Protein AF-A0A559M832-F1 (afdb_monomer_lite)

Foldseek 3Di:
DFEAAEEEEAAAFQFAADALQAAFWDAPLQCVLVVVSVVLQVPFPFKDWAAFFKWWDWPFFKAFCPDPSVCSSFDHDDPVRSVCVCVQFQWDDDPRMIDLFDPVQHFAQKADPVLLVLQVDLLLSQVVQAQQQLNQWDADLQQITGRPDPDIGTHIDGRVSVVVVCVSPVVSVVSNVVSRITGGHITMGGDSPSGHNQRDAALVSLLVQQLLQVVLQHQEYEDWHWDFPDFDWADRNGGPHTHTGTDRGTDLDLVSLLRNVLSNCLAPVLGQYEYELFCWRHPDQLDPSSCPNQFQNALQFGGQEYEDFPAWWAAPVRTTHGCDPVSVVVVLVSLLVRLHQYEYEPFFVVSLVCCLPVCVVSNVSSHPDHHYEDAALTWTWDQDPVRDTDTGGLQGPVLSVQLVVLLVVVDPVSPVVSLVSSLVSCQVSLVSCCVRRVGYQYEYEHAESCLVNFLVSCVSNVHRYYYDYSNRYQKAAACSHSSRMYGDGSSRSSNVSVVSNVVVVYDRDRSVRVCVSRVNDTLLVVLLVQLCVLCVVLLPDPDDPDDLLVVSCVSCVVSLVSVVSLLVQLVVCVVPDDDDPPDLPQVVLVVSCVSSVADQDDDLCLLQQFAPQLSVCCVVDLPVVSLSSLQLNLLSCVVVVHDSVVSLVSQLVSCVVVVHHSRRSHGDPLLRADSLLRVLSRSLQSAWFANSLRLATPNLVCLQDPCLLSSNLSSLVSNLVRVLSSNVPTPGFDFALFKWKDKQPDPDDIAGLLRVLVCQVQALAEEFQAQLLEHTPVSVVVQNVVSNLVLVLLCVLAVVCNVVHIYMTIGFGQAAPVRGGRHSSNLLSLQSCCVDPCVLVDQGRRLQLVLLSPQVLLFFDCNNQWDADPSNGFDDDPLFGAGVVRHGTAGDDLVVLQVDWAYEYEAEASSLSSQSSSFSSLVSNCVVNPHDLVSNLLSLQSYEYEYELHLHEDDQQARHHAYEAHHALQQSNSSSSYSDPQNDDDPVLSNVVSVVLVVPQQAQVVWAWDWDHGPSGHIYTYIGRHHFRADPSCSTGPRDPSSSSRRYDSLVSVLSNQSSPQTRSGRVNVVSVVSNVD

Structure (mmCIF, N/CA/C/O backbone):
data_AF-A0A559M832-F1
#
_entry.id   AF-A0A559M832-F1
#
loop_
_atom_site.group_PDB
_atom_site.id
_atom_site.type_symbol
_atom_site.label_atom_id
_atom_site.label_alt_id
_atom_site.label_comp_id
_atom_site.label_asym_id
_atom_site.label_entity_id
_atom_site.label_seq_id
_atom_site.pdbx_PDB_ins_code
_atom_site.Cartn_x
_atom_site.Cartn_y
_atom_site.Cartn_z
_atom_site.occupancy
_atom_site.B_iso_or_equiv
_atom_site.auth_seq_id
_atom_site.auth_comp_id
_atom_site.auth_asym_id
_atom_site.auth_atom_id
_atom_site.pdbx_PDB_model_num
ATOM 1 N N . MET A 1 1 ? -17.885 -14.722 -6.323 1.00 73.62 1 MET A N 1
ATOM 2 C CA . MET A 1 1 ? -18.082 -14.729 -4.857 1.00 73.62 1 MET A CA 1
ATOM 3 C C . MET A 1 1 ? -18.488 -13.321 -4.452 1.00 73.62 1 MET A C 1
ATOM 5 O O . MET A 1 1 ? -17.974 -12.404 -5.082 1.00 73.62 1 MET A O 1
ATOM 9 N N . PRO A 1 2 ? -19.440 -13.129 -3.524 1.00 89.62 2 PRO A N 1
ATOM 10 C CA . PRO A 1 2 ? -19.783 -11.794 -3.044 1.00 89.62 2 PRO A CA 1
ATOM 11 C C . PRO A 1 2 ? -18.578 -11.169 -2.323 1.00 89.62 2 PRO A C 1
ATOM 13 O O . PRO A 1 2 ? -17.826 -11.873 -1.653 1.00 89.62 2 PRO A O 1
ATOM 16 N N . GLU A 1 3 ? -18.382 -9.867 -2.497 1.00 95.00 3 GLU A N 1
ATOM 17 C CA . GLU A 1 3 ? -17.267 -9.101 -1.927 1.00 95.00 3 GLU A CA 1
ATOM 18 C C . GLU A 1 3 ? -17.740 -8.314 -0.701 1.00 95.00 3 GLU A C 1
ATOM 20 O O . GLU A 1 3 ? -18.883 -7.850 -0.681 1.00 95.00 3 GLU A O 1
ATOM 25 N N . ILE A 1 4 ? -16.887 -8.162 0.316 1.00 97.94 4 ILE A N 1
ATOM 26 C CA . ILE A 1 4 ? -17.235 -7.405 1.524 1.00 97.94 4 ILE A CA 1
ATOM 27 C C . ILE A 1 4 ? -16.044 -6.654 2.124 1.00 97.94 4 ILE A C 1
ATOM 29 O O . ILE A 1 4 ? -14.921 -7.156 2.163 1.00 97.94 4 ILE A O 1
ATOM 33 N N . ILE A 1 5 ? -16.316 -5.443 2.606 1.00 98.50 5 ILE A N 1
ATOM 34 C CA . ILE A 1 5 ? -15.374 -4.554 3.291 1.00 98.50 5 ILE A CA 1
ATOM 35 C C . ILE A 1 5 ? -15.496 -4.750 4.806 1.00 98.50 5 ILE A C 1
ATOM 37 O O . ILE A 1 5 ? -16.605 -4.802 5.339 1.00 98.50 5 ILE A O 1
ATOM 41 N N . ILE A 1 6 ? -14.368 -4.795 5.515 1.00 98.69 6 ILE A N 1
ATOM 42 C CA . ILE A 1 6 ? -14.341 -4.712 6.981 1.00 98.69 6 ILE A CA 1
ATOM 43 C C . ILE A 1 6 ? -13.815 -3.335 7.402 1.00 98.69 6 ILE A C 1
ATOM 45 O O . ILE A 1 6 ? -12.693 -2.956 7.053 1.00 98.69 6 ILE A O 1
ATOM 49 N N . THR A 1 7 ? -14.624 -2.613 8.176 1.00 98.88 7 THR A N 1
ATOM 50 C CA . THR A 1 7 ? -14.234 -1.403 8.908 1.00 98.88 7 THR A CA 1
ATOM 51 C C . THR A 1 7 ? -13.917 -1.772 10.355 1.00 98.88 7 THR A C 1
ATOM 53 O O . THR A 1 7 ? -14.704 -2.470 10.996 1.00 98.88 7 THR A O 1
ATOM 56 N N . VAL A 1 8 ? -12.804 -1.280 10.896 1.00 98.56 8 VAL A N 1
ATOM 57 C CA . VAL A 1 8 ? -12.481 -1.406 12.323 1.00 98.56 8 VAL A CA 1
ATOM 58 C C . VAL A 1 8 ? -12.685 -0.077 13.050 1.00 98.56 8 VAL A C 1
ATOM 60 O O . VAL A 1 8 ? -12.271 0.959 12.545 1.00 98.56 8 VAL A O 1
ATOM 63 N N . ALA A 1 9 ? -13.309 -0.097 14.226 1.00 98.19 9 ALA A N 1
ATOM 64 C CA . ALA A 1 9 ? -13.523 1.063 15.092 1.00 98.19 9 ALA A CA 1
ATOM 65 C C . ALA A 1 9 ? -12.860 0.853 16.466 1.00 98.19 9 ALA A C 1
ATOM 67 O O . ALA A 1 9 ? -13.451 0.294 17.394 1.00 98.19 9 ALA A O 1
ATOM 68 N N . THR A 1 10 ? -11.593 1.255 16.581 1.00 95.19 10 THR A N 1
ATOM 69 C CA . THR A 1 10 ? -10.688 0.810 17.660 1.00 95.19 10 THR A CA 1
ATOM 70 C C . THR A 1 10 ? -10.877 1.529 18.997 1.00 95.19 10 THR A C 1
ATOM 72 O O . THR A 1 10 ? -10.545 0.965 20.035 1.00 95.19 10 THR A O 1
ATOM 75 N N . VAL A 1 11 ? -11.424 2.750 19.001 1.00 95.94 11 VAL A N 1
ATOM 76 C CA . VAL A 1 11 ? -11.433 3.636 20.186 1.00 95.94 11 VAL A CA 1
ATOM 77 C C . VAL A 1 11 ? -12.848 3.982 20.652 1.00 95.94 11 VAL A C 1
ATOM 79 O O . VAL A 1 11 ? -13.207 3.801 21.819 1.00 95.94 11 VAL A O 1
ATOM 82 N N . GLY A 1 12 ? -13.664 4.540 19.760 1.00 93.00 12 GLY A N 1
ATOM 83 C CA . GLY A 1 12 ? -15.014 4.995 20.069 1.00 93.00 12 GLY A CA 1
ATOM 84 C C . GLY A 1 12 ? -15.144 6.061 21.147 1.00 93.00 12 GLY A C 1
ATOM 85 O O . GLY A 1 12 ? -14.166 6.610 21.654 1.00 93.00 12 GLY A O 1
ATOM 86 N N . ALA A 1 13 ? -16.397 6.341 21.514 1.00 90.94 13 ALA A N 1
ATOM 87 C CA . ALA A 1 13 ? -16.731 7.430 22.433 1.00 90.94 13 ALA A CA 1
ATOM 88 C C . ALA A 1 13 ? -17.177 6.993 23.839 1.00 90.94 13 ALA A C 1
ATOM 90 O O . ALA A 1 13 ? -17.040 7.754 24.790 1.00 90.94 13 ALA A O 1
ATOM 91 N N . SER A 1 14 ? -17.780 5.808 23.970 1.00 89.25 14 SER A N 1
ATOM 92 C CA . SER A 1 14 ? -18.372 5.319 25.230 1.00 89.25 14 SER A CA 1
ATOM 93 C C . SER A 1 14 ? -17.494 4.403 26.079 1.00 89.25 14 SER A C 1
ATOM 95 O O . SER A 1 14 ? -17.563 4.530 27.301 1.00 89.25 14 SER A O 1
ATOM 97 N N . PRO A 1 15 ? -16.739 3.441 25.511 1.00 92.56 15 PRO A N 1
ATOM 98 C CA . PRO A 1 15 ? -15.995 2.513 26.347 1.00 92.56 15 PRO A CA 1
ATOM 99 C C . PRO A 1 15 ? -14.841 3.222 27.053 1.00 92.56 15 PRO A C 1
ATOM 101 O O . PRO A 1 15 ? -14.398 4.283 26.616 1.00 92.56 15 PRO A O 1
ATOM 104 N N . ARG A 1 16 ? -14.316 2.631 28.123 1.00 92.25 16 ARG A N 1
ATOM 105 C CA . ARG A 1 16 ? -13.167 3.187 28.848 1.00 92.25 16 ARG A CA 1
ATOM 106 C C . ARG A 1 16 ? -12.054 2.171 29.053 1.00 92.25 16 ARG A C 1
ATOM 108 O O . ARG A 1 16 ? -12.302 0.977 29.226 1.00 92.25 16 ARG A O 1
ATOM 115 N N . HIS A 1 17 ? -10.834 2.675 29.042 1.00 93.50 17 HIS A N 1
ATOM 116 C CA . HIS A 1 17 ? -9.640 1.918 29.341 1.00 93.50 17 HIS A CA 1
ATOM 117 C C . HIS A 1 17 ? -9.552 1.669 30.847 1.00 93.50 17 HIS A C 1
ATOM 119 O O . HIS A 1 17 ? -9.772 2.577 31.653 1.00 93.50 17 HIS A O 1
ATOM 125 N N . ILE A 1 18 ? -9.213 0.440 31.225 1.00 92.06 18 ILE A N 1
ATOM 126 C CA . ILE A 1 18 ? -8.785 0.100 32.582 1.00 92.06 18 ILE A CA 1
ATOM 127 C C . ILE A 1 18 ? -7.366 -0.429 32.482 1.00 92.06 18 ILE A C 1
ATOM 129 O O . ILE A 1 18 ? -7.157 -1.484 31.896 1.00 92.06 18 ILE A O 1
ATOM 133 N N . ASN A 1 19 ? -6.415 0.257 33.112 1.00 91.56 19 ASN A N 1
ATOM 134 C CA . ASN A 1 19 ? -5.069 -0.279 33.254 1.00 91.56 19 ASN A CA 1
ATOM 135 C C . ASN A 1 19 ? -5.137 -1.552 34.124 1.00 91.56 19 ASN A C 1
ATOM 137 O O . ASN A 1 19 ? -5.592 -1.457 35.270 1.00 91.56 19 ASN A O 1
ATOM 141 N N . PRO A 1 20 ? -4.706 -2.730 33.637 1.00 92.44 20 PRO A N 1
ATOM 142 C CA . PRO A 1 20 ? -4.658 -3.948 34.441 1.00 92.44 20 PRO A CA 1
ATOM 143 C C . PRO A 1 20 ? -3.932 -3.755 35.772 1.00 92.44 20 PRO A C 1
ATOM 145 O O . PRO A 1 20 ? -4.461 -4.108 36.820 1.00 92.44 20 PRO A O 1
ATOM 148 N N . GLN A 1 21 ? -2.796 -3.062 35.757 1.00 91.19 21 GLN A N 1
ATOM 149 C CA . GLN A 1 21 ? -1.882 -2.913 36.890 1.00 91.19 21 GLN A CA 1
ATOM 150 C C . GLN A 1 21 ? -2.177 -1.670 37.750 1.00 91.19 21 GLN A C 1
ATOM 152 O O . GLN A 1 21 ? -1.279 -1.118 38.376 1.00 91.19 21 GLN A O 1
ATOM 157 N N . SER A 1 22 ? -3.429 -1.199 37.767 1.00 91.75 22 SER A N 1
ATOM 158 C CA . SER A 1 22 ? -3.903 -0.153 38.685 1.00 91.75 22 SER A CA 1
ATOM 159 C C . SER A 1 22 ? -4.722 -0.721 39.846 1.00 91.75 22 SER A C 1
ATOM 161 O O . SER A 1 22 ? -5.258 -1.827 39.761 1.00 91.75 22 SER A O 1
ATOM 163 N N . LEU A 1 23 ? -4.898 0.057 40.911 1.00 93.94 23 LEU A N 1
ATOM 164 C CA . LEU A 1 23 ? -5.770 -0.321 42.024 1.00 93.94 23 LEU A CA 1
ATOM 165 C C . LEU A 1 23 ? -7.212 -0.563 41.559 1.00 93.94 23 LEU A C 1
ATOM 167 O O . LEU A 1 23 ? -7.773 0.217 40.786 1.00 93.94 23 LEU A O 1
ATOM 171 N N . LYS A 1 24 ? -7.826 -1.642 42.059 1.00 94.38 24 LYS A N 1
ATOM 172 C CA . LYS A 1 24 ? -9.228 -2.002 41.764 1.00 94.38 24 LYS A CA 1
ATOM 173 C C . LYS A 1 24 ? -10.154 -1.919 42.974 1.00 94.38 24 LYS A C 1
ATOM 175 O O . LYS A 1 24 ? -11.373 -1.909 42.805 1.00 94.38 24 LYS A O 1
ATOM 180 N N . TYR A 1 25 ? -9.584 -1.859 44.174 1.00 95.12 25 TYR A N 1
ATOM 181 C CA . TYR A 1 25 ? -10.300 -1.791 45.441 1.00 95.12 25 TYR A CA 1
ATOM 182 C C . TYR A 1 25 ? -9.576 -0.854 46.412 1.00 95.12 25 TYR A C 1
ATOM 184 O O . TYR A 1 25 ? -8.351 -0.881 46.508 1.00 95.12 25 TYR A O 1
ATOM 192 N N . LEU A 1 26 ? -10.339 -0.042 47.143 1.00 94.81 26 LEU A N 1
ATOM 193 C CA . LEU A 1 26 ? -9.843 0.862 48.178 1.00 94.81 26 LEU A CA 1
ATOM 194 C C . LEU A 1 26 ? -10.636 0.632 49.475 1.00 94.81 26 LEU A C 1
ATOM 196 O O . LEU A 1 26 ? -11.864 0.763 49.447 1.00 94.81 26 LEU A O 1
ATOM 200 N N . PRO A 1 27 ? -9.980 0.326 50.611 1.00 93.12 27 PRO A N 1
ATOM 201 C CA . PRO A 1 27 ? -10.674 0.111 51.879 1.00 93.12 27 PRO A CA 1
ATOM 202 C C . PRO A 1 27 ? -11.349 1.392 52.376 1.00 93.12 27 PRO A C 1
ATOM 204 O O . PRO A 1 27 ? -10.734 2.461 52.392 1.00 93.12 27 PRO A O 1
ATOM 207 N N . TYR A 1 28 ? -12.601 1.295 52.827 1.00 91.56 28 TYR A N 1
ATOM 208 C CA . TYR A 1 28 ? -13.381 2.467 53.240 1.00 91.56 28 TYR A CA 1
ATOM 209 C C . TYR A 1 28 ? -12.707 3.230 54.386 1.00 91.56 28 TYR A C 1
ATOM 211 O O . TYR A 1 28 ? -12.607 4.455 54.330 1.00 91.56 28 TYR A O 1
ATOM 219 N N . ALA A 1 29 ? -12.185 2.514 55.389 1.00 88.94 29 ALA A N 1
ATOM 220 C CA . ALA A 1 29 ? -11.502 3.117 56.534 1.00 88.94 29 ALA A CA 1
ATOM 221 C C . ALA A 1 29 ? -10.282 3.957 56.114 1.00 88.94 29 ALA A C 1
ATOM 223 O O . ALA A 1 29 ? -10.058 5.038 56.655 1.00 88.94 29 ALA A O 1
ATOM 224 N N . PHE A 1 30 ? -9.532 3.498 55.107 1.00 92.19 30 PHE A N 1
ATOM 225 C CA . PHE A 1 30 ? -8.339 4.193 54.619 1.00 92.19 30 PHE A CA 1
ATOM 226 C C . PHE A 1 30 ? -8.718 5.441 53.819 1.00 92.19 30 PHE A C 1
ATOM 228 O O . PHE A 1 30 ? -8.145 6.510 54.015 1.00 92.19 30 PHE A O 1
ATOM 235 N N . VAL A 1 31 ? -9.750 5.342 52.976 1.00 92.44 31 VAL A N 1
ATOM 236 C CA . VAL A 1 31 ? -10.268 6.490 52.219 1.00 92.44 31 VAL A CA 1
ATOM 237 C C . VAL A 1 31 ? -10.855 7.562 53.145 1.00 92.44 31 VAL A C 1
ATOM 239 O O . VAL A 1 31 ? -10.666 8.750 52.897 1.00 92.44 31 VAL A O 1
ATOM 242 N N . GLN A 1 32 ? -11.538 7.182 54.229 1.00 89.81 32 GLN A N 1
ATOM 243 C CA . GLN A 1 32 ? -12.111 8.138 55.189 1.00 89.81 32 GLN A CA 1
ATOM 244 C C . GLN A 1 32 ? -11.050 8.973 55.913 1.00 89.81 32 GLN A C 1
ATOM 246 O O . GLN A 1 32 ? -11.281 10.155 56.161 1.00 89.81 32 GLN A O 1
ATOM 251 N N . ALA A 1 33 ? -9.874 8.401 56.182 1.00 88.94 33 ALA A N 1
ATOM 252 C CA . ALA A 1 33 ? -8.745 9.139 56.750 1.00 88.94 33 ALA A CA 1
ATOM 253 C C . ALA A 1 33 ? -8.088 10.125 55.769 1.00 88.94 33 ALA A C 1
ATOM 255 O O . ALA A 1 33 ? -7.237 10.916 56.168 1.00 88.94 33 ALA A O 1
ATOM 256 N N . MET A 1 34 ? -8.511 10.134 54.500 1.00 92.00 34 MET A N 1
ATOM 257 C CA . MET A 1 34 ? -8.094 11.102 53.485 1.00 92.00 34 MET A CA 1
ATOM 258 C C . MET A 1 34 ? -9.316 11.858 52.924 1.00 92.00 34 MET A C 1
ATOM 260 O O . MET A 1 34 ? -9.811 11.525 51.843 1.00 92.00 34 MET A O 1
ATOM 264 N N . PRO A 1 35 ? -9.814 12.918 53.599 1.00 89.31 35 PRO A N 1
ATOM 265 C CA . PRO A 1 35 ? -11.061 13.600 53.222 1.00 89.31 35 PRO A CA 1
ATOM 266 C C . PRO A 1 35 ? -11.108 14.113 51.774 1.00 89.31 35 PRO A C 1
ATOM 268 O O . PRO A 1 35 ? -12.148 14.034 51.111 1.00 89.31 35 PRO A O 1
ATOM 271 N N . CYS A 1 36 ? -9.979 14.604 51.256 1.00 90.94 36 CYS A N 1
ATOM 272 C CA . CYS A 1 36 ? -9.882 15.078 49.876 1.00 90.94 36 CYS A CA 1
ATOM 273 C C . CYS A 1 36 ? -10.043 13.927 48.868 1.00 90.94 36 CYS A C 1
ATOM 275 O O . CYS A 1 36 ? -10.770 14.075 47.886 1.00 90.94 36 CYS A O 1
ATOM 277 N N . LEU A 1 37 ? -9.442 12.763 49.145 1.00 92.06 37 LEU A N 1
ATOM 278 C CA . LEU A 1 37 ? -9.583 11.567 48.312 1.00 92.06 37 LEU A CA 1
ATOM 279 C C . LEU A 1 37 ? -11.024 11.046 48.340 1.00 92.06 37 LEU A C 1
ATOM 281 O O . LEU A 1 37 ? -11.595 10.737 47.298 1.00 92.06 37 LEU A O 1
ATOM 285 N N . ASN A 1 38 ? -11.642 11.004 49.522 1.00 91.94 38 ASN A N 1
ATOM 286 C CA . ASN A 1 38 ? -13.039 10.601 49.682 1.00 91.94 38 ASN A CA 1
ATOM 287 C C . ASN A 1 38 ? -13.988 11.474 48.840 1.00 91.94 38 ASN A C 1
ATOM 289 O O . ASN A 1 38 ? -14.901 10.975 48.185 1.00 91.94 38 ASN A O 1
ATOM 293 N N . THR A 1 39 ? -13.742 12.786 48.811 1.00 91.00 39 THR A N 1
ATOM 294 C CA . THR A 1 39 ? -14.513 13.735 47.993 1.00 91.00 39 THR A CA 1
ATOM 295 C C . THR A 1 39 ? -14.303 13.490 46.494 1.00 91.00 39 THR A C 1
ATOM 297 O O . THR A 1 39 ? -15.267 13.490 45.724 1.00 91.00 39 THR A O 1
ATOM 300 N N . ALA A 1 40 ? -13.064 13.220 46.076 1.00 89.94 40 ALA A N 1
ATOM 301 C CA . ALA A 1 40 ? -12.742 12.900 44.686 1.00 89.94 40 ALA A CA 1
ATOM 302 C C . ALA A 1 40 ? -13.398 11.584 44.221 1.00 89.94 40 ALA A C 1
ATOM 304 O O . ALA A 1 40 ? -13.961 11.522 43.131 1.00 89.94 40 ALA A O 1
ATOM 305 N N . LEU A 1 41 ? -13.409 10.544 45.058 1.00 91.56 41 LEU A N 1
ATOM 306 C CA . LEU A 1 41 ? -14.048 9.263 44.733 1.00 91.56 41 LEU A CA 1
ATOM 307 C C . LEU A 1 41 ? -15.573 9.377 44.638 1.00 91.56 41 LEU A C 1
ATOM 309 O O . LEU A 1 41 ? -16.161 8.812 43.723 1.00 91.56 41 LEU A O 1
ATOM 313 N N . LYS A 1 42 ? -16.217 10.160 45.512 1.00 89.38 42 LYS A N 1
ATOM 314 C CA . LYS A 1 42 ? -17.675 10.392 45.463 1.00 89.38 42 LYS A CA 1
ATOM 315 C C . LYS A 1 42 ? -18.145 11.161 44.230 1.00 89.38 42 LYS A C 1
ATOM 317 O O . LYS A 1 42 ? -19.314 11.074 43.866 1.00 89.38 42 LYS A O 1
ATOM 322 N N . THR A 1 43 ? -17.258 11.939 43.619 1.00 85.25 43 THR A N 1
ATOM 323 C CA . THR A 1 43 ? -17.535 12.681 42.380 1.00 85.25 43 THR A CA 1
ATOM 324 C C . THR A 1 43 ? -17.089 11.921 41.129 1.00 85.25 43 THR A C 1
ATOM 326 O O . THR A 1 43 ? -17.463 12.298 40.018 1.00 85.25 43 THR A O 1
ATOM 329 N N . SER A 1 44 ? -16.336 10.829 41.295 1.00 84.94 44 SER A N 1
ATOM 330 C CA . SER A 1 44 ? -15.936 9.942 40.208 1.00 84.94 44 SER A CA 1
ATOM 331 C C . SER A 1 44 ? -17.135 9.172 39.656 1.00 84.94 44 SER A C 1
ATOM 333 O O . SER A 1 44 ? -17.976 8.676 40.401 1.00 84.94 44 SER A O 1
ATOM 335 N N . GLN A 1 45 ? -17.187 9.023 38.332 1.00 80.12 45 GLN A N 1
ATOM 336 C CA . GLN A 1 45 ? -18.164 8.155 37.666 1.00 80.12 45 GLN A CA 1
ATOM 337 C C . GLN A 1 45 ? -17.687 6.695 37.562 1.00 80.12 45 GLN A C 1
ATOM 339 O O . GLN A 1 45 ? -18.477 5.811 37.231 1.00 80.12 45 GLN A O 1
ATOM 344 N N . ASP A 1 46 ? -16.407 6.434 37.849 1.00 87.50 46 ASP A N 1
ATOM 345 C CA . ASP A 1 46 ? -15.773 5.130 37.636 1.00 87.50 46 ASP A CA 1
ATOM 346 C C . ASP A 1 46 ? -15.683 4.286 38.908 1.00 87.50 46 ASP A C 1
ATOM 348 O O . ASP A 1 46 ? -15.711 3.055 38.829 1.00 87.50 46 ASP A O 1
ATOM 352 N N . TRP A 1 47 ? -15.580 4.929 40.072 1.00 91.81 47 TRP A N 1
ATOM 353 C CA . TRP A 1 47 ? -15.482 4.265 41.370 1.00 91.81 47 TRP A CA 1
ATOM 354 C C . TRP A 1 47 ? -16.838 4.220 42.065 1.00 91.81 47 TRP A C 1
ATOM 356 O O . TRP A 1 47 ? -17.555 5.213 42.126 1.00 91.81 47 TRP A O 1
ATOM 366 N N . VAL A 1 48 ? -17.191 3.055 42.603 1.00 93.12 48 VAL A N 1
ATOM 367 C CA . VAL A 1 48 ? -18.495 2.806 43.230 1.00 93.12 48 VAL A CA 1
ATOM 368 C C . VAL A 1 48 ? -18.307 2.244 44.629 1.00 93.12 48 VAL A C 1
ATOM 370 O O . VAL A 1 48 ? -17.433 1.408 44.853 1.00 93.12 48 VAL A O 1
ATOM 373 N N . GLU A 1 49 ? -19.143 2.676 45.570 1.00 93.75 49 GLU A N 1
ATOM 374 C CA . GLU A 1 49 ? -19.154 2.108 46.917 1.00 93.75 49 GLU A CA 1
ATOM 375 C C . GLU A 1 49 ? -19.575 0.630 46.884 1.00 93.75 49 GLU A C 1
ATOM 377 O O . GLU A 1 49 ? -20.537 0.239 46.215 1.00 93.75 49 GLU A O 1
ATOM 382 N N . THR A 1 50 ? -18.869 -0.197 47.650 1.00 92.19 50 THR A N 1
ATOM 383 C CA . THR A 1 50 ? -19.210 -1.598 47.888 1.00 92.19 50 THR A CA 1
ATOM 384 C C . THR A 1 50 ? -19.372 -1.874 49.377 1.00 92.19 50 THR A C 1
ATOM 386 O O . THR A 1 50 ? -18.683 -1.307 50.226 1.00 92.19 50 THR A O 1
ATOM 389 N N . ARG A 1 51 ? -20.289 -2.790 49.691 1.00 90.88 51 ARG A N 1
ATOM 390 C CA . ARG A 1 51 ? -20.483 -3.334 51.041 1.00 90.88 51 ARG A CA 1
ATOM 391 C C . ARG A 1 51 ? -19.504 -4.487 51.292 1.00 90.88 51 ARG A C 1
ATOM 393 O O . ARG A 1 51 ? -18.841 -4.945 50.361 1.00 90.88 51 ARG A O 1
ATOM 400 N N . ASN A 1 52 ? -19.472 -4.977 52.530 1.00 88.31 52 ASN A N 1
ATOM 401 C CA . ASN A 1 52 ? -18.650 -6.119 52.937 1.00 88.31 52 ASN A CA 1
ATOM 402 C C . ASN A 1 52 ? -18.902 -7.349 52.058 1.00 88.31 52 ASN A C 1
ATOM 404 O O . ASN A 1 52 ? -20.035 -7.606 51.636 1.00 88.31 52 ASN A O 1
ATOM 408 N N . GLY A 1 53 ? -17.852 -8.146 51.861 1.00 88.69 53 GLY A N 1
ATOM 409 C CA . GLY A 1 53 ? -17.950 -9.442 51.192 1.00 88.69 53 GLY A CA 1
ATOM 410 C C . GLY A 1 53 ? -17.415 -9.469 49.763 1.00 88.69 53 GLY A C 1
ATOM 411 O O . GLY A 1 53 ? -17.680 -10.437 49.055 1.00 88.69 53 GLY A O 1
ATOM 412 N N . SER A 1 54 ? -16.689 -8.438 49.322 1.00 91.75 54 SER A N 1
ATOM 413 C CA . SER A 1 54 ? -15.943 -8.483 48.058 1.00 91.75 54 SER A CA 1
ATOM 414 C C . SER A 1 54 ? -14.794 -9.475 48.180 1.00 91.75 54 SER A C 1
ATOM 416 O O . SER A 1 54 ? -14.191 -9.586 49.242 1.00 91.75 54 SER A O 1
ATOM 418 N N . PHE A 1 55 ? -14.453 -10.171 47.102 1.00 94.44 55 PHE A N 1
ATOM 419 C CA . PHE A 1 55 ? -13.205 -10.929 47.037 1.00 94.44 55 PHE A CA 1
ATOM 420 C C . PHE A 1 55 ? -12.164 -10.027 46.412 1.00 94.44 55 PHE A C 1
ATOM 422 O O . PHE A 1 55 ? -12.436 -9.442 45.369 1.00 94.44 55 PHE A O 1
ATOM 429 N N . VAL A 1 56 ? -11.005 -9.902 47.040 1.00 93.94 56 VAL A N 1
ATOM 430 C CA . VAL A 1 56 ? -9.916 -9.039 46.589 1.00 93.94 56 VAL A CA 1
ATOM 431 C C . VAL A 1 56 ? -8.629 -9.843 46.536 1.00 93.94 56 VAL A C 1
ATOM 433 O O . VAL A 1 56 ? -8.359 -10.680 47.400 1.00 93.94 56 VAL A O 1
ATOM 436 N N . ILE A 1 57 ? -7.845 -9.553 45.510 1.00 91.88 57 ILE A N 1
ATOM 437 C CA . ILE A 1 57 ? -6.412 -9.780 45.459 1.00 91.88 57 ILE A CA 1
ATOM 438 C C . ILE A 1 57 ? -5.770 -8.410 45.260 1.00 91.88 57 ILE A C 1
ATOM 440 O O . ILE A 1 57 ? -6.129 -7.694 44.326 1.00 91.88 57 ILE A O 1
ATOM 444 N N . SER A 1 58 ? -4.820 -8.071 46.126 1.00 91.75 58 SER A N 1
ATOM 445 C CA . SER A 1 58 ? -3.969 -6.896 45.964 1.00 91.75 58 SER A CA 1
ATOM 446 C C . SER A 1 58 ? -2.564 -7.245 46.430 1.00 91.75 58 SER A C 1
ATOM 448 O O . SER A 1 58 ? -2.368 -7.561 47.604 1.00 91.75 58 SER A O 1
ATOM 450 N N . GLU A 1 59 ? -1.607 -7.208 45.507 1.00 91.62 59 GLU A N 1
ATOM 451 C CA . GLU A 1 59 ? -0.174 -7.351 45.802 1.00 91.62 59 GLU A CA 1
ATOM 452 C C . GLU A 1 59 ? 0.499 -5.997 46.088 1.00 91.62 59 GLU A C 1
ATOM 454 O O . GLU A 1 59 ? 1.618 -5.958 46.593 1.00 91.62 59 GLU A O 1
ATOM 459 N N . SER A 1 60 ? -0.165 -4.874 45.789 1.00 91.19 60 SER A N 1
ATOM 460 C CA . SER A 1 60 ? 0.389 -3.540 46.054 1.00 91.19 60 SER A CA 1
ATOM 461 C C . SER A 1 60 ? 0.104 -3.018 47.460 1.00 91.19 60 SER A C 1
ATOM 463 O O . SER A 1 60 ? 0.816 -2.131 47.931 1.00 91.19 60 SER A O 1
ATOM 465 N N . THR A 1 61 ? -0.931 -3.533 48.134 1.00 90.94 61 THR A N 1
ATOM 466 C CA . THR A 1 61 ? -1.319 -3.045 49.461 1.00 90.94 61 THR A CA 1
ATOM 467 C C . THR A 1 61 ? -0.326 -3.512 50.525 1.00 90.94 61 THR A C 1
ATOM 469 O O . THR A 1 61 ? -0.300 -4.695 50.871 1.00 90.94 61 THR A O 1
ATOM 472 N N . LYS A 1 62 ? 0.449 -2.574 51.076 1.00 90.44 62 LYS A N 1
ATOM 473 C CA . LYS A 1 62 ? 1.426 -2.798 52.146 1.00 90.44 62 LYS A CA 1
ATOM 474 C C . LYS A 1 62 ? 1.561 -1.548 53.012 1.00 90.44 62 LYS A C 1
ATOM 476 O O . LYS A 1 62 ? 1.928 -0.490 52.511 1.00 90.44 62 LYS A O 1
ATOM 481 N N . ILE A 1 63 ? 1.338 -1.682 54.319 1.00 91.06 63 ILE A N 1
ATOM 482 C CA . ILE A 1 63 ? 1.590 -0.605 55.289 1.00 91.06 63 ILE A CA 1
ATOM 483 C C . ILE A 1 63 ? 1.918 -1.159 56.670 1.00 91.06 63 ILE A C 1
ATOM 485 O O . ILE A 1 63 ? 1.371 -2.181 57.073 1.00 91.06 63 ILE A O 1
ATOM 489 N N . SER A 1 64 ? 2.785 -0.472 57.411 1.00 89.25 64 SER A N 1
ATOM 490 C CA . SER A 1 64 ? 3.081 -0.829 58.800 1.00 89.25 64 SER A CA 1
ATOM 491 C C . SER A 1 64 ? 1.949 -0.412 59.743 1.00 89.25 64 SER A C 1
ATOM 493 O O . SER A 1 64 ? 1.455 0.719 59.674 1.00 89.25 64 SER A O 1
ATOM 495 N N . LEU A 1 65 ? 1.599 -1.278 60.698 1.00 86.31 65 LEU A N 1
ATOM 496 C CA . LEU A 1 65 ? 0.722 -0.950 61.828 1.00 86.31 65 LEU A CA 1
ATOM 497 C C . LEU A 1 65 ? 1.288 0.165 62.712 1.00 86.31 65 LEU A C 1
ATOM 499 O O . LEU A 1 65 ? 0.528 0.848 63.395 1.00 86.31 65 LEU A O 1
ATOM 503 N N . SER A 1 66 ? 2.610 0.353 62.716 1.00 84.31 66 SER A N 1
ATOM 504 C CA . SER A 1 66 ? 3.263 1.449 63.436 1.00 84.31 66 SER A CA 1
ATOM 505 C C . SER A 1 66 ? 3.289 2.764 62.655 1.00 84.31 66 SER A C 1
ATOM 507 O O . SER A 1 66 ? 3.773 3.762 63.186 1.00 84.31 66 SER A O 1
ATOM 509 N N . SER A 1 67 ? 2.791 2.789 61.414 1.00 88.06 67 SER A N 1
ATOM 510 C CA . SER A 1 67 ? 2.755 4.017 60.619 1.00 88.06 67 SER A CA 1
ATOM 511 C C . SER A 1 67 ? 1.813 5.055 61.230 1.00 88.06 67 SER A C 1
ATOM 513 O O . SER A 1 67 ? 0.737 4.729 61.735 1.00 88.06 67 SER A O 1
ATOM 515 N N . GLU A 1 68 ? 2.200 6.326 61.122 1.00 86.12 68 GLU A N 1
ATOM 516 C CA . GLU A 1 68 ? 1.395 7.462 61.588 1.00 86.12 68 GLU A CA 1
ATOM 517 C C . GLU A 1 68 ? -0.006 7.463 60.950 1.00 86.12 68 GLU A C 1
ATOM 519 O O . GLU A 1 68 ? -1.004 7.735 61.612 1.00 86.12 68 GLU A O 1
ATOM 524 N N . PHE A 1 69 ? -0.104 7.066 59.677 1.00 88.56 69 PHE A N 1
ATOM 525 C CA . PHE A 1 69 ? -1.377 6.954 58.970 1.00 88.56 69 PHE A CA 1
ATOM 526 C C . PHE A 1 69 ? -2.339 5.952 59.631 1.00 88.56 69 PHE A C 1
ATOM 528 O O . PHE A 1 69 ? -3.498 6.287 59.869 1.00 88.56 69 PHE A O 1
ATOM 535 N N . ILE A 1 70 ? -1.866 4.746 59.973 1.00 86.00 70 ILE A N 1
ATOM 536 C CA . ILE A 1 70 ? -2.695 3.729 60.643 1.00 86.00 70 ILE A CA 1
ATOM 537 C C . ILE A 1 70 ? -3.057 4.161 62.068 1.00 86.00 70 ILE A C 1
ATOM 539 O O . ILE A 1 70 ? -4.204 3.986 62.484 1.00 86.00 70 ILE A O 1
ATOM 543 N N . GLN A 1 71 ? -2.123 4.790 62.788 1.00 81.56 71 GLN A N 1
ATOM 544 C CA . GLN A 1 71 ? -2.374 5.317 64.134 1.00 81.56 71 GLN A CA 1
ATOM 545 C C . GLN A 1 71 ? -3.465 6.397 64.155 1.00 81.56 71 GLN A C 1
ATOM 547 O O . GLN A 1 71 ? -4.214 6.473 65.125 1.00 81.56 71 GLN A O 1
ATOM 552 N N . ASN A 1 72 ? -3.599 7.177 63.079 1.00 79.12 72 ASN A N 1
ATOM 553 C CA . ASN A 1 72 ? -4.632 8.206 62.937 1.00 79.12 72 ASN A CA 1
ATOM 554 C C . ASN A 1 72 ? -6.014 7.656 62.526 1.00 79.12 72 ASN A C 1
ATOM 556 O O . ASN A 1 72 ? -7.013 8.356 62.689 1.00 79.12 72 ASN A O 1
ATOM 560 N N . ILE A 1 73 ? -6.096 6.429 61.992 1.00 79.50 73 ILE A N 1
ATOM 561 C CA . ILE A 1 73 ? -7.370 5.761 61.659 1.00 79.50 73 ILE A CA 1
ATOM 562 C C . ILE A 1 73 ? -7.995 5.104 62.898 1.00 79.50 73 ILE A C 1
ATOM 564 O O . ILE A 1 73 ? -9.215 5.129 63.068 1.00 79.50 73 ILE A O 1
ATOM 568 N N . GLY A 1 74 ? -7.175 4.471 63.740 1.00 61.16 74 GLY A N 1
ATOM 569 C CA . GLY A 1 74 ? -7.632 3.790 64.950 1.00 61.16 74 GLY A CA 1
ATOM 570 C C . GLY A 1 74 ? -7.929 4.761 66.097 1.00 61.16 74 GLY A C 1
ATOM 571 O O . GLY A 1 74 ? -7.215 5.738 66.301 1.00 61.16 74 GLY A O 1
ATOM 572 N N . ALA A 1 75 ? -8.948 4.477 66.914 1.00 52.97 75 ALA A N 1
ATOM 573 C CA . ALA A 1 75 ? -9.049 5.083 68.246 1.00 52.97 75 ALA A CA 1
ATOM 574 C C . ALA A 1 75 ? -7.749 4.795 69.047 1.00 52.97 75 ALA A C 1
ATOM 576 O O . ALA A 1 75 ? -7.114 3.762 68.816 1.00 52.97 75 ALA A O 1
ATOM 577 N N . PRO A 1 76 ? -7.328 5.682 69.968 1.00 48.03 76 PRO A N 1
ATOM 578 C CA . PRO A 1 76 ? -5.921 5.921 70.286 1.00 48.03 76 PRO A CA 1
ATOM 579 C C . PRO A 1 76 ? -5.171 4.637 70.662 1.00 48.03 76 PRO A C 1
ATOM 581 O O . PRO A 1 76 ? -5.491 4.024 71.674 1.00 48.03 76 PRO A O 1
ATOM 584 N N . CYS A 1 77 ? -4.180 4.248 69.850 1.00 50.88 77 CYS A N 1
ATOM 585 C CA . CYS A 1 77 ? -3.096 3.300 70.150 1.00 50.88 77 CYS A CA 1
ATOM 586 C C . CYS A 1 77 ? -3.433 2.119 71.090 1.00 50.88 77 CYS A C 1
ATOM 588 O O . CYS A 1 77 ? -2.701 1.864 72.048 1.00 50.88 77 CYS A O 1
ATOM 590 N N . THR A 1 78 ? -4.507 1.366 70.827 1.00 61.75 78 THR A N 1
ATOM 591 C CA . THR A 1 78 ? -4.771 0.093 71.524 1.00 61.75 78 THR A CA 1
ATOM 592 C C . THR A 1 78 ? -4.628 -1.090 70.568 1.00 61.75 78 THR A C 1
ATOM 594 O O . THR A 1 78 ? -5.092 -1.054 69.429 1.00 61.75 78 THR A O 1
ATOM 597 N N . THR A 1 79 ? -4.016 -2.180 71.040 1.00 67.50 79 THR A N 1
ATOM 598 C CA . THR A 1 79 ? -3.874 -3.449 70.297 1.00 67.50 79 THR A CA 1
ATOM 599 C C . THR A 1 79 ? -5.222 -3.986 69.793 1.00 67.50 79 THR A C 1
ATOM 601 O O . THR A 1 79 ? -5.288 -4.669 68.773 1.00 67.50 79 THR A O 1
ATOM 604 N N . GLU A 1 80 ? -6.307 -3.661 70.496 1.00 71.81 80 GLU A N 1
ATOM 605 C CA . GLU A 1 80 ? -7.677 -4.050 70.160 1.00 71.81 80 GLU A CA 1
ATOM 606 C C . GLU A 1 80 ? -8.248 -3.246 68.979 1.00 71.81 80 GLU A C 1
ATOM 608 O O . GLU A 1 80 ? -8.843 -3.838 68.079 1.00 71.81 80 GLU A O 1
ATOM 613 N N . GLY A 1 81 ? -7.970 -1.937 68.900 1.00 72.12 81 GLY A N 1
ATOM 614 C CA . GLY A 1 81 ? -8.343 -1.094 67.757 1.00 72.12 81 GLY A CA 1
ATOM 615 C C . GLY A 1 81 ? -7.643 -1.502 66.456 1.00 72.12 81 GLY A C 1
ATOM 616 O O . GLY A 1 81 ? -8.290 -1.610 65.413 1.00 72.12 81 GLY A O 1
ATOM 617 N N . ASN A 1 82 ? -6.348 -1.830 66.522 1.00 74.94 82 ASN A N 1
ATOM 618 C CA . ASN A 1 82 ? -5.600 -2.340 65.365 1.00 74.94 82 ASN A CA 1
ATOM 619 C C . ASN A 1 82 ? -6.146 -3.693 64.890 1.00 74.94 82 ASN A C 1
ATOM 621 O O . ASN A 1 82 ? -6.329 -3.907 63.692 1.00 74.94 82 ASN A O 1
ATOM 625 N N . ARG A 1 83 ? -6.471 -4.597 65.824 1.00 78.56 83 ARG A N 1
ATOM 626 C CA . ARG A 1 83 ? -7.070 -5.897 65.495 1.00 78.56 83 ARG A CA 1
ATOM 627 C C . ARG A 1 83 ? -8.434 -5.737 64.822 1.00 78.56 83 ARG A C 1
ATOM 629 O O . ARG A 1 83 ? -8.706 -6.444 63.854 1.00 78.56 83 ARG A O 1
ATOM 636 N N . HIS A 1 84 ? -9.257 -4.804 65.299 1.00 81.44 84 HIS A N 1
ATOM 637 C CA . HIS A 1 84 ? -10.555 -4.492 64.704 1.00 81.44 84 HIS A CA 1
ATOM 638 C C . HIS A 1 84 ? -10.408 -3.961 63.272 1.00 81.44 84 HIS A C 1
ATOM 640 O O . HIS A 1 84 ? -11.033 -4.494 62.361 1.00 81.44 84 HIS A O 1
ATOM 646 N N . LEU A 1 85 ? -9.510 -2.992 63.047 1.00 83.44 85 LEU A N 1
ATOM 647 C CA . LEU A 1 85 ? -9.224 -2.440 61.717 1.00 83.44 85 LEU A CA 1
ATOM 648 C C . LEU A 1 85 ? -8.804 -3.530 60.718 1.00 83.44 85 LEU A C 1
ATOM 650 O O . LEU A 1 85 ? -9.317 -3.576 59.596 1.00 83.44 85 LEU A O 1
ATOM 654 N N . VAL A 1 86 ? -7.887 -4.413 61.128 1.00 84.56 86 VAL A N 1
ATOM 655 C CA . VAL A 1 86 ? -7.389 -5.520 60.299 1.00 84.56 86 VAL A CA 1
ATOM 656 C C . VAL A 1 86 ? -8.515 -6.499 59.962 1.00 84.56 86 VAL A C 1
ATOM 658 O O . VAL A 1 86 ? -8.704 -6.835 58.792 1.00 84.56 86 VAL A O 1
ATOM 661 N N . GLN A 1 87 ? -9.299 -6.915 60.961 1.00 84.00 87 GLN A N 1
ATOM 662 C CA . GLN A 1 87 ? -10.395 -7.869 60.776 1.00 84.00 87 GLN A CA 1
ATOM 663 C C . GLN A 1 87 ? -11.530 -7.306 59.915 1.00 84.00 87 GLN A C 1
ATOM 665 O O . GLN A 1 87 ? -11.977 -7.986 58.993 1.00 84.00 87 GLN A O 1
ATOM 670 N N . GLU A 1 88 ? -11.971 -6.071 60.163 1.00 83.00 88 GLU A N 1
ATOM 671 C CA . GLU A 1 88 ? -13.076 -5.451 59.421 1.00 83.00 88 GLU A CA 1
ATOM 672 C C . GLU A 1 88 ? -12.765 -5.245 57.940 1.00 83.00 88 GLU A C 1
ATOM 674 O O . GLU A 1 88 ? -13.664 -5.328 57.103 1.00 83.00 88 GLU A O 1
ATOM 679 N N . ASN A 1 89 ? -11.499 -4.988 57.607 1.00 84.69 89 ASN A N 1
ATOM 680 C CA . ASN A 1 89 ? -11.077 -4.757 56.229 1.00 84.69 89 ASN A CA 1
ATOM 681 C C . ASN A 1 89 ? -10.583 -6.034 55.534 1.00 84.69 89 ASN A C 1
ATOM 683 O O . ASN A 1 89 ? -10.320 -5.998 54.335 1.00 84.69 89 ASN A O 1
ATOM 687 N N . GLY A 1 90 ? -10.513 -7.170 56.238 1.00 85.31 90 GLY A N 1
ATOM 688 C CA . GLY A 1 90 ? -10.078 -8.448 55.662 1.00 85.31 90 GLY A CA 1
ATOM 689 C C . GLY A 1 90 ? -8.568 -8.568 55.439 1.00 85.31 90 GLY A C 1
ATOM 690 O O . GLY A 1 90 ? -8.118 -9.453 54.701 1.00 85.31 90 GLY A O 1
ATOM 691 N N . LEU A 1 91 ? -7.800 -7.683 56.073 1.00 88.31 91 LEU A N 1
ATOM 692 C CA . LEU A 1 91 ? -6.344 -7.619 56.001 1.00 88.31 91 LEU A CA 1
ATOM 693 C C . LEU A 1 91 ? -5.707 -8.726 56.853 1.00 88.31 91 LEU A C 1
ATOM 695 O O . LEU A 1 91 ? -6.346 -9.340 57.711 1.00 88.31 91 LEU A O 1
ATOM 699 N N . ILE A 1 92 ? -4.431 -8.994 56.603 1.00 88.12 92 ILE A N 1
ATOM 700 C CA . ILE A 1 92 ? -3.608 -9.925 57.376 1.00 88.12 92 ILE A CA 1
ATOM 701 C C . ILE A 1 92 ? -2.432 -9.142 57.941 1.00 88.12 92 ILE A C 1
ATOM 703 O O . ILE A 1 92 ? -1.768 -8.432 57.194 1.00 88.12 92 ILE A O 1
ATOM 707 N N . GLU A 1 93 ? -2.164 -9.305 59.234 1.00 87.56 93 GLU A N 1
ATOM 708 C CA . GLU A 1 93 ? -0.954 -8.804 59.881 1.00 87.56 93 GLU A CA 1
ATOM 709 C C . GLU A 1 93 ? 0.154 -9.864 59.817 1.00 87.56 93 GLU A C 1
ATOM 711 O O . GLU A 1 93 ? -0.064 -11.023 60.178 1.00 87.56 93 GLU A O 1
ATOM 716 N N . ASN A 1 94 ? 1.351 -9.463 59.389 1.00 84.75 94 ASN A N 1
ATOM 717 C CA . ASN A 1 94 ? 2.563 -10.261 59.517 1.00 84.75 94 ASN A CA 1
ATOM 718 C C . ASN A 1 94 ? 3.754 -9.363 59.869 1.00 84.75 94 ASN A C 1
ATOM 720 O O . ASN A 1 94 ? 4.024 -8.393 59.165 1.00 84.75 94 ASN A O 1
ATOM 724 N N . ALA A 1 95 ? 4.473 -9.701 60.942 1.00 83.00 95 ALA A N 1
ATOM 725 C CA . ALA A 1 95 ? 5.651 -8.968 61.418 1.00 83.00 95 ALA A CA 1
ATOM 726 C C . ALA A 1 95 ? 5.446 -7.440 61.569 1.00 83.00 95 ALA A C 1
ATOM 728 O O . ALA A 1 95 ? 6.383 -6.667 61.388 1.00 83.00 95 ALA A O 1
ATOM 729 N N . GLY A 1 96 ? 4.228 -7.005 61.917 1.00 84.31 96 GLY A N 1
ATOM 730 C CA . GLY A 1 96 ? 3.878 -5.592 62.103 1.00 84.31 96 GLY A CA 1
ATOM 731 C C . GLY A 1 96 ? 3.398 -4.861 60.845 1.00 84.31 96 GLY A C 1
ATOM 732 O O . GLY A 1 96 ? 2.935 -3.731 60.966 1.00 84.31 96 GLY A O 1
ATOM 733 N N . ASP A 1 97 ? 3.428 -5.491 59.670 1.00 87.94 97 ASP A N 1
ATOM 734 C CA . ASP A 1 97 ? 2.864 -4.950 58.429 1.00 87.94 97 ASP A CA 1
ATOM 735 C C . ASP A 1 97 ? 1.515 -5.611 58.092 1.00 87.94 97 ASP A C 1
ATOM 737 O O . ASP A 1 97 ? 1.294 -6.782 58.413 1.00 87.94 97 ASP A O 1
ATOM 741 N N . ILE A 1 98 ? 0.621 -4.884 57.411 1.00 89.06 98 ILE A N 1
ATOM 742 C CA . ILE A 1 98 ? -0.694 -5.376 56.967 1.00 89.06 98 ILE A CA 1
ATOM 743 C C . ILE A 1 98 ? -0.829 -5.430 55.439 1.00 89.06 98 ILE A C 1
ATOM 745 O O . ILE A 1 98 ? -0.393 -4.518 54.734 1.00 89.06 98 ILE A O 1
ATOM 749 N N . TYR A 1 99 ? -1.461 -6.506 54.950 1.00 89.12 99 TYR A N 1
ATOM 750 C CA . TYR A 1 99 ? -1.542 -6.885 53.529 1.00 89.12 99 TYR A CA 1
ATOM 751 C C . TYR A 1 99 ? -2.869 -7.572 53.164 1.00 89.12 99 TYR A C 1
ATOM 753 O O . TYR A 1 99 ? -3.599 -8.038 54.043 1.00 89.12 99 TYR A O 1
ATOM 761 N N . TYR A 1 100 ? -3.129 -7.742 51.861 1.00 85.81 100 TYR A N 1
ATOM 762 C CA . TYR A 1 100 ? -4.199 -8.607 51.327 1.00 85.81 100 TYR A CA 1
ATOM 763 C C . TYR A 1 100 ? -3.732 -10.012 50.905 1.00 85.81 100 TYR A C 1
ATOM 765 O O . TYR A 1 100 ? -4.544 -10.807 50.438 1.00 85.81 100 TYR A O 1
ATOM 773 N N . HIS A 1 101 ? -2.460 -10.363 51.093 1.00 80.56 101 HIS A N 1
ATOM 774 C CA . HIS A 1 101 ? -1.958 -11.722 50.878 1.00 80.56 101 HIS A CA 1
ATOM 775 C C . HIS A 1 101 ? -0.893 -12.090 51.917 1.00 80.56 101 HIS A C 1
ATOM 777 O O . HIS A 1 101 ? -0.344 -11.228 52.601 1.00 80.56 101 HIS A O 1
ATOM 783 N N . HIS A 1 102 ? -0.598 -13.384 52.051 1.00 70.06 102 HIS A N 1
ATOM 784 C CA . HIS A 1 102 ? 0.504 -13.831 52.898 1.00 70.06 102 HIS A CA 1
ATOM 785 C C . HIS A 1 102 ? 1.842 -13.556 52.207 1.00 70.06 102 HIS A C 1
ATOM 787 O O . HIS A 1 102 ? 1.998 -13.843 51.020 1.00 70.06 102 HIS A O 1
ATOM 793 N N . HIS A 1 103 ? 2.823 -13.065 52.966 1.00 65.94 103 HIS A N 1
ATOM 794 C CA . HIS A 1 103 ? 4.181 -12.833 52.465 1.00 65.94 103 HIS A CA 1
ATOM 795 C C . HIS A 1 103 ? 4.818 -14.118 51.896 1.00 65.94 103 HIS A C 1
ATOM 797 O O . HIS A 1 103 ? 5.433 -14.089 50.837 1.00 65.94 103 HIS A O 1
ATOM 803 N N . ASP A 1 104 ? 4.588 -15.264 52.547 1.00 69.19 104 ASP A N 1
ATOM 804 C CA . ASP A 1 104 ? 5.226 -16.541 52.185 1.00 69.19 104 ASP A CA 1
ATOM 805 C C . ASP A 1 104 ? 4.401 -17.389 51.196 1.00 69.19 104 ASP A C 1
ATOM 807 O O . ASP A 1 104 ? 4.825 -18.468 50.781 1.00 69.19 104 ASP A O 1
ATOM 811 N N . LYS A 1 105 ? 3.196 -16.929 50.834 1.00 72.88 105 LYS A N 1
ATOM 812 C CA . LYS A 1 105 ? 2.298 -17.583 49.870 1.00 72.88 105 LYS A CA 1
ATOM 813 C C . LYS A 1 105 ? 1.656 -16.517 48.976 1.00 72.88 105 LYS A C 1
ATOM 815 O O . LYS A 1 105 ? 0.581 -16.021 49.327 1.00 72.88 105 LYS A O 1
ATOM 820 N N . PRO A 1 106 ? 2.303 -16.148 47.856 1.00 71.38 106 PRO A N 1
ATOM 821 C CA . PRO A 1 106 ? 1.746 -15.168 46.936 1.00 71.38 106 PRO A CA 1
ATOM 822 C C . PRO A 1 106 ? 0.421 -15.672 46.340 1.00 71.38 106 PRO A C 1
ATOM 824 O O . PRO A 1 106 ? 0.206 -16.887 46.241 1.00 71.38 106 PRO A O 1
ATOM 827 N N . PRO A 1 107 ? -0.483 -14.757 45.960 1.00 80.06 107 PRO A N 1
ATOM 828 C CA . PRO A 1 107 ? -1.760 -15.121 45.370 1.00 80.06 107 PRO A CA 1
ATOM 829 C C . PRO A 1 107 ? -1.566 -15.855 44.034 1.00 80.06 107 PRO A C 1
ATOM 831 O O . PRO A 1 107 ? -0.669 -15.557 43.243 1.00 80.06 107 PRO A O 1
ATOM 834 N N . GLY A 1 108 ? -2.417 -16.847 43.780 1.00 84.12 108 GLY A N 1
ATOM 835 C CA . GLY A 1 108 ? -2.348 -17.671 42.581 1.00 84.12 108 GLY A CA 1
ATOM 836 C C . GLY A 1 108 ? -2.677 -16.863 41.328 1.00 84.12 108 GLY A C 1
ATOM 837 O O . GLY A 1 108 ? -3.794 -16.377 41.174 1.00 84.12 108 GLY A O 1
ATOM 838 N N . ARG A 1 109 ? -1.722 -16.780 40.397 1.00 92.38 109 ARG A N 1
ATOM 839 C CA . ARG A 1 109 ? -1.869 -16.117 39.085 1.00 92.38 109 ARG A CA 1
ATOM 840 C C . ARG A 1 109 ? -2.598 -16.968 38.035 1.00 92.38 109 ARG A C 1
ATOM 842 O O . ARG A 1 109 ? -2.652 -16.596 36.868 1.00 92.38 109 ARG A O 1
ATOM 849 N N . LEU A 1 110 ? -3.138 -18.117 38.440 1.00 93.88 110 LEU A N 1
ATOM 850 C CA . LEU A 1 110 ? -3.859 -19.059 37.588 1.00 93.88 110 LEU A CA 1
ATOM 851 C C . LEU A 1 110 ? -5.135 -19.526 38.293 1.00 93.88 110 LEU A C 1
ATOM 853 O O . LEU A 1 110 ? -5.093 -20.024 39.418 1.00 93.88 110 LEU A O 1
ATOM 857 N N . LEU A 1 111 ? -6.263 -19.408 37.598 1.00 94.25 111 LEU A N 1
ATOM 858 C CA . LEU A 1 111 ? -7.541 -20.017 37.949 1.00 94.25 111 LEU A CA 1
ATOM 859 C C . LEU A 1 111 ? -7.792 -21.178 36.992 1.00 94.25 111 LEU A C 1
ATOM 861 O O . LEU A 1 111 ? -7.952 -20.981 35.785 1.00 94.25 111 LEU A O 1
ATOM 865 N N . SER A 1 112 ? -7.804 -22.393 37.536 1.00 93.81 112 SER A N 1
ATOM 866 C CA . SER A 1 112 ? -7.795 -23.595 36.711 1.00 93.81 112 SER A CA 1
ATOM 867 C C . SER A 1 112 ? -9.135 -23.840 36.022 1.00 93.81 112 SER A C 1
ATOM 869 O O . SER A 1 112 ? -10.211 -23.497 36.530 1.00 93.81 112 SER A O 1
ATOM 871 N N . ARG A 1 113 ? -9.081 -24.504 34.869 1.00 92.81 113 ARG A N 1
ATOM 872 C CA . ARG A 1 113 ? -10.266 -24.952 34.142 1.00 92.81 113 ARG A CA 1
ATOM 873 C C . ARG A 1 113 ? -11.167 -25.824 35.011 1.00 92.81 113 ARG A C 1
ATOM 875 O O . ARG A 1 113 ? -12.383 -25.703 34.913 1.00 92.81 113 ARG A O 1
ATOM 882 N N . GLU A 1 114 ? -10.609 -26.677 35.867 1.00 92.94 114 GLU A N 1
ATOM 883 C CA . GLU A 1 114 ? -11.377 -27.550 36.765 1.00 92.94 114 GLU A CA 1
ATOM 884 C C . GLU A 1 114 ? -12.193 -26.742 37.776 1.00 92.94 114 GLU A C 1
ATOM 886 O O . GLU A 1 114 ? -13.349 -27.080 38.037 1.00 92.94 114 GLU A O 1
ATOM 891 N N . LEU A 1 115 ? -11.620 -25.665 38.325 1.00 93.44 115 LEU A N 1
ATOM 892 C CA . LEU A 1 115 ? -12.331 -24.755 39.222 1.00 93.44 115 LEU A CA 1
ATOM 893 C C . LEU A 1 115 ? -13.480 -24.058 38.484 1.00 93.44 115 LEU A C 1
ATOM 895 O O . LEU A 1 115 ? -14.615 -24.051 38.962 1.00 93.44 115 LEU A O 1
ATOM 899 N N . LEU A 1 116 ? -13.198 -23.510 37.300 1.00 93.88 116 LEU A N 1
ATOM 900 C CA . LEU A 1 116 ? -14.169 -22.759 36.502 1.00 93.88 116 LEU A CA 1
ATOM 901 C C . LEU A 1 116 ? -15.283 -23.658 35.937 1.00 93.88 116 LEU A C 1
ATOM 903 O O . LEU A 1 116 ? -16.438 -23.237 35.873 1.00 93.88 116 LEU A O 1
ATOM 907 N N . ALA A 1 117 ? -14.977 -24.913 35.600 1.00 92.31 117 ALA A N 1
ATOM 908 C CA . ALA A 1 117 ? -15.930 -25.892 35.072 1.00 92.31 117 ALA A CA 1
ATOM 909 C C . ALA A 1 117 ? -17.025 -26.296 36.074 1.00 92.31 117 ALA A C 1
ATOM 911 O O . ALA A 1 117 ? -18.075 -26.792 35.665 1.00 92.31 117 ALA A O 1
ATOM 912 N N . ARG A 1 118 ? -16.826 -26.053 37.377 1.00 93.44 118 ARG A N 1
ATOM 913 C CA . ARG A 1 118 ? -17.871 -26.243 38.400 1.00 93.44 118 ARG A CA 1
ATOM 914 C C . ARG A 1 118 ? -19.044 -25.278 38.223 1.00 93.44 118 ARG A C 1
ATOM 916 O O . ARG A 1 118 ? -20.155 -25.570 38.660 1.00 93.44 118 ARG A O 1
ATOM 923 N N . ILE A 1 119 ? -18.829 -24.147 37.550 1.00 94.25 119 ILE A N 1
ATOM 924 C CA . ILE A 1 119 ? -19.873 -23.168 37.250 1.00 94.25 119 ILE A CA 1
ATOM 925 C C . ILE A 1 119 ? -20.657 -23.645 36.017 1.00 94.25 119 ILE A C 1
ATOM 927 O O . ILE A 1 119 ? -20.387 -23.252 34.884 1.00 94.25 119 ILE A O 1
ATOM 931 N N . THR A 1 120 ? -21.665 -24.490 36.238 1.00 88.94 120 THR A N 1
ATOM 932 C CA . THR A 1 120 ? -22.481 -25.095 35.164 1.00 88.94 120 THR A CA 1
ATOM 933 C C . THR A 1 120 ? -23.357 -24.083 34.416 1.00 88.94 120 THR A C 1
ATOM 935 O O . THR A 1 120 ? -23.702 -24.278 33.249 1.00 88.94 120 THR A O 1
ATOM 938 N N . SER A 1 121 ? -23.717 -22.973 35.066 1.00 90.25 121 SER A N 1
ATOM 939 C CA . SER A 1 121 ? -24.505 -21.905 34.451 1.00 90.25 121 SER A CA 1
ATOM 940 C C . SER A 1 121 ? -23.654 -21.077 33.489 1.00 90.25 121 SER A C 1
ATOM 942 O O . SER A 1 121 ? -22.853 -20.242 33.917 1.00 90.25 121 SER A O 1
ATOM 944 N N . LYS A 1 122 ? -23.906 -21.224 32.180 1.00 86.56 122 LYS A N 1
ATOM 945 C CA . LYS A 1 122 ? -23.239 -20.444 31.119 1.00 86.56 122 LYS A CA 1
ATOM 946 C C . LYS A 1 122 ? -23.332 -18.929 31.346 1.00 86.56 122 LYS A C 1
ATOM 948 O O . LYS A 1 122 ? -22.373 -18.196 31.134 1.00 86.56 122 LYS A O 1
ATOM 953 N N . LYS A 1 123 ? -24.480 -18.446 31.830 1.00 87.44 123 LYS A N 1
ATOM 954 C CA . LYS A 1 123 ? -24.682 -17.024 32.148 1.00 87.44 123 LYS A CA 1
ATOM 955 C C . LYS A 1 123 ? -23.767 -16.559 33.285 1.00 87.44 123 LYS A C 1
ATOM 957 O O . LYS A 1 123 ? -23.245 -15.448 33.227 1.00 87.44 123 LYS A O 1
ATOM 962 N N . LEU A 1 124 ? -23.597 -17.388 34.315 1.00 93.25 124 LEU A N 1
ATOM 963 C CA . LEU A 1 124 ? -22.788 -17.053 35.484 1.00 93.25 124 LEU A CA 1
ATOM 964 C C . LEU A 1 124 ? -21.291 -17.095 35.166 1.00 93.25 124 LEU A C 1
ATOM 966 O O . LEU A 1 124 ? -20.597 -16.137 35.501 1.00 93.25 124 LEU A O 1
ATOM 970 N N . ILE A 1 125 ? -20.814 -18.134 34.469 1.00 93.88 125 ILE A N 1
ATOM 971 C CA . ILE A 1 125 ? -19.405 -18.205 34.052 1.00 93.88 125 ILE A CA 1
ATOM 972 C C . ILE A 1 125 ? -19.059 -17.048 33.111 1.00 93.88 125 ILE A C 1
ATOM 974 O O . ILE A 1 125 ? -18.077 -16.362 33.362 1.00 93.88 125 ILE A O 1
ATOM 978 N N . ASN A 1 126 ? -19.911 -16.715 32.131 1.00 91.31 126 ASN A N 1
ATOM 979 C CA . ASN A 1 126 ? -19.678 -15.562 31.252 1.00 91.31 126 ASN A CA 1
ATOM 980 C C . ASN A 1 126 ? -19.579 -14.255 32.044 1.00 91.31 126 ASN A C 1
ATOM 982 O O . ASN A 1 126 ? -18.727 -13.421 31.757 1.00 91.31 126 ASN A O 1
ATOM 986 N N . LYS A 1 127 ? -20.437 -14.070 33.057 1.00 93.06 127 LYS A N 1
ATOM 987 C CA . LYS A 1 127 ? -20.399 -12.882 33.916 1.00 93.06 127 LYS A CA 1
ATOM 988 C C . LYS A 1 127 ? -19.092 -12.800 34.711 1.00 93.06 127 LYS A C 1
ATOM 990 O O . LYS A 1 127 ? -18.534 -11.714 34.815 1.00 93.06 127 LYS A O 1
ATOM 995 N N . LEU A 1 128 ? -18.608 -13.923 35.243 1.00 95.25 128 LEU A N 1
ATOM 996 C CA . LEU A 1 128 ? -17.334 -13.993 35.958 1.00 95.25 128 LEU A CA 1
ATOM 997 C C . LEU A 1 128 ? -16.147 -13.732 35.028 1.00 95.25 128 LEU A C 1
ATOM 999 O O . LEU A 1 128 ? -15.334 -12.860 35.311 1.00 95.25 128 LEU A O 1
ATOM 1003 N N . VAL A 1 129 ? -16.075 -14.441 33.903 1.00 95.12 129 VAL A N 1
ATOM 1004 C CA . VAL A 1 129 ? -14.978 -14.319 32.940 1.00 95.12 129 VAL A CA 1
ATOM 1005 C C . VAL A 1 129 ? -14.907 -12.908 32.367 1.00 95.12 129 VAL A C 1
ATOM 1007 O O . VAL A 1 129 ? -13.832 -12.320 32.356 1.00 95.12 129 VAL A O 1
ATOM 1010 N N . LEU A 1 130 ? -16.029 -12.305 31.962 1.00 93.94 130 LEU A N 1
ATOM 1011 C CA . LEU A 1 130 ? -16.039 -10.919 31.477 1.00 93.94 130 LEU A CA 1
ATOM 1012 C C . LEU A 1 130 ? -15.609 -9.919 32.557 1.00 93.94 130 LEU A C 1
ATOM 1014 O O . LEU A 1 130 ? -14.958 -8.928 32.237 1.00 93.94 130 LEU A O 1
ATOM 1018 N N . HIS A 1 131 ? -15.949 -10.175 33.824 1.00 95.50 131 HIS A N 1
ATOM 1019 C CA . HIS A 1 131 ? -15.532 -9.335 34.949 1.00 95.50 131 HIS A CA 1
ATOM 1020 C C . HIS A 1 131 ? -14.029 -9.446 35.226 1.00 95.50 131 HIS A C 1
ATOM 1022 O O . HIS A 1 131 ? -13.363 -8.429 35.399 1.00 95.50 131 HIS A O 1
ATOM 1028 N N . LEU A 1 132 ? -13.468 -10.655 35.224 1.00 95.50 132 LEU A N 1
ATOM 1029 C CA . LEU A 1 132 ? -12.032 -10.867 35.439 1.00 95.50 132 LEU A CA 1
ATOM 1030 C C . LEU A 1 132 ? -11.204 -10.364 34.249 1.00 95.50 132 LEU A C 1
ATOM 1032 O O . LEU A 1 132 ? -10.248 -9.615 34.431 1.00 95.50 132 LEU A O 1
ATOM 1036 N N . THR A 1 133 ? -11.615 -10.690 33.023 1.00 95.25 133 THR A N 1
ATOM 1037 C CA . THR A 1 133 ? -10.905 -10.262 31.805 1.00 95.25 133 THR A CA 1
ATOM 1038 C C . THR A 1 133 ? -10.976 -8.750 31.574 1.00 95.25 133 THR A C 1
ATOM 1040 O O . THR A 1 133 ? -10.068 -8.168 30.994 1.00 95.25 133 THR A O 1
ATOM 1043 N N . SER A 1 134 ? -11.992 -8.061 32.109 1.00 95.12 134 SER A N 1
ATOM 1044 C CA . SER A 1 134 ? -12.026 -6.587 32.119 1.00 95.12 134 SER A CA 1
ATOM 1045 C C . SER A 1 134 ? -11.002 -5.930 33.048 1.00 95.12 134 SER A C 1
ATOM 1047 O O . SER A 1 134 ? -10.784 -4.726 32.948 1.00 95.12 134 SER A O 1
ATOM 1049 N N . GLN A 1 135 ? -10.393 -6.705 33.948 1.00 94.88 135 GLN A N 1
ATOM 1050 C CA . GLN A 1 135 ? -9.395 -6.235 34.907 1.00 94.88 135 GLN A CA 1
ATOM 1051 C C . GLN A 1 135 ? -7.967 -6.671 34.544 1.00 94.88 135 GLN A C 1
ATOM 1053 O O . GLN A 1 135 ? -7.051 -6.273 35.252 1.00 94.88 135 GLN A O 1
ATOM 1058 N N . GLY A 1 136 ? -7.770 -7.447 33.468 1.00 93.25 136 GLY A N 1
ATOM 1059 C CA . GLY A 1 136 ? -6.443 -7.893 33.015 1.00 93.25 136 GLY A CA 1
ATOM 1060 C C . GLY A 1 136 ? -6.219 -9.405 32.988 1.00 93.25 136 GLY A C 1
ATOM 1061 O O . GLY A 1 136 ? -5.166 -9.854 32.558 1.00 93.25 136 GLY A O 1
ATOM 1062 N N . TRP A 1 137 ? -7.188 -10.217 33.421 1.00 94.75 137 TRP A N 1
ATOM 1063 C CA . TRP A 1 137 ? -7.068 -11.669 33.256 1.00 94.75 137 TRP A CA 1
ATOM 1064 C C . TRP A 1 137 ? -7.207 -12.059 31.778 1.00 94.75 137 TRP A C 1
ATOM 1066 O O . TRP A 1 137 ? -8.035 -11.496 31.062 1.00 94.75 137 TRP A O 1
ATOM 1076 N N . ALA A 1 138 ? -6.455 -13.060 31.339 1.00 92.56 138 ALA A N 1
ATOM 1077 C CA . ALA A 1 138 ? -6.510 -13.610 29.988 1.00 92.56 138 ALA A CA 1
ATOM 1078 C C . ALA A 1 138 ? -6.856 -15.103 30.028 1.00 92.56 138 ALA A C 1
ATOM 1080 O O . ALA A 1 138 ? -6.669 -15.767 31.046 1.00 92.56 138 ALA A O 1
ATOM 1081 N N . GLY A 1 139 ? -7.417 -15.630 28.941 1.00 91.06 139 GLY A N 1
ATOM 1082 C CA . GLY A 1 139 ? -7.653 -17.066 28.803 1.00 91.06 139 GLY A CA 1
ATOM 1083 C C . GLY A 1 139 ? -6.488 -17.739 28.090 1.00 91.06 139 GLY A C 1
ATOM 1084 O O . GLY A 1 139 ? -6.096 -17.277 27.023 1.00 91.06 139 GLY A O 1
ATOM 1085 N N . ASP A 1 140 ? -5.973 -18.837 28.642 1.00 90.56 140 ASP A N 1
ATOM 1086 C CA . ASP A 1 140 ? -4.911 -19.611 27.994 1.00 90.56 140 ASP A CA 1
ATOM 1087 C C . ASP A 1 140 ? -5.467 -20.691 27.042 1.00 90.56 140 ASP A C 1
ATOM 1089 O O . ASP A 1 140 ? -6.675 -20.929 26.941 1.00 90.56 140 ASP A O 1
ATOM 1093 N N . SER A 1 141 ? -4.568 -21.389 26.344 1.00 86.81 141 SER A N 1
ATOM 1094 C CA . SER A 1 141 ? -4.927 -22.474 25.416 1.00 86.81 141 SER A CA 1
ATOM 1095 C C . SER A 1 141 ? -5.524 -23.720 26.092 1.00 86.81 141 SER A C 1
ATOM 1097 O O . SER A 1 141 ? -6.152 -24.546 25.426 1.00 86.81 141 SER A O 1
ATOM 1099 N N . CYS A 1 142 ? -5.370 -23.857 27.409 1.00 88.56 142 CYS A N 1
ATOM 1100 C CA . CYS A 1 142 ? -5.887 -24.971 28.200 1.00 88.56 142 CYS A CA 1
ATOM 1101 C C . CYS A 1 142 ? -7.297 -24.697 28.751 1.00 88.56 142 CYS A C 1
ATOM 1103 O O . CYS A 1 142 ? -7.944 -25.618 29.264 1.00 88.56 142 CYS A O 1
ATOM 1105 N N . GLY A 1 143 ? -7.795 -23.463 28.614 1.00 88.44 143 GLY A N 1
ATOM 1106 C CA . GLY A 1 143 ? -9.071 -23.008 29.159 1.00 88.44 143 GLY A CA 1
ATOM 1107 C C . GLY A 1 143 ? -8.992 -22.575 30.625 1.00 88.44 143 GLY A C 1
ATOM 1108 O O . GLY A 1 143 ? -10.016 -22.570 31.312 1.00 88.44 143 GLY A O 1
ATOM 1109 N N . ASN A 1 144 ? -7.799 -22.237 31.116 1.00 94.38 144 ASN A N 1
ATOM 1110 C CA . ASN A 1 144 ? -7.609 -21.552 32.392 1.00 94.38 144 ASN A CA 1
ATOM 1111 C C . ASN A 1 144 ? -7.798 -20.039 32.214 1.00 94.38 144 ASN A C 1
ATOM 1113 O O . ASN A 1 144 ? -7.758 -19.524 31.095 1.00 94.38 144 ASN A O 1
ATOM 1117 N N . LEU A 1 145 ? -7.958 -19.320 33.327 1.00 95.06 145 LEU A N 1
ATOM 1118 C CA . LEU A 1 145 ? -7.720 -17.877 33.358 1.00 95.06 145 LEU A CA 1
ATOM 1119 C C . LEU A 1 145 ? -6.388 -17.592 34.044 1.00 95.06 145 LEU A C 1
ATOM 1121 O O . LEU A 1 145 ? -6.131 -18.108 35.130 1.00 95.06 145 LEU A O 1
ATOM 1125 N N . VAL A 1 146 ? -5.568 -16.749 33.431 1.00 94.88 146 VAL A N 1
ATOM 1126 C CA . VAL A 1 146 ? -4.212 -16.427 33.876 1.00 94.88 146 VAL A CA 1
ATOM 1127 C C . VAL A 1 146 ? -4.005 -14.919 33.989 1.00 94.88 146 VAL A C 1
ATOM 1129 O O . VAL A 1 146 ? -4.620 -14.132 33.268 1.00 94.88 146 VAL A O 1
ATOM 1132 N N . TRP A 1 147 ? -3.143 -14.518 34.917 1.00 93.88 147 TRP A N 1
ATOM 1133 C CA . TRP A 1 147 ? -2.638 -13.155 35.040 1.00 93.88 147 TRP A CA 1
ATOM 1134 C C . TRP A 1 147 ? -1.244 -13.077 34.411 1.00 93.88 147 TRP A C 1
ATOM 1136 O O . TRP A 1 147 ? -0.264 -13.532 35.002 1.00 93.88 147 TRP A O 1
ATOM 1146 N N . GLU A 1 148 ? -1.161 -12.522 33.202 1.00 91.12 148 GLU A N 1
ATOM 1147 C CA . GLU A 1 148 ? 0.064 -12.531 32.382 1.00 91.12 148 GLU A CA 1
ATOM 1148 C C . GLU A 1 148 ? 0.968 -11.310 32.614 1.00 91.12 148 GLU A C 1
ATOM 1150 O O . GLU A 1 148 ? 2.083 -11.249 32.104 1.00 91.12 148 GLU A O 1
ATOM 1155 N N . HIS A 1 149 ? 0.515 -10.331 33.400 1.00 90.62 149 HIS A N 1
ATOM 1156 C CA . HIS A 1 149 ? 1.274 -9.108 33.649 1.00 90.62 149 HIS A CA 1
ATOM 1157 C C . HIS A 1 149 ? 2.394 -9.332 34.676 1.00 90.62 149 HIS A C 1
ATOM 1159 O O . HIS A 1 149 ? 2.158 -9.892 35.746 1.00 90.62 149 HIS A O 1
ATOM 1165 N N . GLU A 1 150 ? 3.599 -8.820 34.407 1.00 87.00 150 GLU A N 1
ATOM 1166 C CA . GLU A 1 150 ? 4.761 -8.975 35.304 1.00 87.00 150 GLU A CA 1
ATOM 1167 C C . GLU A 1 150 ? 4.593 -8.264 36.660 1.00 87.00 150 GLU A C 1
ATOM 1169 O O . GLU A 1 150 ? 5.089 -8.742 37.676 1.00 87.00 150 GLU A O 1
ATOM 1174 N N . GLY A 1 151 ? 3.867 -7.142 36.701 1.00 86.81 151 GLY A N 1
ATOM 1175 C CA . GLY A 1 151 ? 3.664 -6.351 37.926 1.00 86.81 151 GLY A CA 1
ATOM 1176 C C . GLY A 1 151 ? 2.616 -6.920 38.901 1.00 86.81 151 GLY A C 1
ATOM 1177 O O . GLY A 1 151 ? 2.159 -8.057 38.728 1.00 86.81 151 GLY A O 1
ATOM 1178 N N . PRO A 1 152 ? 2.230 -6.140 39.933 1.00 88.06 152 PRO A N 1
ATOM 1179 C CA . PRO A 1 152 ? 1.338 -6.603 40.995 1.00 88.06 152 PRO A CA 1
ATOM 1180 C C . PRO A 1 152 ? -0.057 -6.948 40.466 1.00 88.06 152 PRO A C 1
ATOM 1182 O O . PRO A 1 152 ? -0.614 -6.248 39.617 1.00 88.06 152 PRO A O 1
ATOM 1185 N N . MET A 1 153 ? -0.625 -8.028 40.996 1.00 91.44 153 MET A N 1
ATOM 1186 C CA . MET A 1 153 ? -1.995 -8.438 40.734 1.00 91.44 153 MET A CA 1
ATOM 1187 C C . MET A 1 153 ? -2.970 -7.599 41.565 1.00 91.44 153 MET A C 1
ATOM 1189 O O . MET A 1 153 ? -2.905 -7.569 42.794 1.00 91.44 153 MET A O 1
ATOM 1193 N N . GLU A 1 154 ? -3.898 -6.945 40.871 1.00 93.00 154 GLU A N 1
ATOM 1194 C CA . GLU A 1 154 ? -4.945 -6.105 41.451 1.00 93.00 154 GLU A CA 1
ATOM 1195 C C . GLU A 1 154 ? -6.285 -6.506 40.844 1.00 93.00 154 GLU A C 1
ATOM 1197 O O . GLU A 1 154 ? -6.550 -6.293 39.659 1.00 93.00 154 GLU A O 1
ATOM 1202 N N . THR A 1 155 ? -7.143 -7.157 41.624 1.00 95.00 155 THR A N 1
ATOM 1203 C CA . THR A 1 155 ? -8.442 -7.628 41.131 1.00 95.00 155 THR A CA 1
ATOM 1204 C C . THR A 1 155 ? -9.452 -7.702 42.263 1.00 95.00 155 THR A C 1
ATOM 1206 O O . THR A 1 155 ? -9.121 -8.068 43.389 1.00 95.00 155 THR A O 1
ATOM 1209 N N . TYR A 1 156 ? -10.716 -7.420 41.951 1.00 95.19 156 TYR A N 1
ATOM 1210 C CA . TYR A 1 156 ? -11.821 -7.716 42.855 1.00 95.19 156 TYR A CA 1
ATOM 1211 C C . TYR A 1 156 ? -12.959 -8.479 42.170 1.00 95.19 156 TYR A C 1
ATOM 1213 O O . TYR A 1 156 ? -13.118 -8.451 40.946 1.00 95.19 156 TYR A O 1
ATOM 1221 N N . ILE A 1 157 ? -13.805 -9.111 42.981 1.00 95.69 157 ILE A N 1
ATOM 1222 C CA . ILE A 1 157 ? -15.107 -9.661 42.601 1.00 95.69 157 ILE A CA 1
ATOM 1223 C C . ILE A 1 157 ? -16.156 -9.061 43.551 1.00 95.69 157 ILE A C 1
ATOM 1225 O O . ILE A 1 157 ? -15.981 -9.136 44.769 1.00 95.69 157 ILE A O 1
ATOM 1229 N N . PRO A 1 158 ? -17.244 -8.458 43.035 1.00 94.12 158 PRO A N 1
ATOM 1230 C CA . PRO A 1 158 ? -18.243 -7.812 43.876 1.00 94.12 158 PRO A CA 1
ATOM 1231 C C . PRO A 1 158 ? -19.060 -8.834 44.691 1.00 94.12 158 PRO A C 1
ATOM 1233 O O . PRO A 1 158 ? -19.310 -9.945 44.198 1.00 94.12 158 PRO A O 1
ATOM 1236 N N . PRO A 1 159 ? -19.581 -8.456 45.877 1.00 93.88 159 PRO A N 1
ATOM 1237 C CA . PRO A 1 159 ? -20.299 -9.366 46.777 1.00 93.88 159 PRO A CA 1
ATOM 1238 C C . PRO A 1 159 ? -21.493 -10.056 46.108 1.00 93.88 159 PRO A C 1
ATOM 1240 O O . PRO A 1 159 ? -21.774 -11.227 46.352 1.00 93.88 159 PRO A O 1
ATOM 1243 N N . GLN A 1 160 ? -22.186 -9.355 45.205 1.00 93.56 160 GLN A N 1
ATOM 1244 C CA . GLN A 1 160 ? -23.336 -9.899 44.483 1.00 93.56 160 GLN A CA 1
ATOM 1245 C C . GLN A 1 160 ? -22.936 -11.041 43.544 1.00 93.56 160 GLN A C 1
ATOM 1247 O O . GLN A 1 160 ? -23.693 -11.994 43.380 1.00 93.56 160 GLN A O 1
ATOM 1252 N N . LEU A 1 161 ? -21.763 -10.960 42.905 1.00 94.81 161 LEU A N 1
ATOM 1253 C CA . LEU A 1 161 ? -21.277 -12.031 42.037 1.00 94.81 161 LEU A CA 1
ATOM 1254 C C . LEU A 1 161 ? -20.798 -13.224 42.869 1.00 94.81 161 LEU A C 1
ATOM 1256 O O . LEU A 1 161 ? -21.104 -14.358 42.517 1.00 94.81 161 LEU A O 1
ATOM 1260 N N . ILE A 1 162 ? -20.159 -12.978 44.013 1.00 95.19 162 ILE A N 1
ATOM 1261 C CA . ILE A 1 162 ? -19.764 -14.032 44.958 1.00 95.19 162 ILE A CA 1
ATOM 1262 C C . ILE A 1 162 ? -20.983 -14.763 45.511 1.00 95.19 162 ILE A C 1
ATOM 1264 O O . ILE A 1 162 ? -20.986 -15.987 45.543 1.00 95.19 162 ILE A O 1
ATOM 1268 N N . GLY A 1 163 ? -22.053 -14.046 45.868 1.00 94.88 163 GLY A N 1
ATOM 1269 C CA . GLY A 1 163 ? -23.308 -14.662 46.301 1.00 94.88 163 GLY A CA 1
ATOM 1270 C C . GLY A 1 163 ? -23.901 -15.603 45.245 1.00 94.88 163 GLY A C 1
ATOM 1271 O O . GLY A 1 163 ? -24.365 -16.694 45.582 1.00 94.88 163 GLY A O 1
ATOM 1272 N N . LEU A 1 164 ? -23.823 -15.231 43.961 1.00 95.62 164 LEU A N 1
ATOM 1273 C CA . LEU A 1 164 ? -24.244 -16.096 42.852 1.00 95.62 164 LEU A CA 1
ATOM 1274 C C . LEU A 1 164 ? -23.331 -17.318 42.688 1.00 95.62 164 LEU A C 1
ATOM 1276 O O . LEU A 1 164 ? -23.836 -18.413 42.463 1.00 95.62 164 LEU A O 1
ATOM 1280 N N . LEU A 1 165 ? -22.011 -17.144 42.814 1.00 95.62 165 LEU A N 1
ATOM 1281 C CA . LEU A 1 165 ? -21.044 -18.246 42.755 1.00 95.62 165 LEU A CA 1
ATOM 1282 C C . LEU A 1 165 ? -21.251 -19.228 43.912 1.00 95.62 165 LEU A C 1
ATOM 1284 O O . LEU A 1 165 ? -21.362 -20.425 43.671 1.00 95.62 165 LEU A O 1
ATOM 1288 N N . LYS A 1 166 ? -21.407 -18.717 45.139 1.00 94.56 166 LYS A N 1
ATOM 1289 C CA . LYS A 1 166 ? -21.685 -19.515 46.338 1.00 94.56 166 LYS A CA 1
ATOM 1290 C C . LYS A 1 166 ? -22.973 -20.320 46.198 1.00 94.56 166 LYS A C 1
ATOM 1292 O O . LYS A 1 166 ? -23.004 -21.491 46.551 1.00 94.56 166 LYS A O 1
ATOM 1297 N N . SER A 1 167 ? -24.023 -19.695 45.663 1.00 94.31 167 SER A N 1
ATOM 1298 C CA . SER A 1 167 ? -25.316 -20.356 45.443 1.00 94.31 167 SER A CA 1
ATOM 1299 C C . SER A 1 167 ? -25.255 -21.431 44.354 1.00 94.31 167 SER A C 1
ATOM 1301 O O . SER A 1 167 ? -26.074 -22.344 44.360 1.00 94.31 167 SER A O 1
ATOM 1303 N N . ALA A 1 168 ? -24.322 -21.312 43.403 1.00 92.12 168 ALA A N 1
ATOM 1304 C CA . ALA A 1 168 ? -24.137 -22.289 42.336 1.00 92.12 168 ALA A CA 1
ATOM 1305 C C . ALA A 1 168 ? -23.308 -23.501 42.795 1.00 92.12 168 ALA A C 1
ATOM 1307 O O . ALA A 1 168 ? -23.715 -24.633 42.549 1.00 92.12 168 ALA A O 1
ATOM 1308 N N . ASP A 1 169 ? -22.165 -23.270 43.447 1.00 94.25 169 ASP A N 1
ATOM 1309 C CA . ASP A 1 169 ? -21.331 -24.303 44.076 1.00 94.25 169 ASP A CA 1
ATOM 1310 C C . ASP A 1 169 ? -20.372 -23.645 45.087 1.00 94.25 169 ASP A C 1
ATOM 1312 O O . ASP A 1 169 ? -19.462 -22.907 44.705 1.00 94.25 169 ASP A O 1
ATOM 1316 N N . GLU A 1 170 ? -20.540 -23.923 46.383 1.00 94.25 170 GLU A N 1
ATOM 1317 C CA . GLU A 1 170 ? -19.711 -23.338 47.448 1.00 94.25 170 GLU A CA 1
ATOM 1318 C C . GLU A 1 170 ? -18.215 -23.666 47.290 1.00 94.25 170 GLU A C 1
ATOM 1320 O O . GLU A 1 170 ? -17.365 -22.827 47.593 1.00 94.25 170 GLU A O 1
ATOM 1325 N N . ARG A 1 171 ? -17.878 -24.810 46.680 1.00 95.12 171 ARG A N 1
ATOM 1326 C CA . ARG A 1 171 ? -16.484 -25.214 46.422 1.00 95.12 171 ARG A CA 1
ATOM 1327 C C . ARG A 1 171 ? -15.769 -24.290 45.441 1.00 95.12 171 ARG A C 1
ATOM 1329 O O . ARG A 1 171 ? -14.543 -24.242 45.425 1.00 95.12 171 ARG A O 1
ATOM 1336 N N . VAL A 1 172 ? -16.512 -23.555 44.607 1.00 93.81 172 VAL A N 1
ATOM 1337 C CA . VAL A 1 172 ? -15.925 -22.518 43.746 1.00 93.81 172 VAL A CA 1
ATOM 1338 C C . VAL A 1 172 ? -15.358 -21.403 44.616 1.00 93.81 172 VAL A C 1
ATOM 1340 O O . VAL A 1 172 ? -14.216 -20.996 44.433 1.00 93.81 172 VAL A O 1
ATOM 1343 N N . VAL A 1 173 ? -16.135 -20.950 45.599 1.00 94.75 173 VAL A N 1
ATOM 1344 C CA . VAL A 1 173 ? -15.746 -19.889 46.534 1.00 94.75 173 VAL A CA 1
ATOM 1345 C C . VAL A 1 173 ? -14.574 -20.338 47.406 1.00 94.75 173 VAL A C 1
ATOM 1347 O O . VAL A 1 173 ? -13.612 -19.588 47.558 1.00 94.75 173 VAL A O 1
ATOM 1350 N N . GLU A 1 174 ? -14.605 -21.576 47.905 1.00 94.56 174 GLU A N 1
ATOM 1351 C CA . GLU A 1 174 ? -13.473 -22.187 48.616 1.00 94.56 174 GLU A CA 1
ATOM 1352 C C . GLU A 1 174 ? -12.213 -22.247 47.745 1.00 94.56 174 GLU A C 1
ATOM 1354 O O . GLU A 1 174 ? -11.124 -21.939 48.222 1.00 94.56 174 GLU A O 1
ATOM 1359 N N . GLY A 1 175 ? -12.356 -22.581 46.458 1.00 93.44 175 GLY A N 1
ATOM 1360 C CA . GLY A 1 175 ? -11.252 -22.598 45.501 1.00 93.44 175 GLY A CA 1
ATOM 1361 C C . GLY A 1 175 ? -10.621 -21.221 45.295 1.00 93.44 175 GLY A C 1
ATOM 1362 O O . GLY A 1 175 ? -9.402 -21.106 45.343 1.00 93.44 175 GLY A O 1
ATOM 1363 N N . PHE A 1 176 ? -11.430 -20.164 45.161 1.00 93.06 176 PHE A N 1
ATOM 1364 C CA . PHE A 1 176 ? -10.922 -18.787 45.119 1.00 93.06 176 PHE A CA 1
ATOM 1365 C C . PHE A 1 176 ? -10.133 -18.440 46.394 1.00 93.06 176 PHE A C 1
ATOM 1367 O O . PHE A 1 176 ? -9.009 -17.947 46.309 1.00 93.06 176 PHE A O 1
ATOM 1374 N N . LEU A 1 177 ? -10.665 -18.748 47.580 1.00 91.69 177 LEU A N 1
ATOM 1375 C CA . LEU A 1 177 ? -9.959 -18.505 48.847 1.00 91.69 177 LEU A CA 1
ATOM 1376 C C . LEU A 1 177 ? -8.648 -19.308 48.941 1.00 91.69 177 LEU A C 1
ATOM 1378 O O . LEU A 1 177 ? -7.625 -18.775 49.370 1.00 91.69 177 LEU A O 1
ATOM 1382 N N . ALA A 1 178 ? -8.650 -20.566 48.491 1.00 89.81 178 ALA A N 1
ATOM 1383 C CA . ALA A 1 178 ? -7.461 -21.417 48.442 1.00 89.81 178 ALA A CA 1
ATOM 1384 C C . ALA A 1 178 ? -6.397 -20.894 47.459 1.00 89.81 178 ALA A C 1
ATOM 1386 O O . ALA A 1 178 ? -5.204 -21.068 47.699 1.00 89.81 178 ALA A O 1
ATOM 1387 N N . SER A 1 179 ? -6.815 -20.202 46.395 1.00 89.00 179 SER A N 1
ATOM 1388 C CA . SER A 1 179 ? -5.938 -19.502 45.448 1.00 89.00 179 SER A CA 1
ATOM 1389 C C . SER A 1 179 ? -5.433 -18.144 45.960 1.00 89.00 179 SER A C 1
ATOM 1391 O O . SER A 1 179 ? -4.803 -17.410 45.205 1.00 89.00 179 SER A O 1
ATOM 1393 N N . GLY A 1 180 ? -5.679 -17.793 47.226 1.00 88.12 180 GLY A N 1
ATOM 1394 C CA . GLY A 1 180 ? -5.143 -16.582 47.852 1.00 88.12 180 GLY A CA 1
ATOM 1395 C C . GLY A 1 180 ? -6.046 -15.350 47.766 1.00 88.12 180 GLY A C 1
ATOM 1396 O O . GLY A 1 180 ? -5.617 -14.271 48.164 1.00 88.12 180 GLY A O 1
ATOM 1397 N N . TRP A 1 181 ? -7.290 -15.488 47.296 1.00 91.69 181 TRP A N 1
ATOM 1398 C CA . TRP A 1 181 ? -8.273 -14.404 47.372 1.00 91.69 181 TRP A CA 1
ATOM 1399 C C . TRP A 1 181 ? -8.718 -14.170 48.819 1.00 91.69 181 TRP A C 1
ATOM 1401 O O . TRP A 1 181 ? -8.812 -15.104 49.620 1.00 91.69 181 TRP A O 1
ATOM 1411 N N . ARG A 1 182 ? -9.042 -12.920 49.161 1.00 90.94 182 ARG A N 1
ATOM 1412 C CA . ARG A 1 182 ? -9.484 -12.530 50.507 1.00 90.94 182 ARG A CA 1
ATOM 1413 C C . ARG A 1 182 ? -10.847 -11.874 50.492 1.00 90.94 182 ARG A C 1
ATOM 1415 O O . ARG A 1 182 ? -11.174 -11.133 49.573 1.00 90.94 182 ARG A O 1
ATOM 1422 N N . ILE A 1 183 ? -11.620 -12.116 51.546 1.00 92.38 183 ILE A N 1
ATOM 1423 C CA . ILE A 1 183 ? -12.872 -11.400 51.787 1.00 92.38 183 ILE A CA 1
ATOM 1424 C C . ILE A 1 183 ? -12.518 -10.023 52.341 1.00 92.38 183 ILE A C 1
ATOM 1426 O O . ILE A 1 183 ? -11.959 -9.942 53.429 1.00 92.38 183 ILE A O 1
ATOM 1430 N N . ALA A 1 184 ? -12.834 -8.967 51.602 1.00 91.06 184 ALA A N 1
ATOM 1431 C CA . ALA A 1 184 ? -12.587 -7.587 51.990 1.00 91.06 184 ALA A CA 1
ATOM 1432 C C . ALA A 1 184 ? -13.816 -6.940 52.652 1.00 91.06 184 ALA A C 1
ATOM 1434 O O . ALA A 1 184 ? -14.970 -7.352 52.443 1.00 91.06 184 ALA A O 1
ATOM 1435 N N . GLY A 1 185 ? -13.535 -5.910 53.451 1.00 89.56 185 GLY A N 1
ATOM 1436 C CA . GLY A 1 185 ? -14.524 -5.047 54.097 1.00 89.56 185 GLY A CA 1
ATOM 1437 C C . GLY A 1 185 ? -15.292 -4.133 53.129 1.00 89.56 185 GLY A C 1
ATOM 1438 O O . GLY A 1 185 ? -15.331 -4.383 51.920 1.00 89.56 185 GLY A O 1
ATOM 1439 N N . PRO A 1 186 ? -15.944 -3.076 53.640 1.00 92.06 186 PRO A N 1
ATOM 1440 C CA . PRO A 1 186 ? -16.573 -2.072 52.797 1.00 92.06 186 PRO A CA 1
ATOM 1441 C C . PRO A 1 186 ? -15.496 -1.184 52.166 1.00 92.06 186 PRO A C 1
ATOM 1443 O O . PRO A 1 186 ? -14.415 -0.988 52.727 1.00 92.06 186 PRO A O 1
ATOM 1446 N N . GLY A 1 187 ? -15.793 -0.604 51.008 1.00 93.19 187 GLY A N 1
ATOM 1447 C CA . GLY A 1 187 ? -14.797 0.170 50.275 1.00 93.19 187 GLY A CA 1
ATOM 1448 C C . GLY A 1 187 ? -15.324 0.806 49.007 1.00 93.19 187 GLY A C 1
ATOM 1449 O O . GLY A 1 187 ? -16.529 0.869 48.775 1.00 93.19 187 GLY A O 1
ATOM 1450 N N . TYR A 1 188 ? -14.393 1.239 48.169 1.00 95.00 188 TYR A N 1
ATOM 1451 C CA . TYR A 1 188 ? -14.659 1.681 46.808 1.00 95.00 188 TYR A CA 1
ATOM 1452 C C . TYR A 1 188 ? -14.056 0.672 45.835 1.00 95.00 188 TYR A C 1
ATOM 1454 O O . TYR A 1 188 ? -12.932 0.216 46.030 1.00 95.00 188 TYR A O 1
ATOM 1462 N N . VAL A 1 189 ? -14.797 0.318 44.788 1.00 94.56 189 VAL A N 1
ATOM 1463 C CA . VAL A 1 189 ? -14.330 -0.562 43.711 1.00 94.56 189 VAL A CA 1
ATOM 1464 C C . VAL A 1 189 ? -14.352 0.164 42.383 1.00 94.56 189 VAL A C 1
ATOM 1466 O O . VAL A 1 189 ? -15.267 0.942 42.106 1.00 94.56 189 VAL A O 1
ATOM 1469 N N . LEU A 1 190 ? -13.376 -0.133 41.533 1.00 93.50 190 LEU A N 1
ATOM 1470 C CA . LEU A 1 190 ? -13.400 0.332 40.158 1.00 93.50 190 LEU A CA 1
ATOM 1471 C C . LEU A 1 190 ? -14.488 -0.441 39.408 1.00 93.50 190 LEU A C 1
ATOM 1473 O O . LEU A 1 190 ? -14.465 -1.671 39.340 1.00 93.50 190 LEU A O 1
ATOM 1477 N N . SER A 1 191 ? -15.460 0.257 38.830 1.00 91.50 191 SER A N 1
ATOM 1478 C CA . SER A 1 191 ? -16.465 -0.373 37.975 1.00 91.50 191 SER A CA 1
ATOM 1479 C C . SER A 1 191 ? -15.773 -1.160 36.850 1.00 91.50 191 SER A C 1
ATOM 1481 O O . SER A 1 191 ? -14.651 -0.857 36.455 1.00 91.50 191 SER A O 1
ATOM 1483 N N . THR A 1 192 ? -16.417 -2.180 36.304 1.00 91.25 192 THR A N 1
ATOM 1484 C CA . THR A 1 192 ? -15.946 -2.897 35.100 1.00 91.25 192 THR A CA 1
ATOM 1485 C C . THR A 1 192 ? -16.924 -2.747 33.932 1.00 91.25 192 THR A C 1
ATOM 1487 O O . THR A 1 192 ? -16.678 -3.202 32.812 1.00 91.25 192 THR A O 1
ATOM 1490 N N . SER A 1 193 ? -18.050 -2.069 34.176 1.00 89.19 193 SER A N 1
ATOM 1491 C CA . SER A 1 193 ? -19.068 -1.807 33.166 1.00 89.19 193 SER A CA 1
ATOM 1492 C C . SER A 1 193 ? -18.525 -0.869 32.090 1.00 89.19 193 SER A C 1
ATOM 1494 O O . SER A 1 193 ? -17.911 0.150 32.406 1.00 89.19 193 SER A O 1
ATOM 1496 N N . GLY A 1 194 ? -18.739 -1.226 30.821 1.00 90.00 194 GLY A N 1
ATOM 1497 C CA . GLY A 1 194 ? -18.269 -0.439 29.676 1.00 90.00 194 GLY A CA 1
ATOM 1498 C C . GLY A 1 194 ? -16.746 -0.328 29.564 1.00 90.00 194 GLY A C 1
ATOM 1499 O O . GLY A 1 194 ? -16.264 0.537 28.842 1.00 90.00 194 GLY A O 1
ATOM 1500 N N . ALA A 1 195 ? -15.989 -1.178 30.260 1.00 92.06 195 ALA A N 1
ATOM 1501 C CA . ALA A 1 195 ? -14.543 -1.056 30.332 1.00 92.06 195 ALA A CA 1
ATOM 1502 C C . ALA A 1 195 ? -13.788 -2.257 29.748 1.00 92.06 195 ALA A C 1
ATOM 1504 O O . ALA A 1 195 ? -14.321 -3.376 29.673 1.00 92.06 195 ALA A O 1
ATOM 1505 N N . SER A 1 196 ? -12.557 -2.005 29.305 1.00 94.69 196 SER A N 1
ATOM 1506 C CA . SER A 1 196 ? -11.641 -3.015 28.770 1.00 94.69 196 SER A CA 1
ATOM 1507 C C . SER A 1 196 ? -10.182 -2.580 28.953 1.00 94.69 196 SER A C 1
ATOM 1509 O O . SER A 1 196 ? -9.891 -1.401 28.745 1.00 94.69 196 SER A O 1
ATOM 1511 N N . PRO A 1 197 ? -9.255 -3.499 29.272 1.00 94.81 197 PRO A N 1
ATOM 1512 C CA . PRO A 1 197 ? -7.825 -3.197 29.254 1.00 94.81 197 PRO A CA 1
ATOM 1513 C C . PRO A 1 197 ? -7.264 -3.068 27.835 1.00 94.81 197 PRO A C 1
ATOM 1515 O O . PRO A 1 197 ? -6.223 -2.458 27.634 1.00 94.81 197 PRO A O 1
ATOM 1518 N N . TRP A 1 198 ? -7.992 -3.585 26.846 1.00 95.19 198 TRP A N 1
ATOM 1519 C CA . TRP A 1 198 ? -7.605 -3.558 25.438 1.00 95.19 198 TRP A CA 1
ATOM 1520 C C . TRP A 1 198 ? -7.925 -2.238 24.737 1.00 95.19 198 TRP A C 1
ATOM 1522 O O . TRP A 1 198 ? -7.567 -2.078 23.580 1.00 95.19 198 TRP A O 1
ATOM 1532 N N . LEU A 1 199 ? -8.638 -1.310 25.389 1.00 96.75 199 LEU A N 1
ATOM 1533 C CA . LEU A 1 199 ? -9.055 -0.067 24.743 1.00 96.75 199 LEU A CA 1
ATOM 1534 C C . LEU A 1 199 ? -7.865 0.889 24.573 1.00 96.75 199 LEU A C 1
ATOM 1536 O O . LEU A 1 199 ? -7.353 1.360 25.593 1.00 96.75 199 LEU A O 1
ATOM 1540 N N . PRO A 1 200 ? -7.453 1.224 23.338 1.00 96.62 200 PRO A N 1
ATOM 1541 C CA . PRO A 1 200 ? -6.384 2.180 23.114 1.00 96.62 200 PRO A CA 1
ATOM 1542 C C . PRO A 1 200 ? -6.895 3.610 23.322 1.00 96.62 200 PRO A C 1
ATOM 1544 O O . PRO A 1 200 ? -7.959 3.988 22.828 1.00 96.62 200 PRO A O 1
ATOM 1547 N N . ILE A 1 201 ? -6.135 4.413 24.066 1.00 94.44 201 ILE A N 1
ATOM 1548 C CA . ILE A 1 201 ? -6.489 5.812 24.375 1.00 94.44 201 ILE A CA 1
ATOM 1549 C C . ILE A 1 201 ? -5.340 6.797 24.141 1.00 94.44 201 ILE A C 1
ATOM 1551 O O . ILE A 1 201 ? -5.539 7.998 24.288 1.00 94.44 201 ILE A O 1
ATOM 1555 N N . THR A 1 202 ? -4.154 6.307 23.772 1.00 95.19 202 THR A N 1
ATOM 1556 C CA . THR A 1 202 ? -2.977 7.130 23.453 1.00 95.19 202 THR A CA 1
ATOM 1557 C C . THR A 1 202 ? -2.634 6.999 21.971 1.00 95.19 202 THR A C 1
ATOM 1559 O O . THR A 1 202 ? -2.893 5.936 21.406 1.00 95.19 202 THR A O 1
ATOM 1562 N N . PRO A 1 203 ? -1.992 8.001 21.336 1.00 97.19 203 PRO A N 1
ATOM 1563 C CA . PRO A 1 203 ? -1.607 7.922 19.926 1.00 97.19 203 PRO A CA 1
ATOM 1564 C C . PRO A 1 203 ? -0.919 6.606 19.548 1.00 97.19 203 PRO A C 1
ATOM 1566 O O . PRO A 1 203 ? -1.387 5.901 18.659 1.00 97.19 203 PRO A O 1
ATOM 1569 N N . LYS A 1 204 ? 0.107 6.213 20.313 1.00 96.38 204 LYS A N 1
ATOM 1570 C CA . LYS A 1 204 ? 0.856 4.968 20.102 1.00 96.38 204 LYS A CA 1
ATOM 1571 C C . LYS A 1 204 ? -0.040 3.724 20.131 1.00 96.38 204 LYS A C 1
ATOM 1573 O O . LYS A 1 204 ? -0.015 2.930 19.200 1.00 96.38 204 LYS A O 1
ATOM 1578 N N . THR A 1 205 ? -0.856 3.568 21.177 1.00 96.38 205 THR A N 1
ATOM 1579 C CA . THR A 1 205 ? -1.723 2.379 21.313 1.00 96.38 205 THR A CA 1
ATOM 1580 C C . THR A 1 205 ? -2.825 2.347 20.253 1.00 96.38 205 THR A C 1
ATOM 1582 O O . THR A 1 205 ? -3.215 1.272 19.807 1.00 96.38 205 THR A O 1
ATOM 1585 N N . ILE A 1 206 ? -3.302 3.513 19.800 1.00 98.19 206 ILE A N 1
ATOM 1586 C CA . ILE A 1 206 ? -4.276 3.623 18.706 1.00 98.19 206 ILE A CA 1
ATOM 1587 C C . ILE A 1 206 ? -3.655 3.158 17.387 1.00 98.19 206 ILE A C 1
ATOM 1589 O O . ILE A 1 206 ? -4.300 2.413 16.647 1.00 98.19 206 ILE A O 1
ATOM 1593 N N . VAL A 1 207 ? -2.419 3.574 17.098 1.00 97.69 207 VAL A N 1
ATOM 1594 C CA . VAL A 1 207 ? -1.673 3.153 15.903 1.00 97.69 207 VAL A CA 1
ATOM 1595 C C . VAL A 1 207 ? -1.440 1.641 15.921 1.00 97.69 207 VAL A C 1
ATOM 1597 O O . VAL A 1 207 ? -1.791 0.966 14.954 1.00 97.69 207 VAL A O 1
ATOM 1600 N N . GLU A 1 208 ? -0.920 1.103 17.029 1.00 96.19 208 GLU A N 1
ATOM 1601 C CA . GLU A 1 208 ? -0.624 -0.328 17.197 1.00 96.19 208 GLU A CA 1
ATOM 1602 C C . GLU A 1 208 ? -1.873 -1.201 17.009 1.00 96.19 208 GLU A C 1
ATOM 1604 O O . GLU A 1 208 ? -1.865 -2.132 16.202 1.00 96.19 208 GLU A O 1
ATOM 1609 N N . GLU A 1 209 ? -2.973 -0.868 17.690 1.00 97.31 209 GLU A N 1
ATOM 1610 C CA . GLU A 1 209 ? -4.226 -1.626 17.602 1.00 97.31 209 GLU A CA 1
ATOM 1611 C C . GLU A 1 209 ? -4.847 -1.552 16.199 1.00 97.31 209 GLU A C 1
ATOM 1613 O O . GLU A 1 209 ? -5.386 -2.535 15.685 1.00 97.31 209 GLU A O 1
ATOM 1618 N N . SER A 1 210 ? -4.757 -0.391 15.547 1.00 97.88 210 SER A N 1
ATOM 1619 C CA . SER A 1 210 ? -5.303 -0.206 14.201 1.00 97.88 210 SER A CA 1
ATOM 1620 C C . SER A 1 210 ? -4.491 -0.967 13.150 1.00 97.88 210 SER A C 1
ATOM 1622 O O . SER A 1 210 ? -5.083 -1.621 12.293 1.00 97.88 210 SER A O 1
ATOM 1624 N N . ALA A 1 211 ? -3.157 -0.948 13.234 1.00 93.31 211 ALA A N 1
ATOM 1625 C CA . ALA A 1 211 ? -2.287 -1.731 12.354 1.00 93.31 211 ALA A CA 1
ATOM 1626 C C . ALA A 1 211 ? -2.488 -3.246 12.552 1.00 93.31 211 ALA A C 1
ATOM 1628 O O . ALA A 1 211 ? -2.579 -3.997 11.577 1.00 93.31 211 ALA A O 1
ATOM 1629 N N . ALA A 1 212 ? -2.648 -3.697 13.803 1.00 92.81 212 ALA A N 1
ATOM 1630 C CA . ALA A 1 212 ? -2.965 -5.092 14.108 1.00 92.81 212 ALA A CA 1
ATOM 1631 C C . ALA A 1 212 ? -4.304 -5.519 13.481 1.00 92.81 212 ALA A C 1
ATOM 1633 O O . ALA A 1 212 ? -4.407 -6.588 12.882 1.00 92.81 212 ALA A O 1
ATOM 1634 N N . ALA A 1 213 ? -5.325 -4.661 13.545 1.00 96.38 213 ALA A N 1
ATOM 1635 C CA . ALA A 1 213 ? -6.611 -4.925 12.911 1.00 96.38 213 ALA A CA 1
ATOM 1636 C C . ALA A 1 213 ? -6.543 -4.945 11.373 1.00 96.38 213 ALA A C 1
ATOM 1638 O O . ALA A 1 213 ? -7.214 -5.767 10.745 1.00 96.38 213 ALA A O 1
ATOM 1639 N N . VAL A 1 214 ? -5.729 -4.082 10.754 1.00 95.31 214 VAL A N 1
ATOM 1640 C CA . VAL A 1 214 ? -5.486 -4.119 9.300 1.00 95.31 214 VAL A CA 1
ATOM 1641 C C . VAL A 1 214 ? -4.823 -5.431 8.891 1.00 95.31 214 VAL A C 1
ATOM 1643 O O . VAL A 1 214 ? -5.286 -6.080 7.953 1.00 95.31 214 VAL A O 1
ATOM 1646 N N . SER A 1 215 ? -3.822 -5.879 9.653 1.00 88.25 215 SER A N 1
ATOM 1647 C CA . SER A 1 215 ? -3.148 -7.166 9.432 1.00 88.25 215 SER A CA 1
ATOM 1648 C C . SER A 1 215 ? -4.111 -8.363 9.486 1.00 88.25 215 SER A C 1
ATOM 1650 O O . SER A 1 215 ? -3.892 -9.366 8.808 1.00 88.25 215 SER A O 1
ATOM 1652 N N . GLU A 1 216 ? -5.211 -8.253 10.239 1.00 94.50 216 GLU A N 1
ATOM 1653 C CA . GLU A 1 216 ? -6.257 -9.281 10.330 1.00 94.50 216 GLU A CA 1
ATOM 1654 C C . GLU A 1 216 ? -7.345 -9.183 9.245 1.00 94.50 216 GLU A C 1
ATOM 1656 O O . GLU A 1 216 ? -8.191 -10.079 9.138 1.00 94.50 216 GLU A O 1
ATOM 1661 N N . GLY A 1 217 ? -7.318 -8.143 8.403 1.00 93.44 217 GLY A N 1
ATOM 1662 C CA . GLY A 1 217 ? -8.194 -7.982 7.237 1.00 93.44 217 GLY A CA 1
ATOM 1663 C C . GLY A 1 217 ? -9.114 -6.758 7.259 1.00 93.44 217 GLY A C 1
ATOM 1664 O O . GLY A 1 217 ? -9.983 -6.646 6.391 1.00 93.44 217 GLY A O 1
ATOM 1665 N N . ALA A 1 218 ? -8.964 -5.840 8.219 1.00 97.81 218 ALA A N 1
ATOM 1666 C CA . ALA A 1 218 ? -9.647 -4.550 8.151 1.00 97.81 218 ALA A CA 1
ATOM 1667 C C . ALA A 1 218 ? -9.042 -3.683 7.038 1.00 97.81 218 ALA A C 1
ATOM 1669 O O . ALA A 1 218 ? -7.834 -3.675 6.824 1.00 97.81 218 ALA A O 1
ATOM 1670 N N . THR A 1 219 ? -9.882 -2.924 6.334 1.00 98.00 219 THR A N 1
ATOM 1671 C CA . THR A 1 219 ? -9.418 -2.038 5.246 1.00 98.00 219 THR A CA 1
ATOM 1672 C C . THR A 1 219 ? -9.781 -0.572 5.439 1.00 98.00 219 THR A C 1
ATOM 1674 O O . THR A 1 219 ? -9.152 0.299 4.835 1.00 98.00 219 THR A O 1
ATOM 1677 N N . ILE A 1 220 ? -10.754 -0.288 6.310 1.00 98.69 220 ILE A N 1
ATOM 1678 C CA . ILE A 1 220 ? -11.109 1.063 6.751 1.00 98.69 220 ILE A CA 1
ATOM 1679 C C . ILE A 1 220 ? -10.891 1.147 8.262 1.00 98.69 220 ILE A C 1
ATOM 1681 O O . ILE A 1 220 ? -11.380 0.291 8.998 1.00 98.69 220 ILE A O 1
ATOM 1685 N N . ILE A 1 221 ? -10.200 2.187 8.724 1.00 98.69 221 ILE A N 1
ATOM 1686 C CA . ILE A 1 221 ? -9.930 2.434 10.144 1.00 98.69 221 ILE A CA 1
ATOM 1687 C C . ILE A 1 221 ? -10.749 3.646 10.588 1.00 98.69 221 ILE A C 1
ATOM 1689 O O . ILE A 1 221 ? -10.464 4.773 10.186 1.00 98.69 221 ILE A O 1
ATOM 1693 N N . HIS A 1 222 ? -11.775 3.416 11.402 1.00 98.75 222 HIS A N 1
ATOM 1694 C CA . HIS A 1 222 ? -12.581 4.452 12.035 1.00 98.75 222 HIS A CA 1
ATOM 1695 C C . HIS A 1 222 ? -11.959 4.870 13.370 1.00 98.75 222 HIS A C 1
ATOM 1697 O O . HIS A 1 222 ? -11.816 4.056 14.285 1.00 98.75 222 HIS A O 1
ATOM 1703 N N . LEU A 1 223 ? -11.585 6.144 13.477 1.00 98.44 223 LEU A N 1
ATOM 1704 C CA . LEU A 1 223 ? -10.790 6.659 14.585 1.00 98.44 223 LEU A CA 1
ATOM 1705 C C . LEU A 1 223 ? -11.534 7.704 15.412 1.00 98.44 223 LEU A C 1
ATOM 1707 O O . LEU A 1 223 ? -12.201 8.604 14.897 1.00 98.44 223 LEU A O 1
ATOM 1711 N N . HIS A 1 224 ? -11.318 7.588 16.716 1.00 98.12 224 HIS A N 1
ATOM 1712 C CA . HIS A 1 224 ? -11.631 8.575 17.734 1.00 98.12 224 HIS A CA 1
ATOM 1713 C C . HIS A 1 224 ? -10.354 8.892 18.523 1.00 98.12 224 HIS A C 1
ATOM 1715 O O . HIS A 1 224 ? -9.421 8.093 18.559 1.00 98.12 224 HIS A O 1
ATOM 1721 N N . THR A 1 225 ? -10.348 10.029 19.212 1.00 97.00 225 THR A N 1
ATOM 1722 C CA . THR A 1 225 ? -9.328 10.397 20.205 1.00 97.00 225 THR A CA 1
ATOM 1723 C C . THR A 1 225 ? -9.998 10.636 21.555 1.00 97.00 225 THR A C 1
ATOM 1725 O O . THR A 1 225 ? -11.208 10.885 21.630 1.00 97.00 225 THR A O 1
ATOM 1728 N N . ARG A 1 226 ? -9.227 10.539 22.640 1.00 93.38 226 ARG A N 1
ATOM 1729 C CA . ARG A 1 226 ? -9.719 10.760 24.003 1.00 93.38 226 ARG A CA 1
ATOM 1730 C C . ARG A 1 226 ? -9.006 11.942 24.626 1.00 93.38 226 ARG A C 1
ATOM 1732 O O . ARG A 1 226 ? -7.787 12.032 24.582 1.00 93.38 226 ARG A O 1
ATOM 1739 N N . LYS A 1 227 ? -9.766 12.830 25.260 1.00 89.12 227 LYS A N 1
ATOM 1740 C CA . LYS A 1 227 ? -9.184 13.865 26.105 1.00 89.12 227 LYS A CA 1
ATOM 1741 C C . LYS A 1 227 ? -8.839 13.248 27.450 1.00 89.12 227 LYS A C 1
ATOM 1743 O O . LYS A 1 227 ? -9.738 12.895 28.211 1.00 89.12 227 LYS A O 1
ATOM 1748 N N . ILE A 1 228 ? -7.550 13.154 27.741 1.00 80.69 228 ILE A N 1
ATOM 1749 C CA . ILE A 1 228 ? -7.053 12.740 29.051 1.00 80.69 228 ILE A CA 1
ATOM 1750 C C . ILE A 1 228 ? -6.922 14.013 29.895 1.00 80.69 228 ILE A C 1
ATOM 1752 O O . ILE A 1 228 ? -5.910 14.708 29.872 1.00 80.69 228 ILE A O 1
ATOM 1756 N N . LEU A 1 229 ? -8.021 14.404 30.544 1.00 61.75 229 LEU A N 1
ATOM 1757 C CA . LEU A 1 229 ? -8.091 15.600 31.385 1.00 61.75 229 LEU A CA 1
ATOM 1758 C C . LEU A 1 229 ? -7.954 15.249 32.867 1.00 61.75 229 LEU A C 1
ATOM 1760 O O . LEU A 1 229 ? -8.638 14.346 33.350 1.00 61.75 229 LEU A O 1
ATOM 1764 N N . HIS A 1 230 ? -7.200 16.084 33.589 1.00 55.25 230 HIS A N 1
ATOM 1765 C CA . HIS A 1 230 ? -7.199 16.158 35.055 1.00 55.25 230 HIS A CA 1
ATOM 1766 C C . HIS A 1 230 ? -6.883 14.834 35.763 1.00 55.25 230 HIS A C 1
ATOM 1768 O O . HIS A 1 230 ? -7.546 14.499 36.744 1.00 55.25 230 HIS A O 1
ATOM 1774 N N . GLU A 1 231 ? -5.865 14.100 35.301 1.00 64.19 231 GLU A N 1
ATOM 1775 C CA . GLU A 1 231 ? -5.333 12.970 36.065 1.00 64.19 231 GLU A CA 1
ATOM 1776 C C . GLU A 1 231 ? -4.764 13.477 37.392 1.00 64.19 231 GLU A C 1
ATOM 1778 O O . GLU A 1 231 ? -3.677 14.047 37.465 1.00 64.19 231 GLU A O 1
ATOM 1783 N N . SER A 1 232 ? -5.547 13.315 38.455 1.00 75.12 232 SER A N 1
ATOM 1784 C CA . SER A 1 232 ? -5.056 13.509 39.812 1.00 75.12 232 SER A CA 1
ATOM 1785 C C . SER A 1 232 ? -4.427 12.194 40.232 1.00 75.12 232 SER A C 1
ATOM 1787 O O . SER A 1 232 ? -5.142 11.211 40.442 1.00 75.12 232 SER A O 1
ATOM 1789 N N . SER A 1 233 ? -3.097 12.175 40.299 1.00 85.44 233 SER A N 1
ATOM 1790 C CA . SER A 1 233 ? -2.356 11.063 40.884 1.00 85.44 233 SER A CA 1
ATOM 1791 C C . SER A 1 233 ? -2.320 11.232 42.397 1.00 85.44 233 SER A C 1
ATOM 1793 O O . SER A 1 233 ? -1.954 12.294 42.903 1.00 85.44 233 SER A O 1
ATOM 1795 N N . TRP A 1 234 ? -2.716 10.188 43.112 1.00 90.38 234 TRP A N 1
ATOM 1796 C CA . TRP A 1 234 ? -2.682 10.127 44.564 1.00 90.38 234 TRP A CA 1
ATOM 1797 C C . TRP A 1 234 ? -1.658 9.087 44.989 1.00 90.38 234 TRP A C 1
ATOM 1799 O O . TRP A 1 234 ? -1.838 7.895 44.735 1.00 90.38 234 TRP A O 1
ATOM 1809 N N . GLU A 1 235 ? -0.618 9.543 45.679 1.00 90.50 235 GLU A N 1
ATOM 1810 C CA . GLU A 1 235 ? 0.266 8.664 46.438 1.00 90.50 235 GLU A CA 1
ATOM 1811 C C . GLU A 1 235 ? -0.487 8.179 47.677 1.00 90.50 235 GLU A C 1
ATOM 1813 O O . GLU A 1 235 ? -0.972 8.981 48.483 1.00 90.50 235 GLU A O 1
ATOM 1818 N N . LEU A 1 236 ? -0.633 6.862 47.807 1.00 93.06 236 LEU A N 1
ATOM 1819 C CA . LEU A 1 236 ? -1.382 6.258 48.901 1.00 93.06 236 LEU A CA 1
ATOM 1820 C C . LEU A 1 236 ? -0.409 5.692 49.938 1.00 93.06 236 LEU A C 1
ATOM 1822 O O . LEU A 1 236 ? 0.405 4.843 49.586 1.00 93.06 236 LEU A O 1
ATOM 1826 N N . PRO A 1 237 ? -0.526 6.052 51.231 1.00 91.56 237 PRO A N 1
ATOM 1827 C CA . PRO A 1 237 ? 0.348 5.523 52.283 1.00 91.56 237 PRO A CA 1
ATOM 1828 C C . PRO A 1 237 ? 0.379 3.994 52.383 1.00 91.56 237 PRO A C 1
ATOM 1830 O O . PRO A 1 237 ? 1.309 3.435 52.958 1.00 91.56 237 PRO A O 1
ATOM 1833 N N . TRP A 1 238 ? -0.660 3.327 51.872 1.00 91.38 238 TRP A N 1
ATOM 1834 C CA . TRP A 1 238 ? -0.849 1.885 51.976 1.00 91.38 238 TRP A CA 1
ATOM 1835 C C . TRP A 1 238 ? -0.680 1.111 50.680 1.00 91.38 238 TRP A C 1
ATOM 1837 O O . TRP A 1 238 ? -0.925 -0.093 50.686 1.00 91.38 238 TRP A O 1
ATOM 1847 N N . SER A 1 239 ? -0.312 1.759 49.577 1.00 92.25 239 SER A N 1
ATOM 1848 C CA . SER A 1 239 ? -0.095 1.073 48.307 1.00 92.25 239 SER A CA 1
ATOM 1849 C C . SER A 1 239 ? 1.213 1.512 47.674 1.00 92.25 239 SER A C 1
ATOM 1851 O O . SER A 1 239 ? 1.582 2.679 47.720 1.00 92.25 239 SER A O 1
ATOM 1853 N N . THR A 1 240 ? 1.900 0.565 47.044 1.00 90.69 240 THR A N 1
ATOM 1854 C CA . THR A 1 240 ? 3.051 0.848 46.180 1.00 90.69 240 THR A CA 1
ATOM 1855 C C . THR A 1 240 ? 2.648 1.356 44.793 1.00 90.69 240 THR A C 1
ATOM 1857 O O . THR A 1 240 ? 3.519 1.722 44.007 1.00 90.69 240 THR A O 1
ATOM 1860 N N . LEU A 1 241 ? 1.349 1.365 44.477 1.00 91.44 241 LEU A N 1
ATOM 1861 C CA . LEU A 1 241 ? 0.803 1.896 43.235 1.00 91.44 241 LEU A CA 1
ATOM 1862 C C . LEU A 1 241 ? 0.090 3.230 43.487 1.00 91.44 241 LEU A C 1
ATOM 1864 O O . LEU A 1 241 ? -0.687 3.336 44.442 1.00 91.44 241 LEU A O 1
ATOM 1868 N N . PRO A 1 242 ? 0.254 4.219 42.594 1.00 90.31 242 PRO A N 1
ATOM 1869 C CA . PRO A 1 242 ? -0.543 5.431 42.657 1.00 90.31 242 PRO A CA 1
ATOM 1870 C C . PRO A 1 242 ? -1.997 5.151 42.253 1.00 90.31 242 PRO A C 1
ATOM 1872 O O . PRO A 1 242 ? -2.286 4.308 41.395 1.00 90.31 242 PRO A O 1
ATOM 1875 N N . LEU A 1 243 ? -2.930 5.912 42.826 1.00 90.88 243 LEU A N 1
ATOM 1876 C CA . LEU A 1 243 ? -4.305 5.975 42.337 1.00 90.88 243 LEU A CA 1
ATOM 1877 C C . LEU A 1 243 ? -4.444 7.136 41.355 1.00 90.88 243 LEU A C 1
ATOM 1879 O O . LEU A 1 243 ? -4.303 8.296 41.733 1.00 90.88 243 LEU A O 1
ATOM 1883 N N . VAL A 1 244 ? -4.804 6.819 40.115 1.00 87.56 244 VAL A N 1
ATOM 1884 C CA . VAL A 1 244 ? -5.087 7.819 39.082 1.00 87.56 244 VAL A CA 1
ATOM 1885 C C . VAL A 1 244 ? -6.597 7.953 38.910 1.00 87.56 244 VAL A C 1
ATOM 1887 O O . VAL A 1 244 ? -7.286 6.980 38.597 1.00 87.56 244 VAL A O 1
ATOM 1890 N N . LEU A 1 245 ? -7.111 9.165 39.118 1.00 86.50 245 LEU A N 1
ATOM 1891 C CA . LEU A 1 245 ? -8.498 9.532 38.829 1.00 86.50 245 LEU A CA 1
ATOM 1892 C C . LEU A 1 245 ? -8.517 10.513 37.657 1.00 86.50 245 LEU A C 1
ATOM 1894 O O . LEU A 1 245 ? -7.834 11.530 37.710 1.00 86.50 245 LEU A O 1
ATOM 1898 N N . GLY A 1 246 ? -9.311 10.232 36.627 1.00 79.94 246 GLY A N 1
ATOM 1899 C CA . GLY A 1 246 ? -9.425 11.080 35.443 1.00 79.94 246 GLY A CA 1
ATOM 1900 C C . GLY A 1 246 ? -10.589 10.654 34.556 1.00 79.94 246 GLY A C 1
ATOM 1901 O O . GLY A 1 246 ? -11.130 9.562 34.710 1.00 79.94 246 GLY A O 1
ATOM 1902 N N . THR A 1 247 ? -10.982 11.525 33.628 1.00 81.69 247 THR A N 1
ATOM 1903 C CA . THR A 1 247 ? -12.001 11.189 32.622 1.00 81.69 247 THR A CA 1
ATOM 1904 C C . THR A 1 247 ? -11.334 10.861 31.295 1.00 81.69 247 THR A C 1
ATOM 1906 O O . THR A 1 247 ? -10.342 11.481 30.924 1.00 81.69 247 THR A O 1
ATOM 1909 N N . GLN A 1 248 ? -11.901 9.902 30.567 1.00 88.00 248 GLN A N 1
ATOM 1910 C CA . GLN A 1 248 ? -11.450 9.514 29.228 1.00 88.00 248 GLN A CA 1
ATOM 1911 C C . GLN A 1 248 ? -12.481 9.963 28.190 1.00 88.00 248 GLN A C 1
ATOM 1913 O O . GLN A 1 248 ? -12.997 9.155 27.409 1.00 88.00 248 GLN A O 1
ATOM 1918 N N . ALA A 1 249 ? -12.852 11.243 28.251 1.00 88.56 249 ALA A N 1
ATOM 1919 C CA . ALA A 1 249 ? -13.933 11.795 27.449 1.00 88.56 249 ALA A CA 1
ATOM 1920 C C . ALA A 1 249 ? -13.599 11.728 25.955 1.00 88.56 249 ALA A C 1
ATOM 1922 O O . ALA A 1 249 ? -12.465 11.977 25.540 1.00 88.56 249 ALA A O 1
ATOM 1923 N N . ASN A 1 250 ? -14.598 11.411 25.136 1.00 92.12 250 ASN A N 1
ATOM 1924 C CA . ASN A 1 250 ? -14.477 11.545 23.693 1.00 92.12 250 ASN A CA 1
ATOM 1925 C C . ASN A 1 250 ? -14.259 13.014 23.325 1.00 92.12 250 ASN A C 1
ATOM 1927 O O . ASN A 1 250 ? -15.088 13.860 23.646 1.00 92.12 250 ASN A O 1
ATOM 1931 N N . GLN A 1 251 ? -13.169 13.301 22.626 1.00 93.38 251 GLN A N 1
ATOM 1932 C CA . GLN A 1 251 ? -12.884 14.632 22.112 1.00 93.38 251 GLN A CA 1
ATOM 1933 C C . GLN A 1 251 ? -11.982 14.489 20.905 1.00 93.38 251 GLN A C 1
ATOM 1935 O O . GLN A 1 251 ? -11.053 13.687 20.906 1.00 93.38 251 GLN A O 1
ATOM 1940 N N . ILE A 1 252 ? -12.194 15.334 19.909 1.00 95.69 252 ILE A N 1
ATOM 1941 C CA . ILE A 1 252 ? -11.213 15.524 18.849 1.00 95.69 252 ILE A CA 1
ATOM 1942 C C . ILE A 1 252 ? -10.007 16.253 19.440 1.00 95.69 252 ILE A C 1
ATOM 1944 O O . ILE A 1 252 ? -10.124 17.404 19.862 1.00 95.69 252 ILE A O 1
ATOM 1948 N N . VAL A 1 253 ? -8.858 15.580 19.465 1.00 95.44 253 VAL A N 1
ATOM 1949 C CA . VAL A 1 253 ? -7.578 16.130 19.916 1.00 95.44 253 VAL A CA 1
ATOM 1950 C C . VAL A 1 253 ? -6.680 16.252 18.681 1.00 95.44 253 VAL A C 1
ATOM 1952 O O . VAL A 1 253 ? -6.077 15.264 18.267 1.00 95.44 253 VAL A O 1
ATOM 1955 N N . PRO A 1 254 ? -6.611 17.429 18.022 1.00 95.44 254 PRO A N 1
ATOM 1956 C CA . PRO A 1 254 ? -5.880 17.566 16.761 1.00 95.44 254 PRO A CA 1
ATOM 1957 C C . PRO A 1 254 ? -4.403 17.165 16.852 1.00 95.44 254 PRO A C 1
ATOM 1959 O O . PRO A 1 254 ? -3.890 16.578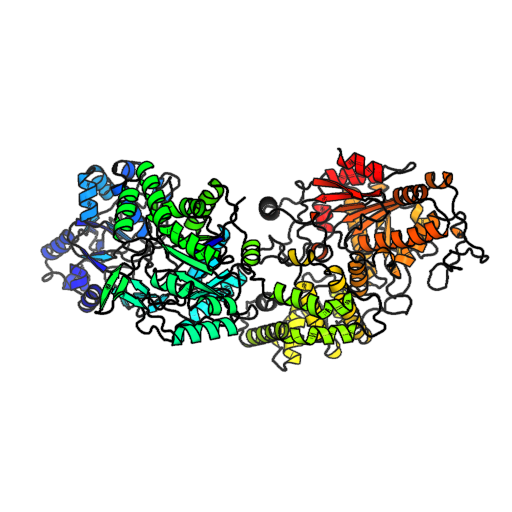 15.907 1.00 95.44 254 PRO A O 1
ATOM 1962 N N . THR A 1 255 ? -3.755 17.419 17.993 1.00 95.44 255 THR A N 1
ATOM 1963 C CA . THR A 1 255 ? -2.354 17.047 18.245 1.00 95.44 255 THR A CA 1
ATOM 1964 C C . THR A 1 255 ? -2.138 15.539 18.306 1.00 95.44 255 THR A C 1
ATOM 1966 O O . THR A 1 255 ? -1.082 15.066 17.907 1.00 95.44 255 THR A O 1
ATOM 1969 N N . ASP A 1 256 ? -3.133 14.771 18.752 1.00 96.56 256 ASP A N 1
ATOM 1970 C CA . ASP A 1 256 ? -3.047 13.309 18.746 1.00 96.56 256 ASP A CA 1
ATOM 1971 C C . ASP A 1 256 ? -3.141 12.794 17.310 1.00 96.56 256 ASP A C 1
ATOM 1973 O O . ASP A 1 256 ? -2.366 11.933 16.903 1.00 96.56 256 ASP A O 1
ATOM 1977 N N . TYR A 1 257 ? -4.036 13.370 16.500 1.00 97.81 257 TYR A N 1
ATOM 1978 C CA . TYR A 1 257 ? -4.116 13.038 15.077 1.00 97.81 257 TYR A CA 1
ATOM 1979 C C . TYR A 1 257 ? -2.859 13.439 14.294 1.00 97.81 257 TYR A C 1
ATOM 1981 O O . TYR A 1 257 ? -2.520 12.748 13.334 1.00 97.81 257 TYR A O 1
ATOM 1989 N N . ASP A 1 258 ? -2.155 14.500 14.711 1.00 95.19 258 ASP A N 1
ATOM 1990 C CA . ASP A 1 258 ? -0.863 14.910 14.133 1.00 95.19 258 ASP A CA 1
ATOM 1991 C C . ASP A 1 258 ? 0.228 13.837 14.303 1.00 95.19 258 ASP A C 1
ATOM 1993 O O . ASP A 1 258 ? 1.207 13.851 13.563 1.00 95.19 258 ASP A O 1
ATOM 1997 N N . VAL A 1 259 ? 0.027 12.876 15.213 1.00 95.00 259 VAL A N 1
ATOM 1998 C CA . VAL A 1 259 ? 0.869 11.682 15.382 1.00 95.00 259 VAL A CA 1
ATOM 1999 C C . VAL A 1 259 ? 0.229 10.458 14.718 1.00 95.00 259 VAL A C 1
ATOM 2001 O O . VAL A 1 259 ? 0.859 9.796 13.896 1.00 95.00 259 VAL A O 1
ATOM 2004 N N . ILE A 1 260 ? -1.046 10.182 15.017 1.00 97.00 260 ILE A N 1
ATOM 2005 C CA . ILE A 1 260 ? -1.737 8.951 14.595 1.00 97.00 260 ILE A CA 1
ATOM 2006 C C . ILE A 1 260 ? -1.789 8.813 13.071 1.00 97.00 260 ILE A C 1
ATOM 2008 O O . ILE A 1 260 ? -1.508 7.740 12.540 1.00 97.00 260 ILE A O 1
ATOM 2012 N N . VAL A 1 261 ? -2.182 9.872 12.352 1.00 96.38 261 VAL A N 1
ATOM 2013 C CA . VAL A 1 261 ? -2.415 9.778 10.902 1.00 96.38 261 VAL A CA 1
ATOM 2014 C C . VAL A 1 261 ? -1.104 9.567 10.131 1.00 96.38 261 VAL A C 1
ATOM 2016 O O . VAL A 1 261 ? -1.067 8.645 9.311 1.00 96.38 261 VAL A O 1
ATOM 2019 N N . PRO A 1 262 ? -0.023 10.341 10.371 1.00 91.31 262 PRO A N 1
ATOM 2020 C CA . PRO A 1 262 ? 1.262 10.086 9.720 1.00 91.31 262 PRO A CA 1
ATOM 2021 C C . PRO A 1 262 ? 1.845 8.705 10.037 1.00 91.31 262 PRO A C 1
ATOM 2023 O O . PRO A 1 262 ? 2.298 8.022 9.119 1.00 91.31 262 PRO A O 1
ATOM 2026 N N . GLU A 1 263 ? 1.800 8.262 11.299 1.00 91.38 263 GLU A N 1
ATOM 2027 C CA . GLU A 1 263 ? 2.329 6.947 11.684 1.00 91.38 263 GLU A CA 1
ATOM 2028 C C . GLU A 1 263 ? 1.547 5.804 11.025 1.00 91.38 263 GLU A C 1
ATOM 2030 O O . GLU A 1 263 ? 2.152 4.899 10.448 1.00 91.38 263 GLU A O 1
ATOM 2035 N N . LEU A 1 264 ? 0.210 5.873 11.009 1.00 91.81 264 LEU A N 1
ATOM 2036 C CA . LEU A 1 264 ? -0.604 4.870 10.319 1.00 91.81 264 LEU A CA 1
ATOM 2037 C C . LEU A 1 264 ? -0.331 4.827 8.820 1.00 91.81 264 LEU A C 1
ATOM 2039 O O . LEU A 1 264 ? -0.266 3.740 8.262 1.00 91.81 264 LEU A O 1
ATOM 2043 N N . ARG A 1 265 ? -0.130 5.969 8.158 1.00 89.19 265 ARG A N 1
ATOM 2044 C CA . ARG A 1 265 ? 0.217 5.991 6.727 1.00 89.19 265 ARG A CA 1
ATOM 2045 C C . ARG A 1 265 ? 1.602 5.424 6.444 1.00 89.19 265 ARG A C 1
ATOM 2047 O O . ARG A 1 265 ? 1.808 4.830 5.389 1.00 89.19 265 ARG A O 1
ATOM 2054 N N . ALA A 1 266 ? 2.545 5.592 7.369 1.00 82.56 266 ALA A N 1
ATOM 2055 C CA . ALA A 1 266 ? 3.882 5.030 7.234 1.00 82.56 266 ALA A CA 1
ATOM 2056 C C . ALA A 1 266 ? 3.881 3.495 7.351 1.00 82.56 266 ALA A C 1
ATOM 2058 O O . ALA A 1 266 ? 4.658 2.832 6.655 1.00 82.56 266 ALA A O 1
ATOM 2059 N N . ILE A 1 267 ? 3.019 2.942 8.213 1.00 83.69 267 ILE A N 1
ATOM 2060 C CA . ILE A 1 267 ? 2.878 1.494 8.434 1.00 83.69 267 ILE A CA 1
ATOM 2061 C C . ILE A 1 267 ? 1.960 0.871 7.370 1.00 83.69 267 ILE A C 1
ATOM 2063 O O . ILE A 1 267 ? 2.363 -0.071 6.693 1.00 83.69 267 ILE A O 1
ATOM 2067 N N . GLU A 1 268 ? 0.769 1.441 7.174 1.00 86.88 268 GLU A N 1
ATOM 2068 C CA . GLU A 1 268 ? -0.318 0.942 6.321 1.00 86.88 268 GLU A CA 1
ATOM 2069 C C . GLU A 1 268 ? -0.743 1.977 5.253 1.00 86.88 268 GLU A C 1
ATOM 2071 O O . GLU A 1 268 ? -1.856 2.514 5.293 1.00 86.88 268 GLU A O 1
ATOM 2076 N N . PRO A 1 269 ? 0.098 2.266 4.239 1.00 84.56 269 PRO A N 1
ATOM 2077 C CA . PRO A 1 269 ? -0.132 3.350 3.272 1.00 84.56 269 PRO A CA 1
ATOM 2078 C C . PRO A 1 269 ? -1.384 3.178 2.397 1.00 84.56 269 PRO A C 1
ATOM 2080 O O . PRO A 1 269 ? -1.844 4.132 1.769 1.00 84.56 269 PRO A O 1
ATOM 2083 N N . LEU A 1 270 ? -1.931 1.961 2.313 1.00 89.00 270 LEU A N 1
ATOM 2084 C CA . LEU A 1 270 ? -3.143 1.672 1.546 1.00 89.00 270 LEU A CA 1
ATOM 2085 C C . LEU A 1 270 ? -4.417 1.679 2.396 1.00 89.00 270 LEU A C 1
ATOM 2087 O O . LEU A 1 270 ? -5.502 1.694 1.811 1.00 89.00 270 LEU A O 1
ATOM 2091 N N . ALA A 1 271 ? -4.317 1.698 3.729 1.00 92.94 271 ALA A N 1
ATOM 2092 C CA . ALA A 1 271 ? -5.489 1.786 4.591 1.00 92.94 271 ALA A CA 1
ATOM 2093 C C . ALA A 1 271 ? -6.269 3.075 4.331 1.00 92.94 271 ALA A C 1
ATOM 2095 O O . ALA A 1 271 ? -5.715 4.110 3.951 1.00 92.94 271 ALA A O 1
ATOM 2096 N N . ILE A 1 272 ? -7.587 2.984 4.478 1.00 97.75 272 ILE A N 1
ATOM 2097 C CA . ILE A 1 272 ? -8.490 4.123 4.341 1.00 97.75 272 ILE A CA 1
ATOM 2098 C C . ILE A 1 272 ? -8.774 4.645 5.742 1.00 97.75 272 ILE A C 1
ATOM 2100 O O . ILE A 1 272 ? -9.314 3.924 6.584 1.00 97.75 272 ILE A O 1
ATOM 2104 N N . ILE A 1 273 ? -8.413 5.900 5.990 1.00 98.25 273 ILE A N 1
ATOM 2105 C CA . ILE A 1 273 ? -8.571 6.527 7.297 1.00 98.25 273 ILE A CA 1
ATOM 2106 C C . ILE A 1 273 ? -9.922 7.243 7.340 1.00 98.25 273 ILE A C 1
ATOM 2108 O O . ILE A 1 273 ? -10.216 8.111 6.516 1.00 98.25 273 ILE A O 1
ATOM 2112 N N . ASN A 1 274 ? -10.745 6.868 8.318 1.00 98.69 274 ASN A N 1
ATOM 2113 C CA . ASN A 1 274 ? -12.051 7.450 8.593 1.00 98.69 274 ASN A CA 1
ATOM 2114 C C . ASN A 1 274 ? -12.018 8.167 9.947 1.00 98.69 274 ASN A C 1
ATOM 2116 O O . ASN A 1 274 ? -12.013 7.526 10.997 1.00 98.69 274 ASN A O 1
ATOM 2120 N N . LEU A 1 275 ? -11.979 9.499 9.938 1.00 98.62 275 LEU A N 1
ATOM 2121 C CA . LEU A 1 275 ? -11.915 10.277 11.177 1.00 98.62 275 LEU A CA 1
ATOM 2122 C C . LEU A 1 275 ? -13.308 10.670 11.664 1.00 98.62 275 LEU A C 1
ATOM 2124 O O . LEU A 1 275 ? -14.080 11.320 10.951 1.00 98.62 275 LEU A O 1
ATOM 2128 N N . SER A 1 276 ? -13.613 10.341 12.917 1.00 98.19 276 SER A N 1
ATOM 2129 C CA . SER A 1 276 ? -14.880 10.727 13.527 1.00 98.19 276 SER A CA 1
ATOM 2130 C C . SER A 1 276 ? -14.986 12.243 13.688 1.00 98.19 276 SER A C 1
ATOM 2132 O O . SER A 1 276 ? -14.046 12.910 14.125 1.00 98.19 276 SER A O 1
ATOM 2134 N N . THR A 1 277 ? -16.151 12.801 13.362 1.00 97.31 277 THR A N 1
ATOM 2135 C CA . THR A 1 277 ? -16.507 14.206 13.625 1.00 97.31 277 THR A CA 1
ATOM 2136 C C . THR A 1 277 ? -17.521 14.340 14.762 1.00 97.31 277 THR A C 1
ATOM 2138 O O . THR A 1 277 ? -18.119 15.402 14.948 1.00 97.31 277 THR A O 1
ATOM 2141 N N . SER A 1 278 ? -17.759 13.263 15.515 1.00 93.88 278 SER A N 1
ATOM 2142 C CA . SER A 1 278 ? -18.742 13.216 16.597 1.00 93.88 278 SER A CA 1
ATOM 2143 C C . SER A 1 278 ? -18.410 14.204 17.718 1.00 93.88 278 SER A C 1
ATOM 2145 O O . SER A 1 278 ? -17.272 14.274 18.178 1.00 93.88 278 SER A O 1
ATOM 2147 N N . ALA A 1 279 ? -19.428 14.921 18.198 1.00 91.62 279 ALA A N 1
ATOM 2148 C CA . ALA A 1 279 ? -19.352 15.766 19.394 1.00 91.62 279 ALA A CA 1
ATOM 2149 C C . ALA A 1 279 ? -19.967 15.084 20.628 1.00 91.62 279 ALA A C 1
ATOM 2151 O O . ALA A 1 279 ? -20.290 15.736 21.616 1.00 91.62 279 ALA A O 1
ATOM 2152 N N . ARG A 1 280 ? -20.171 13.759 20.590 1.00 87.00 280 ARG A N 1
ATOM 2153 C CA . ARG A 1 280 ? -20.718 13.026 21.736 1.00 87.00 280 ARG A CA 1
ATOM 2154 C C . ARG A 1 280 ? -19.809 13.209 22.954 1.00 87.00 280 ARG A C 1
ATOM 2156 O O . ARG A 1 280 ? -18.650 12.814 22.900 1.00 87.00 280 ARG A O 1
ATOM 2163 N N . GLY A 1 281 ? -20.369 13.725 24.047 1.00 78.94 281 GLY A N 1
ATOM 2164 C CA . GLY A 1 281 ? -19.635 13.999 25.289 1.00 78.94 281 GLY A CA 1
ATOM 2165 C C . GLY A 1 281 ? -19.106 15.432 25.408 1.00 78.94 281 GLY A C 1
ATOM 2166 O O . GLY A 1 281 ? -18.597 15.777 26.469 1.00 78.94 281 GLY A O 1
ATOM 2167 N N . ASP A 1 282 ? -19.272 16.258 24.370 1.00 77.38 282 ASP A N 1
ATOM 2168 C CA . ASP A 1 282 ? -18.968 17.690 24.366 1.00 77.38 282 ASP A CA 1
ATOM 2169 C C . ASP A 1 282 ? -20.276 18.502 24.294 1.00 77.38 282 ASP A C 1
ATOM 2171 O O . ASP A 1 282 ? -21.271 18.066 23.709 1.00 77.38 282 ASP A O 1
ATOM 2175 N N . ASN A 1 283 ? -20.284 19.688 24.897 1.00 75.19 283 ASN A N 1
ATOM 2176 C CA . ASN A 1 283 ? -21.449 20.568 24.940 1.00 75.19 283 ASN A CA 1
ATOM 2177 C C . ASN A 1 283 ? -21.541 21.493 23.713 1.00 75.19 283 ASN A C 1
ATOM 2179 O O . ASN A 1 283 ? -22.603 22.069 23.476 1.00 75.19 283 ASN A O 1
ATOM 2183 N N . ASP A 1 284 ? -20.471 21.636 22.920 1.00 86.94 284 ASP A N 1
ATOM 2184 C CA . ASP A 1 284 ? -20.457 22.501 21.731 1.00 86.94 284 ASP A CA 1
ATOM 2185 C C . ASP A 1 284 ? -20.548 21.707 20.415 1.00 86.94 284 ASP A C 1
ATOM 2187 O O . ASP A 1 284 ? -19.556 21.327 19.788 1.00 86.94 284 ASP A O 1
ATOM 2191 N N . SER A 1 285 ? -21.783 21.487 19.958 1.00 88.56 285 SER A N 1
ATOM 2192 C CA . SER A 1 285 ? -22.075 20.767 18.709 1.00 88.56 285 SER A CA 1
ATOM 2193 C C . SER A 1 285 ? -21.699 21.534 17.429 1.00 88.56 285 SER A C 1
ATOM 2195 O O . SER A 1 285 ? -21.557 20.911 16.374 1.00 88.56 285 SER A O 1
ATOM 2197 N N . GLU A 1 286 ? -21.526 22.857 17.493 1.00 90.81 286 GLU A N 1
ATOM 2198 C CA . GLU A 1 286 ? -21.256 23.722 16.329 1.00 90.81 286 GLU A CA 1
ATOM 2199 C C . GLU A 1 286 ? -19.764 24.069 16.181 1.00 90.81 286 GLU A C 1
ATOM 2201 O O . GLU A 1 286 ? -19.359 24.708 15.201 1.00 90.81 286 GLU A O 1
ATOM 2206 N N . SER A 1 287 ? -18.941 23.626 17.136 1.00 93.56 287 SER A N 1
ATOM 2207 C CA . SER A 1 287 ? -17.516 23.923 17.207 1.00 93.56 287 SER A CA 1
ATOM 2208 C C . SER A 1 287 ? -16.764 23.598 15.914 1.00 93.56 287 SER A C 1
ATOM 2210 O O . SER A 1 287 ? -16.931 22.542 15.291 1.00 93.56 287 SER A O 1
ATOM 2212 N N . SER A 1 288 ? -15.840 24.485 15.538 1.00 94.00 288 SER A N 1
ATOM 2213 C CA . SER A 1 288 ? -14.909 24.249 14.432 1.00 94.00 288 SER A CA 1
ATOM 2214 C C . SER A 1 288 ? -13.929 23.107 14.708 1.00 94.00 288 SER A C 1
ATOM 2216 O O . SER A 1 288 ? -13.374 22.560 13.753 1.00 94.00 288 SER A O 1
ATOM 2218 N N . ILE A 1 289 ? -13.765 22.682 15.971 1.00 94.69 289 ILE A N 1
ATOM 2219 C CA . ILE A 1 289 ? -12.909 21.542 16.327 1.00 94.69 289 ILE A CA 1
ATOM 2220 C C . ILE A 1 289 ? -13.336 20.261 15.600 1.00 94.69 289 ILE A C 1
ATOM 2222 O O . ILE A 1 289 ? -12.483 19.466 15.220 1.00 94.69 289 ILE A O 1
ATOM 2226 N N . ARG A 1 290 ? -14.634 20.124 15.278 1.00 96.88 290 ARG A N 1
ATOM 2227 C CA . ARG A 1 290 ? -15.229 18.988 14.549 1.00 96.88 290 ARG A CA 1
ATOM 2228 C C . ARG A 1 290 ? -14.722 18.802 13.112 1.00 96.88 290 ARG A C 1
ATOM 2230 O O . ARG A 1 290 ? -15.084 17.831 12.449 1.00 96.88 290 ARG A O 1
ATOM 2237 N N . ARG A 1 291 ? -13.911 19.736 12.614 1.00 97.06 291 ARG A N 1
ATOM 2238 C CA . ARG A 1 291 ? -13.207 19.671 11.322 1.00 97.06 291 ARG A CA 1
ATOM 2239 C C . ARG A 1 291 ? -11.743 20.111 11.408 1.00 97.06 291 ARG A C 1
ATOM 2241 O O . ARG A 1 291 ? -11.087 20.210 10.378 1.00 97.06 291 ARG A O 1
ATOM 2248 N N . ALA A 1 292 ? -11.217 20.386 12.603 1.00 97.00 292 ALA A N 1
ATOM 2249 C CA . ALA A 1 292 ? -9.844 20.870 12.767 1.00 97.00 292 ALA A CA 1
ATOM 2250 C C . ALA A 1 292 ? -8.797 19.787 12.450 1.00 97.00 292 ALA A C 1
ATOM 2252 O O . ALA A 1 292 ? -7.723 20.093 11.938 1.00 97.00 292 ALA A O 1
ATOM 2253 N N . HIS A 1 293 ? -9.134 18.525 12.716 1.00 97.69 293 HIS A N 1
ATOM 2254 C CA . HIS A 1 293 ? -8.360 17.335 12.352 1.00 97.69 293 HIS A CA 1
ATOM 2255 C C . HIS A 1 293 ? -8.633 16.847 10.923 1.00 97.69 293 HIS A C 1
ATOM 2257 O O . HIS A 1 293 ? -8.025 15.895 10.462 1.00 97.69 293 HIS A O 1
ATOM 2263 N N . LEU A 1 294 ? -9.535 17.485 10.177 1.00 97.94 294 LEU A N 1
ATOM 2264 C CA . LEU A 1 294 ? -9.791 17.153 8.774 1.00 97.94 294 LEU A CA 1
ATOM 2265 C C . LEU A 1 294 ? -8.873 17.978 7.862 1.00 97.94 294 LEU A C 1
ATOM 2267 O O . LEU A 1 294 ? -9.339 18.744 7.024 1.00 97.94 294 LEU A O 1
ATOM 2271 N N . LYS A 1 295 ? -7.564 17.885 8.082 1.00 95.50 295 LYS A N 1
ATOM 2272 C CA . LYS A 1 295 ? -6.529 18.669 7.390 1.00 95.50 295 LYS A CA 1
ATOM 2273 C C . LYS A 1 295 ? -5.530 17.747 6.697 1.00 95.50 295 LYS A C 1
ATOM 2275 O O . LYS A 1 295 ? -5.611 16.531 6.826 1.00 95.50 295 LYS A O 1
ATOM 2280 N N . GLU A 1 296 ? -4.594 18.329 5.961 1.00 92.69 296 GLU A N 1
ATOM 2281 C CA . GLU A 1 296 ? -3.490 17.578 5.364 1.00 92.69 296 GLU A CA 1
ATOM 2282 C C . GLU A 1 296 ? -2.505 17.110 6.444 1.00 92.69 296 GLU A C 1
ATOM 2284 O O . GLU A 1 296 ? -2.066 17.904 7.278 1.00 92.69 296 GLU A O 1
ATOM 2289 N N . TYR A 1 297 ? -2.154 15.823 6.409 1.00 90.56 297 TYR A N 1
ATOM 2290 C CA . TYR A 1 297 ? -1.187 15.185 7.307 1.00 90.56 297 TYR A CA 1
ATOM 2291 C C . TYR A 1 297 ? 0.078 14.833 6.530 1.00 90.56 297 TYR A C 1
ATOM 2293 O O . TYR A 1 297 ? 0.377 13.667 6.271 1.00 90.56 297 TYR A O 1
ATOM 2301 N N . GLY A 1 298 ? 0.787 15.873 6.097 1.00 83.81 298 GLY A N 1
ATOM 2302 C CA . GLY A 1 298 ? 1.947 15.737 5.226 1.00 83.81 298 GLY A CA 1
ATOM 2303 C C . GLY A 1 298 ? 1.570 15.554 3.748 1.00 83.81 298 GLY A C 1
ATOM 2304 O O . GLY A 1 298 ? 0.478 15.944 3.325 1.00 83.81 298 GLY A O 1
ATOM 2305 N N . PRO A 1 299 ? 2.476 14.990 2.936 1.00 79.44 299 PRO A N 1
ATOM 2306 C CA . PRO A 1 299 ? 2.397 15.053 1.475 1.00 79.44 299 PRO A CA 1
ATOM 2307 C C . PRO A 1 299 ? 1.297 14.181 0.854 1.00 79.44 299 PRO A C 1
ATOM 2309 O O . PRO A 1 299 ? 0.922 14.390 -0.298 1.00 79.44 299 PRO A O 1
ATOM 2312 N N . ASP A 1 300 ? 0.769 13.210 1.600 1.00 79.31 300 ASP A N 1
ATOM 2313 C CA . ASP A 1 300 ? -0.296 12.315 1.132 1.00 79.31 300 ASP A CA 1
ATOM 2314 C C . ASP A 1 300 ? -1.709 12.860 1.396 1.00 79.31 300 ASP A C 1
ATOM 2316 O O . ASP A 1 300 ? -2.703 12.184 1.140 1.00 79.31 300 ASP A O 1
ATOM 2320 N N . GLY A 1 301 ? -1.808 14.112 1.855 1.00 86.62 301 GLY A N 1
ATOM 2321 C CA . GLY A 1 301 ? -3.052 14.877 1.891 1.00 86.62 301 GLY A CA 1
ATOM 2322 C C . GLY A 1 301 ? -3.903 14.633 3.136 1.00 86.62 301 GLY A C 1
ATOM 2323 O O . GLY A 1 301 ? -3.404 14.243 4.193 1.00 86.62 301 GLY A O 1
ATOM 2324 N N . ALA A 1 302 ? -5.197 14.913 3.028 1.00 93.75 302 ALA A N 1
ATOM 2325 C CA . ALA A 1 302 ? -6.180 14.760 4.101 1.00 93.75 302 ALA A CA 1
ATOM 2326 C C . ALA A 1 302 ? -6.662 13.301 4.255 1.00 93.75 302 ALA A C 1
ATOM 2328 O O . ALA A 1 302 ? -6.421 12.501 3.348 1.00 93.75 302 ALA A O 1
ATOM 2329 N N . PRO A 1 303 ? -7.306 12.917 5.378 1.00 96.50 303 PRO A N 1
ATOM 2330 C CA . PRO A 1 303 ? -7.944 11.601 5.515 1.00 96.50 303 PRO A CA 1
ATOM 2331 C C . PRO A 1 303 ? -9.002 11.368 4.430 1.00 96.50 303 PRO A C 1
ATOM 2333 O O . PRO A 1 303 ? -9.675 12.298 3.996 1.00 96.50 303 PRO A O 1
ATOM 2336 N N . GLU A 1 304 ? -9.182 10.119 4.008 1.00 97.19 304 GLU A N 1
ATOM 2337 C CA . GLU A 1 304 ? -10.094 9.781 2.912 1.00 97.19 304 GLU A CA 1
ATOM 2338 C C . GLU A 1 304 ? -11.565 9.949 3.289 1.00 97.19 304 GLU A C 1
ATOM 2340 O O . GLU A 1 304 ? -12.385 10.336 2.449 1.00 97.19 304 GLU A O 1
ATOM 2345 N N . ILE A 1 305 ? -11.905 9.615 4.536 1.00 98.31 305 ILE A N 1
ATOM 2346 C CA . ILE A 1 305 ? -13.278 9.573 5.026 1.00 98.31 305 ILE A CA 1
ATOM 2347 C C . ILE A 1 305 ? -13.399 10.369 6.326 1.00 98.31 305 ILE A C 1
ATOM 2349 O O . ILE A 1 305 ? -12.479 10.429 7.145 1.00 98.31 305 ILE A O 1
ATOM 2353 N N . CYS A 1 306 ? -14.567 10.969 6.537 1.00 98.38 306 CYS A N 1
ATOM 2354 C CA . CYS A 1 306 ? -14.982 11.429 7.856 1.00 98.38 306 CYS A CA 1
ATOM 2355 C C . CYS A 1 306 ? -16.432 11.038 8.147 1.00 98.38 306 CYS A C 1
ATOM 2357 O O . CYS A 1 306 ? -17.237 10.900 7.221 1.00 98.38 306 CYS A O 1
ATOM 2359 N N . SER A 1 307 ? -16.787 10.893 9.424 1.00 97.94 307 SER A N 1
ATOM 2360 C CA . SER A 1 307 ? -18.182 10.636 9.787 1.00 97.94 307 SER A CA 1
ATOM 2361 C C . SER A 1 307 ? -19.049 11.885 9.635 1.00 97.94 307 SER A C 1
ATOM 2363 O O . SER A 1 307 ? -18.601 13.013 9.861 1.00 97.94 307 SER A O 1
ATOM 2365 N N . MET A 1 308 ? -20.315 11.704 9.256 1.00 97.38 308 MET A N 1
ATOM 2366 C CA . MET A 1 308 ? -21.284 12.790 9.130 1.00 97.38 308 MET A CA 1
ATOM 2367 C C . MET A 1 308 ? -22.711 12.310 9.412 1.00 97.38 308 MET A C 1
ATOM 2369 O O . MET A 1 308 ? -23.151 11.287 8.901 1.00 97.38 308 MET A O 1
ATOM 2373 N N . CYS A 1 309 ? -23.471 13.092 10.179 1.00 96.69 309 CYS A N 1
ATOM 2374 C CA . CYS A 1 309 ? -24.874 12.817 10.498 1.00 96.69 309 CYS A CA 1
ATOM 2375 C C . CYS A 1 309 ? -25.757 13.982 10.021 1.00 96.69 309 CYS A C 1
ATOM 2377 O O . CYS A 1 309 ? -25.743 15.035 10.662 1.00 96.69 309 CYS A O 1
ATOM 2379 N N . PRO A 1 310 ? -26.534 13.852 8.930 1.00 94.88 310 PRO A N 1
ATOM 2380 C CA . PRO A 1 310 ? -27.483 14.880 8.501 1.00 94.88 310 PRO A CA 1
ATOM 2381 C C . PRO A 1 310 ? -28.749 14.898 9.383 1.00 94.88 310 PRO A C 1
ATOM 2383 O O . PRO A 1 310 ? -29.851 14.634 8.914 1.00 94.88 310 PRO A O 1
ATOM 2386 N N . GLY A 1 311 ? -28.585 15.177 10.679 1.00 92.75 311 GLY A N 1
ATOM 2387 C CA . GLY A 1 311 ? -29.655 15.222 11.680 1.00 92.75 311 GLY A CA 1
ATOM 2388 C C . GLY A 1 311 ? -29.122 15.212 13.118 1.00 92.75 311 GLY A C 1
ATOM 2389 O O . GLY A 1 311 ? -27.926 15.025 13.343 1.00 92.75 311 GLY A O 1
ATOM 2390 N N . GLU A 1 312 ? -30.001 15.431 14.099 1.00 93.31 312 GLU A N 1
ATOM 2391 C CA . GLU A 1 312 ? -29.670 15.275 15.525 1.00 93.31 312 GLU A CA 1
ATOM 2392 C C . GLU A 1 312 ? -29.435 13.793 15.856 1.00 93.31 312 GLU A C 1
ATOM 2394 O O . GLU A 1 312 ? -30.149 12.913 15.368 1.00 93.31 312 GLU A O 1
ATOM 2399 N N . VAL A 1 313 ? -28.431 13.528 16.694 1.00 95.25 313 VAL A N 1
ATOM 2400 C CA . VAL A 1 313 ? -28.193 12.215 17.301 1.00 95.25 313 VAL A CA 1
ATOM 2401 C C . VAL A 1 313 ? -28.538 12.334 18.777 1.00 95.25 313 VAL A C 1
ATOM 2403 O O . VAL A 1 313 ? -27.886 13.086 19.502 1.00 95.25 313 VAL A O 1
ATOM 2406 N N . LEU A 1 314 ? -29.552 11.596 19.224 1.00 93.38 314 LEU A N 1
ATOM 2407 C CA . LEU A 1 314 ? -30.070 11.671 20.587 1.00 93.38 314 LEU A CA 1
ATOM 2408 C C . LEU A 1 314 ? -30.231 10.260 21.153 1.00 93.38 314 LEU A C 1
ATOM 2410 O O . LEU A 1 314 ? -31.136 9.515 20.779 1.00 93.38 314 LEU A O 1
ATOM 2414 N N . PHE A 1 315 ? -29.333 9.891 22.063 1.00 91.88 315 PHE A N 1
ATOM 2415 C CA . PHE A 1 315 ? -29.358 8.600 22.744 1.00 91.88 315 PHE A CA 1
ATOM 2416 C C . PHE A 1 315 ? -30.413 8.609 23.857 1.00 91.88 315 PHE A C 1
ATOM 2418 O O . PHE A 1 315 ? -30.588 9.611 24.551 1.00 91.88 315 PHE A O 1
ATOM 2425 N N . THR A 1 316 ? -31.037 7.460 24.133 1.00 86.50 316 THR A N 1
ATOM 2426 C CA . THR A 1 316 ? -32.021 7.317 25.231 1.00 86.50 316 THR A CA 1
ATOM 2427 C C . THR A 1 316 ? -31.453 7.591 26.626 1.00 86.50 316 THR A C 1
ATOM 2429 O O . THR A 1 316 ? -32.205 7.739 27.583 1.00 86.50 316 THR A O 1
ATOM 2432 N N . THR A 1 317 ? -30.127 7.647 26.769 1.00 78.81 317 THR A N 1
ATOM 2433 C CA . THR A 1 317 ? -29.441 8.063 28.001 1.00 78.81 317 THR A CA 1
ATOM 2434 C C . THR A 1 317 ? -29.489 9.577 28.238 1.00 78.81 317 THR A C 1
ATOM 2436 O O . THR A 1 317 ? -28.909 10.046 29.210 1.00 78.81 317 THR A O 1
ATOM 2439 N N . GLY A 1 318 ? -30.128 10.349 27.350 1.00 70.69 318 GLY A N 1
ATOM 2440 C CA . GLY A 1 318 ? -30.203 11.812 27.423 1.00 70.69 318 GLY A CA 1
ATOM 2441 C C . GLY A 1 318 ? -28.944 12.528 26.924 1.00 70.69 318 GLY A C 1
ATOM 2442 O O . GLY A 1 318 ? -28.851 13.747 27.019 1.00 70.69 318 GLY A O 1
ATOM 2443 N N . THR A 1 319 ? -27.978 11.784 26.383 1.00 80.38 319 THR A N 1
ATOM 2444 C CA . THR A 1 319 ? -26.757 12.317 25.764 1.00 80.38 319 THR A CA 1
ATOM 2445 C C . THR A 1 319 ? -26.918 12.359 24.244 1.00 80.38 319 THR A C 1
ATOM 2447 O O . THR A 1 319 ? -27.767 11.666 23.686 1.00 80.38 319 THR A O 1
ATOM 2450 N N . GLY A 1 320 ? -26.124 13.167 23.541 1.00 84.56 320 GLY A N 1
ATOM 2451 C CA . GLY A 1 320 ? -26.272 13.343 22.096 1.00 84.56 320 GLY A CA 1
ATOM 2452 C C . GLY A 1 320 ? -25.476 14.525 21.566 1.00 84.56 320 GLY A C 1
ATOM 2453 O O . GLY A 1 320 ? -24.653 15.082 22.288 1.00 84.56 320 GLY A O 1
ATOM 2454 N N . TYR A 1 321 ? -25.713 14.881 20.307 1.00 91.81 321 TYR A N 1
ATOM 2455 C CA . TYR A 1 321 ? -25.186 16.095 19.688 1.00 91.81 321 TYR A CA 1
ATOM 2456 C C . TYR A 1 321 ? -26.054 16.520 18.500 1.00 91.81 321 TYR A C 1
ATOM 2458 O O . TYR A 1 321 ? -26.671 15.696 17.816 1.00 91.81 321 TYR A O 1
ATOM 2466 N N . GLN A 1 322 ? -26.090 17.826 18.246 1.00 91.44 322 GLN A N 1
ATOM 2467 C CA . GLN A 1 322 ? -26.833 18.401 17.130 1.00 91.44 322 GLN A CA 1
ATOM 2468 C C . GLN A 1 322 ? -25.938 18.566 15.899 1.00 91.44 322 GLN A C 1
ATOM 2470 O O . GLN A 1 322 ? -24.718 18.694 15.985 1.00 91.44 322 GLN A O 1
ATOM 2475 N N . ASN A 1 323 ? -26.555 18.555 14.722 1.00 93.69 323 ASN A N 1
ATOM 2476 C CA . ASN A 1 323 ? -25.882 18.869 13.467 1.00 93.69 323 ASN A CA 1
ATOM 2477 C C . ASN A 1 323 ? -26.766 19.856 12.710 1.00 93.69 323 ASN A C 1
ATOM 2479 O O . ASN A 1 323 ? -27.646 19.450 11.947 1.00 93.69 323 ASN A O 1
ATOM 2483 N N . SER A 1 324 ? -26.589 21.157 12.967 1.00 93.12 324 SER A N 1
ATOM 2484 C CA . SER A 1 324 ? -27.429 22.164 12.324 1.00 93.12 324 SER A CA 1
ATOM 2485 C C . SER A 1 324 ? -27.202 22.190 10.804 1.00 93.12 324 SER A C 1
ATOM 2487 O O . SER A 1 324 ? -26.116 21.850 10.316 1.00 93.12 324 SER A O 1
ATOM 2489 N N . PRO A 1 325 ? -28.183 22.663 10.013 1.00 92.56 325 PRO A N 1
ATOM 2490 C CA . PRO A 1 325 ? -27.992 22.853 8.578 1.00 92.56 325 PRO A CA 1
ATOM 2491 C C . PRO A 1 325 ? -26.790 23.747 8.237 1.00 92.56 325 PRO A C 1
ATOM 2493 O O . PRO A 1 325 ? -26.108 23.501 7.239 1.00 92.56 325 PRO A O 1
ATOM 2496 N N . LYS A 1 326 ? -26.512 24.758 9.076 1.00 94.12 326 LYS A N 1
ATOM 2497 C CA . LYS A 1 326 ? -25.369 25.668 8.927 1.00 94.12 326 LYS A CA 1
ATOM 2498 C C . LYS A 1 326 ? -24.051 24.924 9.133 1.00 94.12 326 LYS A C 1
ATOM 2500 O O . LYS A 1 326 ? -23.170 25.018 8.279 1.00 94.12 326 LYS A O 1
ATOM 2505 N N . PHE A 1 327 ? -23.931 24.161 10.217 1.00 95.44 327 PHE A N 1
ATOM 2506 C CA . PHE A 1 327 ? -22.761 23.327 10.480 1.00 95.44 327 PHE A CA 1
ATOM 2507 C C . PHE A 1 327 ? -22.512 22.337 9.342 1.00 95.44 327 PHE A C 1
ATOM 2509 O O . PHE A 1 327 ? -21.415 22.292 8.793 1.00 95.44 327 PHE A O 1
ATOM 2516 N N . LEU A 1 328 ? -23.541 21.600 8.914 1.00 95.31 328 LEU A N 1
ATOM 2517 C CA . LEU A 1 328 ? -23.418 20.613 7.838 1.00 95.31 328 LEU A CA 1
ATOM 2518 C C . LEU A 1 328 ? -22.965 21.243 6.517 1.00 95.31 328 LEU A C 1
ATOM 2520 O O . LEU A 1 328 ? -22.163 20.651 5.798 1.00 95.31 328 LEU A O 1
ATOM 2524 N N . GLN A 1 329 ? -23.428 22.455 6.196 1.00 94.69 329 GLN A N 1
ATOM 2525 C CA . GLN A 1 329 ? -22.947 23.188 5.024 1.00 94.69 329 GLN A CA 1
ATOM 2526 C C . GLN A 1 329 ? -21.451 23.513 5.131 1.00 94.69 329 GLN A C 1
ATOM 2528 O O . GLN A 1 329 ? -20.721 23.343 4.155 1.00 94.69 329 GLN A O 1
ATOM 2533 N N . GLN A 1 330 ? -20.987 23.947 6.306 1.00 96.00 330 GLN A N 1
ATOM 2534 C CA . GLN A 1 330 ? -19.569 24.223 6.550 1.00 96.00 330 GLN A CA 1
ATOM 2535 C C . GLN A 1 330 ? -18.723 22.947 6.493 1.00 96.00 330 GLN A C 1
ATOM 2537 O O . GLN A 1 330 ? -17.669 22.952 5.861 1.00 96.00 330 GLN A O 1
ATOM 2542 N N . GLN A 1 331 ? -19.195 21.847 7.088 1.00 96.56 331 GLN A N 1
ATOM 2543 C CA . GLN A 1 331 ? -18.512 20.554 7.023 1.00 96.56 331 GLN A CA 1
ATOM 2544 C C . GLN A 1 331 ? -18.405 20.048 5.583 1.00 96.56 331 GLN A C 1
ATOM 2546 O O . GLN A 1 331 ? -17.333 19.615 5.179 1.00 96.56 331 GLN A O 1
ATOM 2551 N N . LEU A 1 332 ? -19.474 20.133 4.785 1.00 95.69 332 LEU A N 1
ATOM 2552 C CA . LEU A 1 332 ? -19.452 19.718 3.379 1.00 95.69 332 LEU A CA 1
ATOM 2553 C C . LEU A 1 332 ? -18.501 20.574 2.537 1.00 95.69 332 LEU A C 1
ATOM 2555 O O . LEU A 1 332 ? -17.753 20.031 1.729 1.00 95.69 332 LEU A O 1
ATOM 2559 N N . ALA A 1 333 ? -18.504 21.897 2.735 1.00 95.62 333 ALA A N 1
ATOM 2560 C CA . ALA A 1 333 ? -17.567 22.791 2.055 1.00 95.62 333 ALA A CA 1
ATOM 2561 C C . ALA A 1 333 ? -16.110 22.459 2.420 1.00 95.62 333 ALA A C 1
ATOM 2563 O O . ALA A 1 333 ? -15.235 22.453 1.556 1.00 95.62 333 ALA A O 1
ATOM 2564 N N . HIS A 1 334 ? -15.860 22.124 3.689 1.00 97.12 334 HIS A N 1
ATOM 2565 C CA . HIS A 1 334 ? -14.556 21.663 4.164 1.00 97.12 334 HIS A CA 1
ATOM 2566 C C . HIS A 1 334 ? -14.159 20.322 3.533 1.00 97.12 334 HIS A C 1
ATOM 2568 O O . HIS A 1 334 ? -13.058 20.192 3.009 1.00 97.12 334 HIS A O 1
ATOM 2574 N N . CYS A 1 335 ? -15.077 19.355 3.494 1.00 96.69 335 CYS A N 1
ATOM 2575 C CA . CYS A 1 335 ? -14.869 18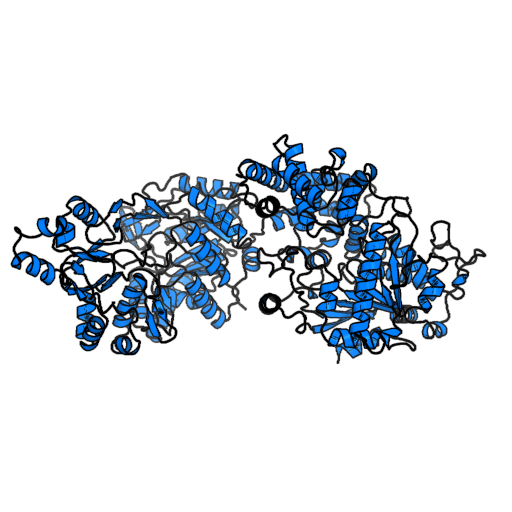.058 2.851 1.00 96.69 335 CYS A CA 1
ATOM 2576 C C . CYS A 1 335 ? -14.534 18.208 1.361 1.00 96.69 335 CYS A C 1
ATOM 2578 O O . CYS A 1 335 ? -13.590 17.595 0.882 1.00 96.69 335 CYS A O 1
ATOM 2580 N N . GLN A 1 336 ? -15.245 19.076 0.635 1.00 94.94 336 GLN A N 1
ATOM 2581 C CA . GLN A 1 336 ? -14.952 19.367 -0.774 1.00 94.94 336 GLN A CA 1
ATOM 2582 C C . GLN A 1 336 ? -13.571 19.994 -0.958 1.00 94.94 336 GLN A C 1
ATOM 2584 O O . GLN A 1 336 ? -12.841 19.603 -1.863 1.00 94.94 336 GLN A O 1
ATOM 2589 N N . ARG A 1 337 ? -13.199 20.941 -0.087 1.00 94.19 337 ARG A N 1
ATOM 2590 C CA . ARG A 1 337 ? -11.893 21.607 -0.138 1.00 94.19 337 ARG A CA 1
ATOM 2591 C C . ARG A 1 337 ? -10.731 20.628 0.026 1.00 94.19 337 ARG A C 1
ATOM 2593 O O . ARG A 1 337 ? -9.730 20.783 -0.661 1.00 94.19 337 ARG A O 1
ATOM 2600 N N . TYR A 1 338 ? -10.865 19.659 0.927 1.00 93.81 338 TYR A N 1
ATOM 2601 C CA . TYR A 1 338 ? -9.812 18.692 1.253 1.00 93.81 338 TYR A CA 1
ATOM 2602 C C . TYR A 1 338 ? -10.000 17.324 0.578 1.00 93.81 338 TYR A C 1
ATOM 2604 O O . TYR A 1 338 ? -9.268 16.391 0.887 1.00 93.81 338 TYR A O 1
ATOM 2612 N N . ASN A 1 339 ? -10.964 17.197 -0.343 1.00 92.88 339 ASN A N 1
ATOM 2613 C CA . ASN A 1 339 ? -11.315 15.943 -1.018 1.00 92.88 339 ASN A CA 1
ATOM 2614 C C . ASN A 1 339 ? -11.601 14.768 -0.052 1.00 92.88 339 ASN A C 1
ATOM 2616 O O . ASN A 1 339 ? -11.210 13.628 -0.293 1.00 92.88 339 ASN A O 1
ATOM 2620 N N . ILE A 1 340 ? -12.300 15.056 1.045 1.00 96.69 340 ILE A N 1
ATOM 2621 C CA . ILE A 1 340 ? -12.706 14.079 2.062 1.00 96.69 340 ILE A CA 1
ATOM 2622 C C . ILE A 1 340 ? -14.125 13.617 1.742 1.00 96.69 340 ILE A C 1
ATOM 2624 O O . ILE A 1 340 ? -15.018 14.443 1.523 1.00 96.69 340 ILE A O 1
ATOM 2628 N N . ARG A 1 341 ? -14.367 12.304 1.734 1.00 97.50 341 ARG A N 1
ATOM 2629 C CA . ARG A 1 341 ? -15.705 11.766 1.479 1.00 97.50 341 ARG A CA 1
ATOM 2630 C C . ARG A 1 341 ? -16.460 11.527 2.788 1.00 97.50 341 ARG A C 1
ATOM 2632 O O . ARG A 1 341 ? -15.967 10.793 3.637 1.00 97.50 341 ARG A O 1
ATOM 2639 N N . PRO A 1 342 ? -17.669 12.079 2.967 1.00 97.94 342 PRO A N 1
ATOM 2640 C CA . PRO A 1 342 ? -18.451 11.796 4.161 1.00 97.94 342 PRO A CA 1
ATOM 2641 C C . PRO A 1 342 ? -18.994 10.359 4.138 1.00 97.94 342 PRO A C 1
ATOM 2643 O O . PRO A 1 342 ? -19.642 9.946 3.170 1.00 97.94 342 PRO A O 1
ATOM 2646 N N . GLU A 1 343 ? -18.777 9.623 5.225 1.00 98.62 343 GLU A N 1
ATOM 2647 C CA . GLU A 1 343 ? -19.545 8.432 5.580 1.00 98.62 343 GLU A CA 1
ATOM 2648 C C . GLU A 1 343 ? -20.750 8.856 6.416 1.00 98.62 343 GLU A C 1
ATOM 2650 O O . GLU A 1 343 ? -20.618 9.489 7.465 1.00 98.62 343 GLU A O 1
ATOM 2655 N N . ILE A 1 344 ? -21.945 8.519 5.936 1.00 98.25 344 ILE A N 1
ATOM 2656 C CA . ILE A 1 344 ? -23.181 8.888 6.611 1.00 98.25 344 ILE A CA 1
ATOM 2657 C C . ILE A 1 344 ? -23.508 7.875 7.696 1.00 98.25 344 ILE A C 1
ATOM 2659 O O . ILE A 1 344 ? -23.900 6.748 7.394 1.00 98.25 344 ILE A O 1
ATOM 2663 N N . GLU A 1 345 ? -23.391 8.297 8.951 1.00 98.19 345 GLU A N 1
ATOM 2664 C CA . GLU A 1 345 ? -23.737 7.487 10.116 1.00 98.19 345 GLU A CA 1
ATOM 2665 C C . GLU A 1 345 ? -25.239 7.584 10.385 1.00 98.19 345 GLU A C 1
ATOM 2667 O O . GLU A 1 345 ? -25.758 8.534 10.974 1.00 98.19 345 GLU A O 1
ATOM 2672 N N . VAL A 1 346 ? -25.973 6.583 9.915 1.00 98.31 346 VAL A N 1
ATOM 2673 C CA . VAL A 1 346 ? -27.422 6.507 10.056 1.00 98.31 346 VAL A CA 1
ATOM 2674 C C . VAL A 1 346 ? -27.749 5.964 11.444 1.00 98.31 346 VAL A C 1
ATOM 2676 O O . VAL A 1 346 ? -27.976 4.769 11.616 1.00 98.31 346 VAL A O 1
ATOM 2679 N N . PHE A 1 347 ? -27.767 6.848 12.444 1.00 97.62 347 PHE A N 1
ATOM 2680 C CA . PHE A 1 347 ? -28.218 6.512 13.800 1.00 97.62 347 PHE A CA 1
ATOM 2681 C C . PHE A 1 347 ? -29.726 6.262 13.866 1.00 97.62 347 PHE A C 1
ATOM 2683 O O . PHE A 1 347 ? -30.181 5.341 14.542 1.00 97.62 347 PHE A O 1
ATOM 2690 N N . ASN A 1 348 ? -30.509 7.075 13.160 1.00 97.44 348 ASN A N 1
ATOM 2691 C CA . ASN A 1 348 ? -31.959 7.122 13.312 1.00 97.44 348 ASN A CA 1
ATOM 2692 C C . ASN A 1 348 ? -32.685 7.320 11.970 1.00 97.44 348 ASN A C 1
ATOM 2694 O O . ASN A 1 348 ? -32.075 7.571 10.922 1.00 97.44 348 ASN A O 1
ATOM 2698 N N . ARG A 1 349 ? -34.014 7.165 11.983 1.00 96.88 349 ARG A N 1
ATOM 2699 C CA . ARG A 1 349 ? -34.848 7.276 10.774 1.00 96.88 349 ARG A CA 1
ATOM 2700 C C . ARG A 1 349 ? -34.917 8.711 10.256 1.00 96.88 349 ARG A C 1
ATOM 2702 O O . ARG A 1 349 ? -35.086 8.899 9.050 1.00 96.88 349 ARG A O 1
ATOM 2709 N N . THR A 1 350 ? -34.743 9.710 11.120 1.00 95.75 350 THR A N 1
ATOM 2710 C CA . THR A 1 350 ? -34.614 11.114 10.711 1.00 95.75 350 THR A CA 1
ATOM 2711 C C . THR A 1 350 ? -33.394 11.320 9.814 1.00 95.75 350 THR A C 1
ATOM 2713 O O . THR A 1 350 ? -33.551 11.796 8.690 1.00 95.75 350 THR A O 1
ATOM 2716 N N . ILE A 1 351 ? -32.211 10.867 10.236 1.00 97.38 351 ILE A N 1
ATOM 2717 C CA . ILE A 1 351 ? -30.983 10.917 9.432 1.00 97.38 351 ILE A CA 1
ATOM 2718 C C . ILE A 1 351 ? -31.174 10.171 8.111 1.00 97.38 351 ILE A C 1
ATOM 2720 O O . ILE A 1 351 ? -30.796 10.689 7.058 1.00 97.38 351 ILE A O 1
ATOM 2724 N N . LEU A 1 352 ? -31.803 8.989 8.129 1.00 97.44 352 LEU A N 1
ATOM 2725 C CA . LEU A 1 352 ? -32.097 8.243 6.903 1.00 97.44 352 LEU A CA 1
ATOM 2726 C C . LEU A 1 352 ? -32.948 9.075 5.933 1.00 97.44 352 LEU A C 1
ATOM 2728 O O . LEU A 1 352 ? -32.615 9.181 4.752 1.00 97.44 352 LEU A O 1
ATOM 2732 N N . ARG A 1 353 ? -34.031 9.690 6.419 1.00 96.56 353 ARG A N 1
ATOM 2733 C CA . ARG A 1 353 ? -34.922 10.515 5.596 1.00 96.56 353 ARG A CA 1
ATOM 2734 C C . ARG A 1 353 ? -34.180 11.703 4.989 1.00 96.56 353 ARG A C 1
ATOM 2736 O O . ARG A 1 353 ? -34.305 11.922 3.784 1.00 96.56 353 ARG A O 1
ATOM 2743 N N . GLU A 1 354 ? -33.400 12.439 5.777 1.00 95.31 354 GLU A N 1
ATOM 2744 C CA . GLU A 1 354 ? -32.631 13.590 5.279 1.00 95.31 354 GLU A CA 1
ATOM 2745 C C . GLU A 1 354 ? -31.575 13.165 4.253 1.00 95.31 354 GLU A C 1
ATOM 2747 O O . GLU A 1 354 ? -31.459 13.769 3.182 1.00 95.31 354 GLU A O 1
ATOM 2752 N N . THR A 1 355 ? -30.875 12.058 4.518 1.00 95.62 355 THR A N 1
ATOM 2753 C CA . THR A 1 355 ? -29.889 11.464 3.602 1.00 95.62 355 THR A CA 1
ATOM 2754 C C . THR A 1 355 ? -30.496 11.162 2.235 1.00 95.62 355 THR A C 1
ATOM 2756 O O . THR A 1 355 ? -29.915 11.504 1.206 1.00 95.62 355 THR A O 1
ATOM 2759 N N . LEU A 1 356 ? -31.680 10.541 2.209 1.00 95.31 356 LEU A N 1
ATOM 2760 C CA . LEU A 1 356 ? -32.343 10.123 0.972 1.00 95.31 356 LEU A CA 1
ATOM 2761 C C . LEU A 1 356 ? -33.107 11.254 0.263 1.00 95.31 356 LEU A C 1
ATOM 2763 O O . LEU A 1 356 ? -33.538 11.061 -0.874 1.00 95.31 356 LEU A O 1
ATOM 2767 N N . SER A 1 357 ? -33.257 12.419 0.900 1.00 92.38 357 SER A N 1
ATOM 2768 C CA . SER A 1 357 ? -34.000 13.568 0.372 1.00 92.38 357 SER A CA 1
ATOM 2769 C C . SER A 1 357 ? -33.090 14.779 0.132 1.00 92.38 357 SER A C 1
ATOM 2771 O O . SER A 1 357 ? -32.397 14.846 -0.885 1.00 92.38 357 SER A O 1
ATOM 2773 N N . SER A 1 358 ? -33.088 15.741 1.053 1.00 87.50 358 SER A N 1
ATOM 2774 C CA . SER A 1 358 ? -32.456 17.054 0.928 1.00 87.50 358 SER A CA 1
ATOM 2775 C C . SER A 1 358 ? -30.925 16.979 0.839 1.00 87.50 358 SER A C 1
ATOM 2777 O O . SER A 1 358 ? -30.290 17.823 0.194 1.00 87.50 358 SER A O 1
ATOM 2779 N N . PHE A 1 359 ? -30.319 15.954 1.449 1.00 90.94 359 PHE A N 1
ATOM 2780 C CA . PHE A 1 359 ? -28.868 15.817 1.552 1.00 90.94 359 PHE A CA 1
ATOM 2781 C C . PHE A 1 359 ? -28.236 15.060 0.375 1.00 90.94 359 PHE A C 1
ATOM 2783 O O . PHE A 1 359 ? -27.088 15.326 0.017 1.00 90.94 359 PHE A O 1
ATOM 2790 N N . LYS A 1 360 ? -28.995 14.184 -0.297 1.00 89.69 360 LYS A N 1
ATOM 2791 C CA . LYS A 1 360 ? -28.554 13.378 -1.450 1.00 89.69 360 LYS A CA 1
ATOM 2792 C C . LYS A 1 360 ? -27.730 14.144 -2.504 1.00 89.69 360 LYS A C 1
ATOM 2794 O O . LYS A 1 360 ? -26.624 13.697 -2.812 1.00 89.69 360 LYS A O 1
ATOM 2799 N N . PRO A 1 361 ? -28.187 15.283 -3.070 1.00 88.12 361 PRO A N 1
ATOM 2800 C CA . PRO A 1 361 ? -27.415 15.994 -4.094 1.00 88.12 361 PRO A CA 1
ATOM 2801 C C . PRO A 1 361 ? -26.126 16.624 -3.548 1.00 88.12 361 PRO A C 1
ATOM 2803 O O . PRO A 1 361 ? -25.214 16.914 -4.318 1.00 88.12 361 PRO A O 1
ATOM 2806 N N . ARG A 1 362 ? -26.036 16.850 -2.232 1.00 88.81 362 ARG A N 1
ATOM 2807 C CA . ARG A 1 362 ? -24.837 17.392 -1.584 1.00 88.81 362 ARG A CA 1
ATOM 2808 C C . ARG A 1 362 ? -23.765 16.317 -1.428 1.00 88.81 362 ARG A C 1
ATOM 2810 O O . ARG A 1 362 ? -22.606 16.601 -1.703 1.00 88.81 362 ARG A O 1
ATOM 2817 N N . LEU A 1 363 ? -24.163 15.087 -1.091 1.00 85.75 363 LEU A N 1
ATOM 2818 C CA . LEU A 1 363 ? -23.258 13.936 -0.988 1.00 85.75 363 LEU A CA 1
ATOM 2819 C C . LEU A 1 363 ? -22.551 13.635 -2.306 1.00 85.75 363 LEU A C 1
ATOM 2821 O O . LEU A 1 363 ? -21.338 13.464 -2.318 1.00 85.75 363 LEU A O 1
ATOM 2825 N N . ALA A 1 364 ? -23.288 13.654 -3.420 1.00 85.75 364 ALA A N 1
ATOM 2826 C CA . ALA A 1 364 ? -22.716 13.391 -4.740 1.00 85.75 364 ALA A CA 1
ATOM 2827 C C . ALA A 1 364 ? -21.584 14.372 -5.111 1.00 85.75 364 ALA A C 1
ATOM 2829 O O . ALA A 1 364 ? -20.658 13.998 -5.826 1.00 85.75 364 ALA A O 1
ATOM 2830 N N . LYS A 1 365 ? -21.619 15.611 -4.594 1.00 89.69 365 LYS A N 1
ATOM 2831 C CA . LYS A 1 365 ? -20.560 16.612 -4.814 1.00 89.69 365 LYS A CA 1
ATOM 2832 C C . LYS A 1 365 ? -19.286 16.348 -4.005 1.00 89.69 365 LYS A C 1
ATOM 2834 O O . LYS A 1 365 ? -18.251 16.904 -4.343 1.00 89.69 365 LYS A O 1
ATOM 2839 N N . CYS A 1 366 ? -19.355 15.541 -2.948 1.00 88.88 366 CYS A N 1
ATOM 2840 C CA . CYS A 1 366 ? -18.198 15.129 -2.144 1.00 88.88 366 CYS A CA 1
ATOM 2841 C C . CYS A 1 366 ? -17.581 13.803 -2.634 1.00 88.88 366 CYS A C 1
ATOM 2843 O O . CYS A 1 366 ? -16.689 13.256 -1.990 1.00 88.88 366 CYS A O 1
ATOM 2845 N N . GLY A 1 367 ? -18.052 13.277 -3.769 1.00 89.94 367 GLY A N 1
ATOM 2846 C CA . GLY A 1 367 ? -17.518 12.082 -4.415 1.00 89.94 367 GLY A CA 1
ATOM 2847 C C . GLY A 1 367 ? -18.456 10.876 -4.360 1.00 89.94 367 GLY A C 1
ATOM 2848 O O . GLY A 1 367 ? -19.347 10.772 -3.518 1.00 89.94 367 GLY A O 1
ATOM 2849 N N . MET A 1 368 ? -18.236 9.953 -5.295 1.00 91.81 368 MET A N 1
ATOM 2850 C CA . MET A 1 368 ? -18.992 8.711 -5.451 1.00 91.81 368 MET A CA 1
ATOM 2851 C C . MET A 1 368 ? -18.046 7.503 -5.354 1.00 91.81 368 MET A C 1
ATOM 2853 O O . MET A 1 368 ? -16.895 7.622 -5.774 1.00 91.81 368 MET A O 1
ATOM 2857 N N . PRO A 1 369 ? -18.511 6.344 -4.850 1.00 95.56 369 PRO A N 1
ATOM 2858 C CA . PRO A 1 369 ? -19.851 6.087 -4.311 1.00 95.56 369 PRO A CA 1
ATOM 2859 C C . PRO A 1 369 ? -20.110 6.783 -2.963 1.00 95.56 369 PRO A C 1
ATOM 2861 O O . PRO A 1 369 ? -19.176 7.012 -2.197 1.00 95.56 369 PRO A O 1
ATOM 2864 N N . CYS A 1 370 ? -21.378 7.099 -2.657 1.00 95.62 370 CYS A N 1
ATOM 2865 C CA . CYS A 1 370 ? -21.769 7.533 -1.308 1.00 95.62 370 CYS A CA 1
ATOM 2866 C C . CYS A 1 370 ? -21.527 6.398 -0.306 1.00 95.62 370 CYS A C 1
ATOM 2868 O O . CYS A 1 370 ? -21.808 5.245 -0.626 1.00 95.62 370 CYS A O 1
ATOM 2870 N N . ILE A 1 371 ? -21.067 6.715 0.901 1.00 97.81 371 ILE A N 1
ATOM 2871 C CA . ILE A 1 371 ? -20.752 5.718 1.930 1.00 97.81 371 ILE A CA 1
ATOM 2872 C C . ILE A 1 371 ? -21.757 5.876 3.068 1.00 97.81 371 ILE A C 1
ATOM 2874 O O . ILE A 1 371 ? -22.026 6.994 3.508 1.00 97.81 371 ILE A O 1
ATOM 2878 N N . VAL A 1 372 ? -22.366 4.773 3.493 1.00 98.38 372 VAL A N 1
ATOM 2879 C CA . VAL A 1 372 ? -23.434 4.763 4.494 1.00 98.38 372 VAL A CA 1
ATOM 2880 C C . VAL A 1 372 ? -23.132 3.701 5.543 1.00 98.38 372 VAL A C 1
ATOM 2882 O O . VAL A 1 372 ? -22.975 2.530 5.203 1.00 98.38 372 VAL A O 1
ATOM 2885 N N . MET A 1 373 ? -23.120 4.104 6.810 1.00 98.75 373 MET A N 1
ATOM 2886 C CA . MET A 1 373 ? -22.981 3.229 7.967 1.00 98.75 373 MET A CA 1
ATOM 2887 C C . MET A 1 373 ? -24.315 3.140 8.706 1.00 98.75 373 MET A C 1
ATOM 2889 O O . MET A 1 373 ? -24.802 4.127 9.253 1.00 98.75 373 MET A O 1
ATOM 2893 N N . LEU A 1 374 ? -24.923 1.957 8.736 1.00 98.75 374 LEU A N 1
ATOM 2894 C CA . LEU A 1 374 ? -26.108 1.697 9.548 1.00 98.75 374 LEU A CA 1
ATOM 2895 C C . LEU A 1 374 ? -25.684 1.441 10.997 1.00 98.75 374 LEU A C 1
ATOM 2897 O O . LEU A 1 374 ? -25.018 0.446 11.290 1.00 98.75 374 LEU A O 1
ATOM 2901 N N . VAL A 1 375 ? -26.101 2.318 11.911 1.00 97.94 375 VAL A N 1
ATOM 2902 C CA . VAL A 1 375 ? -25.827 2.172 13.346 1.00 97.94 375 VAL A CA 1
ATOM 2903 C C . VAL A 1 375 ? -26.964 1.380 13.996 1.00 97.94 375 VAL A C 1
ATOM 2905 O O . VAL A 1 375 ? -27.833 1.914 14.686 1.00 97.94 375 VAL A O 1
ATOM 2908 N N . ALA A 1 376 ? -27.013 0.081 13.709 1.00 97.12 376 ALA A N 1
ATOM 2909 C CA . ALA A 1 376 ? -28.099 -0.783 14.152 1.00 97.12 376 ALA A CA 1
ATOM 2910 C C . ALA A 1 376 ? -27.874 -1.338 15.574 1.00 97.12 376 ALA A C 1
ATOM 2912 O O . ALA A 1 376 ? -26.754 -1.587 16.022 1.00 97.12 376 ALA A O 1
ATOM 2913 N N . GLY A 1 377 ? -28.975 -1.541 16.304 1.00 94.25 377 GLY A N 1
ATOM 2914 C CA . GLY A 1 377 ? -28.946 -2.027 17.690 1.00 94.25 377 GLY A CA 1
ATOM 2915 C C . GLY A 1 377 ? -28.672 -0.951 18.749 1.00 94.25 377 GLY A C 1
ATOM 2916 O O . GLY A 1 377 ? -28.493 -1.296 19.916 1.00 94.25 377 GLY A O 1
ATOM 2917 N N . VAL A 1 378 ? -28.669 0.331 18.367 1.00 94.94 378 VAL A N 1
ATOM 2918 C CA . VAL A 1 378 ? -28.528 1.476 19.278 1.00 94.94 378 VAL A CA 1
ATOM 2919 C C . VAL A 1 378 ? -29.869 2.200 19.425 1.00 94.94 378 VAL A C 1
ATOM 2921 O O . VAL A 1 378 ? -30.499 2.585 18.439 1.00 94.94 378 VAL A O 1
ATOM 2924 N N . ASP A 1 379 ? -30.302 2.392 20.671 1.00 95.81 379 ASP A N 1
ATOM 2925 C CA . ASP A 1 379 ? -31.555 3.080 20.989 1.00 95.81 379 ASP A CA 1
ATOM 2926 C C . ASP A 1 379 ? -31.399 4.601 20.756 1.00 95.81 379 ASP A C 1
ATOM 2928 O O . ASP A 1 379 ? -30.439 5.220 21.228 1.00 95.81 379 ASP A O 1
ATOM 2932 N N . GLN A 1 380 ? -32.328 5.198 20.006 1.00 96.38 380 GLN A N 1
ATOM 2933 C CA . GLN A 1 380 ? -32.326 6.596 19.571 1.00 96.38 380 GLN A CA 1
ATOM 2934 C C . GLN A 1 380 ? -33.701 7.223 19.773 1.00 96.38 380 GLN A C 1
ATOM 2936 O O . GLN A 1 380 ? -34.729 6.551 19.693 1.00 96.38 380 GLN A O 1
ATOM 2941 N N . GLN A 1 381 ? -33.709 8.532 19.995 1.00 95.00 381 GLN A N 1
ATOM 2942 C CA . GLN A 1 381 ? -34.926 9.315 20.140 1.00 95.00 381 GLN A CA 1
ATOM 2943 C C . GLN A 1 381 ? -34.948 10.496 19.176 1.00 95.00 381 GLN A C 1
ATOM 2945 O O . GLN A 1 381 ? -33.915 10.926 18.665 1.00 95.00 381 GLN A O 1
ATOM 2950 N N . ARG A 1 382 ? -36.139 11.049 18.966 1.00 92.38 382 ARG A N 1
ATOM 2951 C CA . ARG A 1 382 ? -36.349 12.350 18.325 1.00 92.38 382 ARG A CA 1
ATOM 2952 C C . ARG A 1 382 ? -37.248 13.225 19.191 1.00 92.38 382 ARG A C 1
ATOM 2954 O O . ARG A 1 382 ? -38.073 12.703 19.939 1.00 92.38 382 ARG A O 1
ATOM 2961 N N . ARG A 1 383 ? -37.119 14.543 19.045 1.00 89.00 383 ARG A N 1
ATOM 2962 C CA . ARG A 1 383 ? -38.016 15.531 19.663 1.00 89.00 383 ARG A CA 1
ATOM 2963 C C . ARG A 1 383 ? -39.220 15.778 18.748 1.00 89.00 383 ARG A C 1
ATOM 2965 O O . ARG A 1 383 ? -39.036 16.135 17.584 1.00 89.00 383 ARG A O 1
ATOM 2972 N N . ALA A 1 384 ? -40.431 15.554 19.250 1.00 82.50 384 ALA A N 1
ATOM 2973 C CA . ALA A 1 384 ? -41.688 15.856 18.559 1.00 82.50 384 ALA A CA 1
ATOM 2974 C C . ALA A 1 384 ? -42.117 17.331 18.759 1.00 82.50 384 ALA A C 1
ATOM 2976 O O . ALA A 1 384 ? -41.475 18.075 19.496 1.00 82.50 384 ALA A O 1
ATOM 2977 N N . GLU A 1 385 ? -43.225 17.765 18.136 1.00 74.19 385 GLU A N 1
ATOM 2978 C CA . GLU A 1 385 ? -43.702 19.172 18.123 1.00 74.19 385 GLU A CA 1
ATOM 2979 C C . GLU A 1 385 ? -43.992 19.787 19.514 1.00 74.19 385 GLU A C 1
ATOM 2981 O O . GLU A 1 385 ? -44.133 21.003 19.626 1.00 74.19 385 GLU A O 1
ATOM 2986 N N . LYS A 1 386 ? -44.065 18.974 20.579 1.00 74.25 386 LYS A N 1
ATOM 2987 C CA . LYS A 1 386 ? -44.269 19.402 21.979 1.00 74.25 386 LYS A CA 1
ATOM 2988 C C . LYS A 1 386 ? -43.109 19.028 22.918 1.00 74.25 386 LYS A C 1
ATOM 2990 O O . LYS A 1 386 ? -43.337 18.860 24.111 1.00 74.25 386 LYS A O 1
ATOM 2995 N N . ASP A 1 387 ? -41.901 18.827 22.390 1.00 73.38 387 ASP A N 1
ATOM 2996 C CA . ASP A 1 387 ? -40.732 18.309 23.133 1.00 73.38 387 ASP A CA 1
ATOM 2997 C C . ASP A 1 387 ? -40.914 16.897 23.733 1.00 73.38 387 ASP A C 1
ATOM 2999 O O . ASP A 1 387 ? -40.080 16.421 24.507 1.00 73.38 387 ASP A O 1
ATOM 3003 N N . GLU A 1 388 ? -41.964 16.171 23.339 1.00 85.81 388 GLU A N 1
ATOM 3004 C CA . GLU A 1 388 ? -42.105 14.751 23.660 1.00 85.81 388 GLU A CA 1
ATOM 3005 C C . GLU A 1 388 ? -41.040 13.930 22.913 1.00 85.81 388 GLU A C 1
ATOM 3007 O O . GLU A 1 388 ? -40.751 14.176 21.738 1.00 85.81 388 GLU A O 1
ATOM 3012 N N . LEU A 1 389 ? -40.435 12.962 23.607 1.00 90.56 389 LEU A N 1
ATOM 3013 C CA . LEU A 1 389 ? -39.411 12.084 23.042 1.00 90.56 389 LEU A CA 1
ATOM 3014 C C . LEU A 1 389 ? -40.050 10.818 22.471 1.00 90.56 389 LEU A C 1
ATOM 3016 O O . LEU A 1 389 ? -40.680 10.049 23.196 1.00 90.56 389 LEU A O 1
ATOM 3020 N N . GLU A 1 390 ? -39.823 10.569 21.185 1.00 93.69 390 GLU A N 1
ATOM 3021 C CA . GLU A 1 390 ? -40.307 9.380 20.477 1.00 93.69 390 GLU A CA 1
ATOM 3022 C C . GLU A 1 390 ? -39.145 8.492 20.022 1.00 93.69 390 GLU A C 1
ATOM 3024 O O . GLU A 1 390 ? -38.048 8.988 19.773 1.00 93.69 390 GLU A O 1
ATOM 3029 N N . ASP A 1 391 ? -39.392 7.186 19.886 1.00 95.44 391 ASP A N 1
ATOM 3030 C CA . ASP A 1 391 ? -38.434 6.230 19.314 1.00 95.44 391 ASP A CA 1
ATOM 3031 C C . ASP A 1 391 ? -38.178 6.547 17.830 1.00 95.44 391 ASP A C 1
ATOM 3033 O O . ASP A 1 391 ? -39.107 6.558 17.019 1.00 95.44 391 ASP A O 1
ATOM 3037 N N . ASP A 1 392 ? -36.913 6.788 17.479 1.00 96.50 392 ASP A N 1
ATOM 3038 C CA . ASP A 1 392 ? -36.473 7.037 16.099 1.00 96.50 392 ASP A CA 1
ATOM 3039 C C . ASP A 1 392 ? -35.415 6.022 15.632 1.00 96.50 392 ASP A C 1
ATOM 3041 O O . ASP A 1 392 ? -34.748 6.221 14.613 1.00 96.50 392 ASP A O 1
ATOM 3045 N N . SER A 1 393 ? -35.244 4.915 16.359 1.00 97.50 393 SER A N 1
ATOM 3046 C CA . SER A 1 393 ? -34.252 3.888 16.051 1.00 97.50 393 SER A CA 1
ATOM 3047 C C . SER A 1 393 ? -34.495 3.187 14.712 1.00 97.50 393 SER A C 1
ATOM 3049 O O . SER A 1 393 ? -35.624 3.020 14.230 1.00 97.50 393 SER A O 1
ATOM 3051 N N . LEU A 1 394 ? -33.407 2.685 14.115 1.00 97.62 394 LEU A N 1
ATOM 3052 C CA . LEU A 1 394 ? -33.495 1.789 12.956 1.00 97.62 394 LEU A CA 1
ATOM 3053 C C . LEU A 1 394 ? -34.228 0.492 13.312 1.00 97.62 394 LEU A C 1
ATOM 3055 O O . LEU A 1 394 ? -35.153 0.092 12.607 1.00 97.62 394 LEU A O 1
ATOM 3059 N N . ILE A 1 395 ? -33.849 -0.109 14.443 1.00 97.69 395 ILE A N 1
ATOM 3060 C CA . ILE A 1 395 ? -34.538 -1.241 15.066 1.00 97.69 395 ILE A CA 1
ATOM 3061 C C . ILE A 1 395 ? -35.296 -0.689 16.276 1.00 97.69 395 ILE A C 1
ATOM 3063 O O . ILE A 1 395 ? -34.631 -0.203 17.191 1.00 97.69 395 ILE A O 1
ATOM 3067 N N . PRO A 1 396 ? -36.639 -0.748 16.309 1.00 96.69 396 PRO A N 1
ATOM 3068 C CA . PRO A 1 396 ? -37.422 -0.201 17.417 1.00 96.69 396 PRO A CA 1
ATOM 3069 C C . PRO A 1 396 ? -36.964 -0.724 18.783 1.00 96.69 396 PRO A C 1
ATOM 3071 O O . PRO A 1 396 ? -36.618 -1.901 18.917 1.00 96.69 396 PRO A O 1
ATOM 3074 N N . ILE A 1 397 ? -37.029 0.111 19.821 1.00 95.50 397 ILE A N 1
ATOM 3075 C CA . ILE A 1 397 ? -36.518 -0.212 21.167 1.00 95.50 397 ILE A CA 1
ATOM 3076 C C . ILE A 1 397 ? -37.162 -1.494 21.718 1.00 95.50 397 ILE A C 1
ATOM 3078 O O . ILE A 1 397 ? -36.493 -2.330 22.333 1.00 95.50 397 ILE A O 1
ATOM 3082 N N . SER A 1 398 ? -38.468 -1.676 21.495 1.00 95.56 398 SER A N 1
ATOM 3083 C CA . SER A 1 398 ? -39.194 -2.890 21.893 1.00 95.56 398 SER A CA 1
ATOM 3084 C C . SER A 1 398 ? -38.650 -4.134 21.184 1.00 95.56 398 SER A C 1
ATOM 3086 O O . SER A 1 398 ? -38.291 -5.107 21.843 1.00 95.56 398 SER A O 1
ATOM 3088 N N . ARG A 1 399 ? -38.480 -4.066 19.857 1.00 95.88 399 ARG A N 1
ATOM 3089 C CA . ARG A 1 399 ? -37.891 -5.140 19.043 1.00 95.88 399 ARG A CA 1
ATOM 3090 C C . ARG A 1 399 ? -36.468 -5.471 19.470 1.00 95.88 399 ARG A C 1
ATOM 3092 O O . ARG A 1 399 ? -36.128 -6.645 19.599 1.00 95.88 399 ARG A O 1
ATOM 3099 N N . ARG A 1 400 ? -35.636 -4.462 19.735 1.00 96.62 400 ARG A N 1
ATOM 3100 C CA . ARG A 1 400 ? -34.256 -4.670 20.188 1.00 96.62 400 ARG A CA 1
ATOM 3101 C C . ARG A 1 400 ? -34.207 -5.398 21.535 1.00 96.62 400 ARG A C 1
ATOM 3103 O O . ARG A 1 400 ? -33.374 -6.288 21.712 1.00 96.62 400 ARG A O 1
ATOM 3110 N N . LYS A 1 401 ? -35.095 -5.065 22.480 1.00 95.81 401 LYS A N 1
ATOM 3111 C CA . LYS A 1 401 ? -35.198 -5.778 23.768 1.00 95.81 401 LYS A CA 1
ATOM 3112 C C . LYS A 1 401 ? -35.540 -7.259 23.571 1.00 95.81 401 LYS A C 1
ATOM 3114 O O . LYS A 1 401 ? -34.900 -8.102 24.202 1.00 95.81 401 LYS A O 1
ATOM 3119 N N . ASP A 1 402 ? -36.460 -7.574 22.661 1.00 96.75 402 ASP A N 1
ATOM 3120 C CA . ASP A 1 402 ? -36.807 -8.960 22.316 1.00 96.75 402 ASP A CA 1
ATOM 3121 C C . ASP A 1 402 ? -35.619 -9.704 21.688 1.00 96.75 402 ASP A C 1
ATOM 3123 O O . ASP A 1 402 ? -35.279 -10.809 22.114 1.00 96.75 402 ASP A O 1
ATOM 3127 N N . ILE A 1 403 ? -34.929 -9.072 20.731 1.00 97.00 403 ILE A N 1
ATOM 3128 C CA . ILE A 1 403 ? -33.714 -9.607 20.094 1.00 97.00 403 ILE A CA 1
ATOM 3129 C C . ILE A 1 403 ? -32.649 -9.918 21.151 1.00 97.00 403 ILE A C 1
ATOM 3131 O O . ILE A 1 403 ? -32.080 -11.008 21.159 1.00 97.00 403 ILE A O 1
ATOM 3135 N N . PHE A 1 404 ? -32.399 -8.995 22.082 1.00 94.19 404 PHE A N 1
ATOM 3136 C CA . PHE A 1 404 ? -31.430 -9.205 23.159 1.00 94.19 404 PHE A CA 1
ATOM 3137 C C . PHE A 1 404 ? -31.836 -10.384 24.047 1.00 94.19 404 PHE A C 1
ATOM 3139 O O . PHE A 1 404 ? -31.000 -11.237 24.335 1.00 94.19 404 PHE A O 1
ATOM 3146 N N . SER A 1 405 ? -33.110 -10.466 24.441 1.00 93.31 405 SER A N 1
ATOM 3147 C CA . SER A 1 405 ? -33.644 -11.584 25.228 1.00 93.31 405 SER A CA 1
ATOM 3148 C C . SER A 1 405 ? -33.372 -12.933 24.551 1.00 93.31 405 SER A C 1
ATOM 3150 O O . SER A 1 405 ? -32.835 -13.849 25.177 1.00 93.31 405 SER A O 1
ATOM 3152 N N . LEU A 1 406 ? -33.635 -13.026 23.242 1.00 94.25 406 LEU A N 1
ATOM 3153 C CA . LEU A 1 406 ? -33.371 -14.220 22.437 1.00 94.25 406 LEU A CA 1
ATOM 3154 C C . LEU A 1 406 ? -31.879 -14.568 22.372 1.00 94.25 406 LEU A C 1
ATOM 3156 O O . LEU A 1 406 ? -31.509 -15.728 22.574 1.00 94.25 406 LEU A O 1
ATOM 3160 N N . LEU A 1 407 ? -31.010 -13.581 22.148 1.00 90.69 407 LEU A N 1
ATOM 3161 C CA . LEU A 1 407 ? -29.558 -13.782 22.113 1.00 90.69 407 LEU A CA 1
ATOM 3162 C C . LEU A 1 407 ? -29.007 -14.239 23.468 1.00 90.69 407 LEU A C 1
ATOM 3164 O O . LEU A 1 407 ? -28.119 -15.093 23.516 1.00 90.69 407 LEU A O 1
ATOM 3168 N N . TYR A 1 408 ? -29.569 -13.746 24.574 1.00 85.12 408 TYR A N 1
ATOM 3169 C CA . TYR A 1 408 ? -29.184 -14.169 25.920 1.00 85.12 408 TYR A CA 1
ATOM 3170 C C . TYR A 1 408 ? -29.587 -15.609 26.259 1.00 85.12 408 TYR A C 1
ATOM 3172 O O . TYR A 1 408 ? -29.005 -16.180 27.182 1.00 85.12 408 TYR A O 1
ATOM 3180 N N . THR A 1 409 ? -30.507 -16.235 25.511 1.00 84.19 409 THR A N 1
ATOM 3181 C CA . THR A 1 409 ? -30.778 -17.680 25.661 1.00 84.19 409 THR A CA 1
ATOM 3182 C C . THR A 1 409 ? -29.573 -18.537 25.268 1.00 84.19 409 THR A C 1
ATOM 3184 O O . THR A 1 409 ? -29.418 -19.649 25.765 1.00 84.19 409 THR A O 1
ATOM 3187 N N . GLY A 1 410 ? -28.722 -18.041 24.358 1.00 78.81 410 GLY A N 1
ATOM 3188 C CA . GLY A 1 410 ? -27.572 -18.773 23.825 1.00 78.81 410 GLY A CA 1
ATOM 3189 C C . GLY A 1 410 ? -27.926 -19.986 22.955 1.00 78.81 410 GLY A C 1
ATOM 3190 O O . GLY A 1 410 ? -27.032 -20.769 22.634 1.00 78.81 410 GLY A O 1
ATOM 3191 N N . THR A 1 411 ? -29.200 -20.157 22.583 1.00 86.25 411 THR A N 1
ATOM 3192 C CA . THR A 1 411 ? -29.677 -21.269 21.747 1.00 86.25 411 THR A CA 1
ATOM 3193 C C . THR A 1 411 ? -29.616 -20.920 20.260 1.00 86.25 411 THR A C 1
ATOM 3195 O O . THR A 1 411 ? -29.797 -19.765 19.874 1.00 86.25 411 THR A O 1
ATOM 3198 N N . ASN A 1 412 ? -29.422 -21.923 19.398 1.00 89.06 412 ASN A N 1
ATOM 3199 C CA . ASN A 1 412 ? -29.450 -21.710 17.945 1.00 89.06 412 ASN A CA 1
ATOM 3200 C C . ASN A 1 412 ? -30.829 -21.234 17.460 1.00 89.06 412 ASN A C 1
ATOM 3202 O O . ASN A 1 412 ? -30.904 -20.357 16.608 1.00 89.06 412 ASN A O 1
ATOM 3206 N N . ALA A 1 413 ? -31.916 -21.751 18.044 1.00 92.44 413 ALA A N 1
ATOM 3207 C CA . ALA A 1 413 ? -33.273 -21.299 17.736 1.00 92.44 413 ALA A CA 1
ATOM 3208 C C . ALA A 1 413 ? -33.471 -19.812 18.080 1.00 92.44 413 ALA A C 1
ATOM 3210 O O . ALA A 1 413 ? -33.947 -19.049 17.241 1.00 92.44 413 ALA A O 1
ATOM 3211 N N . GLY A 1 414 ? -33.030 -19.385 19.271 1.00 93.56 414 GLY A N 1
ATOM 3212 C CA . GLY A 1 414 ? -33.075 -17.982 19.683 1.00 93.56 414 GLY A CA 1
ATOM 3213 C C . GLY A 1 414 ? -32.241 -17.079 18.774 1.00 93.56 414 GLY A C 1
ATOM 3214 O O . GLY A 1 414 ? -32.725 -16.035 18.343 1.00 93.56 414 GLY A O 1
ATOM 3215 N N . ARG A 1 415 ? -31.024 -17.501 18.405 1.00 94.00 415 ARG A N 1
ATOM 3216 C CA . ARG A 1 415 ? -30.182 -16.762 17.448 1.00 94.00 415 ARG A CA 1
ATOM 3217 C C . ARG A 1 415 ? -30.829 -16.631 16.070 1.00 94.00 415 ARG A C 1
ATOM 3219 O O . ARG A 1 415 ? -30.825 -15.538 15.516 1.00 94.00 415 ARG A O 1
ATOM 3226 N N . ASN A 1 416 ? -31.419 -17.701 15.540 1.00 96.38 416 ASN A N 1
ATOM 3227 C CA . ASN A 1 416 ? -32.096 -17.671 14.241 1.00 96.38 416 ASN A CA 1
ATOM 3228 C C . ASN A 1 416 ? -33.318 -16.746 14.261 1.00 96.38 416 ASN A C 1
ATOM 3230 O O . ASN A 1 416 ? -33.512 -15.963 13.336 1.00 96.38 416 ASN A O 1
ATOM 3234 N N . GLN A 1 417 ? -34.118 -16.779 15.329 1.00 97.31 417 GLN A N 1
ATOM 3235 C CA . GLN A 1 417 ? -35.252 -15.868 15.471 1.00 97.31 417 GLN A CA 1
ATOM 3236 C C . GLN A 1 417 ? -34.792 -14.406 15.591 1.00 97.31 417 GLN A C 1
ATOM 3238 O O . GLN A 1 417 ? -35.354 -13.528 14.939 1.00 97.31 417 GLN A O 1
ATOM 3243 N N . ALA A 1 418 ? -33.737 -14.145 16.368 1.00 97.88 418 ALA A N 1
ATOM 3244 C CA . ALA A 1 418 ? -33.129 -12.822 16.491 1.00 97.88 418 ALA A CA 1
ATOM 3245 C C . ALA A 1 418 ? -32.581 -12.304 15.148 1.00 97.88 418 ALA A C 1
ATOM 3247 O O . ALA A 1 418 ? -32.754 -11.126 14.826 1.00 97.88 418 ALA A O 1
ATOM 3248 N N . LEU A 1 419 ? -31.971 -13.184 14.345 1.00 98.12 419 LEU A N 1
ATOM 3249 C CA . LEU A 1 419 ? -31.519 -12.884 12.987 1.00 98.12 419 LEU A CA 1
ATOM 3250 C C . LEU A 1 419 ? -32.690 -12.478 12.087 1.00 98.12 419 LEU A C 1
ATOM 3252 O O . LEU A 1 419 ? -32.636 -11.413 11.479 1.00 98.12 419 LEU A O 1
ATOM 3256 N N . GLU A 1 420 ? -33.752 -13.284 12.025 1.00 98.25 420 GLU A N 1
ATOM 3257 C CA . GLU A 1 420 ? -34.916 -12.993 11.177 1.00 98.25 420 GLU A CA 1
ATOM 3258 C C . GLU A 1 420 ? -35.598 -11.674 11.579 1.00 98.25 420 GLU A C 1
ATOM 3260 O O . GLU A 1 420 ? -35.949 -10.874 10.713 1.00 98.25 420 GLU A O 1
ATOM 3265 N N . MET A 1 421 ? -35.705 -11.383 12.881 1.00 98.25 421 MET A N 1
ATOM 3266 C CA . MET A 1 421 ? -36.218 -10.096 13.371 1.00 98.25 421 MET A CA 1
ATOM 3267 C C . MET A 1 421 ? -35.328 -8.921 12.948 1.00 98.25 421 MET A C 1
ATOM 3269 O O . MET A 1 421 ? -35.824 -7.925 12.429 1.00 98.25 421 MET A O 1
ATOM 3273 N N . THR A 1 422 ? -34.010 -9.059 13.115 1.00 98.38 422 THR A N 1
ATOM 3274 C CA . THR A 1 422 ? -33.040 -8.018 12.741 1.00 98.38 422 THR A CA 1
ATOM 3275 C C . THR A 1 422 ? -33.082 -7.740 11.235 1.00 98.38 422 THR A C 1
ATOM 3277 O O . THR A 1 422 ? -33.115 -6.586 10.809 1.00 98.38 422 THR A O 1
ATOM 3280 N N . VAL A 1 423 ? -33.131 -8.792 10.411 1.00 98.44 423 VAL A N 1
ATOM 3281 C CA . VAL A 1 423 ? -33.234 -8.680 8.949 1.00 98.44 423 VAL A CA 1
ATOM 3282 C C . VAL A 1 423 ? -34.558 -8.036 8.540 1.00 98.44 423 VAL A C 1
ATOM 3284 O O . VAL A 1 423 ? -34.557 -7.184 7.654 1.00 98.44 423 VAL A O 1
ATOM 3287 N N . ALA A 1 424 ? -35.673 -8.390 9.184 1.00 98.19 424 ALA A N 1
ATOM 3288 C CA . ALA A 1 424 ? -36.983 -7.819 8.877 1.00 98.19 424 ALA A CA 1
ATOM 3289 C C . ALA A 1 424 ? -37.035 -6.298 9.103 1.00 98.19 424 ALA A C 1
ATOM 3291 O O . ALA A 1 424 ? -37.615 -5.588 8.281 1.00 98.19 424 ALA A O 1
ATOM 3292 N N . ASP A 1 425 ? -36.397 -5.796 10.164 1.00 97.88 425 ASP A N 1
ATOM 3293 C CA . ASP A 1 425 ? -36.364 -4.361 10.468 1.00 97.88 425 ASP A CA 1
ATOM 3294 C C . ASP A 1 425 ? -35.401 -3.587 9.543 1.00 97.88 425 ASP A C 1
ATOM 3296 O O . ASP A 1 425 ? -35.704 -2.472 9.111 1.00 97.88 425 ASP A O 1
ATOM 3300 N N . LEU A 1 426 ? -34.259 -4.180 9.170 1.00 98.44 426 LEU A N 1
ATOM 3301 C CA . LEU A 1 426 ? -33.238 -3.506 8.352 1.00 98.44 426 LEU A CA 1
ATOM 3302 C C . LEU A 1 426 ? -33.453 -3.637 6.834 1.00 98.44 426 LEU A C 1
ATOM 3304 O O . LEU A 1 426 ? -33.055 -2.746 6.078 1.00 98.44 426 LEU A O 1
ATOM 3308 N N . ALA A 1 427 ? -34.100 -4.699 6.347 1.00 98.50 427 ALA A N 1
ATOM 3309 C CA . ALA A 1 427 ? -34.298 -4.919 4.911 1.00 98.50 427 ALA A CA 1
ATOM 3310 C C . ALA A 1 427 ? -35.048 -3.773 4.199 1.00 98.50 427 ALA A C 1
ATOM 3312 O O . ALA A 1 427 ? -34.607 -3.367 3.115 1.00 98.50 427 ALA A O 1
ATOM 3313 N N . PRO A 1 428 ? -36.128 -3.184 4.758 1.00 98.19 428 PRO A N 1
ATOM 3314 C CA . PRO A 1 428 ? -36.786 -2.027 4.154 1.00 98.19 428 PRO A CA 1
ATOM 3315 C C . PRO A 1 428 ? -35.855 -0.818 4.016 1.00 98.19 428 PRO A C 1
ATOM 3317 O O . PRO A 1 428 ? -35.903 -0.137 2.988 1.00 98.19 428 PRO A O 1
ATOM 3320 N N . ILE A 1 429 ? -34.984 -0.592 5.008 1.00 98.38 429 ILE A N 1
ATOM 3321 C CA . ILE A 1 429 ? -34.003 0.501 5.036 1.00 98.38 429 ILE A CA 1
ATOM 3322 C C . ILE A 1 429 ? -32.971 0.303 3.927 1.00 98.38 429 ILE A C 1
ATOM 3324 O O . ILE A 1 429 ? -32.827 1.173 3.067 1.00 98.38 429 ILE A O 1
ATOM 3328 N N . VAL A 1 430 ? -32.329 -0.868 3.871 1.00 98.50 430 VAL A N 1
ATOM 3329 C CA . VAL A 1 430 ? -31.337 -1.202 2.833 1.00 98.50 430 VAL A CA 1
ATOM 3330 C C . VAL A 1 430 ? -31.952 -1.076 1.441 1.00 98.50 430 VAL A C 1
ATOM 3332 O O . VAL A 1 430 ? -31.400 -0.412 0.562 1.00 98.50 430 VAL A O 1
ATOM 3335 N N . LYS A 1 431 ? -33.152 -1.632 1.239 1.00 98.06 431 LYS A N 1
ATOM 3336 C CA . LYS A 1 431 ? -33.866 -1.549 -0.041 1.00 98.06 431 LYS A CA 1
ATOM 3337 C C . LYS A 1 431 ? -34.249 -0.108 -0.386 1.00 98.06 431 LYS A C 1
ATOM 3339 O O . LYS A 1 431 ? -34.333 0.229 -1.565 1.00 98.06 431 LYS A O 1
ATOM 3344 N N . GLY A 1 432 ? -34.529 0.734 0.608 1.00 97.62 432 GLY A N 1
ATOM 3345 C CA . GLY A 1 432 ? -34.776 2.167 0.443 1.00 97.62 432 GLY A CA 1
ATOM 3346 C C . GLY A 1 432 ? -33.523 2.929 0.009 1.00 97.62 432 GLY A C 1
ATOM 3347 O O . GLY A 1 432 ? -33.592 3.709 -0.941 1.00 97.62 432 GLY A O 1
ATOM 3348 N N . ILE A 1 433 ? -32.375 2.643 0.631 1.00 97.56 433 ILE A N 1
ATOM 3349 C CA . ILE A 1 433 ? -31.082 3.231 0.261 1.00 97.56 433 ILE A CA 1
ATOM 3350 C C . ILE A 1 433 ? -30.708 2.821 -1.160 1.00 97.56 433 ILE A C 1
ATOM 3352 O O . ILE A 1 433 ? -30.497 3.697 -1.986 1.00 97.56 433 ILE A O 1
ATOM 3356 N N . ARG A 1 434 ? -30.725 1.526 -1.504 1.00 97.12 434 ARG A N 1
ATOM 3357 C CA . ARG A 1 434 ? -30.389 1.053 -2.864 1.00 97.12 434 ARG A CA 1
ATOM 3358 C C . ARG A 1 434 ? -31.290 1.648 -3.950 1.00 97.12 434 ARG A C 1
ATOM 3360 O O . ARG A 1 434 ? -30.819 1.935 -5.043 1.00 97.12 434 ARG A O 1
ATOM 3367 N N . ARG A 1 435 ? -32.580 1.865 -3.658 1.00 96.88 435 ARG A N 1
ATOM 3368 C CA . ARG A 1 435 ? -33.517 2.513 -4.596 1.00 96.88 435 ARG A CA 1
ATOM 3369 C C . ARG A 1 435 ? -33.177 3.983 -4.844 1.00 96.88 435 ARG A C 1
ATOM 3371 O O . ARG A 1 435 ? -33.313 4.455 -5.966 1.00 96.88 435 ARG A O 1
ATOM 3378 N N . ASN A 1 436 ? -32.752 4.707 -3.811 1.00 95.56 436 ASN A N 1
ATOM 3379 C CA . ASN A 1 436 ? -32.521 6.150 -3.890 1.00 95.56 436 ASN A CA 1
ATOM 3380 C C . ASN A 1 436 ? -31.055 6.522 -4.170 1.00 95.56 436 ASN A C 1
ATOM 3382 O O . ASN A 1 436 ? -30.798 7.592 -4.718 1.00 95.56 436 ASN A O 1
ATOM 3386 N N . LEU A 1 437 ? -30.110 5.653 -3.823 1.00 94.69 437 LEU A N 1
ATOM 3387 C CA . LEU A 1 437 ? -28.663 5.790 -3.969 1.00 94.69 437 LEU A CA 1
ATOM 3388 C C . LEU A 1 437 ? -28.095 4.470 -4.539 1.00 94.69 437 LEU A C 1
ATOM 3390 O O . LEU A 1 437 ? -27.481 3.694 -3.806 1.00 94.69 437 LEU A O 1
ATOM 3394 N N . PRO A 1 438 ? -28.299 4.182 -5.838 1.00 92.25 438 PRO A N 1
ATOM 3395 C CA . PRO A 1 438 ? -27.998 2.869 -6.425 1.00 92.25 438 PRO A CA 1
ATOM 3396 C C . PRO A 1 438 ? -26.520 2.474 -6.352 1.00 92.25 438 PRO A C 1
ATOM 3398 O O . PRO A 1 438 ? -26.205 1.290 -6.287 1.00 92.25 438 PRO A O 1
ATOM 3401 N N . HIS A 1 439 ? -25.620 3.455 -6.317 1.00 93.19 439 HIS A N 1
ATOM 3402 C CA . HIS A 1 439 ? -24.180 3.224 -6.223 1.00 93.19 439 HIS A CA 1
ATOM 3403 C C . HIS A 1 439 ? -23.635 3.326 -4.795 1.00 93.19 439 HIS A C 1
ATOM 3405 O O . HIS A 1 439 ? -22.435 3.163 -4.623 1.00 93.19 439 HIS A O 1
ATOM 3411 N N . ALA A 1 440 ? -24.458 3.629 -3.783 1.00 95.62 440 ALA A N 1
ATOM 3412 C CA . ALA A 1 440 ? -23.954 3.766 -2.418 1.00 95.62 440 ALA A CA 1
ATOM 3413 C C . ALA A 1 440 ? -23.362 2.452 -1.905 1.00 95.62 440 ALA A C 1
ATOM 3415 O O . ALA A 1 440 ? -23.870 1.383 -2.235 1.00 95.62 440 ALA A O 1
ATOM 3416 N N . LYS A 1 441 ? -22.333 2.547 -1.066 1.00 97.81 441 LYS A N 1
ATOM 3417 C CA . LYS A 1 441 ? -21.783 1.437 -0.296 1.00 97.81 441 LYS A CA 1
ATOM 3418 C C . LYS A 1 441 ? -22.399 1.441 1.090 1.00 97.81 441 LYS A C 1
ATOM 3420 O O . LYS A 1 441 ? -22.352 2.458 1.778 1.00 97.81 441 LYS A O 1
ATOM 3425 N N . ILE A 1 442 ? -23.045 0.333 1.444 1.00 98.56 442 ILE A N 1
ATOM 3426 C CA . ILE A 1 442 ? -23.810 0.203 2.685 1.00 98.56 442 ILE A CA 1
ATOM 3427 C C . ILE A 1 442 ? -23.079 -0.768 3.601 1.00 98.56 442 ILE A C 1
ATOM 3429 O O . ILE A 1 442 ? -22.994 -1.960 3.297 1.00 98.56 442 ILE A O 1
ATOM 3433 N N . SER A 1 443 ? -22.613 -0.245 4.727 1.00 98.69 443 SER A N 1
ATOM 3434 C CA . SER A 1 443 ? -22.056 -1.008 5.834 1.00 98.69 443 SER A CA 1
ATOM 3435 C C . SER A 1 443 ? -23.012 -0.996 7.025 1.00 98.69 443 SER A C 1
ATOM 3437 O O . SER A 1 443 ? -23.880 -0.129 7.128 1.00 98.69 443 SER A O 1
ATOM 3439 N N . THR A 1 444 ? -22.867 -1.948 7.943 1.00 98.56 444 THR A N 1
ATOM 3440 C CA . THR A 1 444 ? -23.560 -1.911 9.239 1.00 98.56 444 THR A CA 1
ATOM 3441 C C . THR A 1 444 ? -22.597 -2.252 10.363 1.00 98.56 444 THR A C 1
ATOM 3443 O O . THR A 1 444 ? -21.725 -3.105 10.200 1.00 98.56 444 THR A O 1
ATOM 3446 N N . LEU A 1 445 ? -22.807 -1.631 11.517 1.00 98.12 445 LEU A N 1
ATOM 3447 C CA . LEU A 1 445 ? -22.368 -2.161 12.805 1.00 98.12 445 LEU A CA 1
ATOM 3448 C C . LEU A 1 445 ? -23.575 -2.745 13.541 1.00 98.12 445 LEU A C 1
ATOM 3450 O O . LEU A 1 445 ? -24.725 -2.429 13.217 1.00 98.12 445 LEU A O 1
ATOM 3454 N N . LEU A 1 446 ? -23.312 -3.586 14.538 1.00 97.06 446 LEU A N 1
ATOM 3455 C CA . LEU A 1 446 ? -24.315 -4.063 15.486 1.00 97.06 446 LEU A CA 1
ATOM 3456 C C . LEU A 1 446 ? -23.769 -3.920 16.903 1.00 97.06 446 LEU A C 1
ATOM 3458 O O . LEU A 1 446 ? -22.708 -4.453 17.212 1.00 97.06 446 LEU A O 1
ATOM 3462 N N . ALA A 1 447 ? -24.496 -3.215 17.767 1.00 90.38 447 ALA A N 1
ATOM 3463 C CA . ALA A 1 447 ? -24.027 -2.939 19.121 1.00 90.38 447 ALA A CA 1
ATOM 3464 C C . ALA A 1 447 ? -24.194 -4.137 20.075 1.00 90.38 447 ALA A C 1
ATOM 3466 O O . ALA A 1 447 ? -25.229 -4.818 20.105 1.00 90.38 447 ALA A O 1
ATOM 3467 N N . GLY A 1 448 ? -23.191 -4.351 20.931 1.00 85.44 448 GLY A N 1
ATOM 3468 C CA . GLY A 1 448 ? -23.273 -5.280 22.059 1.00 85.44 448 GLY A CA 1
ATOM 3469 C C . GLY A 1 448 ? -23.574 -6.734 21.647 1.00 85.44 448 GLY A C 1
ATOM 3470 O O . GLY A 1 448 ? -22.920 -7.262 20.751 1.00 85.44 448 GLY A O 1
ATOM 3471 N N . PRO A 1 449 ? -24.549 -7.428 22.276 1.00 86.94 449 PRO A N 1
ATOM 3472 C CA . PRO A 1 449 ? -24.818 -8.843 21.993 1.00 86.94 449 PRO A CA 1
ATOM 3473 C C . PRO A 1 449 ? -25.165 -9.153 20.533 1.00 86.94 449 PRO A C 1
ATOM 3475 O O . PRO A 1 449 ? -24.964 -10.291 20.100 1.00 86.94 449 PRO A O 1
ATOM 3478 N N . MET A 1 450 ? -25.681 -8.166 19.788 1.00 94.38 450 MET A N 1
ATOM 3479 C CA . MET A 1 450 ? -26.062 -8.319 18.383 1.00 94.38 450 MET A CA 1
ATOM 3480 C C . MET A 1 450 ? -24.864 -8.505 17.448 1.00 94.38 450 MET A C 1
ATOM 3482 O O . MET A 1 450 ? -25.081 -8.928 16.319 1.00 94.38 450 MET A O 1
ATOM 3486 N N . GLN A 1 451 ? -23.621 -8.284 17.894 1.00 92.56 451 GLN A N 1
ATOM 3487 C CA . GLN A 1 451 ? -22.423 -8.591 17.097 1.00 92.56 451 GLN A CA 1
ATOM 3488 C C . GLN A 1 451 ? -22.398 -10.048 16.599 1.00 92.56 451 GLN A C 1
ATOM 3490 O O . GLN A 1 451 ? -21.945 -10.297 15.488 1.00 92.56 451 GLN A O 1
ATOM 3495 N N . GLN A 1 452 ? -22.998 -10.990 17.343 1.00 91.31 452 GLN A N 1
ATOM 3496 C CA . GLN A 1 452 ? -23.185 -12.396 16.926 1.00 91.31 452 GLN A CA 1
ATOM 3497 C C . GLN A 1 452 ? -23.994 -12.573 15.633 1.00 91.31 452 GLN A C 1
ATOM 3499 O O . GLN A 1 452 ? -24.034 -13.663 15.071 1.00 91.31 452 GLN A O 1
ATOM 3504 N N . LEU A 1 453 ? -24.729 -11.543 15.215 1.00 96.12 453 LEU A N 1
ATOM 3505 C CA . LEU A 1 453 ? -25.582 -11.565 14.033 1.00 96.12 453 LEU A CA 1
ATOM 3506 C C . LEU A 1 453 ? -24.952 -10.817 12.853 1.00 96.12 453 LEU A C 1
ATOM 3508 O O . LEU A 1 453 ? -25.554 -10.782 11.786 1.00 96.12 453 LEU A O 1
ATOM 3512 N N . LEU A 1 454 ? -23.772 -10.211 13.014 1.00 97.00 454 LEU A N 1
ATOM 3513 C CA . LEU A 1 454 ? -23.237 -9.254 12.047 1.00 97.00 454 LEU A CA 1
ATOM 3514 C C . LEU A 1 454 ? -22.981 -9.879 10.670 1.00 97.00 454 LEU A C 1
ATOM 3516 O O . LEU A 1 454 ? -23.539 -9.408 9.677 1.00 97.00 454 LEU A O 1
ATOM 3520 N N . ALA A 1 455 ? -22.213 -10.968 10.613 1.00 96.81 455 ALA A N 1
ATOM 3521 C CA . ALA A 1 455 ? -21.941 -11.693 9.374 1.00 96.81 455 ALA A CA 1
ATOM 3522 C C . ALA A 1 455 ? -23.222 -12.220 8.680 1.00 96.81 455 ALA A C 1
ATOM 3524 O O . ALA A 1 455 ? -23.417 -11.928 7.495 1.00 96.81 455 ALA A O 1
ATOM 3525 N N . PRO A 1 456 ? -24.153 -12.925 9.364 1.00 97.12 456 PRO A N 1
ATOM 3526 C CA . PRO A 1 456 ? -25.370 -13.408 8.710 1.00 97.12 456 PRO A CA 1
ATOM 3527 C C . PRO A 1 456 ? -26.347 -12.289 8.317 1.00 97.12 456 PRO A C 1
ATOM 3529 O O . PRO A 1 456 ? -27.020 -12.416 7.293 1.00 97.12 456 PRO A O 1
ATOM 3532 N N . VAL A 1 457 ? -26.423 -11.181 9.067 1.00 98.19 457 VAL A N 1
ATOM 3533 C CA . VAL A 1 457 ? -27.210 -9.999 8.665 1.00 98.19 457 VAL A CA 1
ATOM 3534 C C . VAL A 1 457 ? -26.635 -9.393 7.388 1.00 98.19 457 VAL A C 1
ATOM 3536 O O . VAL A 1 457 ? -27.390 -9.139 6.449 1.00 98.19 457 VAL A O 1
ATOM 3539 N N . ALA A 1 458 ? -25.312 -9.218 7.312 1.00 97.69 458 ALA A N 1
ATOM 3540 C CA . ALA A 1 458 ? -24.653 -8.701 6.117 1.00 97.69 458 ALA A CA 1
ATOM 3541 C C . ALA A 1 458 ? -24.916 -9.581 4.888 1.00 97.69 458 ALA A C 1
ATOM 3543 O O . ALA A 1 458 ? -25.306 -9.062 3.838 1.00 97.69 458 ALA A O 1
ATOM 3544 N N . PHE A 1 459 ? -24.820 -10.905 5.062 1.00 96.81 459 PHE A N 1
ATOM 3545 C CA . PHE A 1 459 ? -25.151 -11.892 4.036 1.00 96.81 459 PHE A CA 1
ATOM 3546 C C . PHE A 1 459 ? -26.597 -11.770 3.546 1.00 96.81 459 PHE A C 1
ATOM 3548 O O . PHE A 1 459 ? -26.850 -11.639 2.349 1.00 96.81 459 PHE A O 1
ATOM 3555 N N . ARG A 1 460 ? -27.567 -11.773 4.468 1.00 97.12 460 ARG A N 1
ATOM 3556 C CA . ARG A 1 460 ? -28.999 -11.762 4.125 1.00 97.12 460 ARG A CA 1
ATOM 3557 C C . ARG A 1 460 ? -29.464 -10.444 3.510 1.00 97.12 460 ARG A C 1
ATOM 3559 O O . ARG A 1 460 ? -30.446 -10.447 2.770 1.00 97.12 460 ARG A O 1
ATOM 3566 N N . LEU A 1 461 ? -28.787 -9.339 3.812 1.00 97.50 461 LEU A N 1
ATOM 3567 C CA . LEU A 1 461 ? -29.125 -8.010 3.300 1.00 97.50 461 LEU A CA 1
ATOM 3568 C C . LEU A 1 461 ? -28.318 -7.598 2.060 1.00 97.50 461 LEU A C 1
ATOM 3570 O O . LEU A 1 461 ? -28.656 -6.584 1.448 1.00 97.50 461 LEU A O 1
ATOM 3574 N N . GLY A 1 462 ? -27.281 -8.351 1.675 1.00 96.44 462 GLY A N 1
ATOM 3575 C CA . GLY A 1 462 ? -26.402 -7.981 0.562 1.00 96.44 462 GLY A CA 1
ATOM 3576 C C . GLY A 1 462 ? -25.683 -6.651 0.815 1.00 96.44 462 GLY A C 1
ATOM 3577 O O . GLY A 1 462 ? -25.716 -5.743 -0.026 1.00 96.44 462 GLY A O 1
ATOM 3578 N N . LEU A 1 463 ? -25.112 -6.503 2.013 1.00 98.06 463 LEU A N 1
ATOM 3579 C CA . LEU A 1 463 ? -24.325 -5.324 2.386 1.00 98.06 463 LEU A CA 1
ATOM 3580 C C . LEU A 1 463 ? -22.960 -5.330 1.684 1.00 98.06 463 LEU A C 1
ATOM 3582 O O . LEU A 1 463 ? -22.449 -6.390 1.332 1.00 98.06 463 LEU A O 1
ATOM 3586 N N . ASP A 1 464 ? -22.381 -4.142 1.486 1.00 98.38 464 ASP A N 1
ATOM 3587 C CA . ASP A 1 464 ? -21.026 -3.998 0.930 1.00 98.38 464 ASP A CA 1
ATOM 3588 C C . ASP A 1 464 ? -19.949 -4.070 2.016 1.00 98.38 464 ASP A C 1
ATOM 3590 O O . ASP A 1 464 ? -18.781 -4.294 1.705 1.00 98.38 464 ASP A O 1
ATOM 3594 N N . GLY A 1 465 ? -20.319 -3.855 3.279 1.00 98.31 465 GLY A N 1
ATOM 3595 C CA . GLY A 1 465 ? -19.373 -3.883 4.379 1.00 98.31 465 GLY A CA 1
ATOM 3596 C C . GLY A 1 465 ? -19.993 -4.140 5.744 1.00 98.31 465 GLY A C 1
ATOM 3597 O O . GLY A 1 465 ? -21.211 -4.138 5.936 1.00 98.31 465 GLY A O 1
ATOM 3598 N N . VAL A 1 466 ? -19.117 -4.367 6.710 1.00 98.62 466 VAL A N 1
ATOM 3599 C CA . VAL A 1 466 ? -19.435 -4.547 8.126 1.00 98.62 466 VAL A CA 1
ATOM 3600 C C . VAL A 1 466 ? -18.420 -3.799 8.970 1.00 98.62 466 VAL A C 1
ATOM 3602 O O . VAL A 1 466 ? -17.274 -3.620 8.558 1.00 98.62 466 VAL A O 1
ATOM 3605 N N . ARG A 1 467 ? -18.836 -3.374 10.160 1.00 98.69 467 ARG A N 1
ATOM 3606 C CA . ARG A 1 467 ? -17.960 -2.723 11.128 1.00 98.69 467 ARG A CA 1
ATOM 3607 C C . ARG A 1 467 ? -17.951 -3.468 12.459 1.00 98.69 467 ARG A C 1
ATOM 3609 O O . ARG A 1 467 ? -19.007 -3.846 12.966 1.00 98.69 467 ARG A O 1
ATOM 3616 N N . VAL A 1 468 ? -16.748 -3.659 12.997 1.00 97.81 468 VAL A N 1
ATOM 3617 C CA . VAL A 1 468 ? -16.482 -4.182 14.347 1.00 97.81 468 VAL A CA 1
ATOM 3618 C C . VAL A 1 468 ? -15.413 -3.337 15.024 1.00 97.81 468 VAL A C 1
ATOM 3620 O O . VAL A 1 468 ? -14.753 -2.527 14.380 1.00 97.81 468 VAL A O 1
ATOM 3623 N N . GLY A 1 469 ? -15.204 -3.545 16.314 1.00 96.94 469 GLY A N 1
ATOM 3624 C CA . GLY A 1 469 ? -14.174 -2.866 17.083 1.00 96.94 469 GLY A CA 1
ATOM 3625 C C . GLY A 1 469 ? -14.640 -2.594 18.506 1.00 96.94 469 GLY A C 1
ATOM 3626 O O . GLY A 1 469 ? -15.832 -2.702 18.828 1.00 96.94 469 GLY A O 1
ATOM 3627 N N . LEU A 1 470 ? -13.689 -2.209 19.353 1.00 96.75 470 LEU A N 1
ATOM 3628 C CA . LEU A 1 470 ? -13.935 -1.916 20.765 1.00 96.75 470 LEU A CA 1
ATOM 3629 C C . LEU A 1 470 ? -14.955 -0.797 20.991 1.00 96.75 470 LEU A C 1
ATOM 3631 O O . LEU A 1 470 ? -15.586 -0.756 22.047 1.00 96.75 470 LEU A O 1
ATOM 3635 N N . GLU A 1 471 ? -15.166 0.073 20.002 1.00 95.94 471 GLU A N 1
ATOM 3636 C CA . GLU A 1 471 ? -16.250 1.052 20.020 1.00 95.94 471 GLU A CA 1
ATOM 3637 C C . GLU A 1 471 ? -17.642 0.408 20.116 1.00 95.94 471 GLU A C 1
ATOM 3639 O O . GLU A 1 471 ? -18.487 0.870 20.887 1.00 95.94 471 GLU A O 1
ATOM 3644 N N . ASP A 1 472 ? -17.869 -0.659 19.350 1.00 94.50 472 ASP A N 1
ATOM 3645 C CA . ASP A 1 472 ? -19.189 -1.264 19.155 1.00 94.50 472 ASP A CA 1
ATOM 3646 C C . ASP A 1 472 ? -19.447 -2.411 20.150 1.00 94.50 472 ASP A C 1
ATOM 3648 O O . ASP A 1 472 ? -20.592 -2.707 20.520 1.00 94.50 472 ASP A O 1
ATOM 3652 N N . GLY A 1 473 ? -18.373 -3.056 20.614 1.00 93.31 473 GLY A N 1
ATOM 3653 C CA . GLY A 1 473 ? -18.426 -4.123 21.604 1.00 93.31 473 GLY A CA 1
ATOM 3654 C C . GLY A 1 473 ? -17.048 -4.471 22.144 1.00 93.31 473 GLY A C 1
ATOM 3655 O O . GLY A 1 473 ? -16.056 -4.450 21.435 1.00 93.31 473 GLY A O 1
ATOM 3656 N N . LEU A 1 474 ? -16.987 -4.820 23.427 1.00 94.12 474 LEU A N 1
ATOM 3657 C CA . LEU A 1 474 ? -15.725 -5.038 24.147 1.00 94.12 474 LEU A CA 1
ATOM 3658 C C . LEU A 1 474 ? -15.342 -6.512 24.283 1.00 94.12 474 LEU A C 1
ATOM 3660 O O . LEU A 1 474 ? -14.463 -6.844 25.073 1.00 94.12 474 LEU A O 1
ATOM 3664 N N . SER A 1 475 ? -16.070 -7.401 23.617 1.00 91.75 475 SER A N 1
ATOM 3665 C CA . SER A 1 475 ? -15.959 -8.841 23.814 1.00 91.75 475 SER A CA 1
ATOM 3666 C C . SER A 1 475 ? -15.579 -9.552 22.528 1.00 91.75 475 SER A C 1
ATOM 3668 O O . SER A 1 475 ? -15.894 -9.083 21.438 1.00 91.75 475 SER A O 1
ATOM 3670 N N . VAL A 1 476 ? -14.931 -10.702 22.680 1.00 89.81 476 VAL A N 1
ATOM 3671 C CA . VAL A 1 476 ? -14.527 -11.594 21.591 1.00 89.81 476 VAL A CA 1
ATOM 3672 C C . VAL A 1 476 ? -15.029 -12.998 21.900 1.00 89.81 476 VAL A C 1
ATOM 3674 O O . VAL A 1 476 ? -15.005 -13.443 23.054 1.00 89.81 476 VAL A O 1
ATOM 3677 N N . PHE A 1 477 ? -15.502 -13.700 20.871 1.00 85.56 477 PHE A N 1
ATOM 3678 C CA . PHE A 1 477 ? -15.851 -15.112 20.974 1.00 85.56 477 PHE A CA 1
ATOM 3679 C C . PHE A 1 477 ? -14.591 -15.965 20.897 1.00 85.56 477 PHE A C 1
ATOM 3681 O O . PHE A 1 477 ? -13.841 -15.908 19.927 1.00 85.56 477 PHE A O 1
ATOM 3688 N N . ASN A 1 478 ? -14.377 -16.783 21.923 1.00 84.06 478 ASN A N 1
ATOM 3689 C CA . ASN A 1 478 ? -13.275 -17.731 21.964 1.00 84.06 478 ASN A CA 1
ATOM 3690 C C . ASN A 1 478 ? -13.760 -19.012 22.658 1.00 84.06 478 ASN A C 1
ATOM 3692 O O . ASN A 1 478 ? -14.016 -18.979 23.863 1.00 84.06 478 ASN A O 1
ATOM 3696 N N . PRO A 1 479 ? -13.903 -20.137 21.932 1.00 82.31 479 PRO A N 1
ATOM 3697 C CA . PRO A 1 479 ? -14.451 -21.373 22.486 1.00 82.31 479 PRO A CA 1
ATOM 3698 C C . PRO A 1 479 ? -13.547 -22.030 23.536 1.00 82.31 479 PRO A C 1
ATOM 3700 O O . PRO A 1 479 ? -14.029 -22.872 24.291 1.00 82.31 479 PRO A O 1
ATOM 3703 N N . VAL A 1 480 ? -12.262 -21.664 23.586 1.00 84.56 480 VAL A N 1
ATOM 3704 C CA . VAL A 1 480 ? -11.303 -22.182 24.571 1.00 84.56 480 VAL A CA 1
ATOM 3705 C C . VAL A 1 480 ? -11.511 -21.524 25.937 1.00 84.56 480 VAL A C 1
ATOM 3707 O O . VAL A 1 480 ? -11.354 -22.177 26.968 1.00 84.56 480 VAL A O 1
ATOM 3710 N N . ILE A 1 481 ? -11.937 -20.257 25.959 1.00 86.00 481 ILE A N 1
ATOM 3711 C CA . ILE A 1 481 ? -12.222 -19.530 27.197 1.00 86.00 481 ILE A CA 1
ATOM 3712 C C . ILE A 1 481 ? -13.475 -20.123 27.862 1.00 86.00 481 ILE A C 1
ATOM 3714 O O . ILE A 1 481 ? -14.491 -20.320 27.185 1.00 86.00 481 ILE A O 1
ATOM 3718 N N . PRO A 1 482 ? -13.472 -20.360 29.187 1.00 85.88 482 PRO A N 1
ATOM 3719 C CA . PRO A 1 482 ? -14.657 -20.808 29.911 1.00 85.88 482 PRO A CA 1
ATOM 3720 C C . PRO A 1 482 ? -15.881 -19.933 29.617 1.00 85.88 482 PRO A C 1
ATOM 3722 O O . PRO A 1 482 ? -15.851 -18.713 29.740 1.00 85.88 482 PRO A O 1
ATOM 3725 N N . GLY A 1 483 ? -16.975 -20.560 29.183 1.00 84.38 483 GLY A N 1
ATOM 3726 C CA . GLY A 1 483 ? -18.192 -19.845 28.782 1.00 84.38 483 GLY A CA 1
ATOM 3727 C C . GLY A 1 483 ? -18.222 -19.336 27.328 1.00 84.38 483 GLY A C 1
ATOM 3728 O O . GLY A 1 483 ? -19.304 -19.057 26.794 1.00 84.38 483 GLY A O 1
ATOM 3729 N N . GLY A 1 484 ? -17.076 -19.328 26.643 1.00 87.06 484 GLY A N 1
ATOM 3730 C CA . GLY A 1 484 ? -16.947 -19.069 25.207 1.00 87.06 484 GLY A CA 1
ATOM 3731 C C . GLY A 1 484 ? -16.801 -17.594 24.817 1.00 87.06 484 GLY A C 1
ATOM 3732 O O . GLY A 1 484 ? -16.923 -17.269 23.635 1.00 87.06 484 GLY A O 1
ATOM 3733 N N . VAL A 1 485 ? -16.618 -16.689 25.785 1.00 89.81 485 VAL A N 1
ATOM 3734 C CA . VAL A 1 485 ? -16.520 -15.240 25.553 1.00 89.81 485 VAL A CA 1
ATOM 3735 C C . VAL A 1 485 ? -15.622 -14.573 26.598 1.00 89.81 485 VAL A C 1
ATOM 3737 O O . VAL A 1 485 ? -15.728 -14.868 27.787 1.00 89.81 485 VAL A O 1
ATOM 3740 N N . GLY A 1 486 ? -14.774 -13.645 26.159 1.00 91.81 486 GLY A N 1
ATOM 3741 C CA . GLY A 1 486 ? -13.907 -12.828 27.015 1.00 91.81 486 GLY A CA 1
ATOM 3742 C C . GLY A 1 486 ? -13.827 -11.383 26.524 1.00 91.81 486 GLY A C 1
ATOM 3743 O O . GLY A 1 486 ? -14.415 -11.046 25.495 1.00 91.81 486 GLY A O 1
ATOM 3744 N N . LYS A 1 487 ? -13.137 -10.512 27.267 1.00 93.62 487 LYS A N 1
ATOM 3745 C CA . LYS A 1 487 ? -12.652 -9.233 26.724 1.00 93.62 487 LYS A CA 1
ATOM 3746 C C . LYS A 1 487 ? -11.458 -9.506 25.810 1.00 93.62 487 LYS A C 1
ATOM 3748 O O . LYS A 1 487 ? -10.650 -10.364 26.142 1.00 93.62 487 LYS A O 1
ATOM 3753 N N . GLY A 1 488 ? -11.360 -8.784 24.702 1.00 92.50 488 GLY A N 1
ATOM 3754 C CA . GLY A 1 488 ? -10.286 -8.952 23.720 1.00 92.50 488 GLY A CA 1
ATOM 3755 C C . GLY A 1 488 ? -10.104 -7.692 22.887 1.00 92.50 488 GLY A C 1
ATOM 3756 O O . GLY A 1 488 ? -10.771 -6.695 23.167 1.00 92.50 488 GLY A O 1
ATOM 3757 N N . SER A 1 489 ? -9.216 -7.733 21.899 1.00 95.00 489 SER A N 1
ATOM 3758 C CA . SER A 1 489 ? -8.861 -6.580 21.062 1.00 95.00 489 SER A CA 1
ATOM 3759 C C . SER A 1 489 ? -9.776 -6.423 19.836 1.00 95.00 489 SER A C 1
ATOM 3761 O O . SER A 1 489 ? -10.535 -7.327 19.477 1.00 95.00 489 SER A O 1
ATOM 3763 N N . SER A 1 490 ? -9.716 -5.272 19.162 1.00 96.88 490 SER A N 1
ATOM 3764 C CA . SER A 1 490 ? -10.383 -5.067 17.867 1.00 96.88 490 SER A CA 1
ATOM 3765 C C . SER A 1 490 ? -9.780 -5.965 16.786 1.00 96.88 490 SER A C 1
ATOM 3767 O O . SER A 1 490 ? -10.519 -6.474 15.945 1.00 96.88 490 SER A O 1
ATOM 3769 N N . ALA A 1 491 ? -8.465 -6.205 16.815 1.00 95.94 491 ALA A N 1
ATOM 3770 C CA . ALA A 1 491 ? -7.809 -7.119 15.877 1.00 95.94 491 ALA A CA 1
ATOM 3771 C C . ALA A 1 491 ? -8.381 -8.546 15.968 1.00 95.94 491 ALA A C 1
ATOM 3773 O O . ALA A 1 491 ? -8.727 -9.153 14.953 1.00 95.94 491 ALA A O 1
ATOM 3774 N N . GLU A 1 492 ? -8.597 -9.057 17.183 1.00 94.50 492 GLU A N 1
ATOM 3775 C CA . GLU A 1 492 ? -9.233 -10.363 17.381 1.00 94.50 492 GLU A CA 1
ATOM 3776 C C . GLU A 1 492 ? -10.683 -10.399 16.873 1.00 94.50 492 GLU A C 1
ATOM 3778 O O . GLU A 1 492 ? -11.118 -11.412 16.316 1.00 94.50 492 GLU A O 1
ATOM 3783 N N . GLN A 1 493 ? -11.431 -9.300 17.024 1.00 96.06 493 GLN A N 1
ATOM 3784 C CA . GLN A 1 493 ? -12.787 -9.181 16.475 1.00 96.06 493 GLN A CA 1
ATOM 3785 C C . GLN A 1 493 ? -12.786 -9.209 14.948 1.00 96.06 493 GLN A C 1
ATOM 3787 O O . GLN A 1 493 ? -13.624 -9.887 14.352 1.00 96.06 493 GLN A O 1
ATOM 3792 N N . VAL A 1 494 ? -11.846 -8.504 14.313 1.00 97.56 494 VAL A N 1
ATOM 3793 C CA . VAL A 1 494 ? -11.681 -8.502 12.854 1.00 97.56 494 VAL A CA 1
ATOM 3794 C C . VAL A 1 494 ? -11.342 -9.900 12.354 1.00 97.56 494 VAL A C 1
ATOM 3796 O O . VAL A 1 494 ? -11.997 -10.378 11.428 1.00 97.56 494 VAL A O 1
ATOM 3799 N N . ARG A 1 495 ? -10.392 -10.589 12.998 1.00 95.00 495 ARG A N 1
ATOM 3800 C CA . ARG A 1 495 ? -10.025 -11.969 12.658 1.00 95.00 495 ARG A CA 1
ATOM 3801 C C . ARG A 1 495 ? -11.238 -12.894 12.693 1.00 95.00 495 ARG A C 1
ATOM 3803 O O . ARG A 1 495 ? -11.509 -13.595 11.719 1.00 95.00 495 ARG A O 1
ATOM 3810 N N . HIS A 1 496 ? -11.987 -12.862 13.794 1.00 94.00 496 HIS A N 1
ATOM 3811 C CA . HIS A 1 496 ? -13.170 -13.699 13.964 1.00 94.00 496 HIS A CA 1
ATOM 3812 C C . HIS A 1 496 ? -14.247 -13.392 12.914 1.00 94.00 496 HIS A C 1
ATOM 3814 O O . HIS A 1 496 ? -14.763 -14.303 12.269 1.00 94.00 496 HIS A O 1
ATOM 3820 N N . LEU A 1 497 ? -14.540 -12.109 12.679 1.00 95.94 497 LEU A N 1
ATOM 3821 C CA . LEU A 1 497 ? -15.507 -11.690 11.667 1.00 95.94 497 LEU A CA 1
ATOM 3822 C C . LEU A 1 497 ? -15.082 -12.115 10.255 1.00 95.94 497 LEU A C 1
ATOM 3824 O O . LEU A 1 497 ? -15.912 -12.585 9.477 1.00 95.94 497 LEU A O 1
ATOM 3828 N N . ARG A 1 498 ? -13.797 -11.965 9.912 1.00 96.12 498 ARG A N 1
ATOM 3829 C CA . ARG A 1 498 ? -13.244 -12.400 8.625 1.00 96.12 498 ARG A CA 1
ATOM 3830 C C . ARG A 1 498 ? -13.456 -13.899 8.426 1.00 96.12 498 ARG A C 1
ATOM 3832 O O . ARG A 1 498 ? -13.920 -14.296 7.359 1.00 96.12 498 ARG A O 1
ATOM 3839 N N . GLU A 1 499 ? -13.137 -14.712 9.431 1.00 94.62 499 GLU A N 1
ATOM 3840 C CA . GLU A 1 499 ? -13.337 -16.166 9.398 1.00 94.62 499 GLU A CA 1
ATOM 3841 C C . GLU A 1 499 ? -14.821 -16.527 9.195 1.00 94.62 499 GLU A C 1
ATOM 3843 O O . GLU A 1 499 ? -15.137 -17.357 8.339 1.00 94.62 499 GLU A O 1
ATOM 3848 N N . GLU A 1 500 ? -15.743 -15.866 9.904 1.00 94.88 500 GLU A N 1
ATOM 3849 C CA . GLU A 1 500 ? -17.188 -16.082 9.737 1.00 94.88 500 GLU A CA 1
ATOM 3850 C C . GLU A 1 500 ? -17.688 -15.699 8.336 1.00 94.88 500 GLU A C 1
ATOM 3852 O O . GLU A 1 500 ? -18.435 -16.451 7.706 1.00 94.88 500 GLU A O 1
ATOM 3857 N N . LEU A 1 501 ? -17.262 -14.549 7.810 1.00 96.06 501 LEU A N 1
ATOM 3858 C CA . LEU A 1 501 ? -17.630 -14.097 6.466 1.00 96.06 501 LEU A CA 1
ATOM 3859 C C . LEU A 1 501 ? -17.104 -15.048 5.385 1.00 96.06 501 LEU A C 1
ATOM 3861 O O . LEU A 1 501 ? -17.839 -15.402 4.460 1.00 96.06 501 LEU A O 1
ATOM 3865 N N . GLN A 1 502 ? -15.856 -15.499 5.516 1.00 93.88 502 GLN A N 1
ATOM 3866 C CA . GLN A 1 502 ? -15.256 -16.475 4.606 1.00 93.88 502 GLN A CA 1
ATOM 3867 C C . GLN A 1 502 ? -15.998 -17.815 4.654 1.00 93.88 502 GLN A C 1
ATOM 3869 O O . GLN A 1 502 ? -16.256 -18.403 3.603 1.00 93.88 502 GLN A O 1
ATOM 3874 N N . ALA A 1 503 ? -16.423 -18.265 5.840 1.00 94.81 503 ALA A N 1
ATOM 3875 C CA . ALA A 1 503 ? -17.249 -19.463 5.992 1.00 94.81 503 ALA A CA 1
ATOM 3876 C C . ALA A 1 503 ? -18.630 -19.330 5.317 1.00 94.81 503 ALA A C 1
ATOM 3878 O O . ALA A 1 503 ? -19.174 -20.322 4.833 1.00 94.81 503 ALA A O 1
ATOM 3879 N N . LEU A 1 504 ? -19.177 -18.112 5.222 1.00 95.19 504 LEU A N 1
ATOM 3880 C CA . LEU A 1 504 ? -20.396 -17.800 4.461 1.00 95.19 504 LEU A CA 1
ATOM 3881 C C . LEU A 1 504 ? -20.155 -17.627 2.945 1.00 95.19 504 LEU A C 1
ATOM 3883 O O . LEU A 1 504 ? -21.104 -17.387 2.197 1.00 95.19 504 LEU A O 1
ATOM 3887 N N . GLY A 1 505 ? -18.911 -17.760 2.472 1.00 93.38 505 GLY A N 1
ATOM 3888 C CA . GLY A 1 505 ? -18.545 -17.683 1.055 1.00 93.38 505 GLY A CA 1
ATOM 3889 C C . GLY A 1 505 ? -18.216 -16.278 0.541 1.00 93.38 505 GLY A C 1
ATOM 3890 O O . GLY A 1 505 ? -18.150 -16.082 -0.677 1.00 93.38 505 GLY A O 1
ATOM 3891 N N . TYR A 1 506 ? -18.013 -15.300 1.430 1.00 94.62 506 TYR A N 1
ATOM 3892 C CA . TYR A 1 506 ? -17.535 -13.972 1.044 1.00 94.62 506 TYR A CA 1
ATOM 3893 C C . TYR A 1 506 ? -16.044 -13.962 0.705 1.00 94.62 506 TYR A C 1
ATOM 3895 O O . TYR A 1 506 ? -15.222 -14.617 1.348 1.00 94.62 506 TYR A O 1
ATOM 3903 N N . HIS A 1 507 ? -15.690 -13.120 -0.261 1.00 93.94 507 HIS A N 1
ATOM 3904 C CA . HIS A 1 507 ? -14.335 -12.625 -0.435 1.00 93.94 507 HIS A CA 1
ATOM 3905 C C . HIS A 1 507 ? -14.186 -11.307 0.337 1.00 93.94 507 HIS A C 1
ATOM 3907 O O . HIS A 1 507 ? -14.793 -10.298 -0.022 1.00 93.94 507 HIS A O 1
ATOM 3913 N N . VAL A 1 508 ? -13.408 -11.324 1.421 1.00 94.94 508 VAL A N 1
ATOM 3914 C CA . VAL A 1 508 ? -13.055 -10.104 2.162 1.00 94.94 508 VAL A CA 1
ATOM 3915 C C . VAL A 1 508 ? -12.043 -9.319 1.337 1.00 94.94 508 VAL A C 1
ATOM 3917 O O . VAL A 1 508 ? -11.012 -9.871 0.951 1.00 94.94 508 VAL A O 1
ATOM 3920 N N . LEU A 1 509 ? -12.370 -8.063 1.033 1.00 94.69 509 LEU A N 1
ATOM 3921 C CA . LEU A 1 509 ? -11.568 -7.228 0.144 1.00 94.69 509 LEU A CA 1
ATOM 3922 C C . LEU A 1 509 ? -10.215 -6.866 0.764 1.00 94.69 509 LEU A C 1
ATOM 3924 O O . LEU A 1 509 ? -10.119 -6.587 1.957 1.00 94.69 509 LEU A O 1
ATOM 3928 N N . SER A 1 510 ? -9.182 -6.833 -0.079 1.00 89.38 510 SER A N 1
ATOM 3929 C CA . SER A 1 510 ? -7.862 -6.294 0.258 1.00 89.38 510 SER A CA 1
ATOM 3930 C C . SER A 1 510 ? -7.890 -4.759 0.340 1.00 89.38 510 SER A C 1
ATOM 3932 O O . SER A 1 510 ? -8.795 -4.120 -0.197 1.00 89.38 510 SER A O 1
ATOM 3934 N N . LEU A 1 511 ? -6.864 -4.135 0.934 1.00 90.12 511 LEU A N 1
ATOM 3935 C CA . LEU A 1 511 ? -6.720 -2.667 0.969 1.00 90.12 511 LEU A CA 1
ATOM 3936 C C . LEU A 1 511 ? -6.805 -2.047 -0.440 1.00 90.12 511 LEU A C 1
ATOM 3938 O O . LEU A 1 511 ? -7.507 -1.057 -0.664 1.00 90.12 511 LEU A O 1
ATOM 3942 N N . LYS A 1 512 ? -6.134 -2.678 -1.414 1.00 85.38 512 LYS A N 1
ATOM 3943 C CA . LYS A 1 512 ? -6.128 -2.262 -2.823 1.00 85.38 512 LYS A CA 1
ATOM 3944 C C . LYS A 1 512 ? -7.519 -2.377 -3.449 1.00 85.38 512 LYS A C 1
ATOM 3946 O O . LYS A 1 512 ? -7.966 -1.455 -4.135 1.00 85.38 512 LYS A O 1
ATOM 3951 N N . ASP A 1 513 ? -8.217 -3.484 -3.207 1.00 89.25 513 ASP A N 1
ATOM 3952 C CA . ASP A 1 513 ? -9.559 -3.695 -3.748 1.00 89.25 513 ASP A CA 1
ATOM 3953 C C . ASP A 1 513 ? -10.596 -2.772 -3.119 1.00 89.25 513 ASP A C 1
ATOM 3955 O O . ASP A 1 513 ? -11.434 -2.228 -3.839 1.00 89.25 513 ASP A O 1
ATOM 3959 N N . THR A 1 514 ? -10.506 -2.513 -1.815 1.00 95.25 514 THR A N 1
ATOM 3960 C CA . THR A 1 514 ? -11.372 -1.545 -1.138 1.00 95.25 514 THR A CA 1
ATOM 3961 C C . THR A 1 514 ? -11.205 -0.155 -1.753 1.00 95.25 514 THR A C 1
ATOM 3963 O O . THR A 1 514 ? -12.201 0.474 -2.116 1.00 95.25 514 THR A O 1
ATOM 3966 N N . ARG A 1 515 ? -9.967 0.309 -1.983 1.00 93.31 515 ARG A N 1
ATOM 3967 C CA . ARG A 1 515 ? -9.709 1.585 -2.676 1.00 93.31 515 ARG A CA 1
ATOM 3968 C C . ARG A 1 515 ? -10.278 1.626 -4.090 1.00 93.31 515 ARG A C 1
ATOM 3970 O O . ARG A 1 515 ? -10.864 2.638 -4.477 1.00 93.31 515 ARG A O 1
ATOM 3977 N N . ARG A 1 516 ? -10.172 0.530 -4.846 1.00 90.38 516 ARG A N 1
ATOM 3978 C CA . ARG A 1 516 ? -10.763 0.399 -6.188 1.00 90.38 516 ARG A CA 1
ATOM 3979 C C . ARG A 1 516 ? -12.288 0.511 -6.144 1.00 90.38 516 ARG A C 1
ATOM 3981 O O . ARG A 1 516 ? -12.862 1.320 -6.870 1.00 90.38 516 ARG A O 1
ATOM 3988 N N . VAL A 1 517 ? -12.938 -0.264 -5.276 1.00 93.75 517 VAL A N 1
ATOM 3989 C CA . VAL A 1 517 ? -14.404 -0.309 -5.128 1.00 93.75 517 VAL A CA 1
ATOM 3990 C C . VAL A 1 517 ? -14.968 1.013 -4.598 1.00 93.75 517 VAL A C 1
ATOM 3992 O O . VAL A 1 517 ? -16.082 1.394 -4.964 1.00 93.75 517 VAL A O 1
ATOM 3995 N N . LEU A 1 518 ? -14.202 1.732 -3.774 1.00 95.94 518 LEU A N 1
ATOM 3996 C CA . LEU A 1 518 ? -14.550 3.062 -3.276 1.00 95.94 518 LEU A CA 1
ATOM 3997 C C . LEU A 1 518 ? -14.070 4.205 -4.171 1.00 95.94 518 LEU A C 1
ATOM 3999 O O . LEU A 1 518 ? -14.348 5.355 -3.851 1.00 95.94 518 LEU A O 1
ATOM 4003 N N . CYS A 1 519 ? -13.387 3.947 -5.286 1.00 93.69 519 CYS A N 1
ATOM 4004 C CA . CYS A 1 519 ? -12.819 4.997 -6.140 1.00 93.69 519 CYS A CA 1
ATOM 4005 C C . CYS A 1 519 ? -11.997 6.021 -5.326 1.00 93.69 519 CYS A C 1
ATOM 4007 O O . CYS A 1 519 ? -12.218 7.232 -5.410 1.00 93.69 519 CYS A O 1
ATOM 4009 N N . MET A 1 520 ? -11.095 5.508 -4.486 1.00 92.50 520 MET A N 1
ATOM 4010 C CA . MET A 1 520 ? -10.173 6.269 -3.639 1.00 92.50 520 MET A CA 1
ATOM 4011 C C . MET A 1 520 ? -8.729 5.859 -3.965 1.00 92.50 520 MET A C 1
ATOM 4013 O O . MET A 1 520 ? -8.099 5.169 -3.159 1.00 92.50 520 MET A O 1
ATOM 4017 N N . PRO A 1 521 ? -8.208 6.209 -5.157 1.00 88.81 521 PRO A N 1
ATOM 4018 C CA . PRO A 1 521 ? -6.812 5.947 -5.499 1.00 88.81 521 PRO A CA 1
ATOM 4019 C C . PRO A 1 521 ? -5.871 6.654 -4.518 1.00 88.81 521 PRO A C 1
ATOM 4021 O O . PRO A 1 521 ? -6.238 7.643 -3.881 1.00 88.81 521 PRO A O 1
ATOM 4024 N N . THR A 1 522 ? -4.643 6.156 -4.403 1.00 87.56 522 THR A N 1
ATOM 4025 C CA . THR A 1 522 ? -3.606 6.849 -3.628 1.00 87.56 522 THR A CA 1
ATOM 4026 C C . THR A 1 522 ? -3.208 8.165 -4.306 1.00 87.56 522 THR A C 1
ATOM 4028 O O . THR A 1 522 ? -3.491 8.393 -5.489 1.00 87.56 522 THR A O 1
ATOM 4031 N N . SER A 1 523 ? -2.519 9.041 -3.572 1.00 85.25 523 SER A N 1
ATOM 4032 C CA . SER A 1 523 ? -1.926 10.275 -4.113 1.00 85.25 523 SER A CA 1
ATOM 4033 C C . SER A 1 523 ? -0.980 9.973 -5.289 1.00 85.25 523 SER A C 1
ATOM 4035 O O . SER A 1 523 ? -1.071 10.604 -6.341 1.00 85.25 523 SER A O 1
ATOM 4037 N N . ALA A 1 524 ? -0.143 8.942 -5.138 1.00 86.69 524 ALA A N 1
ATOM 4038 C CA . ALA A 1 524 ? 0.753 8.423 -6.168 1.00 86.69 524 ALA A CA 1
ATOM 4039 C C . ALA A 1 524 ? -0.002 7.958 -7.424 1.00 86.69 524 ALA A C 1
ATOM 4041 O O . ALA A 1 524 ? 0.353 8.346 -8.535 1.00 86.69 524 ALA A O 1
ATOM 4042 N N . GLU A 1 525 ? -1.064 7.162 -7.266 1.00 88.94 525 GLU A N 1
ATOM 4043 C CA . GLU A 1 525 ? -1.859 6.695 -8.407 1.00 88.94 525 GLU A CA 1
ATOM 4044 C C . GLU A 1 525 ? -2.580 7.831 -9.118 1.00 88.94 525 GLU A C 1
ATOM 4046 O O . GLU A 1 525 ? -2.545 7.904 -10.345 1.00 88.94 525 GLU A O 1
ATOM 4051 N N . SER A 1 526 ? -3.161 8.757 -8.361 1.00 90.38 526 SER A N 1
ATOM 4052 C CA . SER A 1 526 ? -3.843 9.921 -8.925 1.00 90.38 526 SER A CA 1
ATOM 4053 C C . SER A 1 526 ? -2.893 10.775 -9.764 1.00 90.38 526 SER A C 1
ATOM 4055 O O . SER A 1 526 ? -3.228 11.146 -10.887 1.00 90.38 526 SER A O 1
ATOM 4057 N N . LEU A 1 527 ? -1.688 11.043 -9.250 1.00 93.31 527 LEU A N 1
ATOM 4058 C CA . LEU A 1 527 ? -0.678 11.826 -9.954 1.00 93.31 527 LEU A CA 1
ATOM 4059 C C . LEU A 1 527 ? -0.168 11.114 -11.212 1.00 93.31 527 LEU A C 1
ATOM 4061 O O . LEU A 1 527 ? -0.053 11.745 -12.261 1.00 93.31 527 LEU A O 1
ATOM 4065 N N . PHE A 1 528 ? 0.105 9.810 -11.129 1.00 94.62 528 PHE A N 1
ATOM 4066 C CA . PHE A 1 528 ? 0.571 9.031 -12.276 1.00 94.62 528 PHE A CA 1
ATOM 4067 C C . PHE A 1 528 ? -0.473 9.001 -13.399 1.00 94.62 528 PHE A C 1
ATOM 4069 O O . PHE A 1 528 ? -0.147 9.254 -14.557 1.00 94.62 528 PHE A O 1
ATOM 4076 N N . LEU A 1 529 ? -1.742 8.749 -13.063 1.00 93.06 529 LEU A N 1
ATOM 4077 C CA . LEU A 1 529 ? -2.830 8.729 -14.042 1.00 93.06 529 LEU A CA 1
ATOM 4078 C C . LEU A 1 529 ? -3.090 10.116 -14.641 1.00 93.06 529 LEU A C 1
ATOM 4080 O O . LEU A 1 529 ? -3.307 10.216 -15.845 1.00 93.06 529 LEU A O 1
ATOM 4084 N N . ALA A 1 530 ? -3.016 11.180 -13.838 1.00 95.06 530 ALA A N 1
ATOM 4085 C CA . ALA A 1 530 ? -3.115 12.545 -14.346 1.00 95.06 530 ALA A CA 1
ATOM 4086 C C . ALA A 1 530 ? -1.965 12.869 -15.313 1.00 95.06 530 ALA A C 1
ATOM 4088 O O . ALA A 1 530 ? -2.201 13.452 -16.366 1.00 95.06 530 ALA A O 1
ATOM 4089 N N . ALA A 1 531 ? -0.735 12.444 -14.998 1.00 96.00 531 ALA A N 1
ATOM 4090 C CA . ALA A 1 531 ? 0.419 12.617 -15.877 1.00 96.00 531 ALA A CA 1
ATOM 4091 C C . ALA A 1 531 ? 0.254 11.852 -17.199 1.00 96.00 531 ALA A C 1
ATOM 4093 O O . ALA A 1 531 ? 0.550 12.400 -18.262 1.00 96.00 531 ALA A O 1
ATOM 4094 N N . MET A 1 532 ? -0.270 10.623 -17.158 1.00 94.75 532 MET A N 1
ATOM 4095 C CA . MET A 1 532 ? -0.615 9.868 -18.368 1.00 94.75 532 MET A CA 1
ATOM 4096 C C . MET A 1 532 ? -1.662 10.594 -19.218 1.00 94.75 532 MET A C 1
ATOM 4098 O O . MET A 1 532 ? -1.508 10.684 -20.433 1.00 94.75 532 MET A O 1
ATOM 4102 N N . ASP A 1 533 ? -2.716 11.118 -18.592 1.00 94.06 533 ASP A N 1
ATOM 4103 C CA . ASP A 1 533 ? -3.824 11.773 -19.289 1.00 94.06 533 ASP A CA 1
ATOM 4104 C C . ASP A 1 533 ? -3.367 13.048 -20.010 1.00 94.06 533 ASP A C 1
ATOM 4106 O O . ASP A 1 533 ? -3.527 13.167 -21.229 1.00 94.06 533 ASP A O 1
ATOM 4110 N N . VAL A 1 534 ? -2.683 13.953 -19.298 1.00 94.56 534 VAL A N 1
ATOM 4111 C CA . VAL A 1 534 ? -2.227 15.233 -19.871 1.00 94.56 534 VAL A CA 1
ATOM 4112 C C . VAL A 1 534 ? -1.169 15.060 -20.964 1.00 94.56 534 VAL A C 1
ATOM 4114 O O . VAL A 1 534 ? -1.045 15.921 -21.830 1.00 94.56 534 VAL A O 1
ATOM 4117 N N . THR A 1 535 ? -0.440 13.940 -20.983 1.00 92.50 535 THR A N 1
ATOM 4118 C CA . THR A 1 535 ? 0.609 13.650 -21.982 1.00 92.50 535 THR A CA 1
ATOM 4119 C C . THR A 1 535 ? 0.172 12.658 -23.067 1.00 92.50 535 THR A C 1
ATOM 4121 O O . THR A 1 535 ? 0.932 12.366 -23.995 1.00 92.50 535 THR A O 1
ATOM 4124 N N . SER A 1 536 ? -1.062 12.150 -23.007 1.00 90.19 536 SER A N 1
ATOM 4125 C CA . SER A 1 536 ? -1.579 11.126 -23.926 1.00 90.19 536 SER A CA 1
ATOM 4126 C C . SER A 1 536 ? -1.496 11.541 -25.403 1.00 90.19 536 SER A C 1
ATOM 4128 O O . SER A 1 536 ? -1.112 10.745 -26.262 1.00 90.19 536 SER A O 1
ATOM 4130 N N . HIS A 1 537 ? -1.767 12.809 -25.713 1.00 86.94 537 HIS A N 1
ATOM 4131 C CA . HIS A 1 537 ? -1.699 13.360 -27.070 1.00 86.94 537 HIS A CA 1
ATOM 4132 C C . HIS A 1 537 ? -0.267 13.422 -27.641 1.00 86.94 537 HIS A C 1
ATOM 4134 O O . HIS A 1 537 ? -0.080 13.299 -28.851 1.00 86.94 537 HIS A O 1
ATOM 4140 N N . LEU A 1 538 ? 0.749 13.559 -26.780 1.00 83.81 538 LEU A N 1
ATOM 4141 C CA . LEU A 1 538 ? 2.164 13.587 -27.178 1.00 83.81 538 LEU A CA 1
ATOM 4142 C C . LEU A 1 538 ? 2.713 12.185 -27.453 1.00 83.81 538 LEU A C 1
ATOM 4144 O O . LEU A 1 538 ? 3.637 12.016 -28.241 1.00 83.81 538 LEU A O 1
ATOM 4148 N N . THR A 1 539 ? 2.146 11.178 -26.793 1.00 71.75 539 THR A N 1
ATOM 4149 C CA . THR A 1 539 ? 2.671 9.805 -26.774 1.00 71.75 539 THR A CA 1
ATOM 4150 C C . THR A 1 539 ? 1.944 8.861 -27.738 1.00 71.75 539 THR A C 1
ATOM 4152 O O . THR A 1 539 ? 2.401 7.741 -27.966 1.00 71.75 539 THR A O 1
ATOM 4155 N N . THR A 1 540 ? 0.834 9.308 -28.338 1.00 64.06 540 THR A N 1
ATOM 4156 C CA . THR A 1 540 ? 0.002 8.530 -29.276 1.00 64.06 540 THR A CA 1
ATOM 4157 C C . THR A 1 540 ? 0.179 8.913 -30.747 1.00 64.06 540 THR A C 1
ATOM 4159 O O . THR A 1 540 ? -0.147 8.105 -31.617 1.00 64.06 540 THR A O 1
ATOM 4162 N N . SER A 1 541 ? 0.702 10.105 -31.062 1.00 52.94 541 SER A N 1
ATOM 4163 C CA . SER A 1 541 ? 0.877 10.536 -32.455 1.00 52.94 541 SER A CA 1
ATOM 4164 C C . SER A 1 541 ? 2.207 10.046 -33.047 1.00 52.94 541 SER A C 1
ATOM 4166 O O . SER A 1 541 ? 3.276 10.212 -32.463 1.00 52.94 541 SER A O 1
ATOM 4168 N N . ASN A 1 542 ? 2.154 9.460 -34.249 1.00 46.66 542 ASN A N 1
ATOM 4169 C CA . ASN A 1 542 ? 3.332 9.048 -35.033 1.00 46.66 542 ASN A CA 1
ATOM 4170 C C . ASN A 1 542 ? 4.141 10.237 -35.595 1.00 46.66 542 ASN A C 1
ATOM 4172 O O . ASN A 1 542 ? 5.101 10.033 -36.334 1.00 46.66 542 ASN A O 1
ATOM 4176 N N . ALA A 1 543 ? 3.750 11.472 -35.280 1.00 42.34 543 ALA A N 1
ATOM 4177 C CA . ALA A 1 543 ? 4.287 12.686 -35.867 1.00 42.34 543 ALA A CA 1
ATOM 4178 C C . ALA A 1 543 ? 4.435 13.761 -34.788 1.00 42.34 543 ALA A C 1
ATOM 4180 O O . ALA A 1 543 ? 3.588 14.637 -34.649 1.00 42.34 543 ALA A O 1
ATOM 4181 N N . VAL A 1 544 ? 5.539 13.724 -34.046 1.00 42.38 544 VAL A N 1
ATOM 4182 C CA . VAL A 1 544 ? 6.030 14.932 -33.377 1.00 42.38 544 VAL A CA 1
ATOM 4183 C C . VAL A 1 544 ? 7.357 15.289 -34.028 1.00 42.38 544 VAL A C 1
ATOM 4185 O O . VAL A 1 544 ? 8.427 14.888 -33.583 1.00 42.38 544 VAL A O 1
ATOM 4188 N N . SER A 1 545 ? 7.274 16.015 -35.142 1.00 41.97 545 SER A N 1
ATOM 4189 C CA . SER A 1 545 ? 8.387 16.812 -35.651 1.00 41.97 545 SER A CA 1
ATOM 4190 C C . SER A 1 545 ? 8.494 18.063 -34.767 1.00 41.97 545 SER A C 1
ATOM 4192 O O . SER A 1 545 ? 7.869 19.084 -35.049 1.00 41.97 545 SER A O 1
ATOM 4194 N N . GLY A 1 546 ? 9.194 17.949 -33.638 1.00 55.09 546 GLY A N 1
ATOM 4195 C CA . GLY A 1 546 ? 9.372 19.016 -32.648 1.00 55.09 546 GLY A CA 1
ATOM 4196 C C . GLY A 1 546 ? 10.085 18.515 -31.387 1.00 55.09 546 GLY A C 1
ATOM 4197 O O . GLY A 1 546 ? 10.226 17.307 -31.200 1.00 55.09 546 GLY A O 1
ATOM 4198 N N . ASP A 1 547 ? 10.539 19.431 -30.526 1.00 68.19 547 ASP A N 1
ATOM 4199 C CA . ASP A 1 547 ? 11.185 19.095 -29.248 1.00 68.19 547 ASP A CA 1
ATOM 4200 C C . ASP A 1 547 ? 10.168 18.474 -28.272 1.00 68.19 547 ASP A C 1
ATOM 4202 O O . ASP A 1 547 ? 9.472 19.162 -27.520 1.00 68.19 547 ASP A O 1
ATOM 4206 N N . ILE A 1 548 ? 10.066 17.142 -28.312 1.00 73.31 548 ILE A N 1
ATOM 4207 C CA . ILE A 1 548 ? 9.193 16.344 -27.442 1.00 73.31 548 ILE A CA 1
ATOM 4208 C C . ILE A 1 548 ? 9.467 16.600 -25.954 1.00 73.31 548 ILE A C 1
ATOM 4210 O O . ILE A 1 548 ? 8.563 16.442 -25.137 1.00 73.31 548 ILE A O 1
ATOM 4214 N N . THR A 1 549 ? 10.680 17.027 -25.595 1.00 77.00 549 THR A N 1
ATOM 4215 C CA . THR A 1 549 ? 11.065 17.298 -24.208 1.00 77.00 549 THR A CA 1
ATOM 4216 C C . THR A 1 549 ? 10.400 18.568 -23.697 1.00 77.00 549 THR A C 1
ATOM 4218 O O . THR A 1 549 ? 9.763 18.544 -22.641 1.00 77.00 549 THR A O 1
ATOM 4221 N N . ALA A 1 550 ? 10.482 19.660 -24.464 1.00 83.44 550 ALA A N 1
ATOM 4222 C CA . ALA A 1 550 ? 9.807 20.912 -24.132 1.00 83.44 550 ALA A CA 1
ATOM 4223 C C . ALA A 1 550 ? 8.285 20.713 -24.048 1.00 83.44 550 ALA A C 1
ATOM 4225 O O . ALA A 1 550 ? 7.667 21.090 -23.052 1.00 83.44 550 ALA A O 1
ATOM 4226 N N . ALA A 1 551 ? 7.702 20.015 -25.030 1.00 86.38 551 ALA A N 1
ATOM 4227 C CA . ALA A 1 551 ? 6.274 19.700 -25.042 1.00 86.38 551 ALA A CA 1
ATOM 4228 C C . ALA A 1 551 ? 5.844 18.845 -23.833 1.00 86.38 551 ALA A C 1
ATOM 4230 O O . ALA A 1 551 ? 4.804 19.104 -23.228 1.00 86.38 551 ALA A O 1
ATOM 4231 N N . MET A 1 552 ? 6.656 17.853 -23.445 1.00 88.81 552 MET A N 1
ATOM 4232 C CA . MET A 1 552 ? 6.408 17.024 -22.261 1.00 88.81 552 MET A CA 1
ATOM 4233 C C . MET A 1 552 ? 6.436 17.862 -20.977 1.00 88.81 552 MET A C 1
ATOM 4235 O O . MET A 1 552 ? 5.538 17.745 -20.144 1.00 88.81 552 MET A O 1
ATOM 4239 N N . SER A 1 553 ? 7.436 18.735 -20.820 1.00 88.19 553 SER A N 1
ATOM 4240 C CA . SER A 1 553 ? 7.527 19.627 -19.658 1.00 88.19 553 SER A CA 1
ATOM 4241 C C . SER A 1 553 ? 6.346 20.600 -19.588 1.00 88.19 553 SER A C 1
ATOM 4243 O O . SER A 1 553 ? 5.783 20.801 -18.511 1.00 88.19 553 SER A O 1
ATOM 4245 N N . ASP A 1 554 ? 5.926 21.159 -20.725 1.00 90.56 554 ASP A N 1
ATOM 4246 C CA . ASP A 1 554 ? 4.762 22.043 -20.807 1.00 90.56 554 ASP A CA 1
ATOM 4247 C C . ASP A 1 554 ? 3.466 21.329 -20.401 1.00 90.56 554 ASP A C 1
ATOM 4249 O O . ASP A 1 554 ? 2.690 21.875 -19.612 1.00 90.56 554 ASP A O 1
ATOM 4253 N N . ALA A 1 555 ? 3.254 20.101 -20.883 1.00 93.44 555 ALA A N 1
ATOM 4254 C CA . ALA A 1 555 ? 2.075 19.299 -20.560 1.00 93.44 555 ALA A CA 1
ATOM 4255 C C . ALA A 1 555 ? 2.019 18.888 -19.078 1.00 93.44 555 ALA A C 1
ATOM 4257 O O . ALA A 1 555 ? 0.939 18.820 -18.494 1.00 93.44 555 ALA A O 1
ATOM 4258 N N . LEU A 1 556 ? 3.175 18.636 -18.456 1.00 95.56 556 LEU A N 1
ATOM 4259 C CA . LEU A 1 556 ? 3.282 18.210 -17.057 1.00 95.56 556 LEU A CA 1
ATOM 4260 C C . LEU A 1 556 ? 3.251 19.367 -16.045 1.00 95.56 556 LEU A C 1
ATOM 4262 O O . LEU A 1 556 ? 2.995 19.133 -14.860 1.00 95.56 556 LEU A O 1
ATOM 4266 N N . ARG A 1 557 ? 3.450 20.615 -16.490 1.00 95.31 557 ARG A N 1
ATOM 4267 C CA . ARG A 1 557 ? 3.471 21.817 -15.637 1.00 95.31 557 ARG A CA 1
ATOM 4268 C C . ARG A 1 557 ? 2.287 21.932 -14.660 1.00 95.31 557 ARG A C 1
ATOM 4270 O O . ARG A 1 557 ? 2.540 22.266 -13.501 1.00 95.31 557 ARG A O 1
ATOM 4277 N N . PRO A 1 558 ? 1.022 21.641 -15.037 1.00 96.62 558 PRO A N 1
ATOM 4278 C CA . PRO A 1 558 ? -0.113 21.719 -14.111 1.00 96.62 558 PRO A CA 1
ATOM 4279 C C . PRO A 1 558 ? -0.007 20.783 -12.897 1.00 96.62 558 PRO A C 1
ATOM 4281 O O . PRO A 1 558 ? -0.680 21.007 -11.895 1.00 96.62 558 PRO A O 1
ATOM 4284 N N . LEU A 1 559 ? 0.832 19.745 -12.972 1.00 96.31 559 LEU A N 1
ATOM 4285 C CA . LEU A 1 559 ? 1.005 18.736 -11.926 1.00 96.31 559 LEU A CA 1
ATOM 4286 C C . LEU A 1 559 ? 2.194 19.022 -10.995 1.00 96.31 559 LEU A C 1
ATOM 4288 O O . LEU A 1 559 ? 2.338 18.350 -9.974 1.00 96.31 559 LEU A O 1
ATOM 4292 N N . HIS A 1 560 ? 3.015 20.038 -11.294 1.00 95.25 560 HIS A N 1
ATOM 4293 C CA . HIS A 1 560 ? 4.170 20.423 -10.474 1.00 95.25 560 HIS A CA 1
ATOM 4294 C C . HIS A 1 560 ? 3.845 20.634 -8.985 1.00 95.25 560 HIS A C 1
ATOM 4296 O O . HIS A 1 560 ? 4.617 20.135 -8.161 1.00 95.25 560 HIS A O 1
ATOM 4302 N N . PRO A 1 561 ? 2.721 21.280 -8.597 1.00 93.06 561 PRO A N 1
ATOM 4303 C CA . PRO A 1 561 ? 2.425 21.520 -7.184 1.00 93.06 561 PRO A CA 1
ATOM 4304 C C . PRO A 1 561 ? 2.352 20.242 -6.336 1.00 93.06 561 PRO A C 1
ATOM 4306 O O . PRO A 1 561 ? 2.710 20.268 -5.161 1.00 93.06 561 PRO A O 1
ATOM 4309 N N . ALA A 1 562 ? 1.931 19.114 -6.925 1.00 89.00 562 ALA A N 1
ATOM 4310 C CA . ALA A 1 562 ? 1.822 17.833 -6.224 1.00 89.00 562 ALA A CA 1
ATOM 4311 C C . ALA A 1 562 ? 3.187 17.219 -5.868 1.00 89.00 562 ALA A C 1
ATOM 4313 O O . ALA A 1 562 ? 3.281 16.434 -4.928 1.00 89.00 562 ALA A O 1
ATOM 4314 N N . PHE A 1 563 ? 4.235 17.556 -6.622 1.00 93.31 563 PHE A N 1
ATOM 4315 C CA . PHE A 1 563 ? 5.611 17.147 -6.341 1.00 93.31 563 PHE A CA 1
ATOM 4316 C C . PHE A 1 563 ? 6.350 18.193 -5.499 1.00 93.31 563 PHE A C 1
ATOM 4318 O O . PHE A 1 563 ? 7.052 17.847 -4.551 1.00 93.31 563 PHE A O 1
ATOM 4325 N N . GLU A 1 564 ? 6.143 19.479 -5.790 1.00 92.94 564 GLU A N 1
ATOM 4326 C CA . GLU A 1 564 ? 6.750 20.593 -5.057 1.00 92.94 564 GLU A CA 1
ATOM 4327 C C . GLU A 1 564 ? 6.375 20.582 -3.569 1.00 92.94 564 GLU A C 1
ATOM 4329 O O . GLU A 1 564 ? 7.237 20.801 -2.717 1.00 92.94 564 GLU A O 1
ATOM 4334 N N . SER A 1 565 ? 5.121 20.257 -3.235 1.00 90.50 565 SER A N 1
ATOM 4335 C CA . SER A 1 565 ? 4.680 20.123 -1.841 1.00 90.50 565 SER A CA 1
ATOM 4336 C C . SER A 1 565 ? 5.489 19.079 -1.064 1.00 90.50 565 SER A C 1
ATOM 4338 O O . SER A 1 565 ? 5.757 19.271 0.122 1.00 90.50 565 SER A O 1
ATOM 4340 N N . ARG A 1 566 ? 5.944 18.011 -1.733 1.00 92.69 566 ARG A N 1
ATOM 4341 C CA . ARG A 1 566 ? 6.760 16.943 -1.140 1.00 92.69 566 ARG A CA 1
ATOM 4342 C C . ARG A 1 566 ? 8.192 17.391 -0.887 1.00 92.69 566 ARG A C 1
ATOM 4344 O O . ARG A 1 566 ? 8.715 17.154 0.198 1.00 92.69 566 ARG A O 1
ATOM 4351 N N . GLU A 1 567 ? 8.818 18.068 -1.853 1.00 94.25 567 GLU A N 1
ATOM 4352 C CA . GLU A 1 567 ? 10.156 18.653 -1.658 1.00 94.25 567 GLU A CA 1
ATOM 4353 C C . GLU A 1 567 ? 10.139 19.717 -0.557 1.00 94.25 567 GLU A C 1
ATOM 4355 O O . GLU A 1 567 ? 11.047 19.766 0.273 1.00 94.25 567 GLU A O 1
ATOM 4360 N N . LYS A 1 568 ? 9.083 20.535 -0.507 1.00 93.00 568 LYS A N 1
ATOM 4361 C CA . LYS A 1 568 ? 8.899 21.531 0.546 1.00 93.00 568 LYS A CA 1
ATOM 4362 C C . LYS A 1 568 ? 8.754 20.877 1.919 1.00 93.00 568 LYS A C 1
ATOM 4364 O O . LYS A 1 568 ? 9.448 21.280 2.847 1.00 93.00 568 LYS A O 1
ATOM 4369 N N . TRP A 1 569 ? 7.914 19.847 2.032 1.00 92.44 569 TRP A N 1
ATOM 4370 C CA . TRP A 1 569 ? 7.742 19.100 3.278 1.00 92.44 569 TRP A CA 1
ATOM 4371 C C . TRP A 1 569 ? 9.063 18.477 3.745 1.00 92.44 569 TRP A C 1
ATOM 4373 O O . TRP A 1 569 ? 9.425 18.611 4.910 1.00 92.44 569 TRP A O 1
ATOM 4383 N N . LEU A 1 570 ? 9.831 17.869 2.832 1.00 94.19 570 LEU A N 1
ATOM 4384 C CA . LEU A 1 570 ? 11.168 17.345 3.124 1.00 94.19 570 LEU A CA 1
ATOM 4385 C C . LEU A 1 570 ? 12.078 18.433 3.713 1.00 94.19 570 LEU A C 1
ATOM 4387 O O . LEU A 1 570 ? 12.690 18.209 4.753 1.00 94.19 570 LEU A O 1
ATOM 4391 N N . LEU A 1 571 ? 12.150 19.612 3.089 1.00 94.00 571 LEU A N 1
ATOM 4392 C CA . LEU A 1 571 ? 12.968 20.728 3.581 1.00 94.00 571 LEU A CA 1
ATOM 4393 C C . LEU A 1 571 ? 12.525 21.218 4.967 1.00 94.00 571 LEU A C 1
ATOM 4395 O O . LEU A 1 571 ? 13.367 21.471 5.826 1.00 94.00 571 LEU A O 1
ATOM 4399 N N . GLU A 1 572 ? 11.217 21.310 5.210 1.00 92.06 572 GLU A N 1
ATOM 4400 C CA . GLU A 1 572 ? 10.664 21.680 6.518 1.00 92.06 572 GLU A CA 1
ATOM 4401 C C . GLU A 1 572 ? 11.062 20.667 7.602 1.00 92.06 572 GLU A C 1
ATOM 4403 O O . GLU A 1 572 ? 11.530 21.066 8.671 1.00 92.06 572 GLU A O 1
ATOM 4408 N N . GLN A 1 573 ? 10.967 19.364 7.312 1.00 90.81 573 GLN A N 1
ATOM 4409 C CA . GLN A 1 573 ? 11.394 18.320 8.249 1.00 90.81 573 GLN A CA 1
ATOM 4410 C C . GLN A 1 573 ? 12.897 18.372 8.525 1.00 90.81 573 GLN A C 1
ATOM 4412 O O . GLN A 1 573 ? 13.314 18.296 9.681 1.00 90.81 573 GLN A O 1
ATOM 4417 N N . MET A 1 574 ? 13.708 18.563 7.480 1.00 90.62 574 MET A N 1
ATOM 4418 C CA . MET A 1 574 ? 15.160 18.707 7.602 1.00 90.62 574 MET A CA 1
ATOM 4419 C C . MET A 1 574 ? 15.549 19.889 8.501 1.00 90.62 574 MET A C 1
ATOM 4421 O O . MET A 1 574 ? 16.492 19.766 9.281 1.00 90.62 574 MET A O 1
ATOM 4425 N N . ALA A 1 575 ? 14.816 21.004 8.426 1.00 87.94 575 ALA A N 1
ATOM 4426 C CA . ALA A 1 575 ? 15.047 22.185 9.254 1.00 87.94 575 ALA A CA 1
ATOM 4427 C C . ALA A 1 575 ? 14.605 22.000 10.718 1.00 87.94 575 ALA A C 1
ATOM 4429 O O . ALA A 1 575 ? 15.213 22.582 11.615 1.00 87.94 575 ALA A O 1
ATOM 4430 N N . SER A 1 576 ? 13.563 21.200 10.974 1.00 84.88 576 SER A N 1
ATOM 4431 C CA . SER A 1 576 ? 13.074 20.919 12.335 1.00 84.88 576 SER A CA 1
ATOM 4432 C C . SER A 1 576 ? 13.836 19.813 13.071 1.00 84.88 576 SER A C 1
ATOM 4434 O O . SER A 1 576 ? 13.668 19.647 14.279 1.00 84.88 576 SER A O 1
ATOM 4436 N N . GLN A 1 577 ? 14.648 19.031 12.358 1.00 83.69 577 GLN A N 1
ATOM 4437 C CA . GLN A 1 577 ? 15.313 17.858 12.910 1.00 83.69 577 GLN A CA 1
ATOM 4438 C C . GLN A 1 577 ? 16.469 18.249 13.843 1.00 83.69 577 GLN A C 1
ATOM 4440 O O . GLN A 1 577 ? 17.375 18.989 13.460 1.00 83.69 577 GLN A O 1
ATOM 4445 N N . SER A 1 578 ? 16.479 17.673 15.049 1.00 79.56 578 SER A N 1
ATOM 4446 C CA . SER A 1 578 ? 17.667 17.659 15.909 1.00 79.56 578 SER A CA 1
ATOM 4447 C C . SER A 1 578 ? 18.597 16.524 15.478 1.00 79.56 578 SER A C 1
ATOM 4449 O O . SER A 1 578 ? 18.146 15.388 15.300 1.00 79.56 578 SER A O 1
ATOM 4451 N N . TRP A 1 579 ? 19.878 16.831 15.302 1.00 80.25 579 TRP A N 1
ATOM 4452 C CA . TRP A 1 579 ? 20.919 15.873 14.933 1.00 80.25 579 TRP A CA 1
ATOM 4453 C C . TRP A 1 579 ? 21.739 15.574 16.190 1.00 80.25 579 TRP A C 1
ATOM 4455 O O . TRP A 1 579 ? 22.521 16.420 16.618 1.00 80.25 579 TRP A O 1
ATOM 4465 N N . ASP A 1 580 ? 21.503 14.424 16.827 1.00 66.88 580 ASP A N 1
ATOM 4466 C CA . ASP A 1 580 ? 22.347 13.952 17.930 1.00 66.88 580 ASP A CA 1
ATOM 4467 C C . ASP A 1 580 ? 23.625 13.271 17.399 1.00 66.88 580 ASP A C 1
ATOM 4469 O O . ASP A 1 580 ? 23.673 12.821 16.253 1.00 66.88 580 ASP A O 1
ATOM 4473 N N . ASP A 1 581 ? 24.670 13.187 18.229 1.00 57.62 581 ASP A N 1
ATOM 4474 C CA . ASP A 1 581 ? 25.963 12.596 17.833 1.00 57.62 581 ASP A CA 1
ATOM 4475 C C . ASP A 1 581 ? 25.894 11.070 17.591 1.00 57.62 581 ASP A C 1
ATOM 4477 O O . ASP A 1 581 ? 26.803 10.497 16.991 1.00 57.62 581 ASP A O 1
ATOM 4481 N N . ASN A 1 582 ? 24.829 10.388 18.039 1.00 54.72 582 ASN A N 1
ATOM 4482 C CA . ASN A 1 582 ? 24.706 8.925 17.971 1.00 54.72 582 ASN A CA 1
ATOM 4483 C C . ASN A 1 582 ? 23.893 8.418 16.759 1.00 54.72 582 ASN A C 1
ATOM 4485 O O . ASN A 1 582 ? 23.970 7.229 16.430 1.00 54.72 582 ASN A O 1
ATOM 4489 N N . THR A 1 583 ? 23.121 9.269 16.074 1.00 60.12 583 THR A N 1
ATOM 4490 C CA . THR A 1 583 ? 22.281 8.872 14.933 1.00 60.12 583 THR A CA 1
ATOM 4491 C C . THR A 1 583 ? 23.068 8.869 13.622 1.00 60.12 583 THR A C 1
ATOM 4493 O O . THR A 1 583 ? 23.660 9.867 13.214 1.00 60.12 583 THR A O 1
ATOM 4496 N N . LYS A 1 584 ? 23.006 7.763 12.863 1.00 79.06 584 LYS A N 1
ATOM 4497 C CA . LYS A 1 584 ? 23.504 7.733 11.475 1.00 79.06 584 LYS A CA 1
ATOM 4498 C C . LYS A 1 584 ? 22.670 8.681 10.601 1.00 79.06 584 LYS A C 1
ATOM 4500 O O . LYS A 1 584 ? 21.581 8.301 10.166 1.00 79.06 584 LYS A O 1
ATOM 4505 N N . ILE A 1 585 ? 23.206 9.871 10.301 1.00 85.75 585 ILE A N 1
ATOM 4506 C CA . ILE A 1 585 ? 22.583 10.942 9.486 1.00 85.75 585 ILE A CA 1
ATOM 4507 C C . ILE A 1 585 ? 21.866 10.378 8.257 1.00 85.75 585 ILE A C 1
ATOM 4509 O O . ILE A 1 585 ? 20.714 10.695 7.978 1.00 85.75 585 ILE A O 1
ATOM 4513 N N . THR A 1 586 ? 22.534 9.483 7.544 1.00 83.38 586 THR A N 1
ATOM 4514 C CA . THR A 1 586 ? 22.032 8.869 6.323 1.00 83.38 586 THR A CA 1
ATOM 4515 C C . THR A 1 586 ? 20.741 8.071 6.495 1.00 83.38 586 THR A C 1
ATOM 4517 O O . THR A 1 586 ? 19.840 8.184 5.662 1.00 83.38 586 THR A O 1
ATOM 4520 N N . LEU A 1 587 ? 20.628 7.263 7.558 1.00 83.50 587 LEU A N 1
ATOM 4521 C CA . LEU A 1 587 ? 19.411 6.488 7.820 1.00 83.50 587 LEU A CA 1
ATOM 4522 C C . LEU A 1 587 ? 18.238 7.435 8.058 1.00 83.50 587 LEU A C 1
ATOM 4524 O O . LEU A 1 587 ? 17.167 7.233 7.487 1.00 83.50 587 LEU A O 1
ATOM 4528 N N . LYS A 1 588 ? 18.477 8.508 8.820 1.00 87.31 588 LYS A N 1
ATOM 4529 C CA . LYS A 1 588 ? 17.465 9.525 9.097 1.00 87.31 588 LYS A CA 1
ATOM 4530 C C . LYS A 1 588 ? 17.052 10.279 7.836 1.00 87.31 588 LYS A C 1
ATOM 4532 O O . LYS A 1 588 ? 15.865 10.419 7.576 1.00 87.31 588 LYS A O 1
ATOM 4537 N N . VAL A 1 589 ? 18.003 10.700 7.004 1.00 90.19 589 VAL A N 1
ATOM 4538 C CA . VAL A 1 589 ? 17.709 11.367 5.723 1.00 90.19 589 VAL A CA 1
ATOM 4539 C C . VAL A 1 589 ? 16.852 10.481 4.819 1.00 90.19 589 VAL A C 1
ATOM 4541 O O . VAL A 1 589 ? 15.860 10.944 4.262 1.00 90.19 589 VAL A O 1
ATOM 4544 N N . ARG A 1 590 ? 17.188 9.193 4.700 1.00 86.94 590 ARG A N 1
ATOM 4545 C CA . ARG A 1 590 ? 16.407 8.239 3.898 1.00 86.94 590 ARG A CA 1
ATOM 4546 C C . ARG A 1 590 ? 15.001 8.031 4.454 1.00 86.94 590 ARG A C 1
ATOM 4548 O O . ARG A 1 590 ? 14.059 7.933 3.674 1.00 86.94 590 ARG A O 1
ATOM 4555 N N . GLU A 1 591 ? 14.857 7.983 5.774 1.00 85.75 591 GLU A N 1
ATOM 4556 C CA . GLU A 1 591 ? 13.558 7.920 6.445 1.00 85.75 591 GLU A CA 1
ATOM 4557 C C . GLU A 1 591 ? 12.708 9.160 6.132 1.00 85.75 591 GLU A C 1
ATOM 4559 O O . GLU A 1 591 ? 11.562 9.021 5.719 1.00 85.75 591 GLU A O 1
ATOM 4564 N N . ILE A 1 592 ? 13.276 10.366 6.232 1.00 89.12 592 ILE A N 1
ATOM 4565 C CA . ILE A 1 592 ? 12.553 11.612 5.936 1.00 89.12 592 ILE A CA 1
ATOM 4566 C C . ILE A 1 592 ? 12.165 11.676 4.449 1.00 89.12 592 ILE A C 1
ATOM 4568 O O . ILE A 1 592 ? 11.026 12.011 4.137 1.00 89.12 592 ILE A O 1
ATOM 4572 N N . ILE A 1 593 ? 13.054 11.297 3.522 1.00 90.56 593 ILE A N 1
ATOM 4573 C CA . ILE A 1 593 ? 12.731 11.194 2.084 1.00 90.56 593 ILE A CA 1
ATOM 4574 C C . ILE A 1 593 ? 11.567 10.220 1.857 1.00 90.56 593 ILE A C 1
ATOM 4576 O O . ILE A 1 593 ? 10.628 10.540 1.127 1.00 90.56 593 ILE A O 1
ATOM 4580 N N . LYS A 1 594 ? 11.602 9.047 2.503 1.00 85.38 594 LYS A N 1
ATOM 4581 C CA . LYS A 1 594 ? 10.529 8.051 2.416 1.00 85.38 594 LYS A CA 1
ATOM 4582 C C . LYS A 1 594 ? 9.209 8.612 2.951 1.00 85.38 594 LYS A C 1
ATOM 4584 O O . LYS A 1 594 ? 8.189 8.457 2.289 1.00 85.38 594 LYS A O 1
ATOM 4589 N N . ASN A 1 595 ? 9.230 9.298 4.092 1.00 84.88 595 ASN A N 1
ATOM 4590 C CA . ASN A 1 595 ? 8.044 9.912 4.698 1.00 84.88 595 ASN A CA 1
ATOM 4591 C C . ASN A 1 595 ? 7.508 11.091 3.869 1.00 84.88 595 ASN A C 1
ATOM 4593 O O . ASN A 1 595 ? 6.309 11.353 3.871 1.00 84.88 595 ASN A O 1
ATOM 4597 N N . ALA A 1 596 ? 8.368 11.752 3.087 1.00 88.69 596 ALA A N 1
ATOM 4598 C CA . ALA A 1 596 ? 7.951 12.729 2.083 1.00 88.69 596 ALA A CA 1
ATOM 4599 C C . ALA A 1 596 ? 7.213 12.070 0.890 1.00 88.69 596 ALA A C 1
ATOM 4601 O O . ALA A 1 596 ? 6.678 12.754 0.010 1.00 88.69 596 ALA A O 1
ATOM 4602 N N . GLY A 1 597 ? 7.207 10.733 0.824 1.00 85.75 597 GLY A N 1
ATOM 4603 C CA . GLY A 1 597 ? 6.759 9.943 -0.319 1.00 85.75 597 GLY A CA 1
ATOM 4604 C C . GLY A 1 597 ? 7.575 10.238 -1.575 1.00 85.75 597 GLY A C 1
ATOM 4605 O O . GLY A 1 597 ? 7.035 10.193 -2.679 1.00 85.75 597 GLY A O 1
ATOM 4606 N N . LEU A 1 598 ? 8.850 10.598 -1.401 1.00 89.31 598 LEU A N 1
ATOM 4607 C CA . LEU A 1 598 ? 9.807 10.831 -2.473 1.00 89.31 598 LEU A CA 1
ATOM 4608 C C . LEU A 1 598 ? 10.624 9.564 -2.727 1.00 89.31 598 LEU A C 1
ATOM 4610 O O . LEU A 1 598 ? 10.853 8.745 -1.835 1.00 89.31 598 LEU A O 1
ATOM 4614 N N . TYR A 1 599 ? 11.105 9.430 -3.956 1.00 85.56 599 TYR A N 1
ATOM 4615 C CA . TYR A 1 599 ? 11.985 8.344 -4.356 1.00 85.56 599 TYR A CA 1
ATOM 4616 C C . TYR A 1 599 ? 13.227 8.922 -5.019 1.00 85.56 599 TYR A C 1
ATOM 4618 O O . TYR A 1 599 ? 13.138 9.644 -6.011 1.00 85.56 599 TYR A O 1
ATOM 4626 N N . VAL A 1 600 ? 14.394 8.591 -4.470 1.00 86.19 600 VAL A N 1
ATOM 4627 C CA . VAL A 1 600 ? 15.674 8.909 -5.101 1.00 86.19 600 VAL A CA 1
ATOM 4628 C C . VAL A 1 600 ? 15.980 7.785 -6.075 1.00 86.19 600 VAL A C 1
ATOM 4630 O O . VAL A 1 600 ? 16.194 6.647 -5.663 1.00 86.19 600 VAL A O 1
ATOM 4633 N N . ARG A 1 601 ? 15.954 8.083 -7.377 1.00 81.56 601 ARG A N 1
ATOM 4634 C CA . ARG A 1 601 ? 16.200 7.072 -8.403 1.00 81.56 601 ARG A CA 1
ATOM 4635 C C . ARG A 1 601 ? 17.654 6.623 -8.369 1.00 81.56 601 ARG A C 1
ATOM 4637 O O . ARG A 1 601 ? 18.552 7.405 -8.653 1.00 81.56 601 ARG A O 1
ATOM 4644 N N . TYR A 1 602 ? 17.853 5.333 -8.119 1.00 76.31 602 TYR A N 1
ATOM 4645 C CA . TYR A 1 602 ? 19.174 4.719 -8.112 1.00 76.31 602 TYR A CA 1
ATOM 4646 C C . TYR A 1 602 ? 19.488 4.108 -9.468 1.00 76.31 602 TYR A C 1
ATOM 4648 O O . TYR A 1 602 ? 18.861 3.144 -9.906 1.00 76.31 602 TYR A O 1
ATOM 4656 N N . PHE A 1 603 ? 20.490 4.660 -10.133 1.00 77.75 603 PHE A N 1
ATOM 4657 C CA . PHE A 1 603 ? 21.018 4.100 -11.363 1.00 77.75 603 PHE A CA 1
ATOM 4658 C C . PHE A 1 603 ? 22.517 4.361 -11.448 1.00 77.75 603 PHE A C 1
ATOM 4660 O O . PHE A 1 603 ? 23.070 5.218 -10.758 1.00 77.75 603 PHE A O 1
ATOM 4667 N N . PHE A 1 604 ? 23.195 3.534 -12.233 1.00 75.25 604 PHE A N 1
ATOM 4668 C CA . PHE A 1 604 ? 24.642 3.423 -12.149 1.00 75.25 604 PHE A CA 1
ATOM 4669 C C . PHE A 1 604 ? 25.360 4.641 -12.760 1.00 75.25 604 PHE A C 1
ATOM 4671 O O . PHE A 1 604 ? 26.370 5.097 -12.228 1.00 75.25 604 PHE A O 1
ATOM 4678 N N . GLU A 1 605 ? 24.803 5.201 -13.833 1.00 81.62 605 GLU A N 1
ATOM 4679 C CA . GLU A 1 605 ? 25.330 6.382 -14.530 1.00 81.62 605 GLU A CA 1
ATOM 4680 C C . GLU A 1 605 ? 25.079 7.704 -13.788 1.00 81.62 605 GLU A C 1
ATOM 4682 O O . GLU A 1 605 ? 25.585 8.738 -14.203 1.00 81.62 605 GLU A O 1
ATOM 4687 N N . GLU A 1 606 ? 24.396 7.685 -12.638 1.00 86.31 606 GLU A N 1
ATOM 4688 C CA . GLU A 1 606 ? 24.320 8.844 -11.735 1.00 86.31 606 GLU A CA 1
ATOM 4689 C C . GLU A 1 606 ? 25.723 9.322 -11.318 1.00 86.31 606 GLU A C 1
ATOM 4691 O O . GLU A 1 606 ? 25.936 10.500 -11.033 1.00 86.31 606 GLU A O 1
ATOM 4696 N N . ARG A 1 607 ? 26.708 8.411 -11.344 1.00 89.00 607 ARG A N 1
ATOM 4697 C CA . ARG A 1 607 ? 28.124 8.714 -11.109 1.00 89.00 607 ARG A CA 1
ATOM 4698 C C . ARG A 1 607 ? 28.701 9.767 -12.058 1.00 89.00 607 ARG A C 1
ATOM 4700 O O . ARG A 1 607 ? 29.679 10.403 -11.683 1.00 89.00 607 ARG A O 1
ATOM 4707 N N . ASP A 1 608 ? 28.128 9.951 -13.250 1.00 91.50 608 ASP A N 1
ATOM 4708 C CA . ASP A 1 608 ? 28.623 10.899 -14.260 1.00 91.50 608 ASP A CA 1
ATOM 4709 C C . ASP A 1 608 ? 28.511 12.357 -13.770 1.00 91.50 608 ASP A C 1
ATOM 4711 O O . ASP A 1 608 ? 29.193 13.239 -14.279 1.00 91.50 608 ASP A O 1
ATOM 4715 N N . ARG A 1 609 ? 27.704 12.610 -12.730 1.00 92.69 609 ARG A N 1
ATOM 4716 C CA . ARG A 1 609 ? 27.525 13.927 -12.095 1.00 92.69 609 ARG A CA 1
ATOM 4717 C C . ARG A 1 609 ? 28.607 14.278 -11.066 1.00 92.69 609 ARG A C 1
ATOM 4719 O O . ARG A 1 609 ? 28.632 15.402 -10.559 1.00 92.69 609 ARG A O 1
ATOM 4726 N N . TYR A 1 610 ? 29.441 13.310 -10.689 1.00 92.31 610 TYR A N 1
ATOM 4727 C CA . TYR A 1 610 ? 30.394 13.425 -9.586 1.00 92.31 610 TYR A CA 1
ATOM 4728 C C . TYR A 1 610 ? 31.823 13.630 -10.096 1.00 92.31 610 TYR A C 1
ATOM 4730 O O . TYR A 1 610 ? 32.157 13.150 -11.181 1.00 92.31 610 TYR A O 1
ATOM 4738 N N . PRO A 1 611 ? 32.700 14.264 -9.295 1.00 92.50 611 PRO A N 1
ATOM 4739 C CA . PRO A 1 611 ? 34.127 14.329 -9.595 1.00 92.50 611 PRO A CA 1
ATOM 4740 C C . PRO A 1 611 ? 34.730 12.937 -9.877 1.00 92.50 611 PRO A C 1
ATOM 4742 O O . PRO A 1 611 ? 34.341 11.968 -9.209 1.00 92.50 611 PRO A O 1
ATOM 4745 N N . PRO A 1 612 ? 35.724 12.810 -10.779 1.00 90.94 612 PRO A N 1
ATOM 4746 C CA . PRO A 1 612 ? 36.270 11.517 -11.208 1.00 90.94 612 PRO A CA 1
ATOM 4747 C C . PRO A 1 612 ? 36.734 10.607 -10.062 1.00 90.94 612 PRO A C 1
ATOM 4749 O O . PRO A 1 612 ? 36.483 9.398 -10.071 1.00 90.94 612 PRO A O 1
ATOM 4752 N N . GLU A 1 613 ? 37.370 11.185 -9.038 1.00 89.50 613 GLU A N 1
ATOM 4753 C CA . GLU A 1 613 ? 37.836 10.448 -7.859 1.00 89.50 613 GLU A CA 1
ATOM 4754 C C . GLU A 1 613 ? 36.665 9.802 -7.099 1.00 89.50 613 GLU A C 1
ATOM 4756 O O . GLU A 1 613 ? 36.729 8.620 -6.754 1.00 89.50 613 GLU A O 1
ATOM 4761 N N . GLY A 1 614 ? 35.565 10.535 -6.904 1.00 87.88 614 GLY A N 1
ATOM 4762 C CA . GLY A 1 614 ? 34.358 10.023 -6.262 1.00 87.88 614 GLY A CA 1
ATOM 4763 C C . GLY A 1 614 ? 33.627 9.017 -7.134 1.00 87.88 614 GLY A C 1
ATOM 4764 O O . GLY A 1 614 ? 33.325 7.915 -6.673 1.00 87.88 614 GLY A O 1
ATOM 4765 N N . ALA A 1 615 ? 33.429 9.346 -8.414 1.00 87.31 615 ALA A N 1
ATOM 4766 C CA . ALA A 1 615 ? 32.797 8.471 -9.396 1.00 87.31 615 ALA A CA 1
ATOM 4767 C C . ALA A 1 615 ? 33.470 7.085 -9.436 1.00 87.31 615 ALA A C 1
ATOM 4769 O O . ALA A 1 615 ? 32.785 6.060 -9.460 1.00 87.31 615 ALA A O 1
ATOM 4770 N N . SER A 1 616 ? 34.806 7.024 -9.346 1.00 83.38 616 SER A N 1
ATOM 4771 C CA . SER A 1 616 ? 35.575 5.768 -9.352 1.00 83.38 616 SER A CA 1
ATOM 4772 C C . SER A 1 616 ? 35.193 4.786 -8.231 1.00 83.38 616 SER A C 1
ATOM 4774 O O . SER A 1 616 ? 35.331 3.564 -8.387 1.00 83.38 616 SER A O 1
ATOM 4776 N N . LYS A 1 617 ? 34.676 5.295 -7.106 1.00 80.00 617 LYS A N 1
ATOM 4777 C CA . LYS A 1 617 ? 34.331 4.499 -5.925 1.00 80.00 617 LYS A CA 1
ATOM 4778 C C . LYS A 1 617 ? 32.889 3.986 -5.933 1.00 80.00 617 LYS A C 1
ATOM 4780 O O . LYS A 1 617 ? 32.592 3.067 -5.175 1.00 80.00 617 LYS A O 1
ATOM 4785 N N . PHE A 1 618 ? 32.023 4.452 -6.840 1.00 74.62 618 PHE A N 1
ATOM 4786 C CA . PHE A 1 618 ? 30.603 4.053 -6.894 1.00 74.62 618 PHE A CA 1
ATOM 4787 C C . PHE A 1 618 ? 30.387 2.534 -7.018 1.00 74.62 618 PHE A C 1
ATOM 4789 O O . PHE A 1 618 ? 29.395 2.013 -6.519 1.00 74.62 618 PHE A O 1
ATOM 4796 N N . GLY A 1 619 ? 31.315 1.797 -7.642 1.00 61.44 619 GLY A N 1
ATOM 4797 C CA . GLY A 1 619 ? 31.219 0.333 -7.770 1.00 61.44 619 GLY A CA 1
ATOM 4798 C C . GLY A 1 619 ? 31.877 -0.491 -6.654 1.00 61.44 619 GLY A C 1
ATOM 4799 O O . GLY A 1 619 ? 31.857 -1.720 -6.751 1.00 61.44 619 GLY A O 1
ATOM 4800 N N . ASN A 1 620 ? 32.466 0.164 -5.645 1.00 55.41 620 ASN A N 1
ATOM 4801 C CA . ASN A 1 620 ? 33.094 -0.453 -4.465 1.00 55.41 620 ASN A CA 1
ATOM 4802 C C . ASN A 1 620 ? 32.464 0.016 -3.138 1.00 55.41 620 ASN A C 1
ATOM 4804 O O . ASN A 1 620 ? 32.748 -0.564 -2.094 1.00 55.41 620 ASN A O 1
ATOM 4808 N N . ILE A 1 621 ? 31.632 1.059 -3.165 1.00 54.28 621 ILE A N 1
ATOM 4809 C CA . ILE A 1 621 ? 30.926 1.567 -1.991 1.00 54.28 621 ILE A CA 1
ATOM 4810 C C . ILE A 1 621 ? 29.674 0.711 -1.775 1.00 54.28 621 ILE A C 1
ATOM 4812 O O . ILE A 1 621 ? 28.835 0.581 -2.668 1.00 54.28 621 ILE A O 1
ATOM 4816 N N . HIS A 1 622 ? 29.538 0.125 -0.583 1.00 54.12 622 HIS A N 1
ATOM 4817 C CA . HIS A 1 622 ? 28.338 -0.620 -0.178 1.00 54.12 622 HIS A CA 1
ATOM 4818 C C . HIS A 1 622 ? 27.070 0.269 -0.134 1.00 54.12 622 HIS A C 1
ATOM 4820 O O . HIS A 1 622 ? 25.955 -0.248 -0.188 1.00 54.12 622 HIS A O 1
ATOM 4826 N N . ASP A 1 623 ? 27.258 1.592 -0.191 1.00 64.88 623 ASP A N 1
ATOM 4827 C CA . ASP A 1 623 ? 26.312 2.635 0.207 1.00 64.88 623 ASP A CA 1
ATOM 4828 C C . ASP A 1 623 ? 26.050 3.697 -0.893 1.00 64.88 623 ASP A C 1
ATOM 4830 O O . ASP A 1 623 ? 25.870 4.879 -0.611 1.00 64.88 623 ASP A O 1
ATOM 4834 N N . ILE A 1 624 ? 26.010 3.324 -2.183 1.00 75.69 624 ILE A N 1
ATOM 4835 C CA . ILE A 1 624 ? 25.636 4.263 -3.277 1.00 75.69 624 ILE A CA 1
ATOM 4836 C C . ILE A 1 624 ? 24.302 4.981 -2.995 1.00 75.69 624 ILE A C 1
ATOM 4838 O O . ILE A 1 624 ? 24.124 6.155 -3.321 1.00 75.69 624 ILE A O 1
ATOM 4842 N N . TYR A 1 625 ? 23.392 4.276 -2.324 1.00 79.00 625 TYR A N 1
ATOM 4843 C CA . TYR A 1 625 ? 22.097 4.783 -1.893 1.00 79.00 625 TYR A CA 1
ATOM 4844 C C . TYR A 1 625 ? 22.237 5.986 -0.970 1.00 79.00 625 TYR A C 1
ATOM 4846 O O . TYR A 1 625 ? 21.481 6.952 -1.067 1.00 79.00 625 TYR A O 1
ATOM 4854 N N . ASP A 1 626 ? 23.239 5.943 -0.109 1.00 82.88 626 ASP A N 1
ATOM 4855 C CA . ASP A 1 626 ? 23.466 6.919 0.934 1.00 82.88 626 ASP A CA 1
ATOM 4856 C C . ASP A 1 626 ? 24.031 8.201 0.325 1.00 82.88 626 ASP A C 1
ATOM 4858 O O . ASP A 1 626 ? 23.518 9.288 0.580 1.00 82.88 626 ASP A O 1
ATOM 4862 N N . ILE A 1 627 ? 24.990 8.065 -0.594 1.00 87.19 627 ILE A N 1
ATOM 4863 C CA . ILE A 1 627 ? 25.581 9.188 -1.335 1.00 87.19 627 ILE A CA 1
ATOM 4864 C C . ILE A 1 627 ? 24.525 9.925 -2.154 1.00 87.19 627 ILE A C 1
ATOM 4866 O O . ILE A 1 627 ? 24.469 11.156 -2.111 1.00 87.19 627 ILE A O 1
ATOM 4870 N N . GLN A 1 628 ? 23.679 9.194 -2.882 1.00 89.00 628 GLN A N 1
ATOM 4871 C CA . GLN A 1 628 ? 22.631 9.804 -3.702 1.00 89.00 628 GLN A CA 1
ATOM 4872 C C . GLN A 1 628 ? 21.550 10.462 -2.837 1.00 89.00 628 GLN A C 1
ATOM 4874 O O . GLN A 1 628 ? 21.124 11.572 -3.142 1.00 89.00 628 GLN A O 1
ATOM 4879 N N . SER A 1 629 ? 21.150 9.835 -1.725 1.00 90.25 629 SER A N 1
ATOM 4880 C CA . SER A 1 629 ? 20.145 10.402 -0.809 1.00 90.25 629 SER A CA 1
ATOM 4881 C C . SER A 1 629 ? 20.646 11.678 -0.131 1.00 90.25 629 SER A C 1
ATOM 4883 O O . SER A 1 629 ? 19.923 12.670 -0.052 1.00 90.25 629 SER A O 1
ATOM 4885 N N . LEU A 1 630 ? 21.904 11.679 0.318 1.00 92.31 630 LEU A N 1
ATOM 4886 C CA . LEU A 1 630 ? 22.526 12.857 0.913 1.00 92.31 630 LEU A CA 1
ATOM 4887 C C . LEU A 1 630 ? 22.719 13.973 -0.119 1.00 92.31 630 LEU A C 1
ATOM 4889 O O . LEU A 1 630 ? 22.401 15.119 0.183 1.00 92.31 630 LEU A O 1
ATOM 4893 N N . ASN A 1 631 ? 23.173 13.667 -1.342 1.00 93.62 631 ASN A N 1
ATOM 4894 C CA . ASN A 1 631 ? 23.292 14.692 -2.386 1.00 93.62 631 ASN A CA 1
ATOM 4895 C C . ASN A 1 631 ? 21.929 15.245 -2.803 1.00 93.62 631 ASN A C 1
ATOM 4897 O O . ASN A 1 631 ? 21.804 16.455 -2.939 1.00 93.62 631 ASN A O 1
ATOM 4901 N N . TYR A 1 632 ? 20.891 14.411 -2.906 1.00 94.56 632 TYR A N 1
ATOM 4902 C CA . TYR A 1 632 ? 19.531 14.872 -3.191 1.00 94.56 632 TYR A CA 1
ATOM 4903 C C . TYR A 1 632 ? 19.094 15.970 -2.209 1.00 94.56 632 TYR A C 1
ATOM 4905 O O . TYR A 1 632 ? 18.671 17.049 -2.620 1.00 94.56 632 TYR A O 1
ATOM 4913 N N . VAL A 1 633 ? 19.275 15.740 -0.904 1.00 95.31 633 VAL A N 1
ATOM 4914 C CA . VAL A 1 633 ? 18.941 16.735 0.126 1.00 95.31 633 VAL A CA 1
ATOM 4915 C C . VAL A 1 633 ? 19.901 17.922 0.114 1.00 95.31 633 VAL A C 1
ATOM 4917 O O . VAL A 1 633 ? 19.457 19.064 0.217 1.00 95.31 633 VAL A O 1
ATOM 4920 N N . TYR A 1 634 ? 21.203 17.682 -0.052 1.00 95.00 634 TYR A N 1
ATOM 4921 C CA . TYR A 1 634 ? 22.212 18.736 -0.159 1.00 95.00 634 TYR A CA 1
ATOM 4922 C C . TYR A 1 634 ? 21.881 19.719 -1.288 1.00 95.00 634 TYR A C 1
ATOM 4924 O O . TYR A 1 634 ? 21.894 20.930 -1.080 1.00 95.00 634 TYR A O 1
ATOM 4932 N N . GLU A 1 635 ? 21.528 19.214 -2.470 1.00 95.25 635 GLU A N 1
ATOM 4933 C CA . GLU A 1 635 ? 21.150 20.017 -3.632 1.00 95.25 635 GLU A CA 1
ATOM 4934 C C . GLU A 1 635 ? 19.910 20.874 -3.361 1.00 95.25 635 GLU A C 1
ATOM 4936 O O . GLU A 1 635 ? 19.889 22.053 -3.730 1.00 95.25 635 GLU A O 1
ATOM 4941 N N . LEU A 1 636 ? 18.899 20.309 -2.692 1.00 95.50 636 LEU A N 1
ATOM 4942 C CA . LEU A 1 636 ? 17.674 21.024 -2.332 1.00 95.50 636 LEU A CA 1
ATOM 4943 C C . LEU A 1 636 ? 17.928 22.119 -1.291 1.00 95.50 636 LEU A C 1
ATOM 4945 O O . LEU A 1 636 ? 17.504 23.254 -1.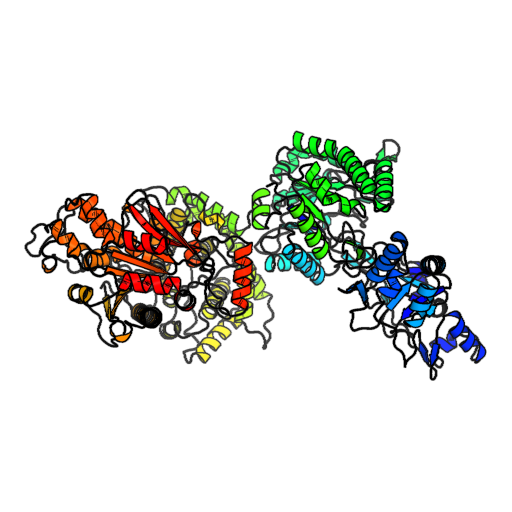506 1.00 95.50 636 LEU A O 1
ATOM 4949 N N . LEU A 1 637 ? 18.662 21.818 -0.215 1.00 94.62 637 LEU A N 1
ATOM 4950 C CA . LEU A 1 637 ? 19.019 22.794 0.824 1.00 94.62 637 LEU A CA 1
ATOM 4951 C C . LEU A 1 637 ? 19.825 23.954 0.233 1.00 94.62 637 LEU A C 1
ATOM 4953 O O . LEU A 1 637 ? 19.510 25.121 0.462 1.00 94.62 637 LEU A O 1
ATOM 4957 N N . GLN A 1 638 ? 20.815 23.636 -0.604 1.00 93.19 638 GLN A N 1
ATOM 4958 C CA . GLN A 1 638 ? 21.637 24.629 -1.291 1.00 93.19 638 GLN A CA 1
ATOM 4959 C C . GLN A 1 638 ? 20.811 25.510 -2.234 1.00 93.19 638 GLN A C 1
ATOM 4961 O O . GLN A 1 638 ? 21.020 26.720 -2.284 1.00 93.19 638 GLN A O 1
ATOM 4966 N N . LYS A 1 639 ? 19.864 24.927 -2.981 1.00 91.44 639 LYS A N 1
ATOM 4967 C CA . LYS A 1 639 ? 18.954 25.683 -3.855 1.00 91.44 639 LYS A CA 1
ATOM 4968 C C . LYS A 1 639 ? 18.006 26.581 -3.051 1.00 91.44 639 LYS A C 1
ATOM 4970 O O . LYS A 1 639 ? 17.695 27.678 -3.504 1.00 91.44 639 LYS A O 1
ATOM 4975 N N . ALA A 1 640 ? 17.567 26.130 -1.878 1.00 92.12 640 ALA A N 1
ATOM 4976 C CA . ALA A 1 640 ? 16.692 26.878 -0.979 1.00 92.12 640 ALA A CA 1
ATOM 4977 C C . ALA A 1 640 ? 17.429 27.936 -0.132 1.00 92.12 640 ALA A C 1
ATOM 4979 O O . ALA A 1 640 ? 16.779 28.684 0.595 1.00 92.12 640 ALA A O 1
ATOM 4980 N N . GLY A 1 641 ? 18.765 28.001 -0.197 1.00 92.44 641 GLY A N 1
ATOM 4981 C CA . GLY A 1 641 ? 19.568 28.889 0.649 1.00 92.44 641 GLY A CA 1
ATOM 4982 C C . GLY A 1 641 ? 19.539 28.516 2.138 1.00 92.44 641 GLY A C 1
ATOM 4983 O O . GLY A 1 641 ? 19.741 29.382 2.986 1.00 92.44 641 GLY A O 1
ATOM 4984 N N . GLN A 1 642 ? 19.258 27.251 2.459 1.00 92.62 642 GLN A N 1
ATOM 4985 C CA . GLN A 1 642 ? 19.200 26.721 3.824 1.00 92.62 642 GLN A CA 1
ATOM 4986 C C . GLN A 1 642 ? 20.542 26.095 4.243 1.00 92.62 642 GLN A C 1
ATOM 4988 O O . GLN A 1 642 ? 21.392 25.793 3.401 1.00 92.62 642 GLN A O 1
ATOM 4993 N N . ASP A 1 643 ? 20.747 25.897 5.550 1.00 91.00 643 ASP A N 1
ATOM 4994 C CA . ASP A 1 643 ? 21.979 25.288 6.065 1.00 91.00 643 ASP A CA 1
ATOM 4995 C C . ASP A 1 643 ? 22.084 23.812 5.647 1.00 91.00 643 ASP A C 1
ATOM 4997 O O . ASP A 1 643 ? 21.218 22.997 5.951 1.00 91.00 643 ASP A O 1
ATOM 5001 N N . ALA A 1 644 ? 23.173 23.471 4.957 1.00 92.38 644 ALA A N 1
ATOM 5002 C CA . ALA A 1 644 ? 23.468 22.123 4.483 1.00 92.38 644 ALA A CA 1
ATOM 5003 C C . ALA A 1 644 ? 24.723 21.516 5.134 1.00 92.38 644 ALA A C 1
ATOM 5005 O O . ALA A 1 644 ? 25.192 20.471 4.679 1.00 92.38 644 ALA A O 1
ATOM 5006 N N . LYS A 1 645 ? 25.292 22.149 6.173 1.00 91.69 645 LYS A N 1
ATOM 5007 C CA . LYS A 1 645 ? 26.564 21.732 6.793 1.00 91.69 645 LYS A CA 1
ATOM 5008 C C . LYS A 1 645 ? 26.544 20.298 7.302 1.00 91.69 645 LYS A C 1
ATOM 5010 O O . LYS A 1 645 ? 27.497 19.572 7.055 1.00 91.69 645 LYS A O 1
ATOM 5015 N N . ILE A 1 646 ? 25.466 19.879 7.967 1.00 90.00 646 ILE A N 1
ATOM 5016 C CA . ILE A 1 646 ? 25.343 18.520 8.519 1.00 90.00 646 ILE A CA 1
ATOM 5017 C C . ILE A 1 646 ? 25.382 17.457 7.406 1.00 90.00 646 ILE A C 1
ATOM 5019 O O . ILE A 1 646 ? 26.089 16.458 7.506 1.00 90.00 646 ILE A O 1
ATOM 5023 N N . ILE A 1 647 ? 24.691 17.718 6.293 1.00 92.44 647 ILE A N 1
ATOM 5024 C CA . ILE A 1 647 ? 24.643 16.822 5.131 1.00 92.44 647 ILE A CA 1
ATOM 5025 C C . ILE A 1 647 ? 25.982 16.811 4.403 1.00 92.44 647 ILE A C 1
ATOM 5027 O O . ILE A 1 647 ? 26.483 15.754 4.023 1.00 92.44 647 ILE A O 1
ATOM 5031 N N . GLN A 1 648 ? 26.584 17.990 4.250 1.00 93.56 648 GLN A N 1
ATOM 5032 C CA . GLN A 1 648 ? 27.917 18.130 3.690 1.00 93.56 648 GLN A CA 1
ATOM 5033 C C . GLN A 1 648 ? 28.950 17.362 4.524 1.00 93.56 648 GLN A C 1
ATOM 5035 O O . GLN A 1 648 ? 29.755 16.641 3.943 1.00 93.56 648 GLN A O 1
ATOM 5040 N N . GLN A 1 649 ? 28.909 17.465 5.855 1.00 91.25 649 GLN A N 1
ATOM 5041 C CA . GLN A 1 649 ? 29.798 16.729 6.751 1.00 91.25 649 GLN A CA 1
ATOM 5042 C C . GLN A 1 649 ? 29.613 15.217 6.586 1.00 91.25 649 GLN A C 1
ATOM 5044 O O . GLN A 1 649 ? 30.595 14.516 6.371 1.00 91.25 649 GLN A O 1
ATOM 5049 N N . GLY A 1 650 ? 28.368 14.728 6.544 1.00 89.94 650 GLY A N 1
ATOM 5050 C CA . GLY A 1 650 ? 28.087 13.310 6.291 1.00 89.94 650 GLY A CA 1
ATOM 5051 C C . GLY A 1 650 ? 28.687 12.801 4.972 1.00 89.94 650 GLY A C 1
ATOM 5052 O O . GLY A 1 650 ? 29.299 11.735 4.938 1.00 89.94 650 GLY A O 1
ATOM 5053 N N . LEU A 1 651 ? 28.596 13.581 3.889 1.00 91.00 651 LEU A N 1
ATOM 5054 C CA . LEU A 1 651 ? 29.244 13.248 2.611 1.00 91.00 651 LEU A CA 1
ATOM 5055 C C . LEU A 1 651 ? 30.778 13.272 2.702 1.00 91.00 651 LEU A C 1
ATOM 5057 O O . LEU A 1 651 ? 31.443 12.411 2.123 1.00 91.00 651 LEU A O 1
ATOM 5061 N N . GLN A 1 652 ? 31.348 14.226 3.440 1.00 91.88 652 GLN A N 1
ATOM 5062 C CA . GLN A 1 652 ? 32.793 14.340 3.661 1.00 91.88 652 GLN A CA 1
ATOM 5063 C C . GLN A 1 652 ? 33.348 13.196 4.524 1.00 91.88 652 GLN A C 1
ATOM 5065 O O . GLN A 1 652 ? 34.470 12.739 4.287 1.00 91.88 652 GLN A O 1
ATOM 5070 N N . ASP A 1 653 ? 32.570 12.707 5.487 1.00 89.38 653 ASP A N 1
ATOM 5071 C CA . ASP A 1 653 ? 32.925 11.571 6.338 1.00 89.38 653 ASP A CA 1
ATOM 5072 C C . ASP A 1 653 ? 32.933 10.269 5.532 1.00 89.38 653 ASP A C 1
ATOM 5074 O O . ASP A 1 653 ? 33.889 9.495 5.621 1.00 89.38 653 ASP A O 1
ATOM 5078 N N . ILE A 1 654 ? 31.932 10.067 4.664 1.00 87.94 654 ILE A N 1
ATOM 5079 C CA . ILE A 1 654 ? 31.907 8.942 3.714 1.00 87.94 654 ILE A CA 1
ATOM 5080 C C . ILE A 1 654 ? 33.094 9.032 2.746 1.00 87.94 654 ILE A C 1
ATOM 5082 O O . ILE A 1 654 ? 33.757 8.033 2.473 1.00 87.94 654 ILE A O 1
ATOM 5086 N N . ALA A 1 655 ? 33.412 10.226 2.241 1.00 89.50 655 ALA A N 1
ATOM 5087 C CA . ALA A 1 655 ? 34.564 10.415 1.364 1.00 89.50 655 ALA A CA 1
ATOM 5088 C C . ALA A 1 655 ? 35.881 10.052 2.078 1.00 89.50 655 ALA A C 1
ATOM 5090 O O . ALA A 1 655 ? 36.704 9.309 1.542 1.00 89.50 655 ALA A O 1
ATOM 5091 N N . THR A 1 656 ? 36.038 10.498 3.327 1.00 89.25 656 THR A N 1
ATOM 5092 C CA . THR A 1 656 ? 37.219 10.205 4.149 1.00 89.25 656 THR A CA 1
ATOM 5093 C C . THR A 1 656 ? 37.343 8.705 4.436 1.00 89.25 656 THR A C 1
ATOM 5095 O O . THR A 1 656 ? 38.433 8.150 4.301 1.00 89.25 656 THR A O 1
ATOM 5098 N N . SER A 1 657 ? 36.242 8.019 4.764 1.00 87.25 657 SER A N 1
ATOM 5099 C CA . SER A 1 657 ? 36.249 6.568 5.013 1.00 87.25 657 SER A CA 1
ATOM 5100 C C . SER A 1 657 ? 36.569 5.747 3.757 1.00 87.25 657 SER A C 1
ATOM 5102 O O . SER A 1 657 ? 37.163 4.674 3.850 1.00 87.25 657 SER A O 1
ATOM 5104 N N . CYS A 1 658 ? 36.253 6.280 2.574 1.00 85.12 658 CYS A N 1
ATOM 5105 C CA . CYS A 1 658 ? 36.608 5.697 1.281 1.00 85.12 658 CYS A CA 1
ATOM 5106 C C . CYS A 1 658 ? 38.044 6.022 0.824 1.00 85.12 658 CYS A C 1
ATOM 5108 O O . CYS A 1 658 ? 38.461 5.555 -0.245 1.00 85.12 658 CYS A O 1
ATOM 5110 N N . GLY A 1 659 ? 38.791 6.816 1.600 1.00 88.75 659 GLY A N 1
ATOM 5111 C CA . GLY A 1 659 ? 40.158 7.232 1.286 1.00 88.75 659 GLY A CA 1
ATOM 5112 C C . GLY A 1 659 ? 40.257 8.158 0.071 1.00 88.75 659 GLY A C 1
ATOM 5113 O O . GLY A 1 659 ? 41.219 8.045 -0.684 1.00 88.75 659 GLY A O 1
ATOM 5114 N N . ILE A 1 660 ? 39.255 9.015 -0.149 1.00 90.88 660 ILE A N 1
ATOM 5115 C CA . ILE A 1 660 ? 39.211 10.004 -1.242 1.00 90.88 660 ILE A CA 1
ATOM 5116 C C . ILE A 1 660 ? 39.079 11.427 -0.687 1.00 90.88 660 ILE A C 1
ATOM 5118 O O . ILE A 1 660 ? 38.783 11.618 0.497 1.00 90.88 660 ILE A O 1
ATOM 5122 N N . SER A 1 661 ? 39.292 12.444 -1.527 1.00 93.19 661 SER A N 1
ATOM 5123 C CA . SER A 1 661 ? 39.130 13.840 -1.112 1.00 93.19 661 SER A CA 1
ATOM 5124 C C . SER A 1 661 ? 37.719 14.120 -0.589 1.00 93.19 661 SER A C 1
ATOM 5126 O O . SER A 1 661 ? 36.716 13.670 -1.145 1.00 93.19 661 SER A O 1
ATOM 5128 N N . ARG A 1 662 ? 37.636 14.939 0.468 1.00 91.94 662 ARG A N 1
ATOM 5129 C CA . ARG A 1 662 ? 36.384 15.311 1.150 1.00 91.94 662 ARG A CA 1
ATOM 5130 C C . ARG A 1 662 ? 35.325 15.890 0.206 1.00 91.94 662 ARG A C 1
ATOM 5132 O O . ARG A 1 662 ? 34.138 15.780 0.481 1.00 91.94 662 ARG A O 1
ATOM 5139 N N . HIS A 1 663 ? 35.731 16.491 -0.909 1.00 91.62 663 HIS A N 1
ATOM 5140 C CA . HIS A 1 663 ? 34.808 17.095 -1.870 1.00 91.62 663 HIS A CA 1
ATOM 5141 C C . HIS A 1 663 ? 34.382 16.159 -3.006 1.00 91.62 663 HIS A C 1
ATOM 5143 O O . HIS A 1 663 ? 33.484 16.504 -3.767 1.00 91.62 663 HIS A O 1
ATOM 5149 N N . SER A 1 664 ? 34.967 14.965 -3.101 1.00 91.44 664 SER A N 1
ATOM 5150 C CA . SER A 1 664 ? 34.779 14.067 -4.243 1.00 91.44 664 SER A CA 1
ATOM 5151 C C . SER A 1 664 ? 33.399 13.403 -4.288 1.00 91.44 664 SER A C 1
ATOM 5153 O O . SER A 1 664 ? 33.006 12.895 -5.331 1.00 91.44 664 SER A O 1
ATOM 5155 N N . LEU A 1 665 ? 32.628 13.441 -3.193 1.00 91.00 665 LEU A N 1
ATOM 5156 C CA . LEU A 1 665 ? 31.242 12.950 -3.137 1.00 91.00 665 LEU A CA 1
ATOM 5157 C C . LEU A 1 665 ? 30.190 14.069 -3.123 1.00 91.00 665 LEU A C 1
ATOM 5159 O O . LEU A 1 665 ? 29.016 13.787 -2.888 1.00 91.00 665 LEU A O 1
ATOM 5163 N N . LEU A 1 666 ? 30.588 15.322 -3.359 1.00 92.00 666 LEU A N 1
ATOM 5164 C CA . LEU A 1 666 ? 29.673 16.457 -3.482 1.00 92.00 666 LEU A CA 1
ATOM 5165 C C . LEU A 1 666 ? 29.435 16.771 -4.961 1.00 92.00 666 LEU A C 1
ATOM 5167 O O . LEU A 1 666 ? 30.383 16.981 -5.715 1.00 92.00 666 LEU A O 1
ATOM 5171 N N . THR A 1 667 ? 28.172 16.869 -5.371 1.00 91.19 667 THR A N 1
ATOM 5172 C CA . THR A 1 667 ? 27.831 17.342 -6.721 1.00 91.19 667 THR A CA 1
ATOM 5173 C C . THR A 1 667 ? 28.118 18.839 -6.870 1.00 91.19 667 THR A C 1
ATOM 5175 O O . THR A 1 667 ? 27.721 19.646 -6.019 1.00 91.19 667 THR A O 1
ATOM 5178 N N . HIS A 1 668 ? 28.743 19.235 -7.980 1.00 91.06 668 HIS A N 1
ATOM 5179 C CA . HIS A 1 668 ? 28.957 20.645 -8.313 1.00 91.06 668 HIS A CA 1
ATOM 5180 C C . HIS A 1 668 ? 27.646 21.379 -8.626 1.00 91.06 668 HIS A C 1
ATOM 5182 O O . HIS A 1 668 ? 26.655 20.774 -9.026 1.00 91.06 668 HIS A O 1
ATOM 5188 N N . ALA A 1 669 ? 27.645 22.713 -8.505 1.00 91.62 669 ALA A N 1
ATOM 5189 C CA . ALA A 1 669 ? 26.456 23.538 -8.744 1.00 91.62 669 ALA A CA 1
ATOM 5190 C C . ALA A 1 669 ? 25.854 23.364 -10.153 1.00 91.62 669 ALA A C 1
ATOM 5192 O O . ALA A 1 669 ? 24.635 23.329 -10.289 1.00 91.62 669 ALA A O 1
ATOM 5193 N N . HIS A 1 670 ? 26.698 23.204 -11.175 1.00 92.81 670 HIS A N 1
ATOM 5194 C CA . HIS A 1 670 ? 26.279 22.980 -12.563 1.00 92.81 670 HIS A CA 1
ATOM 5195 C C . HIS A 1 670 ? 25.848 21.526 -12.848 1.00 92.81 670 HIS A C 1
ATOM 5197 O O . HIS A 1 670 ? 25.303 21.260 -13.911 1.00 92.81 670 HIS A O 1
ATOM 5203 N N . GLN A 1 671 ? 26.070 20.600 -11.907 1.00 94.81 671 GLN A N 1
ATOM 5204 C CA . GLN A 1 671 ? 25.662 19.191 -11.994 1.00 94.81 671 GLN A CA 1
ATOM 5205 C C . GLN A 1 671 ? 24.379 18.889 -11.201 1.00 94.81 671 GLN A C 1
ATOM 5207 O O . GLN A 1 671 ? 23.941 17.739 -11.141 1.00 94.81 671 GLN A O 1
ATOM 5212 N N . ARG A 1 672 ? 23.769 19.891 -10.553 1.00 92.50 672 ARG A N 1
ATOM 5213 C CA . ARG A 1 672 ? 22.535 19.722 -9.767 1.00 92.50 672 ARG A CA 1
ATOM 5214 C C . ARG A 1 672 ? 21.350 19.423 -10.681 1.00 92.50 672 ARG A C 1
ATOM 5216 O O . ARG A 1 672 ? 21.197 20.067 -11.717 1.00 92.50 672 ARG A O 1
ATOM 5223 N N . LYS A 1 673 ? 20.482 18.491 -10.282 1.00 93.56 673 LYS A N 1
ATOM 5224 C CA . LYS A 1 673 ? 19.313 18.131 -11.102 1.00 93.56 673 LYS A CA 1
ATOM 5225 C C . LYS A 1 673 ? 18.344 19.310 -11.203 1.00 93.56 673 LYS A C 1
ATOM 5227 O O . LYS A 1 673 ? 18.058 19.977 -10.203 1.00 93.56 673 LYS A O 1
ATOM 5232 N N . SER A 1 674 ? 17.789 19.541 -12.393 1.00 92.50 674 SER A N 1
ATOM 5233 C CA . SER A 1 674 ? 16.687 20.489 -12.583 1.00 92.50 674 SER A CA 1
ATOM 5234 C C . SER A 1 674 ? 15.434 20.011 -11.826 1.00 92.50 674 SER A C 1
ATOM 5236 O O . SER A 1 674 ? 15.319 18.838 -11.466 1.00 92.50 674 SER A O 1
ATOM 5238 N N . PHE A 1 675 ? 14.480 20.912 -11.555 1.00 93.75 675 PHE A N 1
ATOM 5239 C CA . PHE A 1 675 ? 13.192 20.501 -10.967 1.00 93.75 675 PHE A CA 1
ATOM 5240 C C . PHE A 1 675 ? 12.464 19.514 -11.891 1.00 93.75 675 PHE A C 1
ATOM 5242 O O . PHE A 1 675 ? 11.970 18.492 -11.426 1.00 93.75 675 PHE A O 1
ATOM 5249 N N . ASN A 1 676 ? 12.471 19.794 -13.200 1.00 92.81 676 ASN A N 1
ATOM 5250 C CA . ASN A 1 676 ? 11.861 18.940 -14.215 1.00 92.81 676 ASN A CA 1
ATOM 5251 C C . ASN A 1 676 ? 12.461 17.533 -14.192 1.00 92.81 676 ASN A C 1
ATOM 5253 O O . ASN A 1 676 ? 11.712 16.565 -14.131 1.00 92.81 676 ASN A O 1
ATOM 5257 N N . LEU A 1 677 ? 13.792 17.409 -14.161 1.00 93.19 677 LEU A N 1
ATOM 5258 C CA . LEU A 1 677 ? 14.446 16.106 -14.096 1.00 93.19 677 LEU A CA 1
ATOM 5259 C C . LEU A 1 677 ? 14.021 15.321 -12.849 1.00 93.19 677 LEU A C 1
ATOM 5261 O O . LEU A 1 677 ? 13.620 14.166 -12.968 1.00 93.19 677 LEU A O 1
ATOM 5265 N N . ARG A 1 678 ? 14.032 15.945 -11.663 1.00 94.62 678 ARG A N 1
ATOM 5266 C CA . ARG A 1 678 ? 13.598 15.272 -10.424 1.00 94.62 678 ARG A CA 1
ATOM 5267 C C . ARG A 1 678 ? 12.124 14.870 -10.467 1.00 94.62 678 ARG A C 1
ATOM 5269 O O . ARG A 1 678 ? 11.783 13.784 -10.008 1.00 94.62 678 ARG A O 1
ATOM 5276 N N . PHE A 1 679 ? 11.264 15.698 -11.060 1.00 95.69 679 PHE A N 1
ATOM 5277 C CA . PHE A 1 679 ? 9.850 15.372 -11.216 1.00 95.69 679 PHE A CA 1
ATOM 5278 C C . PHE A 1 679 ? 9.626 14.199 -12.182 1.00 95.69 679 PHE A C 1
ATOM 5280 O O . PHE A 1 679 ? 8.849 13.296 -11.879 1.00 95.69 679 PHE A O 1
ATOM 5287 N N . LEU A 1 680 ? 10.343 14.154 -13.308 1.00 94.56 680 LEU A N 1
ATOM 5288 C CA . LEU A 1 680 ? 10.285 13.029 -14.247 1.00 94.56 680 LEU A CA 1
ATOM 5289 C C . LEU A 1 680 ? 10.776 11.726 -13.592 1.00 94.56 680 LEU A C 1
ATOM 5291 O O . LEU A 1 680 ? 10.135 10.686 -13.741 1.00 94.56 680 LEU A O 1
ATOM 5295 N N . GLU A 1 681 ? 11.872 11.780 -12.824 1.00 93.94 681 GLU A N 1
ATOM 5296 C CA . GLU A 1 681 ? 12.369 10.634 -12.046 1.00 93.94 681 GLU A CA 1
ATOM 5297 C C . GLU A 1 681 ? 11.361 10.161 -10.997 1.00 93.94 681 GLU A C 1
ATOM 5299 O O . GLU A 1 681 ? 11.177 8.957 -10.806 1.00 93.94 681 GLU A O 1
ATOM 5304 N N . TYR A 1 682 ? 10.674 11.102 -10.354 1.00 94.38 682 TYR A N 1
ATOM 5305 C CA . TYR A 1 682 ? 9.606 10.790 -9.423 1.00 94.38 682 TYR A CA 1
ATOM 5306 C C . TYR A 1 682 ? 8.438 10.086 -10.122 1.00 94.38 682 TYR A C 1
ATOM 5308 O O . TYR A 1 682 ? 8.031 9.017 -9.673 1.00 94.38 682 TYR A O 1
ATOM 5316 N N . LEU A 1 683 ? 7.949 10.601 -11.254 1.00 94.75 683 LEU A N 1
ATOM 5317 C CA . LEU A 1 683 ? 6.828 10.004 -11.989 1.00 94.75 683 LEU A CA 1
ATOM 5318 C C . LEU A 1 683 ? 7.093 8.547 -12.394 1.00 94.75 683 LEU A C 1
ATOM 5320 O O . LEU A 1 683 ? 6.229 7.694 -12.188 1.00 94.75 683 LEU A O 1
ATOM 5324 N N . VAL A 1 684 ? 8.287 8.230 -12.911 1.00 92.94 684 VAL A N 1
ATOM 5325 C CA . VAL A 1 684 ? 8.618 6.842 -13.300 1.00 92.94 684 VAL A CA 1
ATOM 5326 C C . VAL A 1 684 ? 8.751 5.896 -12.104 1.00 92.94 684 VAL A C 1
ATOM 5328 O O . VAL A 1 684 ? 8.645 4.685 -12.278 1.00 92.94 684 VAL A O 1
ATOM 5331 N N . SER A 1 685 ? 8.956 6.427 -10.895 1.00 90.50 685 SER A N 1
ATOM 5332 C CA . SER A 1 685 ? 9.042 5.638 -9.660 1.00 90.50 685 SER A CA 1
ATOM 5333 C C . SER A 1 685 ? 7.685 5.300 -9.035 1.00 90.50 685 SER A C 1
ATOM 5335 O O . SER A 1 685 ? 7.612 4.443 -8.156 1.00 90.50 685 SER A O 1
ATOM 5337 N N . LEU A 1 686 ? 6.602 5.952 -9.475 1.00 91.06 686 LEU A N 1
ATOM 5338 C CA . LEU A 1 686 ? 5.271 5.749 -8.894 1.00 91.06 686 LEU A CA 1
ATOM 5339 C C . LEU A 1 686 ? 4.691 4.372 -9.228 1.00 91.06 686 LEU A C 1
ATOM 5341 O O . LEU A 1 686 ? 3.928 3.820 -8.432 1.00 91.06 686 LEU A O 1
ATOM 5345 N N . SER A 1 687 ? 5.052 3.802 -10.381 1.00 90.81 687 SER A N 1
ATOM 5346 C CA . SER A 1 687 ? 4.621 2.461 -10.769 1.00 90.81 687 SER A CA 1
ATOM 5347 C C . SER A 1 687 ? 5.563 1.399 -10.205 1.00 90.81 687 SER A C 1
ATOM 5349 O O . SER A 1 687 ? 6.757 1.442 -10.484 1.00 90.81 687 SER A O 1
ATOM 5351 N N . CYS A 1 688 ? 5.009 0.404 -9.504 1.00 88.38 688 CYS A N 1
ATOM 5352 C CA . CYS A 1 688 ? 5.744 -0.699 -8.866 1.00 88.38 688 CYS A CA 1
ATOM 5353 C C . CYS A 1 688 ? 6.756 -0.248 -7.804 1.00 88.38 688 CYS A C 1
ATOM 5355 O O . CYS A 1 688 ? 7.938 -0.069 -8.081 1.00 88.38 688 CYS A O 1
ATOM 5357 N N . SER A 1 689 ? 6.300 -0.153 -6.559 1.00 82.12 689 SER A N 1
ATOM 5358 C CA . SER A 1 689 ? 7.138 0.136 -5.390 1.00 82.12 689 SER A CA 1
ATOM 5359 C C . SER A 1 689 ? 6.982 -0.954 -4.336 1.00 82.12 689 SER A C 1
ATOM 5361 O O . SER A 1 689 ? 6.010 -1.700 -4.361 1.00 82.12 689 SER A O 1
ATOM 5363 N N . PHE A 1 690 ? 7.924 -1.079 -3.406 1.00 78.25 690 PHE A N 1
ATOM 5364 C CA . PHE A 1 690 ? 7.762 -2.014 -2.293 1.00 78.25 690 PHE A CA 1
ATOM 5365 C C . PHE A 1 690 ? 6.818 -1.475 -1.216 1.00 78.25 690 PHE A C 1
ATOM 5367 O O . PHE A 1 690 ? 6.797 -0.274 -0.937 1.00 78.25 690 PHE A O 1
ATOM 5374 N N . SER A 1 691 ? 6.089 -2.381 -0.565 1.00 72.81 691 SER A N 1
ATOM 5375 C CA . SER A 1 691 ? 5.479 -2.123 0.740 1.00 72.81 691 SER A CA 1
ATOM 5376 C C . SER A 1 691 ? 6.555 -1.783 1.790 1.00 72.81 691 SER A C 1
ATOM 5378 O O . SER A 1 691 ? 7.717 -2.171 1.628 1.00 72.81 691 SER A O 1
ATOM 5380 N N . PRO A 1 692 ? 6.215 -1.074 2.887 1.00 68.94 692 PRO A N 1
ATOM 5381 C CA . PRO A 1 692 ? 7.179 -0.709 3.930 1.00 68.94 692 PRO A CA 1
ATOM 5382 C C . PRO A 1 692 ? 7.975 -1.882 4.526 1.00 68.94 692 PRO A C 1
ATOM 5384 O O . PRO A 1 692 ? 9.119 -1.684 4.934 1.00 68.94 692 PRO A O 1
ATOM 5387 N N . ASP A 1 693 ? 7.387 -3.079 4.555 1.00 67.69 693 ASP A N 1
ATOM 5388 C CA . ASP A 1 693 ? 7.964 -4.329 5.066 1.00 67.69 693 ASP A CA 1
ATOM 5389 C C . ASP A 1 693 ? 8.620 -5.210 3.976 1.00 67.69 693 ASP A C 1
ATOM 5391 O O . ASP A 1 693 ? 9.129 -6.299 4.276 1.00 67.69 693 ASP A O 1
ATOM 5395 N N . TYR A 1 694 ? 8.626 -4.729 2.726 1.00 72.06 694 TYR A N 1
ATOM 5396 C CA . TYR A 1 694 ? 9.238 -5.343 1.544 1.00 72.06 694 TYR A CA 1
ATOM 5397 C C . TYR A 1 694 ? 8.696 -6.734 1.181 1.00 72.06 694 TYR A C 1
ATOM 5399 O O . TYR A 1 694 ? 9.421 -7.571 0.636 1.00 72.06 694 TYR A O 1
ATOM 5407 N N . THR A 1 695 ? 7.426 -7.000 1.488 1.00 71.50 695 THR A N 1
ATOM 5408 C CA . THR A 1 695 ? 6.760 -8.278 1.179 1.00 71.50 695 THR A CA 1
ATOM 5409 C C . THR A 1 695 ? 5.846 -8.206 -0.045 1.00 71.50 695 THR A C 1
ATOM 5411 O O . THR A 1 695 ? 5.549 -9.233 -0.664 1.00 71.50 695 THR A O 1
ATOM 5414 N N . GLU A 1 696 ? 5.435 -7.002 -0.445 1.00 78.19 696 GLU A N 1
ATOM 5415 C CA . GLU A 1 696 ? 4.547 -6.756 -1.576 1.00 78.19 696 GLU A CA 1
ATOM 5416 C C . GLU A 1 696 ? 5.110 -5.696 -2.532 1.00 78.19 696 GLU A C 1
ATOM 5418 O O . GLU A 1 696 ? 5.833 -4.786 -2.129 1.00 78.19 696 GLU A O 1
ATOM 5423 N N . VAL A 1 697 ? 4.760 -5.823 -3.818 1.00 84.25 697 VAL A N 1
ATOM 5424 C CA . VAL A 1 697 ? 4.940 -4.775 -4.821 1.00 84.25 697 VAL A CA 1
ATOM 5425 C C . VAL A 1 697 ? 3.605 -4.053 -5.020 1.00 84.25 697 VAL A C 1
ATOM 5427 O O . VAL A 1 697 ? 2.650 -4.605 -5.568 1.00 84.25 697 VAL A O 1
ATOM 5430 N N . SER A 1 698 ? 3.554 -2.808 -4.570 1.00 82.38 698 SER A N 1
ATOM 5431 C CA . SER A 1 698 ? 2.437 -1.871 -4.672 1.00 82.38 698 SER A CA 1
ATOM 5432 C C . SER A 1 698 ? 2.323 -1.264 -6.073 1.00 82.38 698 SER A C 1
ATOM 5434 O O . SER A 1 698 ? 3.236 -1.359 -6.892 1.00 82.38 698 SER A O 1
ATOM 5436 N N . ASN A 1 699 ? 1.197 -0.601 -6.364 1.00 86.19 699 ASN A N 1
ATOM 5437 C CA . ASN A 1 699 ? 0.984 0.179 -7.597 1.00 86.19 699 ASN A CA 1
ATOM 5438 C C . ASN A 1 699 ? 1.095 -0.619 -8.914 1.00 86.19 699 ASN A C 1
ATOM 5440 O O . ASN A 1 699 ? 1.313 -0.059 -9.987 1.00 86.19 699 ASN A O 1
ATOM 5444 N N . THR A 1 700 ? 0.901 -1.938 -8.857 1.00 88.06 700 THR A N 1
ATOM 5445 C CA . THR A 1 700 ? 0.989 -2.833 -10.023 1.00 88.06 700 THR A CA 1
ATOM 5446 C C . THR A 1 700 ? -0.118 -2.619 -11.056 1.00 88.06 700 THR A C 1
ATOM 5448 O O . THR A 1 700 ? 0.106 -2.871 -12.235 1.00 88.06 700 THR A O 1
ATOM 5451 N N . SER A 1 701 ? -1.282 -2.101 -10.651 1.00 85.44 701 SER A N 1
ATOM 5452 C CA . SER A 1 701 ? -2.424 -1.832 -11.544 1.00 85.44 701 SER A CA 1
ATOM 5453 C C . SER A 1 701 ? -2.142 -0.749 -12.588 1.00 85.44 701 SER A C 1
ATOM 5455 O O . SER A 1 701 ? -2.796 -0.712 -13.626 1.00 85.44 701 SER A O 1
ATOM 5457 N N . MET A 1 702 ? -1.164 0.131 -12.351 1.00 90.38 702 MET A N 1
ATOM 5458 C CA . MET A 1 702 ? -0.796 1.182 -13.308 1.00 90.38 702 MET A CA 1
ATOM 5459 C C . MET A 1 702 ? -0.295 0.606 -14.637 1.00 90.38 702 MET A C 1
ATOM 5461 O O . MET A 1 702 ? -0.522 1.201 -15.686 1.00 90.38 702 MET A O 1
ATOM 5465 N N . ARG A 1 703 ? 0.324 -0.580 -14.597 1.00 93.12 703 ARG A N 1
ATOM 5466 C CA . ARG A 1 703 ? 0.860 -1.290 -15.767 1.00 93.12 703 ARG A CA 1
ATOM 5467 C C . ARG A 1 703 ? -0.223 -1.763 -16.732 1.00 93.12 703 ARG A C 1
ATOM 5469 O O . ARG A 1 703 ? 0.042 -1.965 -17.909 1.00 93.12 703 ARG A O 1
ATOM 5476 N N . GLU A 1 704 ? -1.439 -1.953 -16.232 1.00 89.88 704 GLU A N 1
ATOM 5477 C CA . GLU A 1 704 ? -2.580 -2.447 -17.010 1.00 89.88 704 GLU A CA 1
ATOM 5478 C C . GLU A 1 704 ? -3.281 -1.316 -17.778 1.00 89.88 704 GLU A C 1
ATOM 5480 O O . GLU A 1 704 ? -4.209 -1.556 -18.552 1.00 89.88 704 GLU A O 1
ATOM 5485 N N . ARG A 1 705 ? -2.869 -0.059 -17.565 1.00 91.31 705 ARG A N 1
ATOM 5486 C CA . ARG A 1 705 ? -3.468 1.098 -18.225 1.00 91.31 705 ARG A CA 1
ATOM 5487 C C . ARG A 1 705 ? -3.050 1.160 -19.690 1.00 91.31 705 ARG A C 1
ATOM 5489 O O . ARG A 1 705 ? -1.870 1.086 -20.033 1.00 91.31 705 ARG A O 1
ATOM 5496 N N . VAL A 1 706 ? -4.035 1.376 -20.560 1.00 90.62 706 VAL A N 1
ATOM 5497 C CA . VAL A 1 706 ? -3.792 1.645 -21.982 1.00 90.62 706 VAL A CA 1
ATOM 5498 C C . VAL A 1 706 ? -2.885 2.870 -22.104 1.00 90.62 706 VAL A C 1
ATOM 5500 O O . VAL A 1 706 ? -3.134 3.897 -21.477 1.00 90.62 706 VAL A O 1
ATOM 5503 N N . GLY A 1 707 ? -1.814 2.748 -22.888 1.00 91.25 707 GLY A N 1
ATOM 5504 C CA . GLY A 1 707 ? -0.822 3.810 -23.060 1.00 91.25 707 GLY A CA 1
ATOM 5505 C C . GLY A 1 707 ? 0.306 3.832 -22.021 1.00 91.25 707 GLY A C 1
ATOM 5506 O O . GLY A 1 707 ? 1.180 4.680 -22.151 1.00 91.25 707 GLY A O 1
ATOM 5507 N N . TYR A 1 708 ? 0.356 2.905 -21.050 1.00 95.00 708 TYR A N 1
ATOM 5508 C CA . TYR A 1 708 ? 1.433 2.829 -20.042 1.00 95.00 708 TYR A CA 1
ATOM 5509 C C . TYR A 1 708 ? 2.841 2.840 -20.662 1.00 95.00 708 TYR A C 1
ATOM 5511 O O . TYR A 1 708 ? 3.672 3.683 -20.323 1.00 95.00 708 TYR A O 1
ATOM 5519 N N . ASN A 1 709 ? 3.087 1.952 -21.630 1.00 94.25 709 ASN A N 1
ATOM 5520 C CA . ASN A 1 709 ? 4.371 1.860 -22.327 1.00 94.25 709 ASN A CA 1
ATOM 5521 C C . ASN A 1 709 ? 4.691 3.133 -23.134 1.00 94.25 709 ASN A C 1
ATOM 5523 O O . ASN A 1 709 ? 5.814 3.627 -23.082 1.00 94.25 709 ASN A O 1
ATOM 5527 N N . SER A 1 710 ? 3.708 3.712 -23.833 1.00 91.81 710 SER A N 1
ATOM 5528 C CA . SER A 1 710 ? 3.896 4.964 -24.584 1.00 91.81 710 SER A CA 1
ATOM 5529 C C . SER A 1 710 ? 4.215 6.148 -23.667 1.00 91.81 710 SER A C 1
ATOM 5531 O O . SER A 1 710 ? 5.092 6.952 -23.980 1.00 91.81 710 SER A O 1
ATOM 5533 N N . PHE A 1 711 ? 3.540 6.229 -22.517 1.00 93.81 711 PHE A N 1
ATOM 5534 C CA . PHE A 1 711 ? 3.791 7.234 -21.490 1.00 93.81 711 PHE A CA 1
ATOM 5535 C C . PHE A 1 711 ? 5.219 7.136 -20.954 1.00 93.81 711 PHE A C 1
ATOM 5537 O O . PHE A 1 711 ? 5.974 8.104 -21.033 1.00 93.81 711 PHE A O 1
ATOM 5544 N N . LEU A 1 712 ? 5.625 5.953 -20.480 1.00 94.69 712 LEU A N 1
ATOM 5545 C CA . LEU A 1 712 ? 6.969 5.763 -19.941 1.00 94.69 712 LEU A CA 1
ATOM 5546 C C . LEU A 1 712 ? 8.053 5.976 -20.999 1.00 94.69 712 LEU A C 1
ATOM 5548 O O . LEU A 1 712 ? 9.074 6.579 -20.683 1.00 94.69 712 LEU A O 1
ATOM 5552 N N . ALA A 1 713 ? 7.831 5.576 -22.255 1.00 92.19 713 ALA A N 1
ATOM 5553 C CA . ALA A 1 713 ? 8.741 5.918 -23.345 1.00 92.19 713 ALA A CA 1
ATOM 5554 C C . ALA A 1 713 ? 8.920 7.444 -23.466 1.00 92.19 713 ALA A C 1
ATOM 5556 O O . ALA A 1 713 ? 10.049 7.931 -23.437 1.00 92.19 713 ALA A O 1
ATOM 5557 N N . GLY A 1 714 ? 7.829 8.214 -23.524 1.00 90.94 714 GLY A N 1
ATOM 5558 C CA . GLY A 1 714 ? 7.895 9.678 -23.580 1.00 90.94 714 GLY A CA 1
ATOM 5559 C C . GLY A 1 714 ? 8.665 10.289 -22.403 1.00 90.94 714 GLY A C 1
ATOM 5560 O O . GLY A 1 714 ? 9.538 11.133 -22.607 1.00 90.94 714 GLY A O 1
ATOM 5561 N N . ILE A 1 715 ? 8.402 9.821 -21.180 1.00 93.31 715 ILE A N 1
ATOM 5562 C CA . ILE A 1 715 ? 9.101 10.294 -19.979 1.00 93.31 715 ILE A CA 1
ATOM 5563 C C . ILE A 1 715 ? 10.594 9.946 -20.028 1.00 93.31 715 ILE A C 1
ATOM 5565 O O . ILE A 1 715 ? 11.430 10.8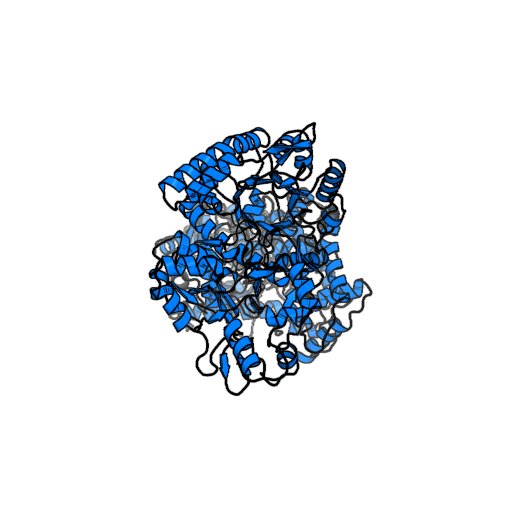13 -19.782 1.00 93.31 715 ILE A O 1
ATOM 5569 N N . PHE A 1 716 ? 10.966 8.715 -20.399 1.00 92.94 716 PHE A N 1
ATOM 5570 C CA . PHE A 1 716 ? 12.378 8.334 -20.511 1.00 92.94 716 PHE A CA 1
ATOM 5571 C C . PHE A 1 716 ? 13.108 9.070 -21.634 1.00 92.94 716 PHE A C 1
ATOM 5573 O O . PHE A 1 716 ? 14.305 9.311 -21.492 1.00 92.94 716 PHE A O 1
ATOM 5580 N N . LYS A 1 717 ? 12.412 9.498 -22.696 1.00 91.44 717 LYS A N 1
ATOM 5581 C CA . LYS A 1 717 ? 12.991 10.378 -23.718 1.00 91.44 717 LYS A CA 1
ATOM 5582 C C . LYS A 1 717 ? 13.299 11.776 -23.171 1.00 91.44 717 LYS A C 1
ATOM 5584 O O . LYS A 1 717 ? 14.356 12.318 -23.474 1.00 91.44 717 LYS A O 1
ATOM 5589 N N . ALA A 1 718 ? 12.425 12.330 -22.331 1.00 91.94 718 ALA A N 1
ATOM 5590 C CA . ALA A 1 718 ? 12.685 13.603 -21.657 1.00 91.94 718 ALA A CA 1
ATOM 5591 C C . ALA A 1 718 ? 13.821 13.486 -20.618 1.00 91.94 718 ALA A C 1
ATOM 5593 O O . ALA A 1 718 ? 14.692 14.350 -20.547 1.00 91.94 718 ALA A O 1
ATOM 5594 N N . ILE A 1 719 ? 13.864 12.384 -19.858 1.00 93.00 719 ILE A N 1
ATOM 5595 C CA . ILE A 1 719 ? 14.964 12.079 -18.925 1.00 93.00 719 ILE A CA 1
ATOM 5596 C C . ILE A 1 719 ? 16.298 11.931 -19.676 1.00 93.00 719 ILE A C 1
ATOM 5598 O O . ILE A 1 719 ? 17.318 12.427 -19.206 1.00 93.00 719 ILE A O 1
ATOM 5602 N N . ASP A 1 720 ? 16.305 11.256 -20.832 1.00 91.94 720 ASP A N 1
ATOM 5603 C CA . ASP A 1 720 ? 17.476 11.127 -21.713 1.00 91.94 720 ASP A CA 1
ATOM 5604 C C . ASP A 1 720 ? 18.060 12.489 -22.088 1.00 91.94 720 ASP A C 1
ATOM 5606 O O . ASP A 1 720 ? 19.251 12.717 -21.888 1.00 91.94 720 ASP A O 1
ATOM 5610 N N . TYR A 1 721 ? 17.213 13.418 -22.531 1.00 91.44 721 TYR A N 1
ATOM 5611 C CA . TYR A 1 721 ? 17.632 14.772 -22.879 1.00 91.44 721 TYR A CA 1
ATOM 5612 C C . TYR A 1 721 ? 18.276 15.520 -21.697 1.00 91.44 721 TYR A C 1
ATOM 5614 O O . TYR A 1 721 ? 19.394 16.026 -21.814 1.00 91.44 721 TYR A O 1
ATOM 5622 N N . GLU A 1 722 ? 17.609 15.553 -20.540 1.00 92.00 722 GLU A N 1
ATOM 5623 C CA . GLU A 1 722 ? 18.105 16.262 -19.349 1.00 92.00 722 GLU A CA 1
ATOM 5624 C C . GLU A 1 722 ? 19.449 15.689 -18.859 1.00 92.00 722 GLU A C 1
ATOM 5626 O O . GLU A 1 722 ? 20.368 16.441 -18.529 1.00 92.00 722 GLU A O 1
ATOM 5631 N N . TYR A 1 723 ? 19.611 14.360 -18.862 1.00 92.56 723 TYR A N 1
ATOM 5632 C CA . TYR A 1 723 ? 20.879 13.737 -18.471 1.00 92.56 723 TYR A CA 1
ATOM 5633 C C . TYR A 1 723 ? 21.995 13.959 -19.482 1.00 92.56 723 TYR A C 1
ATOM 5635 O O . TYR A 1 723 ? 23.125 14.216 -19.069 1.00 92.56 723 TYR A O 1
ATOM 5643 N N . LYS A 1 724 ? 21.708 13.899 -20.787 1.00 92.31 724 LYS A N 1
ATOM 5644 C CA . LYS A 1 724 ? 22.692 14.241 -21.823 1.00 92.31 724 LYS A CA 1
ATOM 5645 C C . LYS A 1 724 ? 23.190 15.680 -21.650 1.00 92.31 724 LYS A C 1
ATOM 5647 O O . LYS A 1 724 ? 24.396 15.909 -21.732 1.00 92.31 724 LYS A O 1
ATOM 5652 N N . SER A 1 725 ? 22.300 16.616 -21.304 1.00 91.75 725 SER A N 1
ATOM 5653 C CA . SER A 1 725 ? 22.670 18.007 -21.009 1.00 91.75 725 SER A CA 1
ATOM 5654 C C . SER A 1 725 ? 23.531 18.159 -19.749 1.00 91.75 725 SER A C 1
ATOM 5656 O O . SER A 1 725 ? 24.441 18.983 -19.741 1.00 91.75 725 SER A O 1
ATOM 5658 N N . LEU A 1 726 ? 23.276 17.400 -18.677 1.00 93.69 726 LEU A N 1
ATOM 5659 C CA . LEU A 1 726 ? 24.151 17.408 -17.493 1.00 93.69 726 LEU A CA 1
ATOM 5660 C C . LEU A 1 726 ? 25.521 16.801 -17.814 1.00 93.69 726 LEU A C 1
ATOM 5662 O O . LEU A 1 726 ? 26.566 17.325 -17.418 1.00 93.69 726 LEU A O 1
ATOM 5666 N N . ARG A 1 727 ? 25.513 15.711 -18.584 1.00 93.50 727 ARG A N 1
ATOM 5667 C CA . ARG A 1 727 ? 26.710 14.980 -18.982 1.00 93.50 727 ARG A CA 1
ATOM 5668 C C . ARG A 1 727 ? 27.622 15.803 -19.890 1.00 93.50 727 ARG A C 1
ATOM 5670 O O . ARG A 1 727 ? 28.838 15.706 -19.746 1.00 93.50 727 ARG A O 1
ATOM 5677 N N . SER A 1 728 ? 27.075 16.627 -20.786 1.00 93.38 728 SER A N 1
ATOM 5678 C CA . SER A 1 728 ? 27.868 17.441 -21.720 1.00 93.38 728 SER A CA 1
ATOM 5679 C C . SER A 1 728 ? 28.753 18.483 -21.030 1.00 93.38 728 SER A C 1
ATOM 5681 O O . SER A 1 728 ? 29.720 18.950 -21.622 1.00 93.38 728 SER A O 1
ATOM 5683 N N . VAL A 1 729 ? 28.433 18.845 -19.784 1.00 94.56 729 VAL A N 1
ATOM 5684 C CA . VAL A 1 729 ? 29.209 19.773 -18.945 1.00 94.56 729 VAL A CA 1
ATOM 5685 C C . VAL A 1 729 ? 29.833 19.078 -17.727 1.00 94.56 729 VAL A C 1
ATOM 5687 O O . VAL A 1 729 ? 30.177 19.736 -16.748 1.00 94.56 729 VAL A O 1
ATOM 5690 N N . SER A 1 730 ? 29.932 17.747 -17.756 1.00 93.81 730 SER A N 1
ATOM 5691 C CA . SER A 1 730 ? 30.498 16.930 -16.676 1.00 93.81 730 SER A CA 1
ATOM 5692 C C . SER A 1 730 ? 31.946 16.515 -16.947 1.00 93.81 730 SER A C 1
ATOM 5694 O O . SER A 1 730 ? 32.450 16.641 -18.061 1.00 93.81 730 SER A O 1
ATOM 5696 N N . GLU A 1 731 ? 32.591 15.944 -15.930 1.00 93.00 731 GLU A N 1
ATOM 5697 C CA . GLU A 1 731 ? 33.899 15.280 -16.036 1.00 93.00 731 GLU A CA 1
ATOM 5698 C C . GLU A 1 731 ? 33.761 13.760 -16.281 1.00 93.00 731 GLU A C 1
ATOM 5700 O O . GLU A 1 731 ? 34.666 12.981 -15.974 1.00 93.00 731 GLU A O 1
ATOM 5705 N N . ALA A 1 732 ? 32.609 13.311 -16.795 1.00 91.31 732 ALA A N 1
ATOM 5706 C CA . ALA A 1 732 ? 32.348 11.900 -17.050 1.00 91.31 732 ALA A CA 1
ATOM 5707 C C . ALA A 1 732 ? 33.297 11.310 -18.105 1.00 91.31 732 ALA A C 1
ATOM 5709 O O . ALA A 1 732 ? 33.693 11.962 -19.072 1.00 91.31 732 ALA A O 1
ATOM 5710 N N . GLU A 1 733 ? 33.618 10.026 -17.949 1.00 91.25 733 GLU A N 1
ATOM 5711 C CA . GLU A 1 733 ? 34.519 9.308 -18.853 1.00 91.25 733 GLU A CA 1
ATOM 5712 C C . GLU A 1 733 ? 34.001 9.327 -20.301 1.00 91.25 733 GLU A C 1
ATOM 5714 O O . GLU A 1 733 ? 32.805 9.171 -20.558 1.00 91.25 733 GLU A O 1
ATOM 5719 N N . ALA A 1 734 ? 34.897 9.474 -21.278 1.00 90.88 734 ALA A N 1
ATOM 5720 C CA . ALA A 1 734 ? 34.509 9.449 -22.685 1.00 90.88 734 ALA A CA 1
ATOM 5721 C C . ALA A 1 734 ? 33.926 8.078 -23.084 1.00 90.88 734 ALA A C 1
ATOM 5723 O O . ALA A 1 734 ? 34.474 7.023 -22.747 1.00 90.88 734 ALA A O 1
ATOM 5724 N N . LYS A 1 735 ? 32.816 8.105 -23.828 1.00 93.44 735 LYS A N 1
ATOM 5725 C CA . LYS A 1 735 ? 32.191 6.924 -24.437 1.00 93.44 735 LYS A CA 1
ATOM 5726 C C . LYS A 1 735 ? 32.720 6.732 -25.864 1.00 93.44 735 LYS A C 1
ATOM 5728 O O . LYS A 1 735 ? 33.131 7.692 -26.506 1.00 93.44 735 LYS A O 1
ATOM 5733 N N . SER A 1 736 ? 32.725 5.493 -26.356 1.00 91.69 736 SER A N 1
ATOM 5734 C CA . SER A 1 736 ? 33.192 5.141 -27.708 1.00 91.69 736 SER A CA 1
ATOM 5735 C C . SER A 1 736 ? 32.071 4.524 -28.543 1.00 91.69 736 SER A C 1
ATOM 5737 O O . SER A 1 736 ? 31.272 3.754 -28.021 1.00 91.69 736 SER A O 1
ATOM 5739 N N . ASN A 1 737 ? 32.026 4.817 -29.843 1.00 88.38 737 ASN A N 1
ATOM 5740 C CA . ASN A 1 737 ? 31.031 4.287 -30.785 1.00 88.38 737 ASN A CA 1
ATOM 5741 C C . ASN A 1 737 ? 31.246 2.811 -31.177 1.00 88.38 737 ASN A C 1
ATOM 5743 O O . ASN A 1 737 ? 30.378 2.221 -31.811 1.00 88.38 737 ASN A O 1
ATOM 5747 N N . GLN A 1 738 ? 32.372 2.190 -30.809 1.00 87.19 738 GLN A N 1
ATOM 5748 C CA . GLN A 1 738 ? 32.679 0.823 -31.235 1.00 87.19 738 GLN A CA 1
ATOM 5749 C C . GLN A 1 738 ? 31.875 -0.228 -30.461 1.00 87.19 738 GLN A C 1
ATOM 5751 O O . GLN A 1 738 ? 31.803 -0.188 -29.229 1.00 87.19 738 GLN A O 1
ATOM 5756 N N . LEU A 1 739 ? 31.356 -1.225 -31.180 1.00 87.88 739 LEU A N 1
ATOM 5757 C CA . LEU A 1 739 ? 30.873 -2.474 -30.593 1.00 87.88 739 LEU A CA 1
ATOM 5758 C C . LEU A 1 739 ? 32.068 -3.332 -30.151 1.00 87.88 739 LEU A C 1
ATOM 5760 O O . LEU A 1 739 ? 32.996 -3.546 -30.932 1.00 87.88 739 LEU A O 1
ATOM 5764 N N . LEU A 1 740 ? 32.033 -3.851 -28.921 1.00 91.31 740 LEU A N 1
ATOM 5765 C CA . LEU A 1 740 ? 33.090 -4.714 -28.387 1.00 91.31 740 LEU A CA 1
ATOM 5766 C C . LEU A 1 740 ? 32.535 -6.057 -27.921 1.00 91.31 740 LEU A C 1
ATOM 5768 O O . LEU A 1 740 ? 31.425 -6.143 -27.392 1.00 91.31 740 LEU A O 1
ATOM 5772 N N . ALA A 1 741 ? 33.365 -7.089 -28.039 1.00 92.62 741 ALA A N 1
ATOM 5773 C CA . ALA A 1 741 ? 33.139 -8.387 -27.423 1.00 92.62 741 ALA A CA 1
ATOM 5774 C C . ALA A 1 741 ? 34.369 -8.847 -26.626 1.00 92.62 741 ALA A C 1
ATOM 5776 O O . ALA A 1 741 ? 35.453 -8.283 -26.762 1.00 92.62 741 ALA A O 1
ATOM 5777 N N . PHE A 1 742 ? 34.213 -9.849 -25.765 1.00 93.25 742 PHE A N 1
ATOM 5778 C CA . PHE A 1 742 ? 35.307 -10.412 -24.967 1.00 93.25 742 PHE A CA 1
ATOM 5779 C C . PHE A 1 742 ? 35.020 -11.867 -24.578 1.00 93.25 742 PHE A C 1
ATOM 5781 O O . PHE A 1 742 ? 33.866 -12.242 -24.367 1.00 93.25 742 PHE A O 1
ATOM 5788 N N . HIS A 1 743 ? 36.062 -12.687 -24.432 1.00 92.44 743 HIS A N 1
ATOM 5789 C CA . HIS A 1 743 ? 35.915 -14.019 -23.842 1.00 92.44 743 HIS A CA 1
ATOM 5790 C C . HIS A 1 743 ? 35.847 -13.912 -22.321 1.00 92.44 743 HIS A C 1
ATOM 5792 O O . HIS A 1 743 ? 36.729 -13.343 -21.673 1.00 92.44 743 HIS A O 1
ATOM 5798 N N . VAL A 1 744 ? 34.814 -14.495 -21.722 1.00 84.62 744 VAL A N 1
ATOM 5799 C CA . VAL A 1 744 ? 34.705 -14.554 -20.266 1.00 84.62 744 VAL A CA 1
ATOM 5800 C C . VAL A 1 744 ? 35.799 -15.493 -19.732 1.00 84.62 744 VAL A C 1
ATOM 5802 O O . VAL A 1 744 ? 35.838 -16.652 -20.127 1.00 84.62 744 VAL A O 1
ATOM 5805 N N . CYS A 1 745 ? 36.663 -14.977 -18.841 1.00 71.75 745 CYS A N 1
ATOM 5806 C CA . CYS A 1 745 ? 37.883 -15.580 -18.249 1.00 71.75 745 CYS A CA 1
ATOM 5807 C C . CYS A 1 745 ? 39.238 -15.264 -18.903 1.00 71.75 745 CYS A C 1
ATOM 5809 O O . CYS A 1 745 ? 40.255 -15.601 -18.298 1.00 71.75 745 CYS A O 1
ATOM 5811 N N . GLN A 1 746 ? 39.301 -14.575 -20.045 1.00 69.75 746 GLN A N 1
ATOM 5812 C CA . GLN A 1 746 ? 40.572 -14.021 -20.532 1.00 69.75 746 GLN A CA 1
ATOM 5813 C C . GLN A 1 746 ? 40.731 -12.591 -20.005 1.00 69.75 746 GLN A C 1
ATOM 5815 O O . GLN A 1 746 ? 39.848 -11.754 -20.184 1.00 69.75 746 GLN A O 1
ATOM 5820 N N . SER A 1 747 ? 41.822 -12.327 -19.281 1.00 53.66 747 SER A N 1
ATOM 5821 C CA . SER A 1 747 ? 42.054 -11.049 -18.595 1.00 53.66 747 SER A CA 1
ATOM 5822 C C . SER A 1 747 ? 42.455 -9.908 -19.533 1.00 53.66 747 SER A C 1
ATOM 5824 O O . SER A 1 747 ? 42.354 -8.751 -19.133 1.00 53.66 747 SER A O 1
ATOM 5826 N N . GLU A 1 748 ? 42.861 -10.202 -20.773 1.00 56.28 748 GLU A N 1
ATOM 5827 C CA . GLU A 1 748 ? 43.317 -9.200 -21.740 1.00 56.28 748 GLU A CA 1
ATOM 5828 C C . GLU A 1 748 ? 42.786 -9.486 -23.152 1.00 56.28 748 GLU A C 1
ATOM 5830 O O . GLU A 1 748 ? 42.868 -10.611 -23.639 1.00 56.28 748 GLU A O 1
ATOM 5835 N N . GLY A 1 749 ? 42.253 -8.445 -23.804 1.00 76.56 749 GLY A N 1
ATOM 5836 C CA . GLY A 1 749 ? 41.806 -8.465 -25.202 1.00 76.56 749 GLY A CA 1
ATOM 5837 C C . GLY A 1 749 ? 40.304 -8.218 -25.382 1.00 76.56 749 GLY A C 1
ATOM 5838 O O . GLY A 1 749 ? 39.473 -8.982 -24.897 1.00 76.56 749 GLY A O 1
ATOM 5839 N N . TYR A 1 750 ? 39.956 -7.156 -26.116 1.00 86.56 750 TYR A N 1
ATOM 5840 C CA . TYR A 1 750 ? 38.615 -6.980 -26.680 1.00 86.56 750 TYR A CA 1
ATOM 5841 C C . TYR A 1 750 ? 38.628 -7.427 -28.138 1.00 86.56 750 TYR A C 1
ATOM 5843 O O . TYR A 1 750 ? 39.550 -7.113 -28.888 1.00 86.56 750 TYR A O 1
ATOM 5851 N N . ILE A 1 751 ? 37.586 -8.144 -28.529 1.00 87.62 751 ILE A N 1
ATOM 5852 C CA . ILE A 1 751 ? 37.356 -8.614 -29.887 1.00 87.62 751 ILE A CA 1
ATOM 5853 C C . ILE A 1 751 ? 36.616 -7.501 -30.630 1.00 87.62 751 ILE A C 1
ATOM 5855 O O . ILE A 1 751 ? 35.564 -7.034 -30.181 1.00 87.62 751 ILE A O 1
ATOM 5859 N N . THR A 1 752 ? 37.186 -7.067 -31.752 1.00 79.25 752 THR A N 1
ATOM 5860 C CA . THR A 1 752 ? 36.576 -6.057 -32.624 1.00 79.25 752 THR A CA 1
ATOM 5861 C C . THR A 1 752 ? 35.466 -6.670 -33.477 1.00 79.25 752 THR A C 1
ATOM 5863 O O . THR A 1 752 ? 35.408 -7.888 -33.649 1.00 79.25 752 THR A O 1
ATOM 5866 N N . LEU A 1 753 ? 34.611 -5.834 -34.074 1.00 74.38 753 LEU A N 1
ATOM 5867 C CA . LEU A 1 753 ? 33.564 -6.268 -35.010 1.00 74.38 753 LEU A CA 1
ATOM 5868 C C . LEU A 1 753 ? 34.104 -7.192 -36.120 1.00 74.38 753 LEU A C 1
ATOM 5870 O O . LEU A 1 753 ? 33.471 -8.190 -36.461 1.00 74.38 753 LEU A O 1
ATOM 5874 N N . LYS A 1 754 ? 35.292 -6.879 -36.654 1.00 70.38 754 LYS A N 1
ATOM 5875 C CA . LYS A 1 754 ? 35.930 -7.636 -37.738 1.00 70.38 754 LYS A CA 1
ATOM 5876 C C . LYS A 1 754 ? 36.238 -9.077 -37.327 1.00 70.38 754 LYS A C 1
ATOM 5878 O O . LYS A 1 754 ? 36.024 -10.000 -38.107 1.00 70.38 754 LYS A O 1
ATOM 5883 N N . ASP A 1 755 ? 36.699 -9.265 -36.094 1.00 78.38 755 ASP A N 1
ATOM 5884 C CA . ASP A 1 755 ? 37.133 -10.567 -35.581 1.00 78.38 755 ASP A CA 1
ATOM 5885 C C . ASP A 1 755 ? 35.985 -11.343 -34.914 1.00 78.38 755 ASP A C 1
ATOM 5887 O O . ASP A 1 755 ? 36.020 -12.575 -34.853 1.00 78.38 755 ASP A O 1
ATOM 5891 N N . LEU A 1 756 ? 34.936 -10.638 -34.469 1.00 83.94 756 LEU A N 1
ATOM 5892 C CA . LEU A 1 756 ? 33.785 -11.172 -33.735 1.00 83.94 756 LEU A CA 1
ATOM 5893 C C . LEU A 1 756 ? 33.141 -12.374 -34.429 1.00 83.94 756 LEU A C 1
ATOM 5895 O O . LEU A 1 756 ? 32.835 -13.372 -33.779 1.00 83.94 756 LEU A O 1
ATOM 5899 N N . ARG A 1 757 ? 32.996 -12.319 -35.752 1.00 77.94 757 ARG A N 1
ATOM 5900 C CA . ARG A 1 757 ? 32.369 -13.389 -36.541 1.00 77.94 757 ARG A CA 1
ATOM 5901 C C . ARG A 1 757 ? 33.068 -14.735 -36.383 1.00 77.94 757 ARG A C 1
ATOM 5903 O O . ARG A 1 757 ? 32.407 -15.740 -36.134 1.00 77.94 757 ARG A O 1
ATOM 5910 N N . SER A 1 758 ? 34.399 -14.745 -36.464 1.00 80.44 758 SER A N 1
ATOM 5911 C CA . SER A 1 758 ? 35.189 -15.969 -36.276 1.00 80.44 758 SER A CA 1
ATOM 5912 C C . SER A 1 758 ? 35.007 -16.554 -34.869 1.00 80.44 758 SER A C 1
ATOM 5914 O O . SER A 1 758 ? 34.997 -17.772 -34.694 1.00 80.44 758 SER A O 1
ATOM 5916 N N . GLN A 1 759 ? 34.778 -15.688 -33.876 1.00 86.56 759 GLN A N 1
ATOM 5917 C CA . GLN A 1 759 ? 34.655 -16.063 -32.470 1.00 86.56 759 GLN A CA 1
ATOM 5918 C C . GLN A 1 759 ? 33.269 -16.592 -32.096 1.00 86.56 759 GLN A C 1
ATOM 5920 O O . GLN A 1 759 ? 33.178 -17.427 -31.199 1.00 86.56 759 GLN A O 1
ATOM 5925 N N . ILE A 1 760 ? 32.194 -16.179 -32.776 1.00 86.88 760 ILE A N 1
ATOM 5926 C CA . ILE A 1 760 ? 30.827 -16.653 -32.481 1.00 86.88 760 ILE A CA 1
ATOM 5927 C C . ILE A 1 760 ? 30.750 -18.184 -32.541 1.00 86.88 760 ILE A C 1
ATOM 5929 O O . ILE A 1 760 ? 30.232 -18.807 -31.620 1.00 86.88 760 ILE A O 1
ATOM 5933 N N . SER A 1 761 ? 31.335 -18.796 -33.575 1.00 80.88 761 SER A N 1
ATOM 5934 C CA . SER A 1 761 ? 31.332 -20.257 -33.757 1.00 80.88 761 SER A CA 1
ATOM 5935 C C . SER A 1 761 ? 32.145 -21.035 -32.709 1.00 80.88 761 SER A C 1
ATOM 5937 O O . SER A 1 761 ? 31.971 -22.242 -32.567 1.00 80.88 761 SER A O 1
ATOM 5939 N N . LEU A 1 762 ? 33.031 -20.354 -31.974 1.00 85.56 762 LEU A N 1
ATOM 5940 C CA . LEU A 1 762 ? 33.951 -20.955 -31.005 1.00 85.56 762 LEU A CA 1
ATOM 5941 C C . LEU A 1 762 ? 33.424 -20.936 -29.563 1.00 85.56 762 LEU A C 1
ATOM 5943 O O . LEU A 1 762 ? 34.115 -21.445 -28.675 1.00 85.56 762 LEU A O 1
ATOM 5947 N N . ASN A 1 763 ? 32.257 -20.329 -29.320 1.00 89.94 763 ASN A N 1
ATOM 5948 C CA . ASN A 1 763 ? 31.660 -20.174 -27.995 1.00 89.94 763 ASN A CA 1
ATOM 5949 C C . ASN A 1 763 ? 30.294 -20.870 -27.914 1.00 89.94 763 ASN A C 1
ATOM 5951 O O . ASN A 1 763 ? 29.535 -20.894 -28.879 1.00 89.94 763 ASN A O 1
ATOM 5955 N N . ASP A 1 764 ? 29.961 -21.401 -26.736 1.00 91.81 764 ASP A N 1
ATOM 5956 C CA . ASP A 1 764 ? 28.729 -22.169 -26.518 1.00 91.81 764 ASP A CA 1
ATOM 5957 C C . ASP A 1 764 ? 27.508 -21.275 -26.271 1.00 91.81 764 ASP A C 1
ATOM 5959 O O . ASP A 1 764 ? 26.378 -21.626 -26.632 1.00 91.81 764 ASP A O 1
ATOM 5963 N N . TRP A 1 765 ? 27.756 -20.137 -25.616 1.00 95.56 765 TRP A N 1
ATOM 5964 C CA . TRP A 1 765 ? 26.767 -19.156 -25.181 1.00 95.56 765 TRP A CA 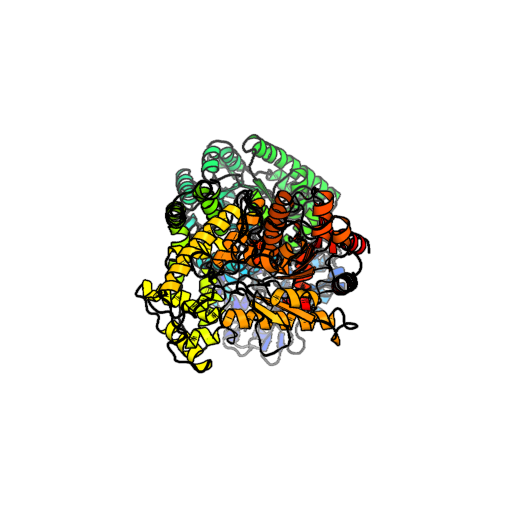1
ATOM 5965 C C . TRP A 1 765 ? 27.257 -17.730 -25.457 1.00 95.56 765 TRP A C 1
ATOM 5967 O O . TRP A 1 765 ? 28.456 -17.441 -25.402 1.00 95.56 765 TRP A O 1
ATOM 5977 N N . ILE A 1 766 ? 26.309 -16.823 -25.695 1.00 96.44 766 ILE A N 1
ATOM 5978 C CA . ILE A 1 766 ? 26.543 -15.397 -25.938 1.00 96.44 766 ILE A CA 1
ATOM 5979 C C . ILE A 1 766 ? 25.782 -14.587 -24.885 1.00 96.44 766 ILE A C 1
ATOM 5981 O O . ILE A 1 766 ? 24.558 -14.658 -24.799 1.00 96.44 766 ILE A O 1
ATOM 5985 N N . MET A 1 767 ? 26.488 -13.798 -24.080 1.00 96.25 767 MET A N 1
ATOM 5986 C CA . MET A 1 767 ? 25.889 -12.876 -23.116 1.00 96.25 767 MET A CA 1
ATOM 5987 C C . MET A 1 767 ? 25.590 -11.538 -23.788 1.00 96.25 767 MET A C 1
ATOM 5989 O O . MET A 1 767 ? 26.504 -10.824 -24.207 1.00 96.25 767 MET A O 1
ATOM 5993 N N . LEU A 1 768 ? 24.309 -11.182 -23.836 1.00 96.00 768 LEU A N 1
ATOM 5994 C CA . LEU A 1 768 ? 23.858 -9.899 -24.360 1.00 96.00 768 LEU A CA 1
ATOM 5995 C C . LEU A 1 768 ? 24.105 -8.766 -23.353 1.00 96.00 768 LEU A C 1
ATOM 5997 O O . LEU A 1 768 ? 23.987 -8.984 -22.141 1.00 96.00 768 LEU A O 1
ATOM 6001 N N . PRO A 1 769 ? 24.411 -7.549 -23.835 1.00 92.00 769 PRO A N 1
ATOM 6002 C CA . PRO A 1 769 ? 24.594 -6.391 -22.972 1.00 92.00 769 PRO A CA 1
ATOM 6003 C C . PRO A 1 769 ? 23.254 -5.924 -22.381 1.00 92.00 769 PRO A C 1
ATOM 6005 O O . PRO A 1 769 ? 22.183 -6.151 -22.946 1.00 92.00 769 PRO A O 1
ATOM 6008 N N . ASN A 1 770 ? 23.326 -5.249 -21.233 1.00 87.00 770 ASN A N 1
ATOM 6009 C CA . ASN A 1 770 ? 22.190 -4.578 -20.596 1.00 87.00 770 ASN A CA 1
ATOM 6010 C C . ASN A 1 770 ? 22.370 -3.046 -20.582 1.00 87.00 770 ASN A C 1
ATOM 6012 O O . ASN A 1 770 ? 23.354 -2.521 -21.102 1.00 87.00 770 ASN A O 1
ATOM 6016 N N . SER A 1 771 ? 21.439 -2.324 -19.948 1.00 82.44 771 SER A N 1
ATOM 6017 C CA . SER A 1 771 ? 21.351 -0.860 -20.030 1.00 82.44 771 SER A CA 1
ATOM 6018 C C . SER A 1 771 ? 22.575 -0.083 -19.527 1.00 82.44 771 SER A C 1
ATOM 6020 O O . SER A 1 771 ? 22.762 1.045 -19.958 1.00 82.44 771 SER A O 1
ATOM 6022 N N . GLY A 1 772 ? 23.400 -0.653 -18.642 1.00 81.50 772 GLY A N 1
ATOM 6023 C CA . GLY A 1 772 ? 24.623 -0.003 -18.140 1.00 81.50 772 GLY A CA 1
ATOM 6024 C C . GLY A 1 772 ? 25.909 -0.460 -18.839 1.00 81.50 772 GLY A C 1
ATOM 6025 O O . GLY A 1 772 ? 27.006 -0.053 -18.463 1.00 81.50 772 GLY A O 1
ATOM 6026 N N . MET A 1 773 ? 25.804 -1.351 -19.828 1.00 89.44 773 MET A N 1
ATOM 6027 C CA . MET A 1 773 ? 26.939 -2.039 -20.455 1.00 89.44 773 MET A CA 1
ATOM 6028 C C . MET A 1 773 ? 27.324 -1.407 -21.787 1.00 89.44 773 MET A C 1
ATOM 6030 O O . MET A 1 773 ? 27.368 -2.075 -22.818 1.00 89.44 773 MET A O 1
ATOM 6034 N N . THR A 1 774 ? 27.594 -0.104 -21.758 1.00 92.75 774 THR A N 1
ATOM 6035 C CA . THR A 1 774 ? 28.091 0.647 -22.918 1.00 92.75 774 THR A CA 1
ATOM 6036 C C . THR A 1 774 ? 29.621 0.687 -22.970 1.00 92.75 774 THR A C 1
ATOM 6038 O O . THR A 1 774 ? 30.298 0.416 -21.975 1.00 92.75 774 THR A O 1
ATOM 6041 N N . ASN A 1 775 ? 30.192 1.052 -24.117 1.00 93.31 775 ASN A N 1
ATOM 6042 C CA . ASN A 1 775 ? 31.638 1.109 -24.324 1.00 93.31 775 ASN A CA 1
ATOM 6043 C C . ASN A 1 775 ? 32.269 2.352 -23.667 1.00 93.31 775 ASN A C 1
ATOM 6045 O O . ASN A 1 775 ? 32.453 3.398 -24.290 1.00 93.31 775 ASN A O 1
ATOM 6049 N N . TYR A 1 776 ? 32.601 2.196 -22.386 1.00 91.75 776 TYR A N 1
ATOM 6050 C CA . TYR A 1 776 ? 33.402 3.097 -21.550 1.00 91.75 776 TYR A CA 1
ATOM 6051 C C . TYR A 1 776 ? 34.049 2.280 -20.412 1.00 91.75 776 TYR A C 1
ATOM 6053 O O . TYR A 1 776 ? 33.679 1.111 -20.238 1.00 91.75 776 TYR A O 1
ATOM 6061 N N . PRO A 1 777 ? 35.034 2.815 -19.662 1.00 90.12 777 PRO A N 1
ATOM 6062 C CA . PRO A 1 777 ? 35.831 2.029 -18.711 1.00 90.12 777 PRO A CA 1
ATOM 6063 C C . PRO A 1 777 ? 34.994 1.233 -17.708 1.00 90.12 777 PRO A C 1
ATOM 6065 O O . PRO A 1 777 ? 35.214 0.039 -17.493 1.00 90.12 777 PRO A O 1
ATOM 6068 N N . GLU A 1 778 ? 33.978 1.863 -17.139 1.00 86.88 778 GLU A N 1
ATOM 6069 C CA . GLU A 1 778 ? 33.134 1.203 -16.163 1.00 86.88 778 GLU A CA 1
ATOM 6070 C C . GLU A 1 778 ? 32.111 0.241 -16.779 1.00 86.88 778 GLU A C 1
ATOM 6072 O O . GLU A 1 778 ? 31.912 -0.852 -16.248 1.00 86.88 778 GLU A O 1
ATOM 6077 N N . GLY A 1 779 ? 31.504 0.585 -17.917 1.00 90.19 779 GLY A N 1
ATOM 6078 C CA . GLY A 1 779 ? 30.590 -0.318 -18.623 1.00 90.19 779 GLY A CA 1
ATOM 6079 C C . GLY A 1 779 ? 31.281 -1.622 -19.024 1.00 90.19 779 GLY A C 1
ATOM 6080 O O . GLY A 1 779 ? 30.708 -2.706 -18.886 1.00 90.19 779 GLY A O 1
ATOM 6081 N N . LYS A 1 780 ? 32.566 -1.545 -19.394 1.00 91.19 780 LYS A N 1
ATOM 6082 C CA . LYS A 1 780 ? 33.443 -2.706 -19.603 1.00 91.19 780 LYS A CA 1
ATOM 6083 C C . LYS A 1 780 ? 33.613 -3.541 -18.333 1.00 91.19 780 LYS A C 1
ATOM 6085 O O . LYS A 1 780 ? 33.398 -4.753 -18.365 1.00 91.19 780 LYS A O 1
ATOM 6090 N N . ARG A 1 781 ? 33.920 -2.899 -17.201 1.00 88.62 781 ARG A N 1
ATOM 6091 C CA . ARG A 1 781 ? 34.060 -3.567 -15.896 1.00 88.62 781 ARG A CA 1
ATOM 6092 C C . ARG A 1 781 ? 32.775 -4.285 -15.475 1.00 88.62 781 ARG A C 1
ATOM 6094 O O . ARG A 1 781 ? 32.832 -5.433 -15.030 1.00 88.62 781 ARG A O 1
ATOM 6101 N N . LEU A 1 782 ? 31.619 -3.634 -15.619 1.00 87.50 782 LEU A N 1
ATOM 6102 C CA . LEU A 1 782 ? 30.310 -4.224 -15.320 1.00 87.50 782 LEU A CA 1
ATOM 6103 C C . LEU A 1 782 ? 30.021 -5.433 -16.216 1.00 87.50 782 LEU A C 1
ATOM 6105 O O . LEU A 1 782 ? 29.580 -6.468 -15.716 1.00 87.50 782 LEU A O 1
ATOM 6109 N N . SER A 1 783 ? 30.327 -5.323 -17.511 1.00 91.19 783 SER A N 1
ATOM 6110 C CA . SER A 1 783 ? 30.167 -6.407 -18.487 1.00 91.19 783 SER A CA 1
ATOM 6111 C C . SER A 1 783 ? 31.006 -7.629 -18.111 1.00 91.19 783 SER A C 1
ATOM 6113 O O . SER A 1 783 ? 30.483 -8.739 -18.022 1.00 91.19 783 SER A O 1
ATOM 6115 N N . GLN A 1 784 ? 32.289 -7.431 -17.796 1.00 91.19 784 GLN A N 1
ATOM 6116 C CA . GLN A 1 784 ? 33.192 -8.509 -17.381 1.00 91.19 784 GLN A CA 1
ATOM 6117 C C . GLN A 1 784 ? 32.738 -9.183 -16.078 1.00 91.19 784 GLN A C 1
ATOM 6119 O O . GLN A 1 784 ? 32.725 -10.413 -15.990 1.00 91.19 784 GLN A O 1
ATOM 6124 N N . ARG A 1 785 ? 32.311 -8.395 -15.078 1.00 89.50 785 ARG A N 1
ATOM 6125 C CA . ARG A 1 785 ? 31.773 -8.921 -13.810 1.00 89.50 785 ARG A CA 1
ATOM 6126 C C . ARG A 1 785 ? 30.513 -9.762 -14.036 1.00 89.50 785 ARG A C 1
ATOM 6128 O O . ARG A 1 785 ? 30.406 -10.845 -13.464 1.00 89.50 785 ARG A O 1
ATOM 6135 N N . LEU A 1 786 ? 29.582 -9.299 -14.873 1.00 90.69 786 LEU A N 1
ATOM 6136 C CA . LEU A 1 786 ? 28.379 -10.062 -15.215 1.00 90.69 786 LEU A CA 1
ATOM 6137 C C . LEU A 1 786 ? 28.726 -11.371 -15.929 1.00 90.69 786 LEU A C 1
ATOM 6139 O O . LEU A 1 786 ? 28.206 -12.420 -15.552 1.00 90.69 786 LEU A O 1
ATOM 6143 N N . GLY A 1 787 ? 29.637 -11.320 -16.905 1.00 93.12 787 GLY A N 1
ATOM 6144 C CA . GLY A 1 787 ? 30.115 -12.507 -17.610 1.00 93.12 787 GLY A CA 1
ATOM 6145 C C . GLY A 1 787 ? 30.676 -13.548 -16.642 1.00 93.12 787 GLY A C 1
ATOM 6146 O O . GLY A 1 787 ? 30.272 -14.709 -16.682 1.00 93.12 787 GLY A O 1
ATOM 6147 N N . ALA A 1 788 ? 31.535 -13.126 -15.707 1.00 92.81 788 ALA A N 1
ATOM 6148 C CA . ALA A 1 788 ? 32.100 -14.010 -14.687 1.00 92.81 788 ALA A CA 1
ATOM 6149 C C . ALA A 1 788 ? 31.021 -14.647 -13.790 1.00 92.81 788 ALA A C 1
ATOM 6151 O O . ALA A 1 788 ? 31.096 -15.841 -13.486 1.00 92.81 788 ALA A O 1
ATOM 6152 N N . ILE A 1 789 ? 29.992 -13.881 -13.403 1.00 92.88 789 ILE A N 1
ATOM 6153 C CA . ILE A 1 789 ? 28.848 -14.395 -12.634 1.00 92.88 789 ILE A CA 1
ATOM 6154 C C . ILE A 1 789 ? 28.093 -15.459 -13.436 1.00 92.88 789 ILE A C 1
ATOM 6156 O O . ILE A 1 789 ? 27.817 -16.530 -12.890 1.00 92.88 789 ILE A O 1
ATOM 6160 N N . TYR A 1 790 ? 27.782 -15.195 -14.708 1.00 94.38 790 TYR A N 1
ATOM 6161 C CA . TYR A 1 790 ? 27.102 -16.158 -15.573 1.00 94.38 790 TYR A CA 1
ATOM 6162 C C . TYR A 1 790 ? 27.901 -17.442 -15.725 1.00 94.38 790 TYR A C 1
ATOM 6164 O O . TYR A 1 790 ? 27.377 -18.514 -15.436 1.00 94.38 790 TYR A O 1
ATOM 6172 N N . LEU A 1 791 ? 29.173 -17.343 -16.110 1.00 94.38 791 LEU A N 1
ATOM 6173 C CA . LEU A 1 791 ? 30.012 -18.516 -16.330 1.00 94.38 791 LEU A CA 1
ATOM 6174 C C . LEU A 1 791 ? 30.154 -19.354 -15.054 1.00 94.38 791 LEU A C 1
ATOM 6176 O O . LEU A 1 791 ? 29.994 -20.570 -15.101 1.00 94.38 791 LEU A O 1
ATOM 6180 N N . SER A 1 792 ? 30.366 -18.718 -13.898 1.00 93.50 792 SER A N 1
ATOM 6181 C CA . SER A 1 792 ? 30.425 -19.415 -12.606 1.00 93.50 792 SER A CA 1
ATOM 6182 C C . SER A 1 792 ? 29.137 -20.186 -12.281 1.00 93.50 792 SER A C 1
ATOM 6184 O O . SER A 1 792 ? 29.195 -21.278 -11.714 1.00 93.50 792 SER A O 1
ATOM 6186 N N . HIS A 1 793 ? 27.964 -19.644 -12.619 1.00 92.06 793 HIS A N 1
ATOM 6187 C CA . HIS A 1 793 ? 26.692 -20.331 -12.381 1.00 92.06 793 HIS A CA 1
ATOM 6188 C C . HIS A 1 793 ? 26.386 -21.387 -13.442 1.00 92.06 793 HIS A C 1
ATOM 6190 O O . HIS A 1 793 ? 25.921 -22.458 -13.072 1.00 92.06 793 HIS A O 1
ATOM 6196 N N . LEU A 1 794 ? 26.696 -21.149 -14.720 1.00 92.75 794 LEU A N 1
ATOM 6197 C CA . LEU A 1 794 ? 26.578 -22.164 -15.772 1.00 92.75 794 LEU A CA 1
ATOM 6198 C C . LEU A 1 794 ? 27.402 -23.400 -15.412 1.00 92.75 794 LEU A C 1
ATOM 6200 O O . LEU A 1 794 ? 26.855 -24.494 -15.381 1.00 92.75 794 LEU A O 1
ATOM 6204 N N . LYS A 1 795 ? 28.668 -23.223 -15.007 1.00 94.00 795 LYS A N 1
ATOM 6205 C CA . LYS A 1 795 ? 29.524 -24.328 -14.545 1.00 94.00 795 LYS A CA 1
ATOM 6206 C C . LYS A 1 795 ? 28.919 -25.121 -13.382 1.00 94.00 795 LYS A C 1
ATOM 6208 O O . LYS A 1 795 ? 29.185 -26.307 -13.259 1.00 94.00 795 LYS A O 1
ATOM 6213 N N . ARG A 1 796 ? 28.106 -24.485 -12.531 1.00 91.94 796 ARG A N 1
ATOM 6214 C CA . ARG A 1 796 ? 27.390 -25.163 -11.437 1.00 91.94 796 ARG A CA 1
ATOM 6215 C C . ARG A 1 796 ? 26.094 -25.835 -11.882 1.00 91.94 796 ARG A C 1
ATOM 6217 O O . ARG A 1 796 ? 25.762 -26.875 -11.332 1.00 91.94 796 ARG A O 1
ATOM 6224 N N . MET A 1 797 ? 25.366 -25.247 -12.830 1.00 91.44 797 MET A N 1
ATOM 6225 C CA . MET A 1 797 ? 24.120 -25.814 -13.358 1.00 91.44 797 MET A CA 1
ATOM 6226 C C . MET A 1 797 ? 24.375 -27.012 -14.276 1.00 91.44 797 MET A C 1
ATOM 6228 O O . MET A 1 797 ? 23.560 -27.921 -14.304 1.00 91.44 797 MET A O 1
ATOM 6232 N N . ILE A 1 798 ? 25.495 -27.018 -15.006 1.00 93.19 798 ILE A N 1
ATOM 6233 C CA . ILE A 1 798 ? 25.868 -28.079 -15.954 1.00 93.19 798 ILE A CA 1
ATOM 6234 C C . ILE A 1 798 ? 27.306 -28.563 -15.702 1.00 93.19 798 ILE A C 1
ATOM 6236 O O . ILE A 1 798 ? 28.199 -28.348 -16.526 1.00 93.19 798 ILE A O 1
ATOM 6240 N N . PRO A 1 799 ? 27.558 -29.208 -14.547 1.00 92.12 799 PRO A N 1
ATOM 6241 C CA . PRO A 1 799 ? 28.908 -29.523 -14.077 1.00 92.12 799 PRO A CA 1
ATOM 6242 C C . PRO A 1 799 ? 29.689 -30.440 -15.022 1.00 92.12 799 PRO A C 1
ATOM 6244 O O . PRO A 1 799 ? 30.906 -30.310 -15.116 1.00 92.12 799 PRO A O 1
ATOM 6247 N N . TYR A 1 800 ? 29.005 -31.309 -15.772 1.00 92.50 800 TYR A N 1
ATOM 6248 C CA . TYR A 1 800 ? 29.636 -32.192 -16.757 1.00 92.50 800 TYR A CA 1
ATOM 6249 C C . TYR A 1 800 ? 30.397 -31.425 -17.857 1.00 92.50 800 TYR A C 1
ATOM 6251 O O . TYR A 1 800 ? 31.406 -31.909 -18.360 1.00 92.50 800 TYR A O 1
ATOM 6259 N N . TYR A 1 801 ? 29.958 -30.207 -18.189 1.00 90.62 801 TYR A N 1
ATOM 6260 C CA . TYR A 1 801 ? 30.553 -29.360 -19.231 1.00 90.62 801 TYR A CA 1
ATOM 6261 C C . TYR A 1 801 ? 31.421 -28.223 -18.663 1.00 90.62 801 TYR A C 1
ATOM 6263 O O . TYR A 1 801 ? 31.861 -27.343 -19.404 1.00 90.62 801 TYR A O 1
ATOM 6271 N N . ALA A 1 802 ? 31.669 -28.200 -17.349 1.00 90.44 802 ALA A N 1
ATOM 6272 C CA . ALA A 1 802 ? 32.241 -27.042 -16.659 1.00 90.44 802 ALA A CA 1
ATOM 6273 C C . ALA A 1 802 ? 33.601 -26.570 -17.213 1.00 90.44 802 ALA A C 1
ATOM 6275 O O . ALA A 1 802 ? 33.866 -25.363 -17.242 1.00 90.44 802 ALA A O 1
ATOM 6276 N N . ASP A 1 803 ? 34.449 -27.496 -17.659 1.00 89.06 803 ASP A N 1
ATOM 6277 C CA . ASP A 1 803 ? 35.797 -27.192 -18.155 1.00 89.06 803 ASP A CA 1
ATOM 6278 C C . ASP A 1 803 ? 35.825 -26.805 -19.638 1.00 89.06 803 ASP A C 1
ATOM 6280 O O . ASP A 1 803 ? 36.712 -26.066 -20.065 1.00 89.06 803 ASP A O 1
ATOM 6284 N N . SER A 1 804 ? 34.842 -27.257 -20.422 1.00 89.81 804 SER A N 1
ATOM 6285 C CA . SER A 1 804 ? 34.737 -26.953 -21.852 1.00 89.81 804 SER A CA 1
ATOM 6286 C C . SER A 1 804 ? 33.901 -25.710 -22.155 1.00 89.81 804 SER A C 1
ATOM 6288 O O . SER A 1 804 ? 33.982 -25.213 -23.273 1.00 89.81 804 SER A O 1
ATOM 6290 N N . LEU A 1 805 ? 33.125 -25.209 -21.185 1.00 92.12 805 LEU A N 1
ATOM 6291 C CA . LEU A 1 805 ? 32.216 -24.076 -21.365 1.00 92.12 805 LEU A CA 1
ATOM 6292 C C . LEU A 1 805 ? 32.932 -22.784 -21.762 1.00 92.12 805 LEU A C 1
ATOM 6294 O O . LEU A 1 805 ? 33.764 -22.252 -21.020 1.00 92.12 805 LEU A O 1
ATOM 6298 N N . ARG A 1 806 ? 32.504 -22.221 -22.890 1.00 92.50 806 ARG A N 1
ATOM 6299 C CA . ARG A 1 806 ? 32.975 -20.948 -23.434 1.00 92.50 806 ARG A CA 1
ATOM 6300 C C . ARG A 1 806 ? 31.824 -19.960 -23.553 1.00 92.50 806 ARG A C 1
ATOM 6302 O O . ARG A 1 806 ? 30.799 -20.245 -24.172 1.00 92.50 806 ARG A O 1
ATOM 6309 N N . LEU A 1 807 ? 32.007 -18.784 -22.958 1.00 94.50 807 LEU A N 1
ATOM 6310 C CA . LEU A 1 807 ? 31.027 -17.704 -22.952 1.00 94.50 807 LEU A CA 1
ATOM 6311 C C . LEU A 1 807 ? 31.636 -16.456 -23.596 1.00 94.50 807 LEU A C 1
ATOM 6313 O O . LEU A 1 807 ? 32.683 -15.971 -23.160 1.00 94.50 807 LEU A O 1
ATOM 6317 N N . LEU A 1 808 ? 30.943 -15.925 -24.600 1.00 95.25 808 LEU A N 1
ATOM 6318 C CA . LEU A 1 808 ? 31.280 -14.666 -25.253 1.00 95.25 808 LEU A CA 1
ATOM 6319 C C . LEU A 1 808 ? 30.434 -13.539 -24.656 1.00 95.25 808 LEU A C 1
ATOM 6321 O O . LEU A 1 808 ? 29.207 -13.606 -24.684 1.00 95.25 808 LEU A O 1
ATOM 6325 N N . GLY A 1 809 ? 31.069 -12.509 -24.110 1.00 94.62 809 GLY A N 1
ATOM 6326 C CA . GLY A 1 809 ? 30.398 -11.309 -23.621 1.00 94.62 809 GLY A CA 1
ATOM 6327 C C . GLY A 1 809 ? 30.380 -10.200 -24.665 1.00 94.62 809 GLY A C 1
ATOM 6328 O O . GLY A 1 809 ? 31.366 -10.007 -25.373 1.00 94.62 809 GLY A O 1
ATOM 6329 N N . LEU A 1 810 ? 29.275 -9.461 -24.740 1.00 94.62 810 LEU A N 1
ATOM 6330 C CA . LEU A 1 810 ? 29.092 -8.326 -25.646 1.00 94.62 810 LEU A CA 1
ATOM 6331 C C . LEU A 1 810 ? 28.900 -7.024 -24.859 1.00 94.62 810 LEU A C 1
ATOM 6333 O O . LEU A 1 810 ? 28.391 -7.037 -23.737 1.00 94.62 810 LEU A O 1
ATOM 6337 N N . ILE A 1 811 ? 29.294 -5.902 -25.459 1.00 93.50 811 ILE A N 1
ATOM 6338 C CA . ILE A 1 811 ? 29.199 -4.553 -24.886 1.00 93.50 811 ILE A CA 1
ATOM 6339 C C . ILE A 1 811 ? 28.569 -3.639 -25.936 1.00 93.50 811 ILE A C 1
ATOM 6341 O O . ILE A 1 811 ? 29.027 -3.614 -27.078 1.00 93.50 811 ILE A O 1
ATOM 6345 N N . HIS A 1 812 ? 27.537 -2.881 -25.559 1.00 92.69 812 HIS A N 1
ATOM 6346 C CA . HIS A 1 812 ? 26.925 -1.897 -26.451 1.00 92.69 812 HIS A CA 1
ATOM 6347 C C . HIS A 1 812 ? 27.934 -0.808 -26.855 1.00 92.69 812 HIS A C 1
ATOM 6349 O O . HIS A 1 812 ? 28.801 -0.454 -26.049 1.00 92.69 812 HIS A O 1
ATOM 6355 N N . PRO A 1 813 ? 27.798 -0.203 -28.050 1.00 93.00 813 PRO A N 1
ATOM 6356 C CA . PRO A 1 813 ? 28.442 1.078 -28.310 1.00 93.00 813 PRO A CA 1
ATOM 6357 C C . PRO A 1 813 ? 28.009 2.100 -27.248 1.00 93.00 813 PRO A C 1
ATOM 6359 O O . PRO A 1 813 ? 26.917 2.030 -26.683 1.00 93.00 813 PRO A O 1
ATOM 6362 N N . GLY A 1 814 ? 28.902 3.023 -26.923 1.00 93.31 814 GLY A N 1
ATOM 6363 C CA . GLY A 1 814 ? 28.649 4.122 -26.000 1.00 93.31 814 GLY A CA 1
ATOM 6364 C C . GLY A 1 814 ? 28.220 5.423 -26.670 1.00 93.31 814 GLY A C 1
ATOM 6365 O O . GLY A 1 814 ? 27.781 6.319 -25.955 1.00 93.31 814 GLY A O 1
ATOM 6366 N N . LEU A 1 815 ? 28.315 5.518 -27.997 1.00 93.75 815 LEU A N 1
ATOM 6367 C CA . LEU A 1 815 ? 27.787 6.624 -28.797 1.00 93.75 815 LEU A CA 1
ATOM 6368 C C . LEU A 1 815 ? 26.824 6.077 -29.860 1.00 93.75 815 LEU A C 1
ATOM 6370 O O . LEU A 1 815 ? 27.020 4.946 -30.317 1.00 93.75 815 LEU A O 1
ATOM 6374 N N . ASP A 1 816 ? 25.798 6.845 -30.216 1.00 91.06 816 ASP A N 1
ATOM 6375 C CA . ASP A 1 816 ? 24.892 6.532 -31.326 1.00 91.06 816 ASP A CA 1
ATOM 6376 C C . ASP A 1 816 ? 25.437 7.017 -32.687 1.00 91.06 816 ASP A C 1
ATOM 6378 O O . ASP A 1 816 ? 26.612 7.377 -32.798 1.00 91.06 816 ASP A O 1
ATOM 6382 N N . GLU A 1 817 ? 24.608 6.951 -33.735 1.00 87.31 817 GLU A N 1
ATOM 6383 C CA . GLU A 1 817 ? 24.980 7.325 -35.109 1.00 87.31 817 GLU A CA 1
ATOM 6384 C C . GLU A 1 817 ? 25.286 8.820 -35.277 1.00 87.31 817 GLU A C 1
ATOM 6386 O O . GLU A 1 817 ? 26.114 9.181 -36.110 1.00 87.31 817 GLU A O 1
ATOM 6391 N N . ASP A 1 818 ? 24.688 9.672 -34.441 1.00 88.62 818 ASP A N 1
ATOM 6392 C CA . ASP A 1 818 ? 24.903 11.121 -34.448 1.00 88.62 818 ASP A CA 1
ATOM 6393 C C . ASP A 1 818 ? 26.085 11.534 -33.546 1.00 88.62 818 ASP A C 1
ATOM 6395 O O . ASP A 1 818 ? 26.457 12.707 -33.475 1.00 88.62 818 ASP A O 1
ATOM 6399 N N . GLY A 1 819 ? 26.711 10.566 -32.866 1.00 89.38 819 GLY A N 1
ATOM 6400 C CA . GLY A 1 819 ? 27.808 10.795 -31.926 1.00 89.38 819 GLY A CA 1
ATOM 6401 C C . GLY A 1 819 ? 27.349 11.187 -30.521 1.00 89.38 819 GLY A C 1
ATOM 6402 O O . GLY A 1 819 ? 28.185 11.550 -29.688 1.00 89.38 819 GLY A O 1
ATOM 6403 N N . ASP A 1 820 ? 26.055 11.081 -30.223 1.00 91.19 820 ASP A N 1
ATOM 6404 C CA . ASP A 1 820 ? 25.510 11.367 -28.904 1.00 91.19 820 ASP A CA 1
ATOM 6405 C C . ASP A 1 820 ? 25.776 10.206 -27.930 1.00 91.19 820 ASP A C 1
ATOM 6407 O O . ASP A 1 820 ? 25.734 9.031 -28.308 1.00 91.19 820 ASP A O 1
ATOM 6411 N N . PRO A 1 821 ? 26.002 10.481 -26.631 1.00 93.44 821 PRO A N 1
ATOM 6412 C CA . PRO A 1 821 ? 26.234 9.433 -25.649 1.00 93.44 821 PRO A CA 1
ATOM 6413 C C . PRO A 1 821 ? 24.976 8.598 -25.401 1.00 93.44 821 PRO A C 1
ATOM 6415 O O . PRO A 1 821 ? 23.942 9.111 -24.982 1.00 93.44 821 PRO A O 1
ATOM 6418 N N . ILE A 1 822 ? 25.094 7.282 -25.565 1.00 92.75 822 ILE A N 1
ATOM 6419 C CA . ILE A 1 822 ? 24.049 6.328 -25.190 1.00 92.75 822 ILE A CA 1
ATOM 6420 C C . ILE A 1 822 ? 24.115 6.130 -23.683 1.00 92.75 822 ILE A C 1
ATOM 6422 O O . ILE A 1 822 ? 25.114 5.626 -23.173 1.00 92.75 822 ILE A O 1
ATOM 6426 N N . ILE A 1 823 ? 23.056 6.501 -22.979 1.00 90.62 823 ILE A N 1
ATOM 6427 C CA . ILE A 1 823 ? 22.900 6.337 -21.532 1.00 90.62 823 ILE A CA 1
ATOM 6428 C C . ILE A 1 823 ? 21.728 5.395 -21.226 1.00 90.62 823 ILE A C 1
ATOM 6430 O O . ILE A 1 823 ? 20.994 4.950 -22.113 1.00 90.62 823 ILE A O 1
ATOM 6434 N N . GLU A 1 824 ? 21.541 5.057 -19.955 1.00 90.50 824 GLU A N 1
ATOM 6435 C CA . GLU A 1 824 ? 20.525 4.124 -19.488 1.00 90.50 824 GLU A CA 1
ATOM 6436 C C . GLU A 1 824 ? 19.129 4.537 -19.972 1.00 90.50 824 GLU A C 1
ATOM 6438 O O . GLU A 1 824 ? 18.382 3.696 -20.475 1.00 90.50 824 GLU A O 1
ATOM 6443 N N . SER A 1 825 ? 18.778 5.823 -19.869 1.00 90.50 825 SER A N 1
ATOM 6444 C CA . SER A 1 825 ? 17.498 6.366 -20.343 1.00 90.50 825 SER A CA 1
ATOM 6445 C C . SER A 1 825 ? 17.312 6.228 -21.856 1.00 90.50 825 SER A C 1
ATOM 6447 O O . SER A 1 825 ? 16.195 5.922 -22.277 1.00 90.50 825 SER A O 1
ATOM 6449 N N . SER A 1 826 ? 18.379 6.328 -22.661 1.00 90.25 826 SER A N 1
ATOM 6450 C CA . SER A 1 826 ? 18.324 6.078 -24.110 1.00 90.25 826 SER A CA 1
ATOM 6451 C C . SER A 1 826 ? 17.848 4.649 -24.407 1.00 90.25 826 SER A C 1
ATOM 6453 O O . SER A 1 826 ? 17.016 4.414 -25.284 1.00 90.25 826 SER A O 1
ATOM 6455 N N . LEU A 1 827 ? 18.337 3.673 -23.635 1.00 91.25 827 LEU A N 1
ATOM 6456 C CA . LEU A 1 827 ? 17.967 2.265 -23.790 1.00 91.25 827 LEU A CA 1
ATOM 6457 C C . LEU A 1 827 ? 16.590 1.956 -23.184 1.00 91.25 827 LEU A C 1
ATOM 6459 O O . LEU A 1 827 ? 15.844 1.145 -23.735 1.00 91.25 827 LEU A O 1
ATOM 6463 N N . LEU A 1 828 ? 16.220 2.616 -22.081 1.00 91.31 828 LEU A N 1
ATOM 6464 C CA . LEU A 1 828 ? 14.888 2.497 -21.477 1.00 91.31 828 LEU A CA 1
ATOM 6465 C C . LEU A 1 828 ? 13.789 3.057 -22.391 1.00 91.31 828 LEU A C 1
ATOM 6467 O O . LEU A 1 828 ? 12.719 2.459 -22.467 1.00 91.31 828 LEU A O 1
ATOM 6471 N N . TYR A 1 829 ? 14.053 4.137 -23.127 1.00 90.94 829 TYR A N 1
ATOM 6472 C CA . TYR A 1 829 ? 13.131 4.658 -24.138 1.00 90.94 829 TYR A CA 1
ATOM 6473 C C . TYR A 1 829 ? 12.752 3.581 -25.166 1.00 90.94 829 TYR A C 1
ATOM 6475 O O . TYR A 1 829 ? 11.576 3.242 -25.315 1.00 90.94 829 TYR A O 1
ATOM 6483 N N . ASN A 1 830 ? 13.754 2.963 -25.801 1.00 87.88 830 ASN A N 1
ATOM 6484 C CA . ASN A 1 830 ? 13.534 1.900 -26.788 1.00 87.88 830 ASN A CA 1
ATOM 6485 C C . ASN A 1 830 ? 12.844 0.677 -26.171 1.00 87.88 830 ASN A C 1
ATOM 6487 O O . ASN A 1 830 ? 11.966 0.076 -26.789 1.00 87.88 830 ASN A O 1
ATOM 6491 N N . ARG A 1 831 ? 13.204 0.334 -24.929 1.00 91.81 831 ARG A N 1
ATOM 6492 C CA . ARG A 1 831 ? 12.598 -0.762 -24.166 1.00 91.81 831 ARG A CA 1
ATOM 6493 C C . ARG A 1 831 ? 11.083 -0.614 -24.044 1.00 91.81 831 ARG A C 1
ATOM 6495 O O . ARG A 1 831 ? 10.369 -1.578 -24.290 1.00 91.81 831 ARG A O 1
ATOM 6502 N N . PHE A 1 832 ? 10.601 0.571 -23.675 1.00 92.81 832 PHE A N 1
ATOM 6503 C CA . PHE A 1 832 ? 9.167 0.817 -23.526 1.00 92.81 832 PHE A CA 1
ATOM 6504 C C . PHE A 1 832 ? 8.450 0.934 -24.866 1.00 92.81 832 PHE A C 1
ATOM 6506 O O . PHE A 1 832 ? 7.333 0.442 -24.999 1.00 92.81 832 PHE A O 1
ATOM 6513 N N . LEU A 1 833 ? 9.094 1.500 -25.890 1.00 90.06 833 LEU A N 1
ATOM 6514 C CA . LEU A 1 833 ? 8.498 1.562 -27.221 1.00 90.06 833 LEU A CA 1
ATOM 6515 C C . LEU A 1 833 ? 8.193 0.172 -27.815 1.00 90.06 833 LEU A C 1
ATOM 6517 O O . LEU A 1 833 ? 7.210 0.037 -28.545 1.00 90.06 833 LEU A O 1
ATOM 6521 N N . LEU A 1 834 ? 8.964 -0.869 -27.473 1.00 90.38 834 LEU A N 1
ATOM 6522 C CA . LEU A 1 834 ? 8.669 -2.257 -27.873 1.00 90.38 834 LEU A CA 1
ATOM 6523 C C . LEU A 1 834 ? 7.335 -2.782 -27.327 1.00 90.38 834 LEU A C 1
ATOM 6525 O O . LEU A 1 834 ? 6.767 -3.711 -27.892 1.00 90.38 834 LEU A O 1
ATOM 6529 N N . GLY A 1 835 ? 6.821 -2.189 -26.251 1.00 89.25 835 GLY A N 1
ATOM 6530 C CA . GLY A 1 835 ? 5.514 -2.507 -25.687 1.00 89.25 835 GLY A CA 1
ATOM 6531 C C . GLY A 1 835 ? 4.363 -1.687 -26.285 1.00 89.25 835 GLY A C 1
ATOM 6532 O O . GLY A 1 835 ? 3.294 -1.613 -25.680 1.00 89.25 835 GLY A O 1
ATOM 6533 N N . THR A 1 836 ? 4.577 -1.020 -27.424 1.00 89.94 836 THR A N 1
ATOM 6534 C CA . THR A 1 836 ? 3.585 -0.167 -28.105 1.00 89.94 836 THR A CA 1
ATOM 6535 C C . THR A 1 836 ? 3.242 -0.698 -29.501 1.00 89.94 836 THR A C 1
ATOM 6537 O O . THR A 1 836 ? 3.818 -1.676 -29.977 1.00 89.94 836 THR A O 1
ATOM 6540 N N . SER A 1 837 ? 2.343 -0.029 -30.228 1.00 85.94 837 SER A N 1
ATOM 6541 C CA . SER A 1 837 ? 2.056 -0.343 -31.638 1.00 85.94 837 SER A CA 1
ATOM 6542 C C . SER A 1 837 ? 3.257 -0.149 -32.576 1.00 85.94 837 SER A C 1
ATOM 6544 O O . SER A 1 837 ? 3.245 -0.674 -33.683 1.00 85.94 837 SER A O 1
ATOM 6546 N N . ARG A 1 838 ? 4.314 0.554 -32.143 1.00 85.12 838 ARG A N 1
ATOM 6547 C CA . ARG A 1 838 ? 5.532 0.804 -32.935 1.00 85.12 838 ARG A CA 1
ATOM 6548 C C . ARG A 1 838 ? 6.556 -0.330 -32.871 1.00 85.12 838 ARG A C 1
ATOM 6550 O O . ARG A 1 838 ? 7.610 -0.222 -33.492 1.00 85.12 838 ARG A O 1
ATOM 6557 N N . HIS A 1 839 ? 6.255 -1.398 -32.137 1.00 84.25 839 HIS A N 1
ATOM 6558 C CA . HIS A 1 839 ? 7.171 -2.492 -31.822 1.00 84.25 839 HIS A CA 1
ATOM 6559 C C . HIS A 1 839 ? 7.906 -3.092 -33.032 1.00 84.25 839 HIS A C 1
ATOM 6561 O O . HIS A 1 839 ? 9.075 -3.421 -32.881 1.00 84.25 839 HIS A O 1
ATOM 6567 N N . THR A 1 840 ? 7.283 -3.197 -34.214 1.00 84.94 840 THR A N 1
ATOM 6568 C CA . THR A 1 840 ? 7.921 -3.729 -35.438 1.00 84.94 840 THR A CA 1
ATOM 6569 C C . THR A 1 840 ? 8.978 -2.797 -36.026 1.00 84.94 840 THR A C 1
ATOM 6571 O O . THR A 1 840 ? 10.000 -3.263 -36.503 1.00 84.94 840 THR A O 1
ATOM 6574 N N . SER A 1 841 ? 8.760 -1.483 -35.961 1.00 81.44 841 SER A N 1
ATOM 6575 C CA . SER A 1 841 ? 9.632 -0.471 -36.584 1.00 81.44 841 SER A CA 1
ATOM 6576 C C . SER A 1 841 ? 10.881 -0.111 -35.773 1.00 81.44 841 SER A C 1
ATOM 6578 O O . SER A 1 841 ? 11.678 0.724 -36.196 1.00 81.44 841 SER A O 1
ATOM 6580 N N . ILE A 1 842 ? 11.033 -0.668 -34.570 1.00 86.75 842 ILE A N 1
ATOM 6581 C CA . ILE A 1 842 ? 12.088 -0.254 -33.646 1.00 86.75 842 ILE A CA 1
ATOM 6582 C C . ILE A 1 842 ? 13.281 -1.181 -33.798 1.00 86.75 842 ILE A C 1
ATOM 6584 O O . ILE A 1 842 ? 13.241 -2.345 -33.392 1.00 86.75 842 ILE A O 1
ATOM 6588 N N . VAL A 1 843 ? 14.367 -0.607 -34.301 1.00 91.88 843 VAL A N 1
ATOM 6589 C CA . VAL A 1 843 ? 15.710 -1.175 -34.251 1.00 91.88 843 VAL A CA 1
ATOM 6590 C C . VAL A 1 843 ? 16.652 -0.042 -33.859 1.00 91.88 843 VAL A C 1
ATOM 6592 O O . VAL A 1 843 ? 17.048 0.767 -34.691 1.00 91.88 843 VAL A O 1
ATOM 6595 N N . GLY A 1 844 ? 16.977 0.063 -32.570 1.00 89.88 844 GLY A N 1
ATOM 6596 C CA . GLY A 1 844 ? 17.931 1.068 -32.109 1.00 89.88 844 GLY A CA 1
ATOM 6597 C C . GLY A 1 844 ? 19.327 0.802 -32.675 1.00 89.88 844 GLY A C 1
ATOM 6598 O O . GLY A 1 844 ? 19.704 -0.357 -32.861 1.00 89.88 844 GLY A O 1
ATOM 6599 N N . TYR A 1 845 ? 20.115 1.860 -32.874 1.00 91.31 845 TYR A N 1
ATOM 6600 C CA . TYR A 1 845 ? 21.491 1.775 -33.383 1.00 91.31 845 TYR A CA 1
ATOM 6601 C C . TYR A 1 845 ? 22.346 0.678 -32.702 1.00 91.31 845 TYR A C 1
ATOM 6603 O O . TYR A 1 845 ? 22.922 -0.154 -33.410 1.00 91.31 845 TYR A O 1
ATOM 6611 N N . PRO A 1 846 ? 22.345 0.532 -31.355 1.00 91.75 846 PRO A N 1
ATOM 6612 C CA . PRO A 1 846 ? 23.094 -0.538 -30.687 1.00 91.75 846 PRO A CA 1
ATOM 6613 C C . PRO A 1 846 ? 22.626 -1.951 -31.053 1.00 91.75 846 PRO A C 1
ATOM 6615 O O . PRO A 1 846 ? 23.441 -2.864 -31.175 1.00 91.75 846 PRO A O 1
ATOM 6618 N N . SER A 1 847 ? 21.315 -2.140 -31.209 1.00 93.75 847 SER A N 1
ATOM 6619 C CA . SER A 1 847 ? 20.714 -3.426 -31.575 1.00 93.75 847 SER A CA 1
ATOM 6620 C C . SER A 1 847 ? 20.960 -3.754 -33.044 1.00 93.75 847 SER A C 1
ATOM 6622 O O . SER A 1 847 ? 21.178 -4.918 -33.370 1.00 93.75 847 SER A O 1
ATOM 6624 N N . ARG A 1 848 ? 20.975 -2.741 -33.922 1.00 93.69 848 ARG A N 1
ATOM 6625 C CA . ARG A 1 848 ? 21.298 -2.900 -35.344 1.00 93.69 848 ARG A CA 1
ATOM 6626 C C . ARG A 1 848 ? 22.730 -3.388 -35.540 1.00 93.69 848 ARG A C 1
ATOM 6628 O O . ARG A 1 848 ? 22.926 -4.375 -36.237 1.00 93.69 848 ARG A O 1
ATOM 6635 N N . LEU A 1 849 ? 23.704 -2.769 -34.869 1.00 92.12 849 LEU A N 1
ATOM 6636 C CA . LEU A 1 849 ? 25.102 -3.214 -34.912 1.00 92.12 849 LEU A CA 1
ATOM 6637 C C . LEU A 1 849 ? 25.255 -4.670 -34.449 1.00 92.12 849 LEU A C 1
ATOM 6639 O O . LEU A 1 849 ? 25.944 -5.462 -35.086 1.00 92.12 849 LEU A O 1
ATOM 6643 N N . LEU A 1 850 ? 24.575 -5.046 -33.362 1.00 92.88 850 LEU A N 1
ATOM 6644 C CA . LEU A 1 850 ? 24.565 -6.425 -32.867 1.00 92.88 850 LEU A CA 1
ATOM 6645 C C . LEU A 1 850 ? 23.932 -7.396 -33.871 1.00 92.88 8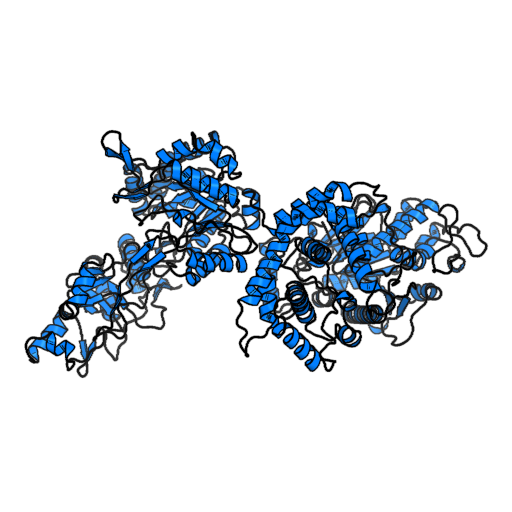50 LEU A C 1
ATOM 6647 O O . LEU A 1 850 ? 24.484 -8.465 -34.129 1.00 92.88 850 LEU A O 1
ATOM 6651 N N . TYR A 1 851 ? 22.791 -7.025 -34.452 1.00 95.44 851 TYR A N 1
ATOM 6652 C CA . TYR A 1 851 ? 22.110 -7.808 -35.477 1.00 95.44 851 TYR A CA 1
ATOM 6653 C C . TYR A 1 851 ? 23.001 -8.036 -36.708 1.00 95.44 851 TYR A C 1
ATOM 6655 O O . TYR A 1 851 ? 23.209 -9.183 -37.111 1.00 95.44 851 TYR A O 1
ATOM 6663 N N . GLU A 1 852 ? 23.568 -6.966 -37.268 1.00 93.69 852 GLU A N 1
ATOM 6664 C CA . GLU A 1 852 ? 24.388 -7.011 -38.483 1.00 93.69 852 GLU A CA 1
ATOM 6665 C C . GLU A 1 852 ? 25.720 -7.750 -38.263 1.00 93.69 852 GLU A C 1
ATOM 6667 O O . GLU A 1 852 ? 26.286 -8.322 -39.199 1.00 93.69 852 GLU A O 1
ATOM 6672 N N . ALA A 1 853 ? 26.211 -7.791 -37.022 1.00 90.31 853 ALA A N 1
ATOM 6673 C CA . ALA A 1 853 ? 27.404 -8.543 -36.651 1.00 90.31 853 ALA A CA 1
ATOM 6674 C C . ALA A 1 853 ? 27.145 -10.042 -36.416 1.00 90.31 853 ALA A C 1
ATOM 6676 O O . ALA A 1 853 ? 28.030 -10.854 -36.691 1.00 90.31 853 ALA A O 1
ATOM 6677 N N . ILE A 1 854 ? 25.970 -10.409 -35.888 1.00 92.25 854 ILE A N 1
ATOM 6678 C CA . ILE A 1 854 ? 25.711 -11.753 -35.338 1.00 92.25 854 ILE A CA 1
ATOM 6679 C C . ILE A 1 854 ? 24.711 -12.548 -36.181 1.00 92.25 854 ILE A C 1
ATOM 6681 O O . ILE A 1 854 ? 24.983 -13.697 -36.524 1.00 92.25 854 ILE A O 1
ATOM 6685 N N . LEU A 1 855 ? 23.555 -11.963 -36.508 1.00 94.50 855 LEU A N 1
ATOM 6686 C CA . LEU A 1 855 ? 22.433 -12.681 -37.122 1.00 94.50 855 LEU A CA 1
ATOM 6687 C C . LEU A 1 855 ? 22.374 -12.517 -38.642 1.00 94.50 855 LEU A C 1
ATOM 6689 O O . LEU A 1 855 ? 22.159 -13.505 -39.340 1.00 94.50 855 LEU A O 1
ATOM 6693 N N . LEU A 1 856 ? 22.616 -11.315 -39.178 1.00 95.31 856 LEU A N 1
ATOM 6694 C CA . LEU A 1 856 ? 22.635 -11.098 -40.631 1.00 95.31 856 LEU A CA 1
ATOM 6695 C C . LEU A 1 856 ? 23.596 -12.048 -41.380 1.00 95.31 856 LEU A C 1
ATOM 6697 O O . LEU A 1 856 ? 23.210 -12.558 -42.434 1.00 95.31 856 LEU A O 1
ATOM 6701 N N . PRO A 1 857 ? 24.805 -12.366 -40.865 1.00 92.75 857 PRO A N 1
ATOM 6702 C CA . PRO A 1 857 ? 25.694 -13.334 -41.507 1.00 92.75 857 PRO A CA 1
ATOM 6703 C C . PRO A 1 857 ? 25.073 -14.723 -41.720 1.00 92.75 857 PRO A C 1
ATOM 6705 O O . PRO A 1 857 ? 25.469 -15.419 -42.650 1.00 92.75 857 PRO A O 1
ATOM 6708 N N . GLN A 1 858 ? 24.087 -15.123 -40.910 1.00 91.94 858 GLN A N 1
ATOM 6709 C CA . GLN A 1 858 ? 23.381 -16.400 -41.068 1.00 91.94 858 GLN A CA 1
ATOM 6710 C C . GLN A 1 858 ? 22.370 -16.390 -42.225 1.00 91.94 858 GLN A C 1
ATOM 6712 O O . GLN A 1 858 ? 21.902 -17.447 -42.641 1.00 91.94 858 GLN A O 1
ATOM 6717 N N . LEU A 1 859 ? 22.032 -15.210 -42.754 1.00 95.62 859 LEU A N 1
ATOM 6718 C CA . LEU A 1 859 ? 21.048 -15.039 -43.821 1.00 95.62 859 LEU A CA 1
ATOM 6719 C C . LEU A 1 859 ? 21.665 -15.013 -45.225 1.00 95.62 859 LEU A C 1
ATOM 6721 O O . LEU A 1 859 ? 20.912 -15.019 -46.198 1.00 95.62 859 LEU A O 1
ATOM 6725 N N . VAL A 1 860 ? 22.993 -14.960 -45.379 1.00 95.00 860 VAL A N 1
ATOM 6726 C CA . VAL A 1 860 ? 23.647 -14.713 -46.681 1.00 95.00 860 VAL A CA 1
ATOM 6727 C C . VAL A 1 860 ? 24.717 -15.756 -47.033 1.00 95.00 860 VAL A C 1
ATOM 6729 O O . VAL A 1 860 ? 25.370 -16.302 -46.153 1.00 95.00 860 VAL A O 1
ATOM 6732 N N . LYS A 1 861 ? 24.937 -16.031 -48.331 1.00 93.62 861 LYS A N 1
ATOM 6733 C CA . LYS A 1 861 ? 25.863 -17.091 -48.804 1.00 93.62 861 LYS A CA 1
ATOM 6734 C C . LYS A 1 861 ? 27.337 -16.833 -48.500 1.00 93.62 861 LYS A C 1
ATOM 6736 O O . LYS A 1 861 ? 28.079 -17.776 -48.253 1.00 93.62 861 LYS A O 1
ATOM 6741 N N . GLN A 1 862 ? 27.774 -15.581 -48.604 1.00 92.25 862 GLN A N 1
ATOM 6742 C CA . GLN A 1 862 ? 29.175 -15.182 -48.442 1.00 92.25 862 GLN A CA 1
ATOM 6743 C C . GLN A 1 862 ? 29.282 -14.116 -47.346 1.00 92.25 862 GLN A C 1
ATOM 6745 O O . GLN A 1 862 ? 29.499 -12.944 -47.658 1.00 92.25 862 GLN A O 1
ATOM 6750 N N . PRO A 1 863 ? 29.082 -14.484 -46.067 1.00 90.25 863 PRO A N 1
ATOM 6751 C CA . PRO A 1 863 ? 29.046 -13.516 -44.975 1.00 90.25 863 PRO A CA 1
ATOM 6752 C C . PRO A 1 863 ? 30.333 -12.690 -44.886 1.00 90.25 863 PRO A C 1
ATOM 6754 O O . PRO A 1 863 ? 30.255 -11.479 -44.695 1.00 90.25 863 PRO A O 1
ATOM 6757 N N . ASP A 1 864 ? 31.502 -13.294 -45.119 1.00 89.06 864 ASP A N 1
ATOM 6758 C CA . ASP A 1 864 ? 32.814 -12.623 -45.069 1.00 89.06 864 ASP A CA 1
ATOM 6759 C C . ASP A 1 864 ? 32.988 -11.504 -46.100 1.00 89.06 864 ASP A C 1
ATOM 6761 O O . ASP A 1 864 ? 33.847 -10.645 -45.930 1.00 89.06 864 ASP A O 1
ATOM 6765 N N . ARG A 1 865 ? 32.154 -11.487 -47.144 1.00 93.00 865 ARG A N 1
ATOM 6766 C CA . ARG A 1 865 ? 32.177 -10.460 -48.188 1.00 93.00 865 ARG A CA 1
ATOM 6767 C C . ARG A 1 865 ? 31.258 -9.281 -47.906 1.00 93.00 865 ARG A C 1
ATOM 6769 O O . ARG A 1 865 ? 31.221 -8.368 -48.715 1.00 93.00 865 ARG A O 1
ATOM 6776 N N . LEU A 1 866 ? 30.469 -9.301 -46.833 1.00 93.06 866 LEU A N 1
ATOM 6777 C CA . LEU A 1 866 ? 29.563 -8.199 -46.499 1.00 93.06 866 LEU A CA 1
ATOM 6778 C C . LEU A 1 866 ? 30.332 -6.876 -46.329 1.00 93.06 866 LEU A C 1
ATOM 6780 O O . LEU A 1 866 ? 31.328 -6.824 -45.607 1.00 93.06 866 LEU A O 1
ATOM 6784 N N . LEU A 1 867 ? 29.860 -5.823 -46.999 1.00 93.50 867 LEU A N 1
ATOM 6785 C CA . LEU A 1 867 ? 30.482 -4.503 -46.999 1.00 93.50 867 LEU A CA 1
ATOM 6786 C C . LEU A 1 867 ? 30.035 -3.692 -45.783 1.00 93.50 867 LEU A C 1
ATOM 6788 O O . LEU A 1 867 ? 28.844 -3.433 -45.610 1.00 93.50 867 LEU A O 1
ATOM 6792 N N . TYR A 1 868 ? 31.011 -3.249 -44.997 1.00 89.75 868 TYR A N 1
ATOM 6793 C CA . TYR A 1 868 ? 30.823 -2.393 -43.831 1.00 89.75 868 TYR A CA 1
ATOM 6794 C C . TYR A 1 868 ? 31.299 -0.961 -44.104 1.00 89.75 868 TYR A C 1
ATOM 6796 O O . TYR A 1 868 ? 32.268 -0.768 -44.843 1.00 89.75 868 TYR A O 1
ATOM 6804 N N . ASP A 1 869 ? 30.632 0.029 -43.512 1.00 88.31 869 ASP A N 1
ATOM 6805 C CA . ASP A 1 869 ? 31.101 1.416 -43.458 1.00 88.31 869 ASP A CA 1
ATOM 6806 C C . ASP A 1 869 ? 32.136 1.637 -42.334 1.00 88.31 869 ASP A C 1
ATOM 6808 O O . ASP A 1 869 ? 32.619 0.686 -41.709 1.00 88.31 869 ASP A O 1
ATOM 6812 N N . ALA A 1 870 ? 32.548 2.892 -42.124 1.00 81.62 870 ALA A N 1
ATOM 6813 C CA . ALA A 1 870 ? 33.568 3.239 -41.134 1.00 81.62 870 ALA A CA 1
ATOM 6814 C C . ALA A 1 870 ? 33.059 3.082 -39.688 1.00 81.62 870 ALA A C 1
ATOM 6816 O O . ALA A 1 870 ? 33.850 2.864 -38.767 1.00 81.62 870 ALA A O 1
ATOM 6817 N N . GLU A 1 871 ? 31.746 3.155 -39.507 1.00 75.81 871 GLU A N 1
ATOM 6818 C CA . GLU A 1 871 ? 31.020 3.046 -38.248 1.00 75.81 871 GLU A CA 1
ATOM 6819 C C . GLU A 1 871 ? 30.708 1.580 -37.891 1.00 75.81 871 GLU A C 1
ATOM 6821 O O . GLU A 1 871 ? 30.371 1.268 -36.746 1.00 75.81 871 GLU A O 1
ATOM 6826 N N . GLY A 1 872 ? 30.901 0.658 -38.840 1.00 81.94 872 GLY A N 1
ATOM 6827 C CA . GLY A 1 872 ? 30.711 -0.778 -38.660 1.00 81.94 872 GLY A CA 1
ATOM 6828 C C . GLY A 1 872 ? 29.293 -1.259 -38.962 1.00 81.94 872 GLY A C 1
ATOM 6829 O O . GLY A 1 872 ? 28.950 -2.384 -38.590 1.00 81.94 872 GLY A O 1
ATOM 6830 N N . LEU A 1 873 ? 28.484 -0.446 -39.643 1.00 89.19 873 LEU A N 1
ATOM 6831 C CA . LEU A 1 873 ? 27.190 -0.833 -40.193 1.00 89.19 873 LEU A CA 1
ATOM 6832 C C . LEU A 1 873 ? 27.340 -1.379 -41.613 1.00 89.19 873 LEU A C 1
ATOM 6834 O O . LEU A 1 873 ? 28.285 -1.083 -42.341 1.00 89.19 873 LEU A O 1
ATOM 6838 N N . ILE A 1 874 ? 26.380 -2.196 -42.022 1.00 92.75 874 ILE A N 1
ATOM 6839 C CA . ILE A 1 874 ? 26.315 -2.760 -43.363 1.00 92.75 874 ILE A CA 1
ATOM 6840 C C . ILE A 1 874 ? 25.845 -1.705 -44.353 1.00 92.75 874 ILE A C 1
ATOM 6842 O O . ILE A 1 874 ? 24.775 -1.105 -44.204 1.00 92.75 874 ILE A O 1
ATOM 6846 N N . VAL A 1 875 ? 26.612 -1.557 -45.431 1.00 94.94 875 VAL A N 1
ATOM 6847 C CA . VAL A 1 875 ? 26.236 -0.719 -46.566 1.00 94.94 875 VAL A CA 1
ATOM 6848 C C . VAL A 1 875 ? 25.107 -1.401 -47.333 1.00 94.94 875 VAL A C 1
ATOM 6850 O O . VAL A 1 875 ? 25.193 -2.579 -47.692 1.00 94.94 875 VAL A O 1
ATOM 6853 N N . ARG A 1 876 ? 24.036 -0.649 -47.598 1.00 94.75 876 ARG A N 1
ATOM 6854 C CA . ARG A 1 876 ? 22.804 -1.159 -48.213 1.00 94.75 876 ARG A CA 1
ATOM 6855 C C . ARG A 1 876 ? 22.458 -0.412 -49.500 1.00 94.75 876 ARG A C 1
ATOM 6857 O O . ARG A 1 876 ? 22.745 0.776 -49.630 1.00 94.75 876 ARG A O 1
ATOM 6864 N N . LYS A 1 877 ? 21.793 -1.095 -50.435 1.00 94.88 877 LYS A N 1
ATOM 6865 C CA . LYS A 1 877 ? 21.131 -0.502 -51.608 1.00 94.88 877 LYS A CA 1
ATOM 6866 C C . LYS A 1 877 ? 19.676 -0.954 -51.632 1.00 94.88 877 LYS A C 1
ATOM 6868 O O . LYS A 1 877 ? 19.422 -2.152 -51.607 1.00 94.88 877 LYS A O 1
ATOM 6873 N N . ASP A 1 878 ? 18.741 -0.006 -51.674 1.00 89.88 878 ASP A N 1
ATOM 6874 C CA . ASP A 1 878 ? 17.295 -0.281 -51.660 1.00 89.88 878 ASP A CA 1
ATOM 6875 C C . ASP A 1 878 ? 16.880 -1.196 -50.484 1.00 89.88 878 ASP A C 1
ATOM 6877 O O . ASP A 1 878 ? 16.079 -2.113 -50.631 1.00 89.88 878 ASP A O 1
ATOM 6881 N N . GLY A 1 879 ? 17.494 -0.981 -49.312 1.00 88.25 879 GLY A N 1
ATOM 6882 C CA . GLY A 1 879 ? 17.291 -1.782 -48.096 1.00 88.25 879 GLY A CA 1
ATOM 6883 C C . GLY A 1 879 ? 18.126 -3.066 -48.019 1.00 88.25 879 GLY A C 1
ATOM 6884 O O . GLY A 1 879 ? 18.378 -3.555 -46.920 1.00 88.25 879 GLY A O 1
ATOM 6885 N N . LEU A 1 880 ? 18.643 -3.566 -49.143 1.00 94.19 880 LEU A N 1
ATOM 6886 C CA . LEU A 1 880 ? 19.363 -4.836 -49.208 1.00 94.19 880 LEU A CA 1
ATOM 6887 C C . LEU A 1 880 ? 20.860 -4.693 -48.890 1.00 94.19 880 LEU A C 1
ATOM 6889 O O . LEU A 1 880 ? 21.499 -3.762 -49.389 1.00 94.19 880 LEU A O 1
ATOM 6893 N N . PRO A 1 881 ? 21.450 -5.625 -48.119 1.00 96.19 881 PRO A N 1
ATOM 6894 C CA . PRO A 1 881 ? 22.875 -5.614 -47.785 1.00 96.19 881 PRO A CA 1
ATOM 6895 C C . PRO A 1 881 ? 23.762 -5.831 -49.020 1.00 96.19 881 PRO A C 1
ATOM 6897 O O . PRO A 1 881 ? 23.411 -6.601 -49.916 1.00 96.19 881 PRO A O 1
ATOM 6900 N N . LEU A 1 882 ? 24.925 -5.173 -49.066 1.00 96.62 882 LEU A N 1
ATOM 6901 C CA . LEU A 1 882 ? 25.893 -5.288 -50.162 1.00 96.62 882 LEU A CA 1
ATOM 6902 C C . LEU A 1 882 ? 27.115 -6.136 -49.789 1.00 96.62 882 LEU A C 1
ATOM 6904 O O . LEU A 1 882 ? 27.524 -6.203 -48.630 1.00 96.62 882 LEU A O 1
ATOM 6908 N N . TYR A 1 883 ? 27.728 -6.747 -50.800 1.00 96.06 883 TYR A N 1
ATOM 6909 C CA . TYR A 1 883 ? 29.081 -7.288 -50.725 1.00 96.06 883 TYR A CA 1
ATOM 6910 C C . TYR A 1 883 ? 30.146 -6.218 -51.021 1.00 96.06 883 TYR A C 1
ATOM 6912 O O . TYR A 1 883 ? 29.839 -5.119 -51.483 1.00 96.06 883 TYR A O 1
ATOM 6920 N N . ASP A 1 884 ? 31.407 -6.548 -50.747 1.00 93.56 884 ASP A N 1
ATOM 6921 C CA . ASP A 1 884 ? 32.608 -5.731 -50.950 1.00 93.56 884 ASP A CA 1
ATOM 6922 C C . ASP A 1 884 ? 32.774 -5.198 -52.384 1.00 93.56 884 ASP A C 1
ATOM 6924 O O . ASP A 1 884 ? 33.261 -4.087 -52.590 1.00 93.56 884 ASP A O 1
ATOM 6928 N N . ASP A 1 885 ? 32.286 -5.946 -53.372 1.00 95.00 885 ASP A N 1
ATOM 6929 C CA . ASP A 1 885 ? 32.203 -5.564 -54.787 1.00 95.00 885 ASP A CA 1
ATOM 6930 C C . ASP A 1 885 ? 30.975 -4.697 -55.137 1.00 95.00 885 ASP A C 1
ATOM 6932 O O . ASP A 1 885 ? 30.720 -4.414 -56.309 1.00 95.00 885 ASP A O 1
ATOM 6936 N N . ARG A 1 886 ? 30.214 -4.261 -54.124 1.00 94.19 886 ARG A N 1
ATOM 6937 C CA . ARG A 1 886 ? 28.964 -3.486 -54.215 1.00 94.19 886 ARG A CA 1
ATOM 6938 C C . ARG A 1 886 ? 27.803 -4.210 -54.904 1.00 94.19 886 ARG A C 1
ATOM 6940 O O . ARG A 1 886 ? 26.820 -3.567 -55.281 1.00 94.19 886 ARG A O 1
ATOM 6947 N N . THR A 1 887 ? 27.874 -5.531 -55.061 1.00 95.81 887 THR A N 1
ATOM 6948 C CA . THR A 1 887 ? 26.725 -6.339 -55.491 1.00 95.81 887 THR A CA 1
ATOM 6949 C C . THR A 1 887 ? 25.795 -6.648 -54.316 1.00 95.81 887 THR A C 1
ATOM 6951 O O . THR A 1 887 ? 26.214 -6.635 -53.163 1.00 95.81 887 THR A O 1
ATOM 6954 N N . ILE A 1 888 ? 24.513 -6.906 -54.591 1.00 96.00 888 ILE A N 1
ATOM 6955 C CA . ILE A 1 888 ? 23.532 -7.270 -53.556 1.00 96.00 888 ILE A CA 1
ATOM 6956 C C . ILE A 1 888 ? 23.872 -8.650 -52.980 1.00 96.00 888 ILE A C 1
ATOM 6958 O O . ILE A 1 888 ? 24.082 -9.609 -53.733 1.00 96.00 888 ILE A O 1
ATOM 6962 N N . ALA A 1 889 ? 23.885 -8.759 -51.651 1.00 95.69 889 ALA A N 1
ATOM 6963 C CA . ALA A 1 889 ? 24.140 -10.013 -50.966 1.00 95.69 889 ALA A CA 1
ATOM 6964 C C . ALA A 1 889 ? 23.032 -11.033 -51.250 1.00 95.69 889 ALA A C 1
ATOM 6966 O O . ALA A 1 889 ? 21.846 -10.712 -51.307 1.00 95.69 889 ALA A O 1
ATOM 6967 N N . ARG A 1 890 ? 23.420 -12.296 -51.440 1.00 95.44 890 ARG A N 1
ATOM 6968 C CA . ARG A 1 890 ? 22.488 -13.368 -51.811 1.00 95.44 890 ARG A CA 1
ATOM 6969 C C . ARG A 1 890 ? 22.122 -14.205 -50.599 1.00 95.44 890 ARG A C 1
ATOM 6971 O O . ARG A 1 890 ? 23.011 -14.595 -49.842 1.00 95.44 890 ARG A O 1
ATOM 6978 N N . ARG A 1 891 ? 20.836 -14.540 -50.478 1.00 95.19 891 ARG A N 1
ATOM 6979 C CA . ARG A 1 891 ? 20.304 -15.423 -49.434 1.00 95.19 891 ARG A CA 1
ATOM 6980 C C . ARG A 1 891 ? 20.895 -16.836 -49.495 1.00 95.19 891 ARG A C 1
ATOM 6982 O O . ARG A 1 891 ? 21.231 -17.298 -50.589 1.00 95.19 891 ARG A O 1
ATOM 6989 N N . ILE A 1 892 ? 20.989 -17.534 -48.363 1.00 94.88 892 ILE A N 1
ATOM 6990 C CA . ILE A 1 892 ? 21.341 -18.965 -48.347 1.00 94.88 892 ILE A CA 1
ATOM 6991 C C . ILE A 1 892 ? 20.205 -19.833 -48.910 1.00 94.88 892 ILE A C 1
ATOM 6993 O O . ILE A 1 892 ? 19.047 -19.423 -48.952 1.00 94.88 892 ILE A O 1
ATOM 6997 N N . ASP A 1 893 ? 20.540 -21.034 -49.383 1.00 91.00 893 ASP A N 1
ATOM 6998 C CA . ASP A 1 893 ? 19.541 -21.981 -49.893 1.00 91.00 893 ASP A CA 1
ATOM 6999 C C . ASP A 1 893 ? 18.802 -22.667 -48.729 1.00 91.00 893 ASP A C 1
ATOM 7001 O O . ASP A 1 893 ? 19.374 -22.846 -47.655 1.00 91.00 893 ASP A O 1
ATOM 7005 N N . ALA A 1 894 ? 17.556 -23.108 -48.940 1.00 86.69 894 ALA A N 1
ATOM 7006 C CA . ALA A 1 894 ? 16.725 -23.702 -47.884 1.00 86.69 894 ALA A CA 1
ATOM 7007 C C . ALA A 1 894 ? 17.409 -24.881 -47.161 1.00 86.69 894 ALA A C 1
ATOM 7009 O O . ALA A 1 894 ? 17.371 -24.963 -45.937 1.00 86.69 894 ALA A O 1
ATOM 7010 N N . CYS A 1 895 ? 18.116 -25.749 -47.895 1.00 85.75 895 CYS A N 1
ATOM 7011 C CA . CYS A 1 895 ? 18.861 -26.870 -47.309 1.00 85.75 895 CYS A CA 1
ATOM 7012 C C . CYS A 1 895 ? 20.025 -26.415 -46.411 1.00 85.75 895 CYS A C 1
ATOM 7014 O O . CYS A 1 895 ? 20.405 -27.126 -45.486 1.00 85.75 895 CYS A O 1
ATOM 7016 N N . ALA A 1 896 ? 20.599 -25.232 -46.660 1.00 89.00 896 ALA A N 1
ATOM 7017 C CA . ALA A 1 896 ? 21.696 -24.701 -45.854 1.00 89.00 896 ALA A CA 1
ATOM 7018 C C . ALA A 1 896 ? 21.219 -24.194 -44.482 1.00 89.00 896 ALA A C 1
ATOM 7020 O O . ALA A 1 896 ? 22.014 -24.163 -43.545 1.00 89.00 896 ALA A O 1
ATOM 7021 N N . ILE A 1 897 ? 19.926 -23.872 -44.331 1.00 89.56 897 ILE A N 1
ATOM 7022 C CA . ILE A 1 897 ? 19.326 -23.454 -43.051 1.00 89.56 897 ILE A CA 1
ATOM 7023 C C . ILE A 1 897 ? 19.460 -24.563 -41.995 1.00 89.56 897 ILE A C 1
ATOM 7025 O O . ILE A 1 897 ? 19.593 -24.278 -40.805 1.00 89.56 897 ILE A O 1
ATOM 7029 N N . GLU A 1 898 ? 19.438 -25.837 -42.403 1.00 82.81 898 GLU A N 1
ATOM 7030 C CA . GLU A 1 898 ? 19.616 -26.986 -41.502 1.00 82.81 898 GLU A CA 1
ATOM 7031 C C . GLU A 1 898 ? 21.033 -27.137 -40.956 1.00 82.81 898 GLU A C 1
ATOM 7033 O O . GLU A 1 898 ? 21.202 -27.622 -39.838 1.00 82.81 898 GLU A O 1
ATOM 7038 N N . GLY A 1 899 ? 22.029 -26.670 -41.709 1.00 83.81 899 GLY A N 1
ATOM 7039 C CA . GLY A 1 899 ? 23.436 -26.709 -41.320 1.00 83.81 899 GLY A CA 1
ATOM 7040 C C . GLY A 1 899 ? 23.902 -25.507 -40.499 1.00 83.81 899 GLY A C 1
ATOM 7041 O O . GLY A 1 899 ? 25.072 -25.465 -40.123 1.00 83.81 899 GLY A O 1
ATOM 7042 N N . LEU A 1 900 ? 23.035 -24.523 -40.232 1.00 88.06 900 LEU A N 1
ATOM 7043 C CA . LEU A 1 900 ? 23.414 -23.347 -39.450 1.00 88.06 900 LEU A CA 1
ATOM 7044 C C . LEU A 1 900 ? 23.694 -23.721 -37.983 1.00 88.06 900 LEU A C 1
ATOM 7046 O O . LEU A 1 900 ? 22.890 -24.430 -37.367 1.00 88.06 900 LEU A O 1
ATOM 7050 N N . PRO A 1 901 ? 24.799 -23.228 -37.394 1.00 86.38 901 PRO A N 1
ATOM 7051 C CA . PRO A 1 901 ? 25.107 -23.488 -35.995 1.00 86.38 901 PRO A CA 1
ATOM 7052 C C . PRO A 1 901 ? 24.086 -22.797 -35.073 1.00 86.38 901 PRO A C 1
ATOM 7054 O O . PRO A 1 901 ? 23.697 -21.657 -35.347 1.00 86.38 901 PRO A O 1
ATOM 7057 N N . PRO A 1 902 ? 23.666 -23.439 -33.965 1.00 90.44 902 PRO A N 1
ATOM 7058 C CA . PRO A 1 902 ? 22.782 -22.799 -32.999 1.00 90.44 902 PRO A CA 1
ATOM 7059 C C . PRO A 1 902 ? 23.431 -21.604 -32.319 1.00 90.44 902 PRO A C 1
ATOM 7061 O O . PRO A 1 902 ? 24.575 -21.696 -31.873 1.00 90.44 902 PRO A O 1
ATOM 7064 N N . LEU A 1 903 ? 22.648 -20.548 -32.104 1.00 94.06 903 LEU A N 1
ATOM 7065 C CA . LEU A 1 903 ? 23.029 -19.462 -31.204 1.00 94.06 903 LEU A CA 1
ATOM 7066 C C . LEU A 1 903 ? 22.206 -19.518 -29.921 1.00 94.06 903 LEU A C 1
ATOM 7068 O O . LEU A 1 903 ? 20.977 -19.601 -29.944 1.00 94.06 903 LEU A O 1
ATOM 7072 N N . ARG A 1 904 ? 22.898 -19.455 -28.783 1.00 96.06 904 ARG A N 1
ATOM 7073 C CA . ARG A 1 904 ? 22.285 -19.467 -27.453 1.00 96.06 904 ARG A CA 1
ATOM 7074 C C . ARG A 1 904 ? 22.626 -18.178 -26.734 1.00 96.06 904 ARG A C 1
ATOM 7076 O O . ARG A 1 904 ? 23.789 -17.917 -26.429 1.00 96.06 904 ARG A O 1
ATOM 7083 N N . PHE A 1 905 ? 21.610 -17.382 -26.453 1.00 97.62 905 PHE A N 1
ATOM 7084 C CA . PHE A 1 905 ? 21.756 -16.087 -25.815 1.00 97.62 905 PHE A CA 1
ATOM 7085 C C . PHE A 1 905 ? 21.409 -16.159 -24.329 1.00 97.62 905 PHE A C 1
ATOM 7087 O O . PHE A 1 905 ? 20.437 -16.800 -23.929 1.00 97.62 905 PHE A O 1
ATOM 7094 N N . LEU A 1 906 ? 22.181 -15.447 -23.516 1.00 97.75 906 LEU A N 1
ATOM 7095 C CA . LEU A 1 906 ? 21.850 -15.120 -22.134 1.00 97.75 906 LEU A CA 1
ATOM 7096 C C . LEU A 1 906 ? 21.481 -13.645 -22.077 1.00 97.75 906 LEU A C 1
ATOM 7098 O O . LEU A 1 906 ? 22.279 -12.783 -22.452 1.00 97.75 906 LEU A O 1
ATOM 7102 N N . ALA A 1 907 ? 20.275 -13.362 -21.601 1.00 97.00 907 ALA A N 1
ATOM 7103 C CA . ALA A 1 907 ? 19.759 -12.014 -21.444 1.00 97.00 907 ALA A CA 1
ATOM 7104 C C . ALA A 1 907 ? 19.495 -11.708 -19.968 1.00 97.00 907 ALA A C 1
ATOM 7106 O O . ALA A 1 907 ? 19.044 -12.556 -19.199 1.00 97.00 907 ALA A O 1
ATOM 7107 N N . TYR A 1 908 ? 19.768 -10.464 -19.585 1.00 95.31 908 TYR A N 1
ATOM 7108 C CA . TYR A 1 908 ? 19.375 -9.904 -18.298 1.00 95.31 908 TYR A CA 1
ATOM 7109 C C . TYR A 1 908 ? 18.824 -8.498 -18.497 1.00 95.31 908 TYR A C 1
ATOM 7111 O O . TYR A 1 908 ? 19.395 -7.723 -19.270 1.00 95.31 908 TYR A O 1
ATOM 7119 N N . SER A 1 909 ? 17.763 -8.136 -17.774 1.00 92.38 909 SER A N 1
ATOM 7120 C CA . SER A 1 909 ? 17.187 -6.790 -17.814 1.00 92.38 909 SER A CA 1
ATOM 7121 C C . SER A 1 909 ? 16.734 -6.401 -19.231 1.00 92.38 909 SER A C 1
ATOM 7123 O O . SER A 1 909 ? 15.823 -7.015 -19.784 1.00 92.38 909 SER A O 1
ATOM 7125 N N . SER A 1 910 ? 17.363 -5.398 -19.850 1.00 92.38 910 SER A N 1
ATOM 7126 C CA . SER A 1 910 ? 17.093 -4.948 -21.220 1.00 92.38 910 SER A CA 1
ATOM 7127 C C . SER A 1 910 ? 17.642 -5.863 -22.318 1.00 92.38 910 SER A C 1
ATOM 7129 O O . SER A 1 910 ? 17.292 -5.657 -23.477 1.00 92.38 910 SER A O 1
ATOM 7131 N N . GLY A 1 911 ? 18.406 -6.913 -21.996 1.00 94.88 911 GLY A N 1
ATOM 7132 C CA . GLY A 1 911 ? 18.888 -7.867 -23.003 1.00 94.88 911 GLY A CA 1
ATOM 7133 C C . GLY A 1 911 ? 17.756 -8.488 -23.839 1.00 94.88 911 GLY A C 1
ATOM 7134 O O . GLY A 1 911 ? 17.915 -8.685 -25.041 1.00 94.88 911 GLY A O 1
ATOM 7135 N N . ILE A 1 912 ? 16.576 -8.708 -23.243 1.00 96.19 912 ILE A N 1
ATOM 7136 C CA . ILE A 1 912 ? 15.393 -9.199 -23.971 1.00 96.19 912 ILE A CA 1
ATOM 7137 C C . ILE A 1 912 ? 14.833 -8.170 -24.966 1.00 96.19 912 ILE A C 1
ATOM 7139 O O . ILE A 1 912 ? 14.322 -8.540 -26.020 1.00 96.19 912 ILE A O 1
ATOM 7143 N N . ALA A 1 913 ? 14.955 -6.872 -24.672 1.00 95.62 913 ALA A N 1
ATOM 7144 C CA . ALA A 1 913 ? 14.599 -5.814 -25.616 1.00 95.62 913 ALA A CA 1
ATOM 7145 C C . ALA A 1 913 ? 15.560 -5.806 -26.810 1.00 95.62 913 ALA A C 1
ATOM 7147 O O . ALA A 1 913 ? 15.123 -5.629 -27.945 1.00 95.62 913 ALA A O 1
ATOM 7148 N N . THR A 1 914 ? 16.851 -6.035 -26.560 1.00 95.56 914 THR A N 1
ATOM 7149 C CA . THR A 1 914 ? 17.878 -6.128 -27.604 1.00 95.56 914 THR A CA 1
ATOM 7150 C C . THR A 1 914 ? 17.602 -7.295 -28.555 1.00 95.56 914 THR A C 1
ATOM 7152 O O . THR A 1 914 ? 17.578 -7.077 -29.763 1.00 95.56 914 THR A O 1
ATOM 7155 N N . VAL A 1 915 ? 17.292 -8.499 -28.046 1.00 96.19 915 VAL A N 1
ATOM 7156 C CA . VAL A 1 915 ? 16.938 -9.653 -28.908 1.00 96.19 915 VAL A CA 1
ATOM 7157 C C . VAL A 1 915 ? 15.736 -9.352 -29.787 1.00 96.19 915 VAL A C 1
ATOM 7159 O O . VAL A 1 915 ? 15.768 -9.635 -30.975 1.00 96.19 915 VAL A O 1
ATOM 7162 N N . GLN A 1 916 ? 14.682 -8.752 -29.235 1.00 96.44 916 GLN A N 1
ATOM 7163 C CA . GLN A 1 916 ? 13.477 -8.471 -30.017 1.00 96.44 916 GLN A CA 1
ATOM 7164 C C . GLN A 1 916 ? 13.717 -7.438 -31.124 1.00 96.44 916 GLN A C 1
ATOM 7166 O O . GLN A 1 916 ? 13.147 -7.561 -32.204 1.00 96.44 916 GLN A O 1
ATOM 7171 N N . GLN A 1 917 ? 14.594 -6.459 -30.892 1.00 96.62 917 GLN A N 1
ATOM 7172 C CA . GLN A 1 917 ? 15.018 -5.519 -31.933 1.00 96.62 917 GLN A CA 1
ATOM 7173 C C . GLN A 1 917 ? 15.893 -6.194 -32.995 1.00 96.62 917 GLN A C 1
ATOM 7175 O O . GLN A 1 917 ? 15.754 -5.898 -34.178 1.00 96.62 917 GLN A O 1
ATOM 7180 N N . MET A 1 918 ? 16.766 -7.124 -32.596 1.00 96.94 918 MET A N 1
ATOM 7181 C CA . MET A 1 918 ? 17.519 -7.942 -33.548 1.00 96.94 918 MET A CA 1
ATOM 7182 C C . MET A 1 918 ? 16.581 -8.836 -34.373 1.00 96.94 918 MET A C 1
ATOM 7184 O O . MET A 1 918 ? 16.773 -8.955 -35.577 1.00 96.94 918 MET A O 1
ATOM 7188 N N . ASP A 1 919 ? 15.534 -9.399 -33.761 1.00 96.81 919 ASP A N 1
ATOM 7189 C CA . ASP A 1 919 ? 14.497 -10.166 -34.458 1.00 96.81 919 ASP A CA 1
ATOM 7190 C C . ASP A 1 919 ? 13.713 -9.290 -35.456 1.00 96.81 919 ASP A C 1
ATOM 7192 O O . ASP A 1 919 ? 13.364 -9.772 -36.531 1.00 96.81 919 ASP A O 1
ATOM 7196 N N . ASN A 1 920 ? 13.430 -8.020 -35.124 1.00 96.31 920 ASN A N 1
ATOM 7197 C CA . ASN A 1 920 ? 12.800 -7.066 -36.051 1.00 96.31 920 ASN A CA 1
ATOM 7198 C C . ASN A 1 920 ? 13.678 -6.842 -37.286 1.00 96.31 920 ASN A C 1
ATOM 7200 O O . ASN A 1 920 ? 13.224 -7.079 -38.399 1.00 96.31 920 ASN A O 1
ATOM 7204 N N . ALA A 1 921 ? 14.950 -6.491 -37.081 1.00 96.44 921 ALA A N 1
ATOM 7205 C CA . ALA A 1 921 ? 15.894 -6.303 -38.180 1.00 96.44 921 ALA A CA 1
ATOM 7206 C C . ALA A 1 921 ? 16.068 -7.585 -39.016 1.00 96.44 921 ALA A C 1
ATOM 7208 O O . ALA A 1 921 ? 16.129 -7.537 -40.241 1.00 96.44 921 ALA A O 1
ATOM 7209 N N . MET A 1 922 ? 16.082 -8.749 -38.355 1.00 96.62 922 MET A N 1
ATOM 7210 C CA . MET A 1 922 ? 16.145 -10.050 -39.018 1.00 96.62 922 MET A CA 1
ATOM 7211 C C . MET A 1 922 ? 14.924 -10.312 -39.896 1.00 96.62 922 MET A C 1
ATOM 7213 O O . MET A 1 922 ? 15.088 -10.829 -40.997 1.00 96.62 922 MET A O 1
ATOM 7217 N N . ARG A 1 923 ? 13.717 -9.969 -39.433 1.00 95.25 923 ARG A N 1
ATOM 7218 C CA . ARG A 1 923 ? 12.486 -10.050 -40.235 1.00 95.25 923 ARG A CA 1
ATOM 7219 C C . ARG A 1 923 ? 12.584 -9.188 -41.483 1.00 95.25 923 ARG A C 1
ATOM 7221 O O . ARG A 1 923 ? 12.382 -9.720 -42.569 1.00 95.25 923 ARG A O 1
ATOM 7228 N N . ASP A 1 924 ? 12.945 -7.917 -41.321 1.00 94.56 924 ASP A N 1
ATOM 7229 C CA . ASP A 1 924 ? 13.022 -6.959 -42.427 1.00 94.56 924 ASP A CA 1
ATOM 7230 C C . ASP A 1 924 ? 13.982 -7.460 -43.520 1.00 94.56 924 ASP A C 1
ATOM 7232 O O . ASP A 1 924 ? 13.636 -7.496 -44.702 1.00 94.56 924 ASP A O 1
ATOM 7236 N N . ASP A 1 925 ? 15.164 -7.944 -43.126 1.00 96.44 925 ASP A N 1
ATOM 7237 C CA . ASP A 1 925 ? 16.143 -8.493 -44.067 1.00 96.44 925 ASP A CA 1
ATOM 7238 C C . ASP A 1 925 ? 15.708 -9.833 -44.670 1.00 96.44 925 ASP A C 1
ATOM 7240 O O . ASP A 1 925 ? 15.961 -10.091 -45.847 1.00 96.44 925 ASP A O 1
ATOM 7244 N N . MET A 1 926 ? 15.026 -10.694 -43.911 1.00 96.38 926 MET A N 1
ATOM 7245 C CA . MET A 1 926 ? 14.488 -11.940 -44.455 1.00 96.38 926 MET A CA 1
ATOM 7246 C C . MET A 1 926 ? 13.391 -11.690 -45.497 1.00 96.38 926 MET A C 1
ATOM 7248 O O . MET A 1 926 ? 13.360 -12.365 -46.528 1.00 96.38 926 MET A O 1
ATOM 7252 N N . GLU A 1 927 ? 12.507 -10.724 -45.257 1.00 94.38 927 GLU A N 1
ATOM 7253 C CA . GLU A 1 927 ? 11.480 -10.317 -46.217 1.00 94.38 927 GLU A CA 1
ATOM 7254 C C . GLU A 1 927 ? 12.115 -9.720 -47.475 1.00 94.38 927 GLU A C 1
ATOM 7256 O O . GLU A 1 927 ? 11.810 -10.165 -48.584 1.00 94.38 927 GLU A O 1
ATOM 7261 N N . ALA A 1 928 ? 13.068 -8.796 -47.314 1.00 94.38 928 ALA A N 1
ATOM 7262 C CA . ALA A 1 928 ? 13.770 -8.172 -48.432 1.00 94.38 928 ALA A CA 1
ATOM 7263 C C . ALA A 1 928 ? 14.550 -9.198 -49.279 1.00 94.38 928 ALA A C 1
ATOM 7265 O O . ALA A 1 928 ? 14.541 -9.136 -50.510 1.00 94.38 928 ALA A O 1
ATOM 7266 N N . LEU A 1 929 ? 15.189 -10.182 -48.637 1.00 94.94 929 LEU A N 1
ATOM 7267 C CA . LEU A 1 929 ? 15.930 -11.261 -49.299 1.00 94.94 929 LEU A CA 1
ATOM 7268 C C . LEU A 1 929 ? 15.030 -12.372 -49.876 1.00 94.94 929 LEU A C 1
ATOM 7270 O O . LEU A 1 929 ? 15.542 -13.294 -50.518 1.00 94.94 929 LEU A O 1
ATOM 7274 N N . GLY A 1 930 ? 13.710 -12.304 -49.671 1.00 94.94 930 GLY A N 1
ATOM 7275 C CA . GLY A 1 930 ? 12.736 -13.228 -50.255 1.00 94.94 930 GLY A CA 1
ATOM 7276 C C . GLY A 1 930 ? 12.620 -14.580 -49.542 1.00 94.94 930 GLY A C 1
ATOM 7277 O O . GLY A 1 930 ? 12.416 -15.603 -50.196 1.00 94.94 930 GLY A O 1
ATOM 7278 N N . TYR A 1 931 ? 12.775 -14.624 -48.216 1.00 96.38 931 TYR A N 1
ATOM 7279 C CA . TYR A 1 931 ? 12.514 -15.829 -47.421 1.00 96.38 931 TYR A CA 1
ATOM 7280 C C . TYR A 1 931 ? 11.020 -16.073 -47.202 1.00 96.38 931 TYR A C 1
ATOM 7282 O O . TYR A 1 931 ? 10.276 -15.189 -46.774 1.00 96.38 931 TYR A O 1
ATOM 7290 N N . SER A 1 932 ? 10.588 -17.315 -47.424 1.00 94.31 932 SER A N 1
ATOM 7291 C CA . SER A 1 932 ? 9.231 -17.761 -47.107 1.00 94.31 932 SER A CA 1
ATOM 7292 C C . SER A 1 932 ? 8.987 -17.797 -45.596 1.00 94.31 932 SER A C 1
ATOM 7294 O O . SER A 1 932 ? 9.909 -18.004 -44.811 1.00 94.31 932 SER A O 1
ATOM 7296 N N . HIS A 1 933 ? 7.726 -17.695 -45.168 1.00 91.56 933 HIS A N 1
ATOM 7297 C CA . HIS A 1 933 ? 7.361 -17.757 -43.745 1.00 91.56 933 HIS A CA 1
ATOM 7298 C C . HIS A 1 933 ? 7.873 -19.034 -43.041 1.00 91.56 933 HIS A C 1
ATOM 7300 O O . HIS A 1 933 ? 8.260 -19.003 -41.873 1.00 91.56 933 HIS A O 1
ATOM 7306 N N . ALA A 1 934 ? 7.902 -20.171 -43.746 1.00 91.06 934 ALA A N 1
ATOM 7307 C CA . ALA A 1 934 ? 8.432 -21.422 -43.206 1.00 91.06 934 ALA A CA 1
ATOM 7308 C C . ALA A 1 934 ? 9.949 -21.348 -42.961 1.00 91.06 934 ALA A C 1
ATOM 7310 O O . ALA A 1 934 ? 10.414 -21.764 -41.901 1.00 91.06 934 ALA A O 1
ATOM 7311 N N . GLU A 1 935 ? 10.706 -20.780 -43.904 1.00 93.38 935 GLU A N 1
ATOM 7312 C CA . GLU A 1 935 ? 12.152 -20.571 -43.756 1.00 93.38 935 GLU A CA 1
ATOM 7313 C C . GLU A 1 935 ? 12.456 -19.563 -42.642 1.00 93.38 935 GLU A C 1
ATOM 7315 O O . GLU A 1 935 ? 13.326 -19.823 -41.815 1.00 93.38 935 GLU A O 1
ATOM 7320 N N . GLN A 1 936 ? 11.697 -18.465 -42.554 1.00 93.81 936 GLN A N 1
ATOM 7321 C CA . GLN A 1 936 ? 11.837 -17.481 -41.474 1.00 93.81 936 GLN A CA 1
ATOM 7322 C C . GLN A 1 936 ? 11.642 -18.124 -40.097 1.00 93.81 936 GLN A C 1
ATOM 7324 O O . GLN A 1 936 ? 12.444 -17.928 -39.185 1.00 93.81 936 GLN A O 1
ATOM 7329 N N . SER A 1 937 ? 10.601 -18.951 -39.952 1.00 91.56 937 SER A N 1
ATOM 7330 C CA . SER A 1 937 ? 10.357 -19.701 -38.719 1.00 91.56 937 SER A CA 1
ATOM 7331 C C . SER A 1 937 ? 11.516 -20.647 -38.395 1.00 91.56 937 SER A C 1
ATOM 7333 O O . SER A 1 937 ? 11.961 -20.707 -37.250 1.00 91.56 937 SER A O 1
ATOM 7335 N N . GLN A 1 938 ? 12.048 -21.369 -39.386 1.00 91.69 938 GLN A N 1
ATOM 7336 C CA . GLN A 1 938 ? 13.202 -22.243 -39.170 1.00 91.69 938 GLN A CA 1
ATOM 7337 C C . GLN A 1 938 ? 14.445 -21.466 -38.729 1.00 91.69 938 GLN A C 1
ATOM 7339 O O . GLN A 1 938 ? 15.110 -21.911 -37.797 1.00 91.69 938 GLN A O 1
ATOM 7344 N N . LEU A 1 939 ? 14.724 -20.317 -39.348 1.00 94.62 939 LEU A N 1
ATOM 7345 C CA . LEU A 1 939 ? 15.858 -19.454 -39.019 1.00 94.62 939 LEU A CA 1
ATOM 7346 C C . LEU A 1 939 ? 15.776 -18.926 -37.583 1.00 94.62 939 LEU A C 1
ATOM 7348 O O . LEU A 1 939 ? 16.745 -19.054 -36.839 1.00 94.62 939 LEU A O 1
ATOM 7352 N N . PHE A 1 940 ? 14.614 -18.433 -37.143 1.00 95.38 940 PHE A N 1
ATOM 7353 C CA . PHE A 1 940 ? 14.427 -18.037 -35.742 1.00 95.38 940 PHE A CA 1
ATOM 7354 C C . PHE A 1 940 ? 14.623 -19.202 -34.769 1.00 95.38 940 PHE A C 1
ATOM 7356 O O . PHE A 1 940 ? 15.240 -19.039 -33.720 1.00 95.38 940 PHE A O 1
ATOM 7363 N N . ASN A 1 941 ? 14.145 -20.394 -35.128 1.00 93.38 941 ASN A N 1
ATOM 7364 C CA . ASN A 1 941 ? 14.232 -21.584 -34.282 1.00 93.38 941 ASN A CA 1
ATOM 7365 C C . ASN A 1 941 ? 15.646 -22.190 -34.187 1.00 93.38 941 ASN A C 1
ATOM 7367 O O . ASN A 1 941 ? 15.843 -23.104 -33.380 1.00 93.38 941 ASN A O 1
ATOM 7371 N N . ARG A 1 942 ? 16.625 -21.680 -34.957 1.00 92.31 942 ARG A N 1
ATOM 7372 C CA . ARG A 1 942 ? 18.063 -21.954 -34.753 1.00 92.31 942 ARG A CA 1
ATOM 7373 C C . ARG A 1 942 ? 18.635 -21.229 -33.542 1.00 92.31 942 ARG A C 1
ATOM 7375 O O . ARG A 1 942 ? 19.696 -21.608 -33.051 1.00 92.31 942 ARG A O 1
ATOM 7382 N N . ASN A 1 943 ? 17.921 -20.226 -33.046 1.00 94.75 943 ASN A N 1
ATOM 7383 C CA . ASN A 1 943 ? 18.342 -19.398 -31.934 1.00 94.75 943 ASN A CA 1
ATOM 7384 C C . ASN A 1 943 ? 17.497 -19.706 -30.693 1.00 94.75 943 ASN A C 1
ATOM 7386 O O . ASN A 1 943 ? 16.354 -20.153 -30.788 1.00 94.75 943 ASN A O 1
ATOM 7390 N N . VAL A 1 944 ? 18.044 -19.445 -29.511 1.00 97.00 944 VAL A N 1
ATOM 7391 C CA . VAL A 1 944 ? 17.285 -19.440 -28.254 1.00 97.00 944 VAL A CA 1
ATOM 7392 C C . VAL A 1 944 ? 17.841 -18.378 -27.324 1.00 97.00 944 VAL A C 1
ATOM 7394 O O . VAL A 1 944 ? 19.053 -18.173 -27.271 1.00 97.00 944 VAL A O 1
ATOM 7397 N N . VAL A 1 945 ? 16.974 -17.714 -26.564 1.00 97.94 945 VAL A N 1
ATOM 7398 C CA . VAL A 1 945 ? 17.388 -16.804 -25.491 1.00 97.94 945 VAL A CA 1
ATOM 7399 C C . VAL A 1 945 ? 16.872 -17.292 -24.143 1.00 97.94 945 VAL A C 1
ATOM 7401 O O . VAL A 1 945 ? 15.697 -17.624 -24.004 1.00 97.94 945 VAL A O 1
ATOM 7404 N N . VAL A 1 946 ? 17.746 -17.315 -23.136 1.00 98.00 946 VAL A N 1
ATOM 7405 C CA . VAL A 1 946 ? 17.371 -17.477 -21.728 1.00 98.00 946 VAL A CA 1
ATOM 7406 C C . VAL A 1 946 ? 17.479 -16.121 -21.045 1.00 98.00 946 VAL A C 1
ATOM 7408 O O . VAL A 1 946 ? 18.574 -15.586 -20.870 1.00 98.00 946 VAL A O 1
ATOM 7411 N N . SER A 1 947 ? 16.326 -15.554 -20.696 1.00 97.88 947 SER A N 1
ATOM 7412 C CA . SER A 1 947 ? 16.192 -14.237 -20.082 1.00 97.88 947 SER A CA 1
ATOM 7413 C C . SER A 1 947 ? 15.907 -14.366 -18.590 1.00 97.88 947 SER A C 1
ATOM 7415 O O . SER A 1 947 ? 14.901 -14.951 -18.183 1.00 97.88 947 SER A O 1
ATOM 7417 N N . PHE A 1 948 ? 16.790 -13.796 -17.776 1.00 96.25 948 PHE A N 1
ATOM 7418 C CA . PHE A 1 948 ? 16.581 -13.606 -16.344 1.00 96.25 948 PHE A CA 1
ATOM 7419 C C . PHE A 1 948 ? 16.178 -12.151 -16.089 1.00 96.25 948 PHE A C 1
ATOM 7421 O O . PHE A 1 948 ? 16.887 -11.237 -16.500 1.00 96.25 948 PHE A O 1
ATOM 7428 N N . GLY A 1 949 ? 15.055 -11.915 -15.414 1.00 95.31 949 GLY A N 1
ATOM 7429 C CA . GLY A 1 949 ? 14.541 -10.565 -15.177 1.00 95.31 949 GLY A CA 1
ATOM 7430 C C . GLY A 1 949 ? 14.283 -9.817 -16.484 1.00 95.31 949 GLY A C 1
ATOM 7431 O O . GLY A 1 949 ? 14.981 -8.855 -16.808 1.00 95.31 949 GLY A O 1
ATOM 7432 N N . SER A 1 950 ? 13.303 -10.283 -17.256 1.00 96.50 950 SER A N 1
ATOM 7433 C CA . SER A 1 950 ? 12.884 -9.655 -18.508 1.00 96.50 950 SER A CA 1
ATOM 7434 C C . SER A 1 950 ? 12.265 -8.291 -18.216 1.00 96.50 950 SER A C 1
ATOM 7436 O O . SER A 1 950 ? 11.133 -8.196 -17.747 1.00 96.50 950 SER A O 1
ATOM 7438 N N . ALA A 1 951 ? 13.005 -7.220 -18.508 1.00 94.31 951 ALA A N 1
ATOM 7439 C CA . ALA A 1 951 ? 12.580 -5.859 -18.194 1.00 94.31 951 ALA A CA 1
ATOM 7440 C C . ALA A 1 951 ? 11.825 -5.164 -19.343 1.00 94.31 951 ALA A C 1
ATOM 7442 O O . ALA A 1 951 ? 11.665 -3.947 -19.302 1.00 94.31 951 ALA A O 1
ATOM 7443 N N . ALA A 1 952 ? 11.419 -5.918 -20.367 1.00 95.06 952 ALA A N 1
ATOM 7444 C CA . ALA A 1 952 ? 10.600 -5.475 -21.492 1.00 95.06 952 ALA A CA 1
ATOM 7445 C C . ALA A 1 952 ? 9.562 -6.553 -21.817 1.00 95.06 952 ALA A C 1
ATOM 7447 O O . ALA A 1 952 ? 9.823 -7.741 -21.603 1.00 95.06 952 ALA A O 1
ATOM 7448 N N . ASP A 1 953 ? 8.407 -6.150 -22.346 1.00 94.19 953 ASP A N 1
ATOM 7449 C CA . ASP A 1 953 ? 7.394 -7.107 -22.782 1.00 94.19 953 ASP A CA 1
ATOM 7450 C C . ASP A 1 953 ? 7.918 -7.978 -23.927 1.00 94.19 953 ASP A C 1
ATOM 7452 O O . ASP A 1 953 ? 8.574 -7.497 -24.853 1.00 94.19 953 ASP A O 1
ATOM 7456 N N . ILE A 1 954 ? 7.626 -9.277 -23.849 1.00 95.44 954 ILE A N 1
ATOM 7457 C CA . ILE A 1 954 ? 7.935 -10.232 -24.912 1.00 95.44 954 ILE A CA 1
ATOM 7458 C C . ILE A 1 954 ? 6.730 -10.276 -25.844 1.00 95.44 954 ILE A C 1
ATOM 7460 O O . ILE A 1 954 ? 5.687 -10.820 -25.484 1.00 95.44 954 ILE A O 1
ATOM 7464 N N . ASN A 1 955 ? 6.876 -9.714 -27.040 1.00 93.31 955 ASN A N 1
ATOM 7465 C CA . ASN A 1 955 ? 5.826 -9.720 -28.046 1.00 93.31 955 ASN A CA 1
ATOM 7466 C C . ASN A 1 955 ? 5.642 -11.143 -28.593 1.00 93.31 955 ASN A C 1
ATOM 7468 O O . ASN A 1 955 ? 6.611 -11.762 -29.050 1.00 93.31 955 ASN A O 1
ATOM 7472 N N . LEU A 1 956 ? 4.412 -11.651 -28.496 1.00 93.19 956 LEU A N 1
ATOM 7473 C CA . LEU A 1 956 ? 4.008 -12.993 -28.922 1.00 93.19 956 LEU A CA 1
ATOM 7474 C C . LEU A 1 956 ? 3.398 -13.005 -30.331 1.00 93.19 956 LEU A C 1
ATOM 7476 O O . LEU A 1 956 ? 3.348 -14.060 -30.957 1.00 93.19 956 LEU A O 1
ATOM 7480 N N . ASP A 1 957 ? 2.946 -11.858 -30.833 1.00 91.88 957 ASP A N 1
ATOM 7481 C CA . ASP A 1 957 ? 2.226 -11.752 -32.104 1.00 91.88 957 ASP A CA 1
ATOM 7482 C C . ASP A 1 957 ? 3.159 -11.793 -33.316 1.00 91.88 957 ASP A C 1
ATOM 7484 O O . ASP A 1 957 ? 2.721 -12.063 -34.432 1.00 91.88 957 ASP A O 1
ATOM 7488 N N . LEU A 1 958 ? 4.455 -11.580 -33.093 1.00 91.06 958 LEU A N 1
ATOM 7489 C CA . LEU A 1 958 ? 5.487 -11.682 -34.115 1.00 91.06 958 LEU A CA 1
ATOM 7490 C C . LEU A 1 958 ? 6.225 -13.016 -34.035 1.00 91.06 958 LEU A C 1
ATOM 7492 O O . LEU A 1 958 ? 6.483 -13.540 -32.948 1.00 91.06 958 LEU A O 1
ATOM 7496 N N . ALA A 1 959 ? 6.640 -13.531 -35.196 1.00 92.31 959 ALA A N 1
ATOM 7497 C CA . ALA A 1 959 ? 7.658 -14.574 -35.257 1.00 92.31 959 ALA A CA 1
ATOM 7498 C C . ALA A 1 959 ? 8.934 -14.069 -34.563 1.00 92.31 959 ALA A C 1
ATOM 7500 O O . ALA A 1 959 ? 9.144 -12.867 -34.426 1.00 92.31 959 ALA A O 1
ATOM 7501 N N . GLY A 1 960 ? 9.797 -14.948 -34.080 1.00 95.00 960 GLY A N 1
ATOM 7502 C CA . GLY A 1 960 ? 11.011 -14.502 -33.405 1.00 95.00 960 GLY A CA 1
ATOM 7503 C C . GLY A 1 960 ? 11.691 -15.619 -32.652 1.00 95.00 960 GLY A C 1
ATOM 7504 O O . GLY A 1 960 ? 11.187 -16.744 -32.597 1.00 95.00 960 GLY A O 1
ATOM 7505 N N . THR A 1 961 ? 12.824 -15.283 -32.053 1.00 96.81 961 THR A N 1
ATOM 7506 C CA . THR A 1 961 ? 13.670 -16.229 -31.337 1.00 96.81 961 THR A CA 1
ATOM 7507 C C . THR A 1 961 ? 12.899 -16.875 -30.167 1.00 96.81 961 THR A C 1
ATOM 7509 O O . THR A 1 961 ? 12.355 -16.155 -29.315 1.00 96.81 961 THR A O 1
ATOM 7512 N N . PRO A 1 962 ? 12.831 -18.223 -30.082 1.00 97.38 962 PRO A N 1
ATOM 7513 C CA . PRO A 1 962 ? 12.298 -18.928 -28.919 1.00 97.38 962 PRO A CA 1
ATOM 7514 C C . PRO A 1 962 ? 12.916 -18.431 -27.606 1.00 97.38 962 PRO A C 1
ATOM 7516 O O . PRO A 1 962 ? 14.131 -18.264 -27.495 1.00 97.38 962 PRO A O 1
ATOM 7519 N N . THR A 1 963 ? 12.077 -18.170 -26.605 1.00 98.00 963 THR A N 1
ATOM 7520 C CA . THR A 1 963 ? 12.487 -17.461 -25.383 1.00 98.00 963 THR A CA 1
ATOM 7521 C C . THR A 1 963 ? 12.154 -18.254 -24.126 1.00 98.00 963 THR A C 1
ATOM 7523 O O . THR A 1 963 ? 11.013 -18.657 -23.920 1.00 98.00 963 THR A O 1
ATOM 7526 N N . VAL A 1 964 ? 13.126 -18.422 -23.236 1.00 98.31 964 VAL A N 1
ATOM 7527 C CA . VAL A 1 964 ? 12.904 -18.811 -21.840 1.00 98.31 964 VAL A CA 1
ATOM 7528 C C . VAL A 1 964 ? 12.870 -17.539 -21.004 1.00 98.31 964 VAL A C 1
ATOM 7530 O O . VAL A 1 964 ? 13.799 -16.738 -21.067 1.00 98.31 964 VAL A O 1
ATOM 7533 N N . ASP A 1 965 ? 11.819 -17.356 -20.212 1.00 98.19 965 ASP A N 1
ATOM 7534 C CA . ASP A 1 965 ? 11.589 -16.137 -19.435 1.00 98.19 965 ASP A CA 1
ATOM 7535 C C . ASP A 1 965 ? 11.444 -16.453 -17.942 1.00 98.19 965 ASP A C 1
ATOM 7537 O O . ASP A 1 965 ? 10.495 -17.118 -17.519 1.00 98.19 965 ASP A O 1
ATOM 7541 N N . ILE A 1 966 ? 12.402 -15.988 -17.138 1.00 97.44 966 ILE A N 1
ATOM 7542 C CA . ILE A 1 966 ? 12.451 -16.180 -15.687 1.00 97.44 966 ILE A CA 1
ATOM 7543 C C . ILE A 1 966 ? 12.479 -14.800 -15.034 1.00 97.44 966 ILE A C 1
ATOM 7545 O O . ILE A 1 966 ? 13.544 -14.221 -14.835 1.00 97.44 966 ILE A O 1
ATOM 7549 N N . THR A 1 967 ? 11.306 -14.280 -14.678 1.00 96.00 967 THR A N 1
ATOM 7550 C CA . THR A 1 967 ? 11.149 -12.928 -14.122 1.00 96.00 967 THR A CA 1
ATOM 7551 C C . THR A 1 967 ? 10.454 -12.986 -12.768 1.00 96.00 967 THR A C 1
ATOM 7553 O O . THR A 1 967 ? 9.449 -13.680 -12.609 1.00 96.00 967 THR A O 1
ATOM 7556 N N . ALA A 1 968 ? 11.021 -12.303 -11.774 1.00 92.69 968 ALA A N 1
ATOM 7557 C CA . ALA A 1 968 ? 10.555 -12.352 -10.397 1.00 92.69 968 ALA A CA 1
ATOM 7558 C C . ALA A 1 968 ? 9.518 -11.275 -10.081 1.00 92.69 968 ALA A C 1
ATOM 7560 O O . ALA A 1 968 ? 9.613 -10.145 -10.551 1.00 92.69 968 ALA A O 1
ATOM 7561 N N . TYR A 1 969 ? 8.578 -11.616 -9.200 1.00 90.88 969 TYR A N 1
ATOM 7562 C CA . TYR A 1 969 ? 7.559 -10.695 -8.704 1.00 90.88 969 TYR A CA 1
ATOM 7563 C C . TYR A 1 969 ? 8.160 -9.482 -7.988 1.00 90.88 969 TYR A C 1
ATOM 7565 O O . TYR A 1 969 ? 7.715 -8.359 -8.191 1.00 90.88 969 TYR A O 1
ATOM 7573 N N . ASN A 1 970 ? 9.181 -9.703 -7.157 1.00 87.81 970 ASN A N 1
ATOM 7574 C CA . ASN A 1 970 ? 9.841 -8.667 -6.366 1.00 87.81 970 ASN A CA 1
ATOM 7575 C C . ASN A 1 970 ? 11.036 -8.006 -7.082 1.00 87.81 970 ASN A C 1
ATOM 7577 O O . ASN A 1 970 ? 11.853 -7.347 -6.445 1.00 87.81 970 ASN A O 1
ATOM 7581 N N . ASP A 1 971 ? 11.150 -8.158 -8.402 1.00 90.50 971 ASP A N 1
ATOM 7582 C CA . ASP A 1 971 ? 12.045 -7.352 -9.236 1.00 90.50 971 ASP A CA 1
ATOM 7583 C C . ASP A 1 971 ? 11.261 -6.143 -9.764 1.00 90.50 971 ASP A C 1
ATOM 7585 O O . ASP A 1 971 ? 10.669 -6.177 -10.847 1.00 90.50 971 ASP A O 1
ATOM 7589 N N . ILE A 1 972 ? 11.197 -5.077 -8.959 1.00 89.12 972 ILE A N 1
ATOM 7590 C CA . ILE A 1 972 ? 10.338 -3.917 -9.242 1.00 89.12 972 ILE A CA 1
ATOM 7591 C C . ILE A 1 972 ? 10.719 -3.216 -10.550 1.00 89.12 972 ILE A C 1
ATOM 7593 O O . ILE A 1 972 ? 9.845 -2.691 -11.238 1.00 89.12 972 ILE A O 1
ATOM 7597 N N . ARG A 1 973 ? 11.998 -3.272 -10.948 1.00 89.94 973 ARG A N 1
ATOM 7598 C CA . ARG A 1 973 ? 12.480 -2.706 -12.212 1.00 89.94 973 ARG A CA 1
ATOM 7599 C C . ARG A 1 973 ? 11.949 -3.473 -13.421 1.00 89.94 973 ARG A C 1
ATOM 7601 O O . ARG A 1 973 ? 11.617 -2.847 -14.433 1.00 89.94 973 ARG A O 1
ATOM 7608 N N . CYS A 1 974 ? 11.868 -4.802 -13.339 1.00 93.06 974 CYS A N 1
ATOM 7609 C CA . CYS A 1 974 ? 11.245 -5.618 -14.384 1.00 93.06 974 CYS A CA 1
ATOM 7610 C C . CYS A 1 974 ? 9.721 -5.495 -14.365 1.00 93.06 974 CYS A C 1
ATOM 7612 O O . CYS A 1 974 ? 9.105 -5.386 -15.424 1.00 93.06 974 CYS A O 1
ATOM 7614 N N . MET A 1 975 ? 9.114 -5.423 -13.178 1.00 92.94 975 MET A N 1
ATOM 7615 C CA . MET A 1 975 ? 7.675 -5.196 -13.035 1.00 92.94 975 MET A CA 1
ATOM 7616 C C . MET A 1 975 ? 7.255 -3.861 -13.656 1.00 92.94 975 MET A C 1
ATOM 7618 O O . MET A 1 975 ? 6.348 -3.847 -14.478 1.00 92.94 975 MET A O 1
ATOM 7622 N N . ALA A 1 976 ? 7.953 -2.761 -13.361 1.00 93.00 976 ALA A N 1
ATOM 7623 C CA . ALA A 1 976 ? 7.710 -1.463 -13.997 1.00 93.00 976 ALA A CA 1
ATOM 7624 C C . ALA A 1 976 ? 8.065 -1.448 -15.496 1.00 93.00 976 ALA A C 1
ATOM 7626 O O . ALA A 1 976 ? 7.577 -0.618 -16.251 1.00 93.00 976 ALA A O 1
ATOM 7627 N N . GLY A 1 977 ? 8.944 -2.344 -15.951 1.00 93.81 977 GLY A N 1
ATOM 7628 C CA . GLY A 1 977 ? 9.351 -2.446 -17.354 1.00 93.81 977 GLY A CA 1
ATOM 7629 C C . GLY A 1 977 ? 8.399 -3.243 -18.249 1.00 93.81 977 GLY A C 1
ATOM 7630 O O . GLY A 1 977 ? 8.638 -3.320 -19.451 1.00 93.81 977 GLY A O 1
ATOM 7631 N N . THR A 1 978 ? 7.362 -3.870 -17.687 1.00 95.00 978 THR A N 1
ATOM 7632 C CA . THR A 1 978 ? 6.522 -4.837 -18.407 1.00 95.00 978 THR A CA 1
ATOM 7633 C C . THR A 1 978 ? 5.047 -4.686 -18.076 1.00 95.00 978 THR A C 1
ATOM 7635 O O . THR A 1 978 ? 4.673 -4.289 -16.980 1.00 95.00 978 THR A O 1
ATOM 7638 N N . THR A 1 979 ? 4.178 -5.098 -18.988 1.00 95.19 979 THR A N 1
ATOM 7639 C CA . THR A 1 979 ? 2.721 -5.204 -18.797 1.00 95.19 979 THR A CA 1
ATOM 7640 C C . THR A 1 979 ? 2.259 -6.661 -18.678 1.00 95.19 979 THR A C 1
ATOM 7642 O O . THR A 1 979 ? 1.078 -6.950 -18.516 1.00 95.19 979 THR A O 1
ATOM 7645 N N . THR A 1 980 ? 3.213 -7.596 -18.689 1.00 93.69 980 THR A N 1
ATOM 7646 C CA . THR A 1 980 ? 2.977 -9.037 -18.586 1.00 93.69 980 THR A CA 1
ATOM 7647 C C . THR A 1 980 ? 2.276 -9.436 -17.266 1.00 93.69 980 THR A C 1
ATOM 7649 O O . THR A 1 980 ? 2.878 -9.308 -16.191 1.00 93.69 980 THR A O 1
ATOM 7652 N N . PRO A 1 981 ? 1.048 -9.999 -17.317 1.00 92.12 981 PRO A N 1
ATOM 7653 C CA . PRO A 1 981 ? 0.281 -10.363 -16.119 1.00 92.12 981 PRO A CA 1
ATOM 7654 C C . PRO A 1 981 ? 0.834 -11.601 -15.398 1.00 92.12 981 PRO A C 1
ATOM 7656 O O . PRO A 1 981 ? 0.655 -11.748 -14.193 1.00 92.12 981 PRO A O 1
ATOM 7659 N N . ASP A 1 982 ? 1.561 -12.470 -16.107 1.00 93.12 982 ASP A N 1
ATOM 7660 C CA . ASP A 1 982 ? 2.130 -13.714 -15.564 1.00 93.12 982 ASP A CA 1
ATOM 7661 C C . ASP A 1 982 ? 3.189 -13.498 -14.465 1.00 93.12 982 ASP A C 1
ATOM 7663 O O . ASP A 1 982 ? 3.559 -14.450 -13.773 1.00 93.12 982 ASP A O 1
ATOM 7667 N N . TYR A 1 983 ? 3.699 -12.272 -14.319 1.00 93.50 983 TYR A N 1
ATOM 7668 C CA . TYR A 1 983 ? 4.657 -11.916 -13.268 1.00 93.50 983 TYR A CA 1
ATOM 7669 C C . TYR A 1 983 ? 3.976 -11.592 -11.933 1.00 93.50 983 TYR A C 1
ATOM 7671 O O . TYR A 1 983 ? 4.638 -11.565 -10.897 1.00 93.50 983 TYR A O 1
ATOM 7679 N N . LEU A 1 984 ? 2.660 -11.345 -11.935 1.00 90.00 984 LEU A N 1
ATOM 7680 C CA . LEU A 1 984 ? 1.893 -11.118 -10.714 1.00 90.00 984 LEU A CA 1
ATOM 7681 C C . LEU A 1 984 ? 1.718 -12.425 -9.931 1.00 90.00 984 LEU A C 1
ATOM 7683 O O . LEU A 1 984 ? 1.672 -13.525 -10.485 1.00 90.00 984 LEU A O 1
ATOM 7687 N N . MET A 1 985 ? 1.609 -12.298 -8.611 1.00 84.69 985 MET A N 1
ATOM 7688 C CA . MET A 1 985 ? 1.443 -13.420 -7.695 1.00 84.69 985 MET A CA 1
ATOM 7689 C C . MET A 1 985 ? 0.174 -13.266 -6.869 1.00 84.69 985 MET A C 1
ATOM 7691 O O . MET A 1 985 ? -0.106 -12.186 -6.364 1.00 84.69 985 MET A O 1
ATOM 7695 N N . HIS A 1 986 ? -0.556 -14.368 -6.683 1.00 74.50 986 HIS A N 1
ATOM 7696 C CA . HIS A 1 986 ? -1.679 -14.411 -5.748 1.00 74.50 986 HIS A CA 1
ATOM 7697 C C . HIS A 1 986 ? -1.212 -14.222 -4.300 1.00 74.50 986 HIS A C 1
ATOM 7699 O O . HIS A 1 986 ? -0.202 -14.807 -3.890 1.00 74.50 986 HIS A O 1
ATOM 7705 N N . ASP A 1 987 ? -2.003 -13.483 -3.521 1.00 69.50 987 ASP A N 1
ATOM 7706 C CA . ASP A 1 987 ? -1.666 -13.037 -2.167 1.00 69.50 987 ASP A CA 1
ATOM 7707 C C . ASP A 1 987 ? -1.219 -14.174 -1.250 1.00 69.50 987 ASP A C 1
ATOM 7709 O O . ASP A 1 987 ? -0.160 -14.089 -0.637 1.00 69.50 987 ASP A O 1
ATOM 7713 N N . THR A 1 988 ? -1.955 -15.284 -1.177 1.00 65.81 988 THR A N 1
ATOM 7714 C CA . THR A 1 988 ? -1.614 -16.403 -0.275 1.00 65.81 988 THR A CA 1
ATOM 7715 C C . THR A 1 988 ? -0.236 -17.000 -0.571 1.00 65.81 988 THR A C 1
ATOM 7717 O O . THR A 1 988 ? 0.534 -17.303 0.342 1.00 65.81 988 THR A O 1
ATOM 7720 N N . ARG A 1 989 ? 0.116 -17.128 -1.854 1.00 71.56 989 ARG A N 1
ATOM 7721 C CA . ARG A 1 989 ? 1.419 -17.641 -2.293 1.00 71.56 989 ARG A CA 1
ATOM 7722 C C . ARG A 1 989 ? 2.526 -16.620 -2.059 1.00 71.56 989 ARG A C 1
ATOM 7724 O O . ARG A 1 989 ? 3.611 -17.008 -1.636 1.00 71.56 989 ARG A O 1
ATOM 7731 N N . ARG A 1 990 ? 2.246 -15.337 -2.297 1.00 77.69 990 ARG A N 1
ATOM 7732 C CA . ARG A 1 990 ? 3.168 -14.228 -2.032 1.00 77.69 990 ARG A CA 1
ATOM 7733 C C . ARG A 1 990 ? 3.540 -14.158 -0.553 1.00 77.69 990 ARG A C 1
ATOM 7735 O O . ARG A 1 990 ? 4.723 -14.209 -0.242 1.00 77.69 990 ARG A O 1
ATOM 7742 N N . HIS A 1 991 ? 2.559 -14.120 0.352 1.00 70.44 991 HIS A N 1
ATOM 7743 C CA . HIS A 1 991 ? 2.813 -14.054 1.797 1.00 70.44 991 HIS A CA 1
ATOM 7744 C C . HIS A 1 991 ? 3.615 -15.265 2.284 1.00 70.44 991 HIS A C 1
ATOM 7746 O O . HIS A 1 991 ? 4.581 -15.109 3.030 1.00 70.44 991 HIS A O 1
ATOM 7752 N N . ARG A 1 992 ? 3.281 -16.470 1.799 1.00 71.06 992 ARG A N 1
ATOM 7753 C CA . ARG A 1 992 ? 4.060 -17.678 2.097 1.00 71.06 992 ARG A CA 1
ATOM 7754 C C . ARG A 1 992 ? 5.518 -17.534 1.650 1.00 71.06 992 ARG A C 1
ATOM 7756 O O . ARG A 1 992 ? 6.411 -17.815 2.440 1.00 71.06 992 ARG A O 1
ATOM 7763 N N . GLN A 1 993 ? 5.761 -17.074 0.422 1.00 73.31 993 GLN A N 1
ATOM 7764 C CA . GLN A 1 993 ? 7.118 -16.913 -0.114 1.00 73.31 993 GLN A CA 1
ATOM 7765 C C . GLN A 1 993 ? 7.911 -15.787 0.571 1.00 73.31 993 GLN A C 1
ATOM 7767 O O . GLN A 1 993 ? 9.110 -15.930 0.828 1.00 73.31 993 GLN A O 1
ATOM 7772 N N . ALA A 1 994 ? 7.248 -14.689 0.935 1.00 71.62 994 ALA A N 1
ATOM 7773 C CA . ALA A 1 994 ? 7.839 -13.622 1.736 1.00 71.62 994 ALA A CA 1
ATOM 7774 C C . ALA A 1 994 ? 8.253 -14.129 3.133 1.00 71.62 994 ALA A C 1
ATOM 7776 O O . ALA A 1 994 ? 9.334 -13.801 3.619 1.00 71.62 994 ALA A O 1
ATOM 7777 N N . GLY A 1 995 ? 7.445 -14.999 3.750 1.00 66.44 995 GLY A N 1
ATOM 7778 C CA . GLY A 1 995 ? 7.788 -15.664 5.009 1.00 66.44 995 GLY A CA 1
ATOM 7779 C C . GLY A 1 995 ? 8.968 -16.636 4.882 1.00 66.44 995 GLY A C 1
ATOM 7780 O O . GLY A 1 995 ? 9.908 -16.574 5.672 1.00 66.44 995 GLY A O 1
ATOM 7781 N N . THR A 1 996 ? 8.974 -17.505 3.864 1.00 65.88 996 THR A N 1
ATOM 7782 C CA . THR A 1 996 ? 10.043 -18.508 3.675 1.00 65.88 996 THR A CA 1
ATOM 7783 C C . THR A 1 996 ? 11.393 -17.886 3.323 1.00 65.88 996 THR A C 1
ATOM 7785 O O . THR A 1 996 ? 12.427 -18.372 3.774 1.00 65.88 996 THR A O 1
ATOM 7788 N N . THR A 1 997 ? 11.413 -16.787 2.563 1.00 62.69 997 THR A N 1
ATOM 7789 C CA . THR A 1 997 ? 12.666 -16.084 2.226 1.00 62.69 997 THR A CA 1
ATOM 7790 C C . THR A 1 997 ? 13.320 -15.426 3.442 1.00 62.69 997 THR A C 1
ATOM 7792 O O . THR A 1 997 ? 14.550 -15.373 3.514 1.00 62.69 997 THR A O 1
ATOM 7795 N N . ARG A 1 998 ? 12.529 -14.994 4.436 1.00 63.97 998 ARG A N 1
ATOM 7796 C CA . ARG A 1 998 ? 13.044 -14.549 5.744 1.00 63.97 998 ARG A CA 1
ATOM 7797 C C . ARG A 1 998 ? 13.656 -15.705 6.549 1.00 63.97 998 ARG A C 1
ATOM 7799 O O . ARG A 1 998 ? 14.618 -15.481 7.274 1.00 63.97 998 ARG A O 1
ATOM 7806 N N . ALA A 1 999 ? 13.164 -16.935 6.365 1.00 54.56 999 ALA A N 1
ATOM 7807 C CA . ALA A 1 999 ? 13.666 -18.145 7.028 1.00 54.56 999 ALA A CA 1
ATOM 7808 C C . ALA A 1 999 ? 14.967 -18.721 6.419 1.00 54.56 999 ALA A C 1
ATOM 7810 O O . ALA A 1 999 ? 15.503 -19.700 6.933 1.00 54.56 999 ALA A O 1
ATOM 7811 N N . GLY A 1 1000 ? 15.506 -18.110 5.355 1.00 58.38 1000 GLY A N 1
ATOM 7812 C CA . GLY A 1 1000 ? 16.840 -18.416 4.825 1.00 58.38 1000 GLY A CA 1
ATOM 7813 C C . GLY A 1 1000 ? 16.895 -19.415 3.666 1.00 58.38 1000 GLY A C 1
ATOM 7814 O O . GLY A 1 1000 ? 17.990 -19.641 3.149 1.00 58.38 1000 GLY A O 1
ATOM 7815 N N . ASP A 1 1001 ? 15.758 -19.953 3.213 1.00 60.38 1001 ASP A N 1
ATOM 7816 C CA . ASP A 1 1001 ? 15.714 -20.809 2.023 1.00 60.38 1001 ASP A CA 1
ATOM 7817 C C . ASP A 1 1001 ? 15.849 -19.964 0.740 1.00 60.38 1001 ASP A C 1
ATOM 7819 O O . ASP A 1 1001 ? 15.236 -18.903 0.595 1.00 60.38 1001 ASP A O 1
ATOM 7823 N N . ILE A 1 1002 ? 16.736 -20.385 -0.164 1.00 67.12 1002 ILE A N 1
ATOM 7824 C CA . ILE A 1 1002 ? 17.285 -19.526 -1.234 1.00 67.12 1002 ILE A CA 1
ATOM 7825 C C . ILE A 1 1002 ? 16.537 -19.716 -2.561 1.00 67.12 1002 ILE A C 1
ATOM 7827 O O . ILE A 1 1002 ? 16.572 -18.830 -3.416 1.00 67.12 1002 ILE A O 1
ATOM 7831 N N . ARG A 1 1003 ? 15.862 -20.856 -2.754 1.00 82.00 1003 ARG A N 1
ATOM 7832 C CA . ARG A 1 1003 ? 15.360 -21.279 -4.069 1.00 82.00 1003 ARG A CA 1
ATOM 7833 C C . ARG A 1 1003 ? 13.894 -20.927 -4.294 1.00 82.00 1003 ARG A C 1
ATOM 7835 O O . ARG A 1 1003 ? 13.047 -21.160 -3.439 1.00 82.00 1003 ARG A O 1
ATOM 7842 N N . TYR A 1 1004 ? 13.557 -20.493 -5.507 1.00 87.06 1004 TYR A N 1
ATOM 7843 C CA . TYR A 1 1004 ? 12.164 -20.311 -5.934 1.00 87.06 1004 TYR A CA 1
ATOM 7844 C C . TYR A 1 1004 ? 11.536 -21.635 -6.412 1.00 87.06 1004 TYR A C 1
ATOM 7846 O O . TYR A 1 1004 ? 10.929 -21.704 -7.480 1.00 87.06 1004 TYR A O 1
ATOM 7854 N N . SER A 1 1005 ? 11.679 -22.711 -5.632 1.00 84.75 1005 SER A N 1
ATOM 7855 C CA . SER A 1 1005 ? 11.292 -24.085 -6.007 1.00 84.75 1005 SER A CA 1
ATOM 7856 C C . SER A 1 1005 ? 9.803 -24.251 -6.317 1.00 84.75 1005 SER A C 1
ATOM 7858 O O . SER A 1 1005 ? 9.449 -25.009 -7.213 1.00 84.75 1005 SER A O 1
ATOM 7860 N N . ASP A 1 1006 ? 8.938 -23.480 -5.655 1.00 83.56 1006 ASP A N 1
ATOM 7861 C CA . ASP A 1 1006 ? 7.487 -23.539 -5.865 1.00 83.56 1006 ASP A CA 1
ATOM 7862 C C . ASP A 1 1006 ? 7.034 -22.962 -7.217 1.00 83.56 1006 ASP A C 1
ATOM 7864 O O . ASP A 1 1006 ? 5.852 -23.053 -7.552 1.00 83.56 1006 ASP A O 1
ATOM 7868 N N . SER A 1 1007 ? 7.920 -22.311 -7.979 1.00 89.19 1007 SER A N 1
ATOM 7869 C CA . SER A 1 1007 ? 7.619 -21.723 -9.296 1.00 89.19 1007 SER A CA 1
ATOM 7870 C C . SER A 1 1007 ? 7.373 -22.779 -10.383 1.00 89.19 1007 SER A C 1
ATOM 7872 O O . SER A 1 1007 ? 7.885 -23.894 -10.311 1.00 89.19 1007 SER A O 1
ATOM 7874 N N . ARG A 1 1008 ? 6.580 -22.435 -11.407 1.00 91.50 1008 ARG A N 1
ATOM 7875 C CA . ARG A 1 1008 ? 6.110 -23.387 -12.434 1.00 91.50 1008 ARG A CA 1
ATOM 7876 C C . ARG A 1 1008 ? 6.380 -22.893 -13.845 1.00 91.50 1008 ARG A C 1
ATOM 7878 O O . ARG A 1 1008 ? 6.248 -21.697 -14.103 1.00 91.50 1008 ARG A O 1
ATOM 7885 N N . TRP A 1 1009 ? 6.694 -23.812 -14.752 1.00 94.19 1009 TRP A N 1
ATOM 7886 C CA . TRP A 1 1009 ? 6.765 -23.524 -16.181 1.00 94.19 1009 TRP A CA 1
ATOM 7887 C C . TRP A 1 1009 ? 5.365 -23.331 -16.776 1.00 94.19 1009 TRP A C 1
ATOM 7889 O O . TRP A 1 1009 ? 4.422 -24.038 -16.428 1.00 94.19 1009 TRP A O 1
ATOM 7899 N N . LYS A 1 1010 ? 5.239 -22.356 -17.673 1.00 95.06 1010 LYS A N 1
ATOM 7900 C CA . LYS A 1 1010 ? 4.066 -22.064 -18.491 1.00 95.06 1010 LYS A CA 1
ATOM 7901 C C . LYS A 1 1010 ? 4.541 -21.920 -19.931 1.00 95.06 1010 LYS A C 1
ATOM 7903 O O . LYS A 1 1010 ? 5.294 -21.000 -20.248 1.00 95.06 1010 LYS A O 1
ATOM 7908 N N . LEU A 1 1011 ? 4.109 -22.835 -20.789 1.00 96.62 1011 LEU A N 1
ATOM 7909 C CA . LEU A 1 1011 ? 4.355 -22.759 -22.224 1.00 96.62 1011 LEU A CA 1
ATOM 7910 C C . LEU A 1 1011 ? 3.349 -21.807 -22.871 1.00 96.62 1011 LEU A C 1
ATOM 7912 O O . LEU A 1 1011 ? 2.145 -21.910 -22.638 1.00 96.62 1011 LEU A O 1
ATOM 7916 N N . ILE A 1 1012 ? 3.848 -20.900 -23.702 1.00 96.31 1012 ILE A N 1
ATOM 7917 C CA . ILE A 1 1012 ? 3.056 -19.919 -24.436 1.00 96.31 1012 ILE A CA 1
ATOM 7918 C C . ILE A 1 1012 ? 3.484 -19.987 -25.903 1.00 96.31 1012 ILE A C 1
ATOM 7920 O O . ILE A 1 1012 ? 4.668 -19.885 -26.216 1.00 96.31 1012 ILE A O 1
ATOM 7924 N N . CYS A 1 1013 ? 2.523 -20.178 -26.803 1.00 94.50 1013 CYS A N 1
ATOM 7925 C CA . CYS A 1 1013 ? 2.754 -20.177 -28.247 1.00 94.50 1013 CYS A CA 1
ATOM 7926 C C . CYS A 1 1013 ? 1.976 -19.016 -28.863 1.00 94.50 1013 CYS A C 1
ATOM 7928 O O . CYS A 1 1013 ? 0.753 -18.962 -28.742 1.00 94.50 1013 CYS A O 1
ATOM 7930 N N . GLY A 1 1014 ? 2.694 -18.087 -29.486 1.00 92.19 1014 GLY A N 1
ATOM 7931 C CA . GLY A 1 1014 ? 2.111 -16.949 -30.183 1.00 92.19 1014 GLY A CA 1
ATOM 7932 C C . GLY A 1 1014 ? 1.511 -17.325 -31.544 1.00 92.19 1014 GLY A C 1
ATOM 7933 O O . GLY A 1 1014 ? 1.888 -18.356 -32.113 1.00 92.19 1014 GLY A O 1
ATOM 7934 N N . PRO A 1 1015 ? 0.606 -16.499 -32.104 1.00 91.00 1015 PRO A N 1
ATOM 7935 C CA . PRO A 1 1015 ? -0.066 -16.783 -33.375 1.00 91.00 1015 PRO A CA 1
ATOM 7936 C C . PRO A 1 1015 ? 0.901 -16.887 -34.565 1.00 91.00 1015 PRO A C 1
ATOM 7938 O O . PRO A 1 1015 ? 0.679 -17.700 -35.458 1.00 91.00 1015 PRO A O 1
ATOM 7941 N N . ALA A 1 1016 ? 2.009 -16.140 -34.553 1.00 88.25 1016 ALA A N 1
ATOM 7942 C CA . ALA A 1 1016 ? 3.062 -16.216 -35.570 1.00 88.25 1016 ALA A CA 1
ATOM 7943 C C . ALA A 1 1016 ? 4.118 -17.312 -35.295 1.00 88.25 1016 ALA A C 1
ATOM 7945 O O . ALA A 1 1016 ? 5.169 -17.357 -35.933 1.00 88.25 1016 ALA A O 1
ATOM 7946 N N . GLY A 1 1017 ? 3.867 -18.207 -34.331 1.00 86.69 1017 GLY A N 1
ATOM 7947 C CA . GLY A 1 1017 ? 4.704 -19.379 -34.057 1.00 86.69 1017 GLY A CA 1
ATOM 7948 C C . GLY A 1 1017 ? 5.852 -19.167 -33.063 1.00 86.69 1017 GLY A C 1
ATOM 7949 O O . GLY A 1 1017 ? 6.550 -20.132 -32.743 1.00 86.69 1017 GLY A O 1
ATOM 7950 N N . LYS A 1 1018 ? 6.040 -17.955 -32.522 1.00 94.12 1018 LYS A N 1
ATOM 7951 C CA . LYS A 1 1018 ? 7.026 -17.707 -31.459 1.00 94.12 1018 LYS A CA 1
ATOM 7952 C C . LYS A 1 1018 ? 6.663 -18.490 -30.198 1.00 94.12 1018 LYS A C 1
ATOM 7954 O O . LYS A 1 1018 ? 5.524 -18.459 -29.734 1.00 94.12 1018 LYS A O 1
ATOM 7959 N N . THR A 1 1019 ? 7.645 -19.194 -29.644 1.00 96.56 1019 THR A N 1
ATOM 7960 C CA . THR A 1 1019 ? 7.471 -20.030 -28.450 1.00 96.56 1019 THR A CA 1
ATOM 7961 C C . THR A 1 1019 ? 8.157 -19.376 -27.254 1.00 96.56 1019 THR A C 1
ATOM 7963 O O . THR A 1 1019 ? 9.341 -19.046 -27.321 1.00 96.56 1019 THR A O 1
ATOM 7966 N N . VAL A 1 1020 ? 7.418 -19.200 -26.158 1.00 97.75 1020 VAL A N 1
ATOM 7967 C CA . VAL A 1 1020 ? 7.928 -18.671 -24.889 1.00 97.75 1020 VAL A CA 1
ATOM 7968 C C . VAL A 1 1020 ? 7.676 -19.682 -23.776 1.00 97.75 1020 VAL A C 1
ATOM 7970 O O . VAL A 1 1020 ? 6.539 -20.089 -23.541 1.00 97.75 1020 VAL A O 1
ATOM 7973 N N . LEU A 1 1021 ? 8.732 -20.073 -23.068 1.00 97.56 1021 LEU A N 1
ATOM 7974 C CA . LEU A 1 1021 ? 8.652 -20.892 -21.865 1.00 97.56 1021 LEU A CA 1
ATOM 7975 C C . LEU A 1 1021 ? 8.884 -20.007 -20.640 1.00 97.56 1021 LEU A C 1
ATOM 7977 O O . LEU A 1 1021 ? 10.014 -19.647 -20.313 1.00 97.56 1021 LEU A O 1
ATOM 7981 N N . ARG A 1 1022 ? 7.796 -19.630 -19.970 1.00 97.06 1022 ARG A N 1
ATOM 7982 C CA . ARG A 1 1022 ? 7.813 -18.671 -18.863 1.00 97.06 1022 ARG A CA 1
ATOM 7983 C C . ARG A 1 1022 ? 7.760 -19.362 -17.511 1.00 97.06 1022 ARG A C 1
ATOM 7985 O O . ARG A 1 1022 ? 6.949 -20.261 -17.305 1.00 97.06 1022 ARG A O 1
ATOM 7992 N N . ARG A 1 1023 ? 8.562 -18.909 -16.550 1.00 94.69 1023 ARG A N 1
ATOM 7993 C CA . ARG A 1 1023 ? 8.522 -19.384 -15.164 1.00 94.69 1023 ARG A CA 1
ATOM 7994 C C . ARG A 1 1023 ? 7.680 -18.446 -14.298 1.00 94.69 1023 ARG A C 1
ATOM 7996 O O . ARG A 1 1023 ? 8.042 -17.297 -14.088 1.00 94.69 1023 ARG A O 1
ATOM 8003 N N . THR A 1 1024 ? 6.558 -18.939 -13.780 1.00 93.31 1024 THR A N 1
ATOM 8004 C CA . THR A 1 1024 ? 5.583 -18.163 -12.992 1.00 93.31 1024 THR A CA 1
ATOM 8005 C C . THR A 1 1024 ? 5.744 -18.385 -11.486 1.00 93.31 1024 THR A C 1
ATOM 8007 O O . THR A 1 1024 ? 6.044 -19.495 -11.029 1.00 93.31 1024 THR A O 1
ATOM 8010 N N . GLY A 1 1025 ? 5.496 -17.339 -10.691 1.00 89.94 1025 GLY A N 1
ATOM 8011 C CA . GLY A 1 1025 ? 5.617 -17.378 -9.227 1.00 89.94 1025 GLY A CA 1
ATOM 8012 C C . GLY A 1 1025 ? 7.060 -17.447 -8.721 1.00 89.94 1025 GLY A C 1
ATOM 8013 O O . GLY A 1 1025 ? 7.332 -18.139 -7.738 1.00 89.94 1025 GLY A O 1
ATOM 8014 N N . VAL A 1 1026 ? 7.976 -16.793 -9.440 1.00 91.69 1026 VAL A N 1
ATOM 8015 C CA . VAL A 1 1026 ? 9.366 -16.585 -9.028 1.00 91.69 1026 VAL A CA 1
ATOM 8016 C C . VAL A 1 1026 ? 9.406 -15.425 -8.031 1.00 91.69 1026 VAL A C 1
ATOM 8018 O O . VAL A 1 1026 ? 8.877 -14.350 -8.305 1.00 91.69 1026 VAL A O 1
ATOM 8021 N N . TYR A 1 1027 ? 10.057 -15.638 -6.892 1.00 88.69 1027 TYR A N 1
ATOM 8022 C CA . TYR A 1 1027 ? 10.273 -14.629 -5.859 1.00 88.69 1027 TYR A CA 1
ATOM 8023 C C . TYR A 1 1027 ? 11.698 -14.780 -5.341 1.00 88.69 1027 TYR A C 1
ATOM 8025 O O . TYR A 1 1027 ? 12.133 -15.883 -5.006 1.00 88.69 1027 TYR A O 1
ATOM 8033 N N . LEU A 1 1028 ? 12.447 -13.684 -5.327 1.00 86.31 1028 LEU A N 1
ATOM 8034 C CA . LEU A 1 1028 ? 13.856 -13.674 -4.957 1.00 86.31 1028 LEU A CA 1
ATOM 8035 C C . LEU A 1 1028 ? 14.021 -13.401 -3.468 1.00 86.31 1028 LEU A C 1
ATOM 8037 O O . LEU A 1 1028 ? 13.246 -12.669 -2.855 1.00 86.31 1028 LEU A O 1
ATOM 8041 N N . ARG A 1 1029 ? 15.084 -13.942 -2.881 1.00 78.25 1029 ARG A N 1
ATOM 8042 C CA . ARG A 1 1029 ? 15.480 -13.604 -1.515 1.00 78.25 1029 ARG A CA 1
ATOM 8043 C C . ARG A 1 1029 ? 15.871 -12.121 -1.424 1.00 78.25 1029 ARG A C 1
ATOM 8045 O O . ARG A 1 1029 ? 16.699 -11.660 -2.209 1.00 78.25 1029 ARG A O 1
ATOM 8052 N N . GLY A 1 1030 ? 15.312 -11.406 -0.446 1.00 65.44 1030 GLY A N 1
ATOM 8053 C CA . GLY A 1 1030 ? 15.691 -10.022 -0.141 1.00 65.44 1030 GLY A CA 1
ATOM 8054 C C . GLY A 1 1030 ? 17.084 -9.914 0.494 1.00 65.44 1030 GLY A C 1
ATOM 8055 O O . GLY A 1 1030 ? 17.563 -10.858 1.128 1.00 65.44 1030 GLY A O 1
ATOM 8056 N N . GLU A 1 1031 ? 17.741 -8.761 0.346 1.00 60.81 1031 GLU A N 1
ATOM 8057 C CA . GLU A 1 1031 ? 18.981 -8.455 1.068 1.00 60.81 1031 GLU A CA 1
ATOM 8058 C C . GLU A 1 1031 ? 18.713 -7.617 2.325 1.00 60.81 1031 GLU A C 1
ATOM 8060 O O . GLU A 1 1031 ? 17.954 -6.651 2.248 1.00 60.81 1031 GLU A O 1
ATOM 8065 N N . PRO A 1 1032 ? 19.405 -7.887 3.450 1.00 52.06 1032 PRO A N 1
ATOM 8066 C CA . PRO A 1 1032 ? 19.355 -7.027 4.635 1.00 52.06 1032 PRO A CA 1
ATOM 8067 C C . PRO A 1 1032 ? 19.899 -5.606 4.413 1.00 52.06 1032 PRO A C 1
ATOM 8069 O O . PRO A 1 1032 ? 19.709 -4.759 5.269 1.00 52.06 1032 PRO A O 1
ATOM 8072 N N . PHE A 1 1033 ? 20.621 -5.352 3.313 1.00 47.94 1033 PHE A N 1
ATOM 8073 C CA . PHE A 1 1033 ? 21.284 -4.065 3.046 1.00 47.94 1033 PHE A CA 1
ATOM 8074 C C . PHE A 1 1033 ? 20.791 -3.375 1.759 1.00 47.94 1033 PHE A C 1
ATOM 8076 O O . PHE A 1 1033 ? 20.912 -2.159 1.622 1.00 47.94 1033 PHE A O 1
ATOM 8083 N N . ARG A 1 1034 ? 20.167 -4.120 0.833 1.00 55.41 1034 ARG A N 1
ATOM 8084 C CA . ARG A 1 1034 ? 19.479 -3.598 -0.362 1.00 55.41 1034 ARG A CA 1
ATOM 8085 C C . ARG A 1 1034 ? 17.994 -3.909 -0.285 1.00 55.41 1034 ARG A C 1
ATOM 8087 O O . ARG A 1 1034 ? 17.496 -4.830 -0.926 1.00 55.41 1034 ARG A O 1
ATOM 8094 N N . HIS A 1 1035 ? 17.290 -3.135 0.528 1.00 53.75 1035 HIS A N 1
ATOM 8095 C CA . HIS A 1 1035 ? 15.857 -3.327 0.717 1.00 53.75 1035 HIS A CA 1
ATOM 8096 C C . HIS A 1 1035 ? 15.009 -2.867 -0.486 1.00 53.75 1035 HIS A C 1
ATOM 8098 O O . HIS A 1 1035 ? 13.862 -3.253 -0.604 1.00 53.75 1035 HIS A O 1
ATOM 8104 N N . HIS A 1 1036 ? 15.550 -2.067 -1.404 1.00 55.03 1036 HIS A N 1
ATOM 8105 C CA . HIS A 1 1036 ? 14.762 -1.308 -2.388 1.00 55.03 1036 HIS A CA 1
ATOM 8106 C C . HIS A 1 1036 ? 14.628 -1.949 -3.780 1.00 55.03 1036 HIS A C 1
ATOM 8108 O O . HIS A 1 1036 ? 13.810 -1.456 -4.548 1.00 55.03 1036 HIS A O 1
ATOM 8114 N N . ASP A 1 1037 ? 15.391 -2.992 -4.142 1.00 59.91 1037 ASP A N 1
ATOM 8115 C CA . ASP A 1 1037 ? 15.287 -3.607 -5.480 1.00 59.91 1037 ASP A CA 1
ATOM 8116 C C . ASP A 1 1037 ? 15.787 -5.065 -5.522 1.00 59.91 1037 ASP A C 1
ATOM 8118 O O . ASP A 1 1037 ? 16.921 -5.362 -5.138 1.00 59.91 1037 ASP A O 1
ATOM 8122 N N . GLY A 1 1038 ? 14.945 -5.975 -6.024 1.00 58.69 1038 GLY A N 1
ATOM 8123 C CA . GLY A 1 1038 ? 15.288 -7.375 -6.291 1.00 58.69 1038 GLY A CA 1
ATOM 8124 C C . GLY A 1 1038 ? 16.082 -7.593 -7.585 1.00 58.69 1038 GLY A C 1
ATOM 8125 O O . GLY A 1 1038 ? 16.463 -8.731 -7.865 1.00 58.69 1038 GLY A O 1
ATOM 8126 N N . HIS A 1 1039 ? 16.351 -6.539 -8.367 1.00 81.88 1039 HIS A N 1
ATOM 8127 C CA . HIS A 1 1039 ? 17.033 -6.594 -9.664 1.00 81.88 1039 HIS A CA 1
ATOM 8128 C C . HIS A 1 1039 ? 18.534 -6.924 -9.566 1.00 81.88 1039 HIS A C 1
ATOM 8130 O O . HIS A 1 1039 ? 19.423 -6.114 -9.858 1.00 81.88 1039 HIS A O 1
ATOM 8136 N N . LEU A 1 1040 ? 18.832 -8.161 -9.169 1.00 84.25 1040 LEU A N 1
ATOM 8137 C CA . LEU A 1 1040 ? 20.173 -8.721 -9.081 1.00 84.25 1040 LEU A CA 1
ATOM 8138 C C . LEU A 1 1040 ? 20.212 -10.094 -9.745 1.00 84.25 1040 LEU A C 1
ATOM 8140 O O . LEU A 1 1040 ? 19.770 -11.089 -9.173 1.00 84.25 1040 LEU A O 1
ATOM 8144 N N . ILE A 1 1041 ? 20.853 -10.174 -10.912 1.00 88.19 1041 ILE A N 1
ATOM 8145 C CA . ILE A 1 1041 ? 21.089 -11.432 -11.642 1.00 88.19 1041 ILE A CA 1
ATOM 8146 C C . ILE A 1 1041 ? 21.630 -12.558 -10.752 1.00 88.19 1041 ILE A C 1
ATOM 8148 O O . ILE A 1 1041 ? 21.213 -13.707 -10.866 1.00 88.19 1041 ILE A O 1
ATOM 8152 N N . ARG A 1 1042 ? 22.516 -12.230 -9.804 1.00 87.50 1042 ARG A N 1
ATOM 8153 C CA . ARG A 1 1042 ? 23.072 -13.197 -8.855 1.00 87.50 1042 ARG A CA 1
ATOM 8154 C C . ARG A 1 1042 ? 21.970 -13.934 -8.086 1.00 87.50 1042 ARG A C 1
ATOM 8156 O O . ARG A 1 1042 ? 22.093 -15.131 -7.887 1.00 87.50 1042 ARG A O 1
ATOM 8163 N N . ARG A 1 1043 ? 20.884 -13.255 -7.705 1.00 86.62 1043 ARG A N 1
ATOM 8164 C CA . ARG A 1 1043 ? 19.759 -13.852 -6.967 1.00 86.62 1043 ARG A CA 1
ATOM 8165 C C . ARG A 1 1043 ? 18.889 -14.738 -7.848 1.00 86.62 1043 ARG A C 1
ATOM 8167 O O . ARG A 1 1043 ? 18.464 -15.794 -7.389 1.00 86.62 1043 ARG A O 1
ATOM 8174 N N . TYR A 1 1044 ? 18.689 -14.363 -9.110 1.00 91.56 1044 TYR A N 1
ATOM 8175 C CA . TYR A 1 1044 ? 18.044 -15.245 -10.084 1.00 91.56 1044 TYR A CA 1
ATOM 8176 C C . TYR A 1 1044 ? 18.810 -16.559 -10.241 1.00 91.56 1044 TYR A C 1
ATOM 8178 O O . TYR A 1 1044 ? 18.197 -17.624 -10.235 1.00 91.56 1044 TYR A O 1
ATOM 8186 N N . LEU A 1 1045 ? 20.138 -16.488 -10.347 1.00 92.00 1045 LEU A N 1
ATOM 8187 C CA . LEU A 1 1045 ? 20.976 -17.662 -10.574 1.00 92.00 1045 LEU A CA 1
ATOM 8188 C C . LEU A 1 1045 ? 21.198 -18.493 -9.296 1.00 92.00 1045 LEU A C 1
ATOM 8190 O O . LEU A 1 1045 ? 21.130 -19.715 -9.353 1.00 92.00 1045 LEU A O 1
ATOM 8194 N N . GLU A 1 1046 ? 21.421 -17.867 -8.135 1.00 88.38 1046 GLU A N 1
ATOM 8195 C CA . GLU A 1 1046 ? 21.554 -18.568 -6.843 1.00 88.38 1046 GLU A CA 1
ATOM 8196 C C . GLU A 1 1046 ? 20.243 -19.230 -6.401 1.00 88.38 1046 GLU A C 1
ATOM 8198 O O . GLU A 1 1046 ? 20.267 -20.302 -5.799 1.00 88.38 1046 GLU A O 1
ATOM 8203 N N . GLY A 1 1047 ? 19.103 -18.597 -6.696 1.00 88.12 1047 GLY A N 1
ATOM 8204 C CA . GLY A 1 1047 ? 17.779 -19.126 -6.378 1.00 88.12 1047 GLY A CA 1
ATOM 8205 C C . GLY A 1 1047 ? 17.242 -20.141 -7.388 1.00 88.12 1047 GLY A C 1
ATOM 8206 O O . GLY A 1 1047 ? 16.145 -20.666 -7.180 1.00 88.12 1047 GLY A O 1
ATOM 8207 N N . ALA A 1 1048 ? 17.975 -20.417 -8.472 1.00 91.56 1048 ALA A N 1
ATOM 8208 C CA . ALA A 1 1048 ? 17.539 -21.322 -9.527 1.00 91.56 1048 ALA A CA 1
ATOM 8209 C C . ALA A 1 1048 ? 17.301 -22.748 -8.986 1.00 91.56 1048 ALA A C 1
ATOM 8211 O O . ALA A 1 1048 ? 18.207 -23.355 -8.408 1.00 91.56 1048 ALA A O 1
ATOM 8212 N N . PRO A 1 1049 ? 16.086 -23.306 -9.138 1.00 91.38 1049 PRO A N 1
ATOM 8213 C CA . PRO A 1 1049 ? 15.798 -24.675 -8.746 1.00 91.38 1049 PRO A CA 1
ATOM 8214 C C . PRO A 1 1049 ? 16.272 -25.662 -9.820 1.00 91.38 1049 PRO A C 1
ATOM 8216 O O . PRO A 1 1049 ? 16.527 -25.282 -10.962 1.00 91.38 1049 PRO A O 1
ATOM 8219 N N . GLU A 1 1050 ? 16.315 -26.946 -9.464 1.00 91.19 1050 GLU A N 1
ATOM 8220 C CA . GLU A 1 1050 ? 16.781 -28.030 -10.342 1.00 91.19 1050 GLU A CA 1
ATOM 8221 C C . GLU A 1 1050 ? 16.158 -28.021 -11.753 1.00 91.19 1050 GLU A C 1
ATOM 8223 O O . GLU A 1 1050 ? 16.902 -28.135 -12.726 1.00 91.19 1050 GLU A O 1
ATOM 8228 N N . PRO A 1 1051 ? 14.842 -27.765 -11.934 1.00 91.75 1051 PRO A N 1
ATOM 8229 C CA . PRO A 1 1051 ? 14.254 -27.720 -13.274 1.00 91.75 1051 PRO A CA 1
ATOM 8230 C C . PRO A 1 1051 ? 14.829 -26.629 -14.191 1.00 91.75 1051 PRO A C 1
ATOM 8232 O O . PRO A 1 1051 ? 14.699 -26.728 -15.406 1.00 91.75 1051 PRO A O 1
ATOM 8235 N N . VAL A 1 1052 ? 15.432 -25.566 -13.641 1.00 92.75 1052 VAL A N 1
ATOM 8236 C CA . VAL A 1 1052 ? 16.133 -24.547 -14.442 1.00 92.75 1052 VAL A CA 1
ATOM 8237 C C . VAL A 1 1052 ? 17.495 -25.067 -14.902 1.00 92.75 1052 VAL A C 1
ATOM 8239 O O . VAL A 1 1052 ? 17.867 -24.831 -16.047 1.00 92.75 1052 VAL A O 1
ATOM 8242 N N . ALA A 1 1053 ? 18.212 -25.810 -14.055 1.00 91.94 1053 ALA A N 1
ATOM 8243 C CA . ALA A 1 1053 ? 19.485 -26.426 -14.426 1.00 91.94 1053 ALA A CA 1
ATOM 8244 C C . ALA A 1 1053 ? 19.298 -27.461 -15.550 1.00 91.94 1053 ALA A C 1
ATOM 8246 O O . ALA A 1 1053 ? 19.961 -27.362 -16.580 1.00 91.94 1053 ALA A O 1
ATOM 8247 N N . VAL A 1 1054 ? 18.306 -28.350 -15.412 1.00 92.06 1054 VAL A N 1
ATOM 8248 C CA . VAL A 1 1054 ? 17.934 -29.347 -16.438 1.00 92.06 1054 VAL A CA 1
ATOM 8249 C C . VAL A 1 1054 ? 17.586 -28.684 -17.775 1.00 92.06 1054 VAL A C 1
ATOM 8251 O O . VAL A 1 1054 ? 18.002 -29.143 -18.840 1.00 92.06 1054 VAL A O 1
ATOM 8254 N N . LEU A 1 1055 ? 16.845 -27.573 -17.738 1.00 94.00 1055 LEU A N 1
ATOM 8255 C CA . LEU A 1 1055 ? 16.517 -26.803 -18.935 1.00 94.00 1055 LEU A CA 1
ATOM 8256 C C . LEU A 1 1055 ? 17.783 -26.283 -19.633 1.00 94.00 1055 LEU A C 1
ATOM 8258 O O . LEU A 1 1055 ? 17.946 -26.469 -20.839 1.00 94.00 1055 LEU A O 1
ATOM 8262 N N . VAL A 1 1056 ? 18.682 -25.638 -18.884 1.00 94.06 1056 VAL A N 1
ATOM 8263 C CA . VAL A 1 1056 ? 19.939 -25.091 -19.420 1.00 94.06 1056 VAL A CA 1
ATOM 8264 C C . VAL A 1 1056 ? 20.816 -26.202 -20.000 1.00 94.06 1056 VAL A C 1
ATOM 8266 O O . VAL A 1 1056 ? 21.373 -26.028 -21.085 1.00 94.06 1056 VAL A O 1
ATOM 8269 N N . GLU A 1 1057 ? 20.888 -27.357 -19.336 1.00 94.06 1057 GLU A N 1
ATOM 8270 C CA . GLU A 1 1057 ? 21.593 -28.543 -19.828 1.00 94.06 1057 GLU A CA 1
ATOM 8271 C C . GLU A 1 1057 ? 21.046 -29.023 -21.167 1.00 94.06 1057 GLU A C 1
ATOM 8273 O O . GLU A 1 1057 ? 21.800 -29.186 -22.129 1.00 94.06 1057 GLU A O 1
ATOM 8278 N N . LYS A 1 1058 ? 19.723 -29.180 -21.271 1.00 92.69 1058 LYS A N 1
ATOM 8279 C CA . LYS A 1 1058 ? 19.085 -29.635 -22.506 1.00 92.69 1058 LYS A CA 1
ATOM 8280 C C . LYS A 1 1058 ? 19.326 -28.657 -23.656 1.00 92.69 1058 LYS A C 1
ATOM 8282 O O . LYS A 1 1058 ? 19.644 -29.088 -24.767 1.00 92.69 1058 LYS A O 1
ATOM 8287 N N . LEU A 1 1059 ? 19.224 -27.352 -23.398 1.00 93.69 1059 LEU A N 1
ATOM 8288 C CA . LEU A 1 1059 ? 19.515 -26.321 -24.398 1.00 93.69 1059 LEU A CA 1
ATOM 8289 C C . LEU A 1 1059 ? 20.979 -26.371 -24.851 1.00 93.69 1059 LEU A C 1
ATOM 8291 O O . LEU A 1 1059 ? 21.243 -26.276 -26.050 1.00 93.69 1059 LEU A O 1
ATOM 8295 N N . HIS A 1 1060 ? 21.920 -26.567 -23.925 1.00 92.56 1060 HIS A N 1
ATOM 8296 C CA . HIS A 1 1060 ? 23.343 -26.694 -24.239 1.00 92.56 1060 HIS A CA 1
ATOM 8297 C C . HIS A 1 1060 ? 23.632 -27.928 -25.111 1.00 92.56 1060 HIS A C 1
ATOM 8299 O O . HIS A 1 1060 ? 24.309 -27.812 -26.130 1.00 92.56 1060 HIS A O 1
ATOM 8305 N N . CYS A 1 1061 ? 23.042 -29.080 -24.782 1.00 89.38 1061 CYS A N 1
ATOM 8306 C CA . CYS A 1 1061 ? 23.268 -30.342 -25.494 1.00 89.38 1061 CYS A CA 1
ATOM 8307 C C . CYS A 1 1061 ? 22.610 -30.414 -26.883 1.00 89.38 1061 CYS A C 1
ATOM 8309 O O . CYS A 1 1061 ? 22.931 -31.299 -27.675 1.00 89.38 1061 CYS A O 1
ATOM 8311 N N . THR A 1 1062 ? 21.670 -29.519 -27.198 1.00 85.44 1062 THR A N 1
ATOM 8312 C CA . THR A 1 1062 ? 20.961 -29.537 -28.486 1.00 85.44 1062 THR A CA 1
ATOM 8313 C C . THR A 1 1062 ? 21.848 -28.913 -29.570 1.00 85.44 1062 THR A C 1
ATOM 8315 O O . THR A 1 1062 ? 21.932 -27.690 -29.662 1.00 85.44 1062 THR A O 1
ATOM 8318 N N . THR A 1 1063 ? 22.538 -29.737 -30.368 1.00 72.25 1063 THR A N 1
ATOM 8319 C CA . THR A 1 1063 ? 23.569 -29.287 -31.332 1.00 72.25 1063 THR A CA 1
ATOM 8320 C C . THR A 1 1063 ? 23.260 -29.582 -32.804 1.00 72.25 1063 THR A C 1
ATOM 8322 O O . THR A 1 1063 ? 23.665 -28.801 -33.660 1.00 72.25 1063 THR A O 1
ATOM 8325 N N . VAL A 1 1064 ? 22.534 -30.660 -33.125 1.00 66.38 1064 VAL A N 1
ATOM 8326 C CA . VAL A 1 1064 ? 22.243 -31.067 -34.515 1.00 66.38 1064 VAL A CA 1
ATOM 8327 C C . VAL A 1 1064 ? 20.892 -30.514 -34.964 1.00 66.38 1064 VAL A C 1
ATOM 8329 O O . VAL A 1 1064 ? 19.875 -30.843 -34.358 1.00 66.38 1064 VAL A O 1
ATOM 8332 N N . ALA A 1 1065 ? 20.889 -29.682 -36.014 1.00 64.00 1065 ALA A N 1
ATOM 8333 C CA . ALA A 1 1065 ? 19.701 -29.051 -36.605 1.00 64.00 1065 ALA A CA 1
ATOM 8334 C C . ALA A 1 1065 ? 18.642 -28.610 -35.561 1.00 64.00 1065 ALA A C 1
ATOM 8336 O O . ALA A 1 1065 ? 17.464 -28.969 -35.683 1.00 64.00 1065 ALA A O 1
ATOM 8337 N N . PRO A 1 1066 ? 19.021 -27.793 -34.558 1.00 74.69 1066 PRO A N 1
ATOM 8338 C CA . PRO A 1 1066 ? 18.175 -27.491 -33.411 1.00 74.69 1066 PRO A CA 1
ATOM 8339 C C . PRO A 1 1066 ? 16.881 -26.796 -33.826 1.00 74.69 1066 PRO A C 1
ATOM 8341 O O . PRO A 1 1066 ? 16.894 -25.838 -34.601 1.00 74.69 1066 PRO A O 1
ATOM 8344 N N . ARG A 1 1067 ? 15.769 -27.288 -33.283 1.00 86.88 1067 ARG A N 1
ATOM 8345 C CA . ARG A 1 1067 ? 14.460 -26.637 -33.293 1.00 86.88 1067 ARG A CA 1
ATOM 8346 C C . ARG A 1 1067 ? 14.094 -26.321 -31.851 1.00 86.88 1067 ARG A C 1
ATOM 8348 O O . ARG A 1 1067 ? 13.434 -27.115 -31.179 1.00 86.88 1067 ARG A O 1
ATOM 8355 N N . PHE A 1 1068 ? 14.596 -25.192 -31.353 1.00 92.94 1068 PHE A N 1
ATOM 8356 C CA . PHE A 1 1068 ? 14.448 -24.851 -29.939 1.00 92.94 1068 PHE A CA 1
ATOM 8357 C C . PHE A 1 1068 ? 12.985 -24.656 -29.527 1.00 92.94 1068 PHE A C 1
ATOM 8359 O O . PHE A 1 1068 ? 12.647 -24.918 -28.378 1.00 92.94 1068 PHE A O 1
ATOM 8366 N N . ASP A 1 1069 ? 12.092 -24.301 -30.452 1.00 91.19 1069 ASP A N 1
ATOM 8367 C CA . ASP A 1 1069 ? 10.647 -24.314 -30.217 1.00 91.19 1069 ASP A CA 1
ATOM 8368 C C . ASP A 1 1069 ? 10.134 -25.691 -29.768 1.00 91.19 1069 ASP A C 1
ATOM 8370 O O . ASP A 1 1069 ? 9.390 -25.773 -28.791 1.00 91.19 1069 ASP A O 1
ATOM 8374 N N . PHE A 1 1070 ? 10.563 -26.778 -30.419 1.00 90.19 1070 PHE A N 1
ATOM 8375 C CA . PHE A 1 1070 ? 10.214 -28.137 -29.994 1.00 90.19 1070 PHE A CA 1
ATOM 8376 C C . PHE A 1 1070 ? 10.873 -28.499 -28.665 1.00 90.19 1070 PHE A C 1
ATOM 8378 O O . PHE A 1 1070 ? 10.187 -29.002 -27.778 1.00 90.19 1070 PHE A O 1
ATOM 8385 N N . THR A 1 1071 ? 12.155 -28.168 -28.480 1.00 90.50 1071 THR A N 1
ATOM 8386 C CA . THR A 1 1071 ? 12.862 -28.407 -27.212 1.00 90.50 1071 THR A CA 1
ATOM 8387 C C . THR A 1 1071 ? 12.141 -27.755 -26.027 1.00 90.50 1071 THR A C 1
ATOM 8389 O O . THR A 1 1071 ? 11.956 -28.389 -24.991 1.00 90.50 1071 THR A O 1
ATOM 8392 N N . LEU A 1 1072 ? 11.676 -26.509 -26.173 1.00 93.38 1072 LEU A N 1
ATOM 8393 C CA . LEU A 1 1072 ? 10.925 -25.815 -25.123 1.00 93.38 1072 LEU A CA 1
ATOM 8394 C C . LEU A 1 1072 ? 9.545 -26.438 -24.866 1.00 93.38 1072 LEU A C 1
ATOM 8396 O O . LEU A 1 1072 ? 9.091 -26.448 -23.724 1.00 93.38 1072 LEU A O 1
ATOM 8400 N N . ARG A 1 1073 ? 8.879 -26.968 -25.900 1.00 90.62 1073 ARG A N 1
ATOM 8401 C CA . ARG A 1 1073 ? 7.596 -27.677 -25.753 1.00 90.62 1073 ARG A CA 1
ATOM 8402 C C . ARG A 1 1073 ? 7.760 -28.991 -24.996 1.00 90.62 1073 ARG A C 1
ATOM 8404 O O . ARG A 1 1073 ? 6.982 -29.245 -24.084 1.00 90.62 1073 ARG A O 1
ATOM 8411 N N . GLU A 1 1074 ? 8.783 -29.777 -25.328 1.00 87.62 1074 GLU A N 1
ATOM 8412 C CA . GLU A 1 1074 ? 9.108 -31.021 -24.616 1.00 87.62 1074 GLU A CA 1
ATOM 8413 C C . GLU A 1 1074 ? 9.389 -30.751 -23.132 1.00 87.62 1074 GLU A C 1
ATOM 8415 O O . GLU A 1 1074 ? 8.821 -31.406 -22.258 1.00 87.62 1074 GLU A O 1
ATOM 8420 N N . LEU A 1 1075 ? 10.195 -29.725 -22.841 1.00 83.06 1075 LEU A N 1
ATOM 8421 C CA . LEU A 1 1075 ? 10.560 -29.334 -21.475 1.00 83.06 1075 LEU A CA 1
ATOM 8422 C C . LEU A 1 1075 ? 9.394 -28.761 -20.659 1.00 83.06 1075 LEU A C 1
ATOM 8424 O O . LEU A 1 1075 ? 9.484 -28.708 -19.439 1.00 83.06 1075 LEU A O 1
ATOM 8428 N N . ALA A 1 1076 ? 8.312 -28.319 -21.303 1.00 83.12 1076 ALA A N 1
ATOM 8429 C CA . ALA A 1 1076 ? 7.102 -27.892 -20.606 1.00 83.12 1076 ALA A CA 1
ATOM 8430 C C . ALA A 1 1076 ? 6.198 -29.064 -20.192 1.00 83.12 1076 ALA A C 1
ATOM 8432 O O . ALA A 1 1076 ? 5.362 -28.902 -19.304 1.00 83.12 1076 ALA A O 1
ATOM 8433 N N . THR A 1 1077 ? 6.317 -30.204 -20.882 1.00 75.50 1077 THR A N 1
ATOM 8434 C CA . THR A 1 1077 ? 5.515 -31.414 -20.635 1.00 75.50 1077 THR A CA 1
ATOM 8435 C C . THR A 1 1077 ? 6.168 -32.402 -19.669 1.00 75.50 1077 THR A C 1
ATOM 8437 O O . THR A 1 1077 ? 5.472 -33.280 -19.158 1.00 75.50 1077 THR A O 1
ATOM 8440 N N . ALA A 1 1078 ? 7.475 -32.257 -19.437 1.00 60.94 1078 ALA A N 1
ATOM 8441 C CA . ALA A 1 1078 ? 8.252 -32.976 -18.430 1.00 60.94 1078 ALA A CA 1
ATOM 8442 C C . ALA A 1 1078 ? 8.226 -32.230 -17.089 1.00 60.94 1078 ALA A C 1
ATOM 8444 O O . ALA A 1 1078 ? 8.192 -32.919 -16.045 1.00 60.94 1078 ALA A O 1
#

Radius of gyration: 36.77 Å; chains: 1; bounding box: 88×62×127 Å

Sequence (1078 aa):
MPEIIITVATVGASPRHINPQSLKYLPYAFVQAMPCLNTALKTSQDWVETRNGSFVISESTKISLSSEFIQNIGAPCTTEGNRHLVQENGLIENAGDIYYHHHDKPPGRLLSRELLARITSKKLINKLVLHLTSQGWAGDSCGNLVWEHEGPMETYIPPQLIGLLKSADERVVEGFLASGWRIAGPGYVLSTSGASPWLPITPKTIVEESAAAVSEGATIIHLHTRKILHESSWELPWSTLPLVLGTQANQIVPTDYDVIVPELRAIEPLAIINLSTSARGDNDSESSIRRAHLKEYGPDGAPEICSMCPGEVLFTTGTGYQNSPKFLQQQLAHCQRYNIRPEIEVFNRTILRETLSSFKPRLAKCGMPCIVMLVAGVDQQRRAEKDELEDDSLIPISRRKDIFSLLYTGTNAGRNQALEMTVADLAPIVKGIRRNLPHAKISTLLAGPMQQLLAPVAFRLGLDGVRVGLEDGLSVFNPVIPGGVGKGSSAEQVRHLREELQALGYHVLSLKDTRRVLCMPTSAESLFLAAMDVTSHLTTSNAVSGDITAAMSDALRPLHPAFESREKWLLEQMASQSWDDNTKITLKVREIIKNAGLYVRYFFEERDRYPPEGASKFGNIHDIYDIQSLNYVYELLQKAGQDAKIIQQGLQDIATSCGISRHSLLTHAHQRKSFNLRFLEYLVSLSCSFSPDYTEVSNTSMRERVGYNSFLAGIFKAIDYEYKSLRSVSEAEAKSNQLLAFHVCQSEGYITLKDLRSQISLNDWIMLPNSGMTNYPEGKRLSQRLGAIYLSHLKRMIPYYADSLRLLGLIHPGLDEDGDPIIESSLLYNRFLLGTSRHTSIVGYPSRLLYEAILLPQLVKQPDRLLYDAEGLIVRKDGLPLYDDRTIARRIDACAIEGLPPLRFLAYSSGIATVQQMDNAMRDDMEALGYSHAEQSQLFNRNVVVSFGSAADINLDLAGTPTVDITAYNDIRCMAGTTTPDYLMHDTRRHRQAGTTRAGDIRYSDSRWKLICGPAGKTVLRRTGVYLRGEPFRHHDGHLIRRYLEGAPEPVAVLVEKLHCTTVAPRFDFTLRELATA

Secondary structure (DSSP, 8-state):
--EEEEEEE-S-SS-EE--TTS--EEEHHHHHT-HHHHHHHHH-SSEEEE-S-EEEEESSBEEETTSHHHHHHSSTT-HHHHHHHHHHHT-EEETTEEESSBTTBPPPSEE-HHHHHT---HHHHHHHHHHHHTTTEEE-TTS-EEE--SS--EEEE-HHHHHHHHHH-HHHHHHHHHTT-EEE-SEEEE--TTEETT---SHHHHHHHHHHHHHTT--EEEE--EEEEEEEEE--TTBSSPEEEEEEEE---HHHHHHHHHHHHHH-TTPEEEE----TT-S-TT-GGGGTTSS--STT-S-SEEEE-SS-EEBTTS-EE---HHHHHHHHHHHHHTTPEEEEEE-BHHHHHHHHTTSHHHHHTT-SS-EEEEEET--BEEE-TTS-EEE-BSS-HHHHHHHHHHHHT--HHHHHHHHHHHHHHHHHHHHHHHHH-TT-EEEEEE-GGGGGGHHHHHHHHT-SEEEESTTT-SEEE-TTSGGGEEE--HHHHHHHHHHHHHHTT-EEPPHHHHHHHTT---HHHHHHHHHHHHHHHHHH-S---S-HHHHHHHHHGGGHHHHHHHHHHHHHHHHH----TTS-HHHHHHHHHHHTT------GGGGGGS-HHHHTTTTT-TTHHHHHHHHHHHHHHHHHT---HHHHHHHHHHHHHTTS-TTTTSPPGGGSPPHHHHHHHHHHHSSSEE-TTSS-EE-GGGGGSTTHHHHHHHHHHHHHHHHHHHHTTS-PPPP----EEEETT-SS-PBPHHHHHHHHTT-SEEEPP-TT-BSSHHHHHHHHHHHHHHHHHHHHHSGGGTTT--EEEEEB-SB-TTSPBP-HHHHHHHHHHTTSTTGGG---HHHHHHHHHHTGGGGBS-GGGB-B-TTSPBPEETTEEBBTTSPBPPBPPGGGGGGPPPEEEEEEETHHHHHHHHHHHHHHHHHHTT--HHHHHHHHTTEEEEEEEE-S---SSS----EEEEEETT-HHHHHT---GGG---HHHHHHHHHHHHTT----TT-EEEEEE-TTS-EEEEEEEE-PPPPSS--S----HHHHHHT--HHHHHHHHHHHH--SS--HHHHHHHHHH-

pLDDT: mean 89.59, std 9.08, range [41.97, 98.88]

Organism: NCBI:txid215461

InterPro domains:
  IPR008567 Beta-keto acid cleavage enzyme [PF05853] (192-399)
  IPR008567 Beta-keto acid cleavage enzyme [PF05853] (415-518)
  IPR008567 Beta-keto acid cleavage enzyme [PTHR37418] (192-519)
  IPR013785 Aldolase-type TIM barrel [G3DSA:3.20.20.70] (183-527)
  IPR048877 Oxalate Biosynthetic Component A, N-terminal domain [PF20913] (110-182)
  IPR048878 Oxalate biosynthetic component 1, cap domain [PF21502] (550-719)
  IPR048879 Oxalate biosynthetic component 1, C-terminal [PF21498] (725-1061)